Protein AF-0000000080785801 (afdb_homodimer)

Solvent-accessible surface area (backbone atoms only — not comparable to full-atom values): 39783 Å² total; per-residue (Å²): 54,56,63,54,49,49,50,51,46,39,50,49,48,51,47,41,42,63,73,67,39,71,43,70,67,44,97,76,38,41,27,33,28,32,40,43,83,45,82,58,40,53,54,57,46,48,54,34,32,38,59,30,33,55,36,36,62,32,31,28,12,15,83,47,41,68,58,13,42,52,49,17,63,74,74,57,31,75,35,58,23,51,28,58,64,60,49,54,67,37,85,73,45,44,30,35,39,40,57,55,58,33,50,45,33,46,61,52,51,46,53,33,43,74,60,68,22,28,40,43,30,38,66,47,61,33,39,28,30,70,53,34,50,52,47,50,53,49,27,60,73,66,71,42,52,67,34,56,49,63,29,32,70,50,27,27,40,47,40,45,51,47,49,58,64,66,61,54,82,37,48,59,68,48,31,37,44,19,33,24,46,24,37,64,37,67,59,83,88,40,61,54,70,30,54,87,35,29,28,16,13,61,42,75,34,36,56,17,56,50,54,48,35,56,68,57,59,42,61,63,45,58,78,39,76,79,33,33,34,43,15,49,30,92,86,42,68,73,18,31,31,19,35,41,35,33,34,32,32,62,32,73,87,41,78,95,36,66,26,46,32,40,34,38,20,26,36,59,35,71,49,42,80,90,61,69,46,75,62,75,90,51,49,34,28,39,37,38,34,31,51,39,27,44,36,35,37,43,24,52,68,49,47,62,80,51,53,38,34,37,40,32,33,48,56,75,69,48,71,46,79,43,78,46,56,43,16,52,84,60,35,39,87,35,81,47,100,65,34,66,15,42,48,56,78,47,43,28,33,34,38,34,49,54,31,49,52,31,42,72,71,72,40,83,46,84,61,79,68,48,64,57,41,56,28,21,52,28,42,35,51,38,51,44,29,50,64,40,73,32,72,50,37,83,54,83,65,78,78,123,53,54,62,55,49,50,49,52,45,38,48,49,47,49,47,41,42,63,71,68,39,72,44,70,67,45,96,75,38,41,27,33,29,33,41,45,83,46,81,59,41,52,54,56,46,49,54,36,34,39,59,30,34,55,38,38,61,32,31,28,12,16,83,46,42,67,57,13,42,52,48,16,64,74,73,60,31,76,34,56,22,53,28,60,64,60,49,54,67,36,85,72,46,44,30,37,38,41,57,53,57,33,50,47,33,46,61,52,50,46,52,32,42,74,61,68,23,28,37,43,31,38,65,48,61,32,37,29,30,70,52,33,49,50,48,50,52,48,28,60,75,67,71,42,52,66,36,56,51,63,30,31,69,49,26,27,40,46,41,46,52,46,50,57,63,67,62,53,82,37,48,57,69,48,32,37,45,18,31,24,46,25,37,63,37,66,61,85,88,42,62,54,71,30,57,88,35,30,30,15,15,62,43,74,35,37,56,16,56,49,54,48,38,55,70,57,59,41,64,63,46,57,76,40,76,78,32,35,33,44,15,48,30,92,87,43,69,74,20,33,32,20,33,41,37,33,34,31,33,62,35,73,87,41,79,95,36,67,25,45,32,38,33,35,20,25,37,59,34,72,47,41,82,89,61,69,44,76,61,75,89,50,48,35,29,37,39,37,34,31,52,39,27,43,37,35,35,42,24,52,67,50,46,62,80,50,53,41,35,37,41,31,34,48,57,75,70,48,72,47,80,44,79,47,55,41,16,52,85,61,35,39,86,36,78,47,100,64,35,65,15,42,48,57,78,47,44,28,33,34,39,33,48,55,30,50,52,30,43,71,71,71,42,83,45,82,62,80,68,48,64,58,41,56,28,22,52,29,42,34,51,41,51,44,29,50,64,40,73,33,71,50,37,83,55,83,65,77,80,121

Organism: Coccidioides immitis (strain RS) (NCBI:txid246410)

Structure (mmCIF, N/CA/C/O backbone):
data_AF-0000000080785801-model_v1
#
loop_
_entity.id
_entity.type
_entity.pdbx_description
1 polymer 'D-xylose 1-dehydrogenase (NADP(+), D-xylono-1,5-lactone-forming)'
#
loop_
_atom_site.group_PDB
_atom_site.id
_atom_site.type_symbol
_atom_site.label_atom_id
_atom_site.label_alt_id
_atom_site.label_comp_id
_atom_site.label_asym_id
_atom_site.label_entity_id
_atom_site.label_seq_id
_atom_site.pdbx_PDB_ins_code
_atom_site.Cartn_x
_atom_site.Cartn_y
_atom_site.Cartn_z
_atom_site.occupancy
_atom_site.B_iso_or_equiv
_atom_site.auth_seq_id
_atom_site.auth_comp_id
_atom_site.auth_asym_id
_atom_site.auth_atom_id
_atom_site.pdbx_PDB_model_num
ATOM 1 N N . MET A 1 1 ? -9.305 -10.125 -17.656 1 48.72 1 MET A N 1
ATOM 2 C CA . MET A 1 1 ? -7.934 -9.859 -18.094 1 48.72 1 MET A CA 1
ATOM 3 C C . MET A 1 1 ? -7.09 -11.125 -18.031 1 48.72 1 MET A C 1
ATOM 5 O O . MET A 1 1 ? -6.348 -11.43 -18.969 1 48.72 1 MET A O 1
ATOM 9 N N . ALA A 1 2 ? -7.309 -11.719 -16.953 1 49.22 2 ALA A N 1
ATOM 10 C CA . ALA A 1 2 ? -6.578 -12.977 -16.906 1 49.22 2 ALA A CA 1
ATOM 11 C C . ALA A 1 2 ? -6.953 -13.883 -18.078 1 49.22 2 ALA A C 1
ATOM 13 O O . ALA A 1 2 ? -6.086 -14.523 -18.688 1 49.22 2 ALA A O 1
ATOM 14 N N . LEU A 1 3 ? -8.164 -13.758 -18.438 1 49.41 3 LEU A N 1
ATOM 15 C CA . LEU A 1 3 ? -8.633 -14.57 -19.547 1 49.41 3 LEU A CA 1
ATOM 16 C C . LEU A 1 3 ? -8.062 -14.07 -20.875 1 49.41 3 LEU A C 1
ATOM 18 O O . LEU A 1 3 ? -7.707 -14.867 -21.734 1 49.41 3 LEU A O 1
ATOM 22 N N . ALA A 1 4 ? -8.023 -12.703 -20.906 1 54.69 4 ALA A N 1
ATOM 23 C CA . ALA A 1 4 ? -7.438 -12.117 -22.109 1 54.69 4 ALA A CA 1
ATOM 24 C C . ALA A 1 4 ? -5.957 -12.477 -22.234 1 54.69 4 ALA A C 1
ATOM 26 O O . ALA A 1 4 ? -5.477 -12.797 -23.312 1 54.69 4 ALA A O 1
ATOM 27 N N . LEU A 1 5 ? -5.316 -12.531 -21.156 1 53.94 5 LEU A N 1
ATOM 28 C CA . LEU A 1 5 ? -3.904 -12.891 -21.141 1 53.94 5 LEU A CA 1
ATOM 29 C C . LEU A 1 5 ? -3.711 -14.352 -21.547 1 53.94 5 LEU A C 1
ATOM 31 O O . LEU A 1 5 ? -2.771 -14.672 -22.281 1 53.94 5 LEU A O 1
ATOM 35 N N . GLN A 1 6 ? -4.586 -15.109 -21.094 1 54.66 6 GLN A N 1
ATOM 36 C CA . GLN A 1 6 ? -4.535 -16.516 -21.484 1 54.66 6 GLN A CA 1
ATOM 37 C C . GLN A 1 6 ? -4.719 -16.672 -23 1 54.66 6 GLN A C 1
ATOM 39 O O . GLN A 1 6 ? -4.008 -17.438 -23.641 1 54.66 6 GLN A O 1
ATOM 44 N N . GLY A 1 7 ? -5.676 -15.906 -23.5 1 56.72 7 GLY A N 1
ATOM 45 C CA . GLY A 1 7 ? -5.895 -15.93 -24.938 1 56.72 7 GLY A CA 1
ATOM 46 C C . GLY A 1 7 ? -4.684 -15.484 -25.734 1 56.72 7 GLY A C 1
ATOM 47 O O . GLY A 1 7 ? -4.316 -16.109 -26.719 1 56.72 7 GLY A O 1
ATOM 48 N N . LEU A 1 8 ? -4.082 -14.367 -25.234 1 61.91 8 LEU A N 1
ATOM 49 C CA . LEU A 1 8 ? -2.895 -13.852 -25.906 1 61.91 8 LEU A CA 1
ATOM 50 C C . LEU A 1 8 ? -1.738 -14.844 -25.812 1 61.91 8 LEU A C 1
ATOM 52 O O . LEU A 1 8 ? -0.963 -15 -26.75 1 61.91 8 LEU A O 1
ATOM 56 N N . THR A 1 9 ? -1.696 -15.531 -24.703 1 57.81 9 THR A N 1
ATOM 57 C CA . THR A 1 9 ? -0.681 -16.562 -24.531 1 57.81 9 THR A CA 1
ATOM 58 C C . THR A 1 9 ? -0.884 -17.688 -25.531 1 57.81 9 THR A C 1
ATOM 60 O O . THR A 1 9 ? 0.078 -18.172 -26.141 1 57.81 9 THR A O 1
ATOM 63 N N . PHE A 1 10 ? -2.158 -18.016 -25.688 1 59.03 10 PHE A N 1
ATOM 64 C CA . PHE A 1 10 ? -2.48 -19.047 -26.672 1 59.03 10 PHE A CA 1
ATOM 65 C C . PHE A 1 10 ? -2.02 -18.641 -28.062 1 59.03 10 PHE A C 1
ATOM 67 O O . PHE A 1 10 ? -1.414 -19.438 -28.781 1 59.03 10 PHE A O 1
ATOM 74 N N . LEU A 1 11 ? -2.273 -17.391 -28.328 1 57.44 11 LEU A N 1
ATOM 75 C CA . LEU A 1 11 ? -1.909 -16.891 -29.656 1 57.44 11 LEU A CA 1
ATOM 76 C C . LEU A 1 11 ? -0.394 -16.859 -29.828 1 57.44 11 LEU A C 1
ATOM 78 O O . LEU A 1 11 ? 0.127 -17.234 -30.875 1 57.44 11 LEU A O 1
ATOM 82 N N . GLN A 1 12 ? 0.269 -16.469 -28.859 1 58.09 12 GLN A N 1
ATOM 83 C CA . GLN A 1 12 ? 1.725 -16.391 -28.906 1 58.09 12 GLN A CA 1
ATOM 84 C C . GLN A 1 12 ? 2.346 -17.766 -29.062 1 58.09 12 GLN A C 1
ATOM 86 O O . GLN A 1 12 ? 3.256 -17.969 -29.875 1 58.09 12 GLN A O 1
ATOM 91 N N . GLN A 1 13 ? 1.792 -18.641 -28.281 1 60.19 13 GLN A N 1
ATOM 92 C CA . GLN A 1 13 ? 2.328 -19.984 -28.328 1 60.19 13 GLN A CA 1
ATOM 93 C C . GLN A 1 13 ? 2.035 -20.656 -29.672 1 60.19 13 GLN A C 1
ATOM 95 O O . GLN A 1 13 ? 2.881 -21.359 -30.219 1 60.19 13 GLN A O 1
ATOM 100 N N . TYR A 1 14 ? 0.802 -20.406 -30.078 1 52.56 14 TYR A N 1
ATOM 101 C CA . TYR A 1 14 ? 0.441 -20.906 -31.406 1 52.56 14 TYR A CA 1
ATOM 102 C C . TYR A 1 14 ? 1.366 -20.344 -32.469 1 52.56 14 TYR A C 1
ATOM 104 O O . TYR A 1 14 ? 1.889 -21.078 -33.312 1 52.56 14 TYR A O 1
ATOM 112 N N . ALA A 1 15 ? 1.56 -19.062 -32.281 1 59.97 15 ALA A N 1
ATOM 113 C CA . ALA A 1 15 ? 2.432 -18.391 -33.25 1 59.97 15 ALA A CA 1
ATOM 114 C C . ALA A 1 15 ? 3.861 -18.922 -33.156 1 59.97 15 ALA A C 1
ATOM 116 O O . ALA A 1 15 ? 4.516 -19.156 -34.188 1 59.97 15 ALA A O 1
ATOM 117 N N . ALA A 1 16 ? 4.27 -19.141 -32.062 1 58.84 16 ALA A N 1
ATOM 118 C CA . ALA A 1 16 ? 5.625 -19.641 -31.875 1 58.84 16 ALA A CA 1
ATOM 119 C C . ALA A 1 16 ? 5.766 -21.062 -32.406 1 58.84 16 ALA A C 1
ATOM 121 O O . ALA A 1 16 ? 6.762 -21.391 -33.062 1 58.84 16 ALA A O 1
ATOM 122 N N . SER A 1 17 ? 4.727 -21.844 -32.062 1 57.62 17 SER A N 1
ATOM 123 C CA . SER A 1 17 ? 4.754 -23.219 -32.562 1 57.62 17 SER A CA 1
ATOM 124 C C . SER A 1 17 ? 4.703 -23.25 -34.094 1 57.62 17 SER A C 1
ATOM 126 O O . SER A 1 17 ? 5.34 -24.109 -34.719 1 57.62 17 SER A O 1
ATOM 128 N N . TRP A 1 18 ? 3.936 -22.359 -34.531 1 52.47 18 TRP A N 1
ATOM 129 C CA . TRP A 1 18 ? 3.822 -22.266 -35.969 1 52.47 18 TRP A CA 1
ATOM 130 C C . TRP A 1 18 ? 5.121 -21.766 -36.594 1 52.47 18 TRP A C 1
ATOM 132 O O . TRP A 1 18 ? 5.59 -22.297 -37.594 1 52.47 18 TRP A O 1
ATOM 142 N N . MET A 1 19 ? 5.605 -20.766 -36 1 56 19 MET A N 1
ATOM 143 C CA . MET A 1 19 ? 6.785 -20.109 -36.562 1 56 19 MET A CA 1
ATOM 144 C C . MET A 1 19 ? 8.031 -20.953 -36.344 1 56 19 MET A C 1
ATOM 146 O O . MET A 1 19 ? 8.914 -21 -37.219 1 56 19 MET A O 1
ATOM 150 N N . HIS A 1 20 ? 8.055 -21.609 -35.25 1 62.47 20 HIS A N 1
ATOM 151 C CA . HIS A 1 20 ? 9.289 -22.328 -34.938 1 62.47 20 HIS A CA 1
ATOM 152 C C . HIS A 1 20 ? 9.125 -23.828 -35.156 1 62.47 20 HIS A C 1
ATOM 154 O O . HIS A 1 20 ? 10.102 -24.578 -35.125 1 62.47 20 HIS A O 1
ATOM 160 N N . GLY A 1 21 ? 7.973 -24.266 -35.625 1 58.38 21 GLY A N 1
ATOM 161 C CA . GLY A 1 21 ? 7.668 -25.609 -36.062 1 58.38 21 GLY A CA 1
ATOM 162 C C . GLY A 1 21 ? 7.664 -26.625 -34.938 1 58.38 21 GLY A C 1
ATOM 163 O O . GLY A 1 21 ? 8.219 -26.359 -33.875 1 58.38 21 GLY A O 1
ATOM 164 N N . LYS A 1 22 ? 6.883 -27.719 -35.094 1 71.12 22 LYS A N 1
ATOM 165 C CA . LYS A 1 22 ? 6.883 -28.891 -34.219 1 71.12 22 LYS A CA 1
ATOM 166 C C . LYS A 1 22 ? 8.234 -29.578 -34.25 1 71.12 22 LYS A C 1
ATOM 168 O O . LYS A 1 22 ? 8.844 -29.75 -35.281 1 71.12 22 LYS A O 1
ATOM 173 N N . THR A 1 23 ? 8.781 -29.766 -33.062 1 74.88 23 THR A N 1
ATOM 174 C CA . THR A 1 23 ? 10.07 -30.438 -32.938 1 74.88 23 THR A CA 1
ATOM 175 C C . THR A 1 23 ? 9.914 -31.938 -33.156 1 74.88 23 THR A C 1
ATOM 177 O O . THR A 1 23 ? 8.93 -32.531 -32.719 1 74.88 23 THR A O 1
ATOM 180 N N . LYS A 1 24 ? 10.789 -32.5 -33.906 1 74.5 24 LYS A N 1
ATOM 181 C CA . LYS A 1 24 ? 10.797 -33.938 -34.094 1 74.5 24 LYS A CA 1
ATOM 182 C C . LYS A 1 24 ? 11.062 -34.656 -32.75 1 74.5 24 LYS A C 1
ATOM 184 O O . LYS A 1 24 ? 11.93 -34.25 -31.984 1 74.5 24 LYS A O 1
ATOM 189 N N . SER A 1 25 ? 10.211 -35.594 -32.531 1 83.12 25 SER A N 1
ATOM 190 C CA . SER A 1 25 ? 10.328 -36.375 -31.297 1 83.12 25 SER A CA 1
ATOM 191 C C . SER A 1 25 ? 11.656 -37.125 -31.234 1 83.12 25 SER A C 1
ATOM 193 O O . SER A 1 25 ? 12.117 -37.656 -32.25 1 83.12 25 SER A O 1
ATOM 195 N N . SER A 1 26 ? 12.242 -37.094 -30.109 1 84.19 26 SER A N 1
ATOM 196 C CA . SER A 1 26 ? 13.461 -37.875 -29.875 1 84.19 26 SER A CA 1
ATOM 197 C C . SER A 1 26 ? 13.148 -39.344 -29.656 1 84.19 26 SER A C 1
ATOM 199 O O . SER A 1 26 ? 12 -39.719 -29.359 1 84.19 26 SER A O 1
ATOM 201 N N . SER A 1 27 ? 14.148 -40.188 -29.75 1 85.19 27 SER A N 1
ATOM 202 C CA . SER A 1 27 ? 13.977 -41.625 -29.547 1 85.19 27 SER A CA 1
ATOM 203 C C . SER A 1 27 ? 13.719 -41.938 -28.078 1 85.19 27 SER A C 1
ATOM 205 O O . SER A 1 27 ? 13.234 -43.031 -27.75 1 85.19 27 SER A O 1
ATOM 207 N N . ARG A 1 28 ? 13.953 -40.938 -27.25 1 88.75 28 ARG A N 1
ATOM 208 C CA . ARG A 1 28 ? 13.797 -41.188 -25.812 1 88.75 28 ARG A CA 1
ATOM 209 C C . ARG A 1 28 ? 12.562 -40.469 -25.281 1 88.75 28 ARG A C 1
ATOM 211 O O . ARG A 1 28 ? 12.398 -40.312 -24.062 1 88.75 28 ARG A O 1
ATOM 218 N N . ALA A 1 29 ? 11.773 -40.094 -26.141 1 93.44 29 ALA A N 1
ATOM 219 C CA . ALA A 1 29 ? 10.609 -39.312 -25.75 1 93.44 29 ALA A CA 1
ATOM 220 C C . ALA A 1 29 ? 9.68 -40.156 -24.859 1 93.44 29 ALA A C 1
ATOM 222 O O . ALA A 1 29 ? 9.531 -41.344 -25.047 1 93.44 29 ALA A O 1
ATOM 223 N N . LEU A 1 30 ? 9.141 -39.5 -23.891 1 97.31 30 LEU A N 1
ATOM 224 C CA . LEU A 1 30 ? 8.18 -40.125 -22.984 1 97.31 30 LEU A CA 1
ATOM 225 C C . LEU A 1 30 ? 6.75 -39.781 -23.391 1 97.31 30 LEU A C 1
ATOM 227 O O . LEU A 1 30 ? 6.504 -38.719 -23.984 1 97.31 30 LEU A O 1
ATOM 231 N N . ASN A 1 31 ? 5.879 -40.688 -23.094 1 98.31 31 ASN A N 1
ATOM 232 C CA . ASN A 1 31 ? 4.484 -40.562 -23.5 1 98.31 31 ASN A CA 1
ATOM 233 C C . ASN A 1 31 ? 3.67 -39.812 -22.453 1 98.31 31 ASN A C 1
ATOM 235 O O . ASN A 1 31 ? 3.588 -40.25 -21.297 1 98.31 31 ASN A O 1
ATOM 239 N N . LEU A 1 32 ? 3.043 -38.719 -22.938 1 98.56 32 LEU A N 1
ATOM 240 C CA . LEU A 1 32 ? 2.232 -37.875 -22.078 1 98.56 32 LEU A CA 1
ATOM 241 C C . LEU A 1 32 ? 0.749 -38.188 -22.25 1 98.56 32 LEU A C 1
ATOM 243 O O . LEU A 1 32 ? 0.252 -38.281 -23.375 1 98.56 32 LEU A O 1
ATOM 247 N N . GLY A 1 33 ? 0.109 -38.406 -21.141 1 98.75 33 GLY A N 1
ATOM 248 C CA . GLY A 1 33 ? -1.344 -38.438 -21.094 1 98.75 33 GLY A CA 1
ATOM 249 C C . GLY A 1 33 ? -1.928 -37.156 -20.484 1 98.75 33 GLY A C 1
ATOM 250 O O . GLY A 1 33 ? -1.376 -36.625 -19.516 1 98.75 33 GLY A O 1
ATOM 251 N N . VAL A 1 34 ? -3.066 -36.688 -21.031 1 98.62 34 VAL A N 1
ATOM 252 C CA . VAL A 1 34 ? -3.752 -35.531 -20.5 1 98.62 34 VAL A CA 1
ATOM 253 C C . VAL A 1 34 ? -5.137 -35.906 -20 1 98.62 34 VAL A C 1
ATOM 255 O O . VAL A 1 34 ? -5.906 -36.562 -20.703 1 98.62 34 VAL A O 1
ATOM 258 N N . LEU A 1 35 ? -5.324 -35.531 -18.719 1 97.56 35 LEU A N 1
ATOM 259 C CA . LEU A 1 35 ? -6.637 -35.781 -18.141 1 97.56 35 LEU A CA 1
ATOM 260 C C . LEU A 1 35 ? -7.543 -34.562 -18.281 1 97.56 35 LEU A C 1
ATOM 262 O O . LEU A 1 35 ? -7.387 -33.594 -17.547 1 97.56 35 LEU A O 1
ATOM 266 N N . SER A 1 36 ? -8.516 -34.625 -19.156 1 91.88 36 SER A N 1
ATOM 267 C CA . SER A 1 36 ? -9.586 -33.656 -19.422 1 91.88 36 SER A CA 1
ATOM 268 C C . SER A 1 36 ? -9.391 -32.969 -20.75 1 91.88 36 SER A C 1
ATOM 270 O O . SER A 1 36 ? -8.391 -33.188 -21.438 1 91.88 36 SER A O 1
ATOM 272 N N . THR A 1 37 ? -10.375 -32.281 -21.203 1 89.69 37 THR A N 1
ATOM 273 C CA . THR A 1 37 ? -10.359 -31.453 -22.391 1 89.69 37 THR A CA 1
ATOM 274 C C . THR A 1 37 ? -10.562 -29.984 -22.031 1 89.69 37 THR A C 1
ATOM 276 O O . THR A 1 37 ? -11.32 -29.281 -22.688 1 89.69 37 THR A O 1
ATOM 279 N N . ALA A 1 38 ? -9.914 -29.688 -20.922 1 88.06 38 ALA A N 1
ATOM 280 C CA . ALA A 1 38 ? -10.016 -28.312 -20.453 1 88.06 38 ALA A CA 1
ATOM 281 C C . ALA A 1 38 ? -9.375 -27.344 -21.438 1 88.06 38 ALA A C 1
ATOM 283 O O . ALA A 1 38 ? -8.406 -27.703 -22.109 1 88.06 38 ALA A O 1
ATOM 284 N N . SER A 1 39 ? -9.82 -26.125 -21.453 1 83.44 39 SER A N 1
ATOM 285 C CA . SER A 1 39 ? -9.352 -25.094 -22.375 1 83.44 39 SER A CA 1
ATOM 286 C C . SER A 1 39 ? -7.891 -24.734 -22.109 1 83.44 39 SER A C 1
ATOM 288 O O . SER A 1 39 ? -7.172 -24.328 -23.031 1 83.44 39 SER A O 1
ATOM 290 N N . ILE A 1 40 ? -7.426 -24.906 -20.938 1 88.69 40 ILE A N 1
ATOM 291 C CA . ILE A 1 40 ? -6.078 -24.516 -20.547 1 88.69 40 ILE A CA 1
ATOM 292 C C . ILE A 1 40 ? -5.059 -25.453 -21.172 1 88.69 40 ILE A C 1
ATOM 294 O O . ILE A 1 40 ? -3.867 -25.156 -21.234 1 88.69 40 ILE A O 1
ATOM 298 N N . ASN A 1 41 ? -5.477 -26.625 -21.656 1 93.06 41 ASN A N 1
ATOM 299 C CA . ASN A 1 41 ? -4.57 -27.688 -22.094 1 93.06 41 ASN A CA 1
ATOM 300 C C . ASN A 1 41 ? -3.703 -27.234 -23.266 1 93.06 41 ASN A C 1
ATOM 302 O O . ASN A 1 41 ? -2.518 -27.562 -23.328 1 93.06 41 ASN A O 1
ATOM 306 N N . ALA A 1 42 ? -4.359 -26.484 -24.156 1 90.44 42 ALA A N 1
ATOM 307 C CA . ALA A 1 42 ? -3.621 -26.047 -25.344 1 90.44 42 ALA A CA 1
ATOM 308 C C . ALA A 1 42 ? -2.383 -25.25 -24.938 1 90.44 42 ALA A C 1
ATOM 310 O O . ALA A 1 42 ? -1.271 -25.547 -25.375 1 90.44 42 ALA A O 1
ATOM 311 N N . ALA A 1 43 ? -2.557 -24.359 -24.047 1 88.88 43 ALA A N 1
ATOM 312 C CA . ALA A 1 43 ? -1.453 -23.516 -23.594 1 88.88 43 ALA A CA 1
ATOM 313 C C . ALA A 1 43 ? -0.619 -24.203 -22.531 1 88.88 43 ALA A C 1
ATOM 315 O O . ALA A 1 43 ? 0.605 -24.062 -22.5 1 88.88 43 ALA A O 1
ATOM 316 N N . GLY A 1 44 ? -1.227 -24.953 -21.734 1 94.12 44 GLY A N 1
ATOM 317 C CA . GLY A 1 44 ? -0.608 -25.484 -20.531 1 94.12 44 GLY A CA 1
ATOM 318 C C . GLY A 1 44 ? 0.323 -26.641 -20.781 1 94.12 44 GLY A C 1
ATOM 319 O O . GLY A 1 44 ? 1.319 -26.828 -20.078 1 94.12 44 GLY A O 1
ATOM 320 N N . ILE A 1 45 ? 0.003 -27.422 -21.891 1 96.5 45 ILE A N 1
ATOM 321 C CA . ILE A 1 45 ? 0.817 -28.625 -21.984 1 96.5 45 ILE A CA 1
ATOM 322 C C . ILE A 1 45 ? 0.919 -29.062 -23.453 1 96.5 45 ILE A C 1
ATOM 324 O O . ILE A 1 45 ? 1.945 -29.594 -23.875 1 96.5 45 ILE A O 1
ATOM 328 N N . ILE A 1 46 ? -0.101 -28.812 -24.297 1 95 46 ILE A N 1
ATOM 329 C CA . ILE A 1 46 ? -0.13 -29.344 -25.656 1 95 46 ILE A CA 1
ATOM 330 C C . ILE A 1 46 ? 0.897 -28.625 -26.516 1 95 46 ILE A C 1
ATOM 332 O O . ILE A 1 46 ? 1.837 -29.234 -27.016 1 95 46 ILE A O 1
ATOM 336 N N . HIS A 1 47 ? 0.783 -27.328 -26.578 1 91.5 47 HIS A N 1
ATOM 337 C CA . HIS A 1 47 ? 1.708 -26.578 -27.422 1 91.5 47 HIS A CA 1
ATOM 338 C C . HIS A 1 47 ? 3.131 -26.656 -26.875 1 91.5 47 HIS A C 1
ATOM 340 O O . HIS A 1 47 ? 4.086 -26.797 -27.641 1 91.5 47 HIS A O 1
ATOM 346 N N . PRO A 1 48 ? 3.297 -26.594 -25.594 1 94.69 48 PRO A N 1
ATOM 347 C CA . PRO A 1 48 ? 4.641 -26.812 -25.047 1 94.69 48 PRO A CA 1
ATOM 348 C C . PRO A 1 48 ? 5.234 -28.156 -25.438 1 94.69 48 PRO A C 1
ATOM 350 O O . PRO A 1 48 ? 6.418 -28.25 -25.766 1 94.69 48 PRO A O 1
ATOM 353 N N . SER A 1 49 ? 4.469 -29.172 -25.438 1 95.31 49 SER A N 1
ATOM 354 C CA . SER A 1 49 ? 4.922 -30.516 -25.781 1 95.31 49 SER A CA 1
ATOM 355 C C . SER A 1 49 ? 5.312 -30.609 -27.25 1 95.31 49 SER A C 1
ATOM 357 O O . SER A 1 49 ? 6.254 -31.328 -27.609 1 95.31 49 SER A O 1
ATOM 359 N N . GLU A 1 50 ? 4.598 -29.844 -28.047 1 92.31 50 GLU A N 1
ATOM 360 C CA . GLU A 1 50 ? 4.867 -29.844 -29.484 1 92.31 50 GLU A CA 1
ATOM 361 C C . GLU A 1 50 ? 6.266 -29.328 -29.781 1 92.31 50 GLU A C 1
ATOM 363 O O . GLU A 1 50 ? 6.855 -29.672 -30.812 1 92.31 50 GLU A O 1
ATOM 368 N N . THR A 1 51 ? 6.777 -28.562 -28.859 1 90.94 51 THR A N 1
ATOM 369 C CA . THR A 1 51 ? 8.086 -27.953 -29.094 1 90.94 51 THR A CA 1
ATOM 370 C C . THR A 1 51 ? 9.141 -28.578 -28.188 1 90.94 51 THR A C 1
ATOM 372 O O . THR A 1 51 ? 10.242 -28.047 -28.047 1 90.94 51 THR A O 1
ATOM 375 N N . HIS A 1 52 ? 8.836 -29.625 -27.562 1 94.62 52 HIS A N 1
ATOM 376 C CA . HIS A 1 52 ? 9.766 -30.375 -26.719 1 94.62 52 HIS A CA 1
ATOM 377 C C . HIS A 1 52 ? 10.07 -31.75 -27.312 1 94.62 52 HIS A C 1
ATOM 379 O O . HIS A 1 52 ? 9.188 -32.594 -27.375 1 94.62 52 HIS A O 1
ATOM 385 N N . PRO A 1 53 ? 11.25 -32.031 -27.625 1 94.12 53 PRO A N 1
ATOM 386 C CA . PRO A 1 53 ? 11.555 -33.25 -28.359 1 94.12 53 PRO A CA 1
ATOM 387 C C . PRO A 1 53 ? 11.383 -34.5 -27.5 1 94.12 53 PRO A C 1
ATOM 389 O O . PRO A 1 53 ? 11.25 -35.625 -28.031 1 94.12 53 PRO A O 1
ATOM 392 N N . ASP A 1 54 ? 11.305 -34.281 -26.203 1 95 54 ASP A N 1
ATOM 393 C CA . ASP A 1 54 ? 11.305 -35.438 -25.328 1 95 54 ASP A CA 1
ATOM 394 C C . ASP A 1 54 ? 9.891 -35.781 -24.844 1 95 54 ASP A C 1
ATOM 396 O O . ASP A 1 54 ? 9.719 -36.531 -23.891 1 95 54 ASP A O 1
ATOM 400 N N . VAL A 1 55 ? 8.914 -35.219 -25.438 1 97.25 55 VAL A N 1
ATOM 401 C CA . VAL A 1 55 ? 7.543 -35.469 -25.016 1 97.25 55 VAL A CA 1
ATOM 402 C C . VAL A 1 55 ? 6.68 -35.844 -26.219 1 97.25 55 VAL A C 1
ATOM 404 O O . VAL A 1 55 ? 6.621 -35.094 -27.203 1 97.25 55 VAL A O 1
ATOM 407 N N . ASN A 1 56 ? 6.016 -36.938 -26.141 1 96.69 56 ASN A N 1
ATOM 408 C CA . ASN A 1 56 ? 5.035 -37.344 -27.125 1 96.69 56 ASN A CA 1
ATOM 409 C C . ASN A 1 56 ? 3.607 -37.156 -26.625 1 96.69 56 ASN A C 1
ATOM 411 O O . ASN A 1 56 ? 3.242 -37.625 -25.562 1 96.69 56 ASN A O 1
ATOM 415 N N . LEU A 1 57 ? 2.865 -36.406 -27.406 1 96.94 57 LEU A N 1
ATOM 416 C CA . LEU A 1 57 ? 1.434 -36.344 -27.141 1 96.94 57 LEU A CA 1
ATOM 417 C C . LEU A 1 57 ? 0.793 -37.719 -27.406 1 96.94 57 LEU A C 1
ATOM 419 O O . LEU A 1 57 ? 0.444 -38 -28.562 1 96.94 57 LEU A O 1
ATOM 423 N N . TYR A 1 58 ? 0.582 -38.406 -26.359 1 97.94 58 TYR A N 1
ATOM 424 C CA . TYR A 1 58 ? 0.231 -39.812 -26.547 1 97.94 58 TYR A CA 1
ATOM 425 C C . TYR A 1 58 ? -1.273 -40.031 -26.406 1 97.94 58 TYR A C 1
ATOM 427 O O . TYR A 1 58 ? -1.904 -40.625 -27.297 1 97.94 58 TYR A O 1
ATOM 435 N N . GLY A 1 59 ? -1.798 -39.562 -25.297 1 98.19 59 GLY A N 1
ATOM 436 C CA . GLY A 1 59 ? -3.213 -39.812 -25.094 1 98.19 59 GLY A CA 1
ATOM 437 C C . GLY A 1 59 ? -3.93 -38.688 -24.391 1 98.19 59 GLY A C 1
ATOM 438 O O . GLY A 1 59 ? -3.322 -37.938 -23.594 1 98.19 59 GLY A O 1
ATOM 439 N N . ILE A 1 60 ? -5.25 -38.594 -24.609 1 98.5 60 ILE A N 1
ATOM 440 C CA . ILE A 1 60 ? -6.113 -37.625 -23.938 1 98.5 60 ILE A CA 1
ATOM 441 C C . ILE A 1 60 ? -7.418 -38.312 -23.531 1 98.5 60 ILE A C 1
ATOM 443 O O . ILE A 1 60 ? -7.957 -39.125 -24.266 1 98.5 60 ILE A O 1
ATOM 447 N N . ALA A 1 61 ? -7.84 -38 -22.312 1 98.38 61 ALA A N 1
ATOM 448 C CA . ALA A 1 61 ? -9.047 -38.625 -21.781 1 98.38 61 ALA A CA 1
ATOM 449 C C . ALA A 1 61 ? -10.109 -37.594 -21.453 1 98.38 61 ALA A C 1
ATOM 451 O O . ALA A 1 61 ? -9.789 -36.469 -21.047 1 98.38 61 ALA A O 1
ATOM 452 N N . SER A 1 62 ? -11.344 -38 -21.625 1 96.75 62 SER A N 1
ATOM 453 C CA . SER A 1 62 ? -12.523 -37.25 -21.203 1 96.75 62 SER A CA 1
ATOM 454 C C . SER A 1 62 ? -13.648 -38.188 -20.766 1 96.75 62 SER A C 1
ATOM 456 O O . SER A 1 62 ? -13.695 -39.344 -21.188 1 96.75 62 SER A O 1
ATOM 458 N N . ARG A 1 63 ? -14.445 -37.625 -19.891 1 92.81 63 ARG A N 1
ATOM 459 C CA . ARG A 1 63 ? -15.633 -38.406 -19.547 1 92.81 63 ARG A CA 1
ATOM 460 C C . ARG A 1 63 ? -16.531 -38.562 -20.766 1 92.81 63 ARG A C 1
ATOM 462 O O . ARG A 1 63 ? -17.312 -39.531 -20.828 1 92.81 63 ARG A O 1
ATOM 469 N N . ASP A 1 64 ? -16.422 -37.625 -21.672 1 94.19 64 ASP A N 1
ATOM 470 C CA . ASP A 1 64 ? -17.094 -37.688 -22.969 1 94.19 64 ASP A CA 1
ATOM 471 C C . ASP A 1 64 ? -16.156 -38.188 -24.062 1 94.19 64 ASP A C 1
ATOM 473 O O . ASP A 1 64 ? -15.328 -37.438 -24.578 1 94.19 64 ASP A O 1
ATOM 477 N N . ALA A 1 65 ? -16.406 -39.375 -24.516 1 95.5 65 ALA A N 1
ATOM 478 C CA . ALA A 1 65 ? -15.5 -40.031 -25.469 1 95.5 65 ALA A CA 1
ATOM 479 C C . ALA A 1 65 ? -15.406 -39.219 -26.766 1 95.5 65 ALA A C 1
ATOM 481 O O . ALA A 1 65 ? -14.344 -39.156 -27.391 1 95.5 65 ALA A O 1
ATOM 482 N N . SER A 1 66 ? -16.531 -38.719 -27.125 1 96.69 66 SER A N 1
ATOM 483 C CA . SER A 1 66 ? -16.547 -37.969 -28.375 1 96.69 66 SER A CA 1
ATOM 484 C C . SER A 1 66 ? -15.68 -36.719 -28.281 1 96.69 66 SER A C 1
ATOM 486 O O . SER A 1 66 ? -15.016 -36.344 -29.234 1 96.69 66 SER A O 1
ATOM 488 N N . LYS A 1 67 ? -15.695 -36.125 -27.141 1 95.62 67 LYS A N 1
ATOM 489 C CA . LYS A 1 67 ? -14.867 -34.938 -26.922 1 95.62 67 LYS A CA 1
ATOM 490 C C . LYS A 1 67 ? -13.383 -35.312 -26.938 1 95.62 67 LYS A C 1
ATOM 492 O O . LYS A 1 67 ? -12.562 -34.594 -27.5 1 95.62 67 LYS A O 1
ATOM 497 N N . ALA A 1 68 ? -13.07 -36.406 -26.281 1 96.81 68 ALA A N 1
ATOM 498 C CA . ALA A 1 68 ? -11.688 -36.875 -26.281 1 96.81 68 ALA A CA 1
ATOM 499 C C . ALA A 1 68 ? -11.188 -37.125 -27.688 1 96.81 68 ALA A C 1
ATOM 501 O O . ALA A 1 68 ? -10.062 -36.781 -28.047 1 96.81 68 ALA A O 1
ATOM 502 N N . GLU A 1 69 ? -12.023 -37.75 -28.469 1 97.12 69 GLU A N 1
ATOM 503 C CA . GLU A 1 69 ? -11.656 -38.062 -29.844 1 97.12 69 GLU A CA 1
ATOM 504 C C . GLU A 1 69 ? -11.445 -36.812 -30.672 1 97.12 69 GLU A C 1
ATOM 506 O O . GLU A 1 69 ? -10.5 -36.719 -31.453 1 97.12 69 GLU A O 1
ATOM 511 N N . ALA A 1 70 ? -12.344 -35.969 -30.531 1 96.75 70 ALA A N 1
ATOM 512 C CA . ALA A 1 70 ? -12.242 -34.719 -31.266 1 96.75 70 ALA A CA 1
ATOM 513 C C . ALA A 1 70 ? -10.961 -33.969 -30.922 1 96.75 70 ALA A C 1
ATOM 515 O O . ALA A 1 70 ? -10.289 -33.438 -31.797 1 96.75 70 ALA A O 1
ATOM 516 N N . TYR A 1 71 ? -10.656 -33.938 -29.625 1 95.81 71 TYR A N 1
ATOM 517 C CA . TYR A 1 71 ? -9.445 -33.25 -29.172 1 95.81 71 TYR A CA 1
ATOM 518 C C . TYR A 1 71 ? -8.195 -33.969 -29.641 1 95.81 71 TYR A C 1
ATOM 520 O O . TYR A 1 71 ? -7.195 -33.375 -30 1 95.81 71 TYR A O 1
ATOM 528 N N . ALA A 1 72 ? -8.234 -35.25 -29.594 1 96.81 72 ALA A N 1
ATOM 529 C CA . ALA A 1 72 ? -7.105 -36.031 -30.062 1 96.81 72 ALA A CA 1
ATOM 530 C C . ALA A 1 72 ? -6.801 -35.75 -31.531 1 96.81 72 ALA A C 1
ATOM 532 O O . ALA A 1 72 ? -5.637 -35.594 -31.906 1 96.81 72 ALA A O 1
ATOM 533 N N . LYS A 1 73 ? -7.855 -35.688 -32.281 1 96.56 73 LYS A N 1
ATOM 534 C CA . LYS A 1 73 ? -7.688 -35.375 -33.719 1 96.56 73 LYS A CA 1
ATOM 535 C C . LYS A 1 73 ? -7.168 -33.969 -33.906 1 96.56 73 LYS A C 1
ATOM 537 O O . LYS A 1 73 ? -6.25 -33.719 -34.719 1 96.56 73 LYS A O 1
ATOM 542 N N . LYS A 1 74 ? -7.719 -33.094 -33.219 1 95.06 74 LYS A N 1
ATOM 543 C CA . LYS A 1 74 ? -7.387 -31.688 -33.344 1 95.06 74 LYS A CA 1
ATOM 544 C C . LYS A 1 74 ? -5.926 -31.422 -33 1 95.06 74 LYS A C 1
ATOM 546 O O . LYS A 1 74 ? -5.258 -30.641 -33.688 1 95.06 74 LYS A O 1
ATOM 551 N N . TYR A 1 75 ? -5.418 -32.094 -31.938 1 94.69 75 TYR A N 1
ATOM 552 C CA . TYR A 1 75 ? -4.113 -31.719 -31.406 1 94.69 75 TYR A CA 1
ATOM 553 C C . TYR A 1 75 ? -3.07 -32.781 -31.719 1 94.69 75 TYR A C 1
ATOM 555 O O . TYR A 1 75 ? -1.894 -32.625 -31.391 1 94.69 75 TYR A O 1
ATOM 563 N N . GLY A 1 76 ? -3.492 -33.875 -32.312 1 94.44 76 GLY A N 1
ATOM 564 C CA . GLY A 1 76 ? -2.557 -34.875 -32.812 1 94.44 76 GLY A CA 1
ATOM 565 C C . GLY A 1 76 ? -2.121 -35.875 -31.734 1 94.44 76 GLY A C 1
ATOM 566 O O . GLY A 1 76 ? -0.956 -36.25 -31.688 1 94.44 76 GLY A O 1
ATOM 567 N N . PHE A 1 77 ? -3.008 -36.188 -30.797 1 97.12 77 PHE A N 1
ATOM 568 C CA . PHE A 1 77 ? -2.732 -37.25 -29.844 1 97.12 77 PHE A CA 1
ATOM 569 C C . PHE A 1 77 ? -2.797 -38.594 -30.531 1 97.12 77 PHE A C 1
ATOM 571 O O . PHE A 1 77 ? -3.602 -38.812 -31.438 1 97.12 77 PHE A O 1
ATOM 578 N N . LYS A 1 78 ? -2.029 -39.531 -30.094 1 97.25 78 LYS A N 1
ATOM 579 C CA . LYS A 1 78 ? -2.01 -40.875 -30.656 1 97.25 78 LYS A CA 1
ATOM 580 C C . LYS A 1 78 ? -3.275 -41.656 -30.297 1 97.25 78 LYS A C 1
ATOM 582 O O . LYS A 1 78 ? -3.775 -42.469 -31.094 1 97.25 78 LYS A O 1
ATOM 587 N N . LYS A 1 79 ? -3.732 -41.406 -29.031 1 98.12 79 LYS A N 1
ATOM 588 C CA . LYS A 1 79 ? -4.887 -42.156 -28.531 1 98.12 79 LYS A CA 1
ATOM 589 C C . LYS A 1 79 ? -5.867 -41.219 -27.812 1 98.12 79 LYS A C 1
ATOM 591 O O . LYS A 1 79 ? -5.488 -40.156 -27.344 1 98.12 79 LYS A O 1
ATOM 596 N N . SER A 1 80 ? -7.16 -41.625 -27.844 1 98.25 80 SER A N 1
ATOM 597 C CA . SER A 1 80 ? -8.195 -41 -27.031 1 98.25 80 SER A CA 1
ATOM 598 C C . SER A 1 80 ? -8.891 -42.031 -26.141 1 98.25 80 SER A C 1
ATOM 600 O O . SER A 1 80 ? -9.039 -43.188 -26.516 1 98.25 80 SER A O 1
ATOM 602 N N . TYR A 1 81 ? -9.242 -41.562 -24.969 1 98.25 81 TYR A N 1
ATOM 603 C CA . TYR A 1 81 ? -9.859 -42.438 -23.984 1 98.25 81 TYR A CA 1
ATOM 604 C C . TYR A 1 81 ? -11.195 -41.875 -23.5 1 98.25 81 TYR A C 1
ATOM 606 O O . TYR A 1 81 ? -11.32 -40.688 -23.281 1 98.25 81 TYR A O 1
ATOM 614 N N . GLY A 1 82 ? -12.133 -42.75 -23.266 1 96.75 82 GLY A N 1
ATOM 615 C CA . GLY A 1 82 ? -13.445 -42.344 -22.812 1 96.75 82 GLY A CA 1
ATOM 616 C C . GLY A 1 82 ? -13.555 -42.281 -21.297 1 96.75 82 GLY A C 1
ATOM 617 O O . GLY A 1 82 ? -14.641 -42.031 -20.766 1 96.75 82 GLY A O 1
ATOM 618 N N . SER A 1 83 ? -12.469 -42.562 -20.656 1 97.12 83 SER A N 1
ATOM 619 C CA . SER A 1 83 ? -12.406 -42.406 -19.203 1 97.12 83 SER A CA 1
ATOM 620 C C . SER A 1 83 ? -10.984 -42.094 -18.75 1 97.12 83 SER A C 1
ATOM 622 O O . SER A 1 83 ? -10.016 -42.469 -19.391 1 97.12 83 SER A O 1
ATOM 624 N N . TYR A 1 84 ? -10.906 -41.438 -17.609 1 98.19 84 TYR A N 1
ATOM 625 C CA . TYR A 1 84 ? -9.609 -41.094 -17.031 1 98.19 84 TYR A CA 1
ATOM 626 C C . TYR A 1 84 ? -8.859 -42.375 -16.609 1 98.19 84 TYR A C 1
ATOM 628 O O . TYR A 1 84 ? -7.656 -42.5 -16.844 1 98.19 84 TYR A O 1
ATOM 636 N N . GLN A 1 85 ? -9.633 -43.312 -16.078 1 98.25 85 GLN A N 1
ATOM 637 C CA . GLN A 1 85 ? -9.023 -44.531 -15.602 1 98.25 85 GLN A CA 1
ATOM 638 C C . GLN A 1 85 ? -8.414 -45.344 -16.75 1 98.25 85 GLN A C 1
ATOM 640 O O . GLN A 1 85 ? -7.348 -45.938 -16.609 1 98.25 85 GLN A O 1
ATOM 645 N N . ALA A 1 86 ? -9.125 -45.344 -17.859 1 98.31 86 ALA A N 1
ATOM 646 C CA . ALA A 1 86 ? -8.617 -46.062 -19.031 1 98.31 86 ALA A CA 1
ATOM 647 C C . ALA A 1 86 ? -7.25 -45.531 -19.453 1 98.31 86 ALA A C 1
ATOM 649 O O . ALA A 1 86 ? -6.375 -46.312 -19.844 1 98.31 86 ALA A O 1
ATOM 650 N N . LEU A 1 87 ? -7.074 -44.25 -19.422 1 98.56 87 LEU A N 1
ATOM 651 C CA . LEU A 1 87 ? -5.785 -43.656 -19.75 1 98.56 87 LEU A CA 1
ATOM 652 C C . LEU A 1 87 ? -4.719 -44.062 -18.75 1 98.56 87 LEU A C 1
ATOM 654 O O . LEU A 1 87 ? -3.605 -44.438 -19.125 1 98.56 87 LEU A O 1
ATOM 658 N N . LEU A 1 88 ? -5.043 -44.094 -17.453 1 98.62 88 LEU A N 1
ATOM 659 C CA . LEU A 1 88 ? -4.086 -44.438 -16.406 1 98.62 88 LEU A CA 1
ATOM 660 C C . LEU A 1 88 ? -3.693 -45.906 -16.484 1 98.62 88 LEU A C 1
ATOM 662 O O . LEU A 1 88 ? -2.588 -46.281 -16.078 1 98.62 88 LEU A O 1
ATOM 666 N N . ASP A 1 89 ? -4.59 -46.75 -17.047 1 98.38 89 ASP A N 1
ATOM 667 C CA . ASP A 1 89 ? -4.352 -48.188 -17.141 1 98.38 89 ASP A CA 1
ATOM 668 C C . ASP A 1 89 ? -3.424 -48.5 -18.312 1 98.38 89 ASP A C 1
ATOM 670 O O . ASP A 1 89 ? -2.912 -49.625 -18.406 1 98.38 89 ASP A O 1
ATOM 674 N N . ASP A 1 90 ? -3.266 -47.594 -19.203 1 98.38 90 ASP A N 1
ATOM 675 C CA . ASP A 1 90 ? -2.385 -47.812 -20.344 1 98.38 90 ASP A CA 1
ATOM 676 C C . ASP A 1 90 ? -0.919 -47.812 -19.922 1 98.38 90 ASP A C 1
ATOM 678 O O . ASP A 1 90 ? -0.39 -46.812 -19.484 1 98.38 90 ASP A O 1
ATOM 682 N N . PRO A 1 91 ? -0.235 -48.906 -20.094 1 97.88 91 PRO A N 1
ATOM 683 C CA . PRO A 1 91 ? 1.15 -49.031 -19.625 1 97.88 91 PRO A CA 1
ATOM 684 C C . PRO A 1 91 ? 2.111 -48.156 -20.438 1 97.88 91 PRO A C 1
ATOM 686 O O . PRO A 1 91 ? 3.244 -47.906 -20.016 1 97.88 91 PRO A O 1
ATOM 689 N N . ASP A 1 92 ? 1.639 -47.656 -21.562 1 97.88 92 ASP A N 1
ATOM 690 C CA . ASP A 1 92 ? 2.518 -46.875 -22.422 1 97.88 92 ASP A CA 1
ATOM 691 C C . ASP A 1 92 ? 2.555 -45.438 -21.969 1 97.88 92 ASP A C 1
ATOM 693 O O . ASP A 1 92 ? 3.426 -44.656 -22.406 1 97.88 92 ASP A O 1
ATOM 697 N N . VAL A 1 93 ? 1.653 -45.031 -21.109 1 98.56 93 VAL A N 1
ATOM 698 C CA . VAL A 1 93 ? 1.647 -43.688 -20.594 1 98.56 93 VAL A CA 1
ATOM 699 C C . VAL A 1 93 ? 2.668 -43.531 -19.469 1 98.56 93 VAL A C 1
ATOM 701 O O . VAL A 1 93 ? 2.625 -44.312 -18.484 1 98.56 93 VAL A O 1
ATOM 704 N N . ASN A 1 94 ? 3.596 -42.562 -19.547 1 98.31 94 ASN A N 1
ATOM 705 C CA . ASN A 1 94 ? 4.652 -42.375 -18.547 1 98.31 94 ASN A CA 1
ATOM 706 C C . ASN A 1 94 ? 4.309 -41.281 -17.562 1 98.31 94 ASN A C 1
ATOM 708 O O . ASN A 1 94 ? 4.727 -41.344 -16.406 1 98.31 94 ASN A O 1
ATOM 712 N N . MET A 1 95 ? 3.711 -40.25 -18.031 1 98.5 95 MET A N 1
ATOM 713 C CA . MET A 1 95 ? 3.395 -39.062 -17.234 1 98.5 95 MET A CA 1
ATOM 714 C C . MET A 1 95 ? 2.021 -38.531 -17.594 1 98.5 95 MET A C 1
ATOM 716 O O . MET A 1 95 ? 1.521 -38.781 -18.703 1 98.5 95 MET A O 1
ATOM 720 N N . VAL A 1 96 ? 1.439 -37.844 -16.688 1 98.81 96 VAL A N 1
ATOM 721 C CA . VAL A 1 96 ? 0.109 -37.281 -16.953 1 98.81 96 VAL A CA 1
ATOM 722 C C . VAL A 1 96 ? 0.058 -35.812 -16.547 1 98.81 96 VAL A C 1
ATOM 724 O O . VAL A 1 96 ? 0.73 -35.406 -15.602 1 98.81 96 VAL A O 1
ATOM 727 N N . TYR A 1 97 ? -0.633 -35.031 -17.297 1 98.75 97 TYR A N 1
ATOM 728 C CA . TYR A 1 97 ? -1.041 -33.656 -16.984 1 98.75 97 TYR A CA 1
ATOM 729 C C . TYR A 1 97 ? -2.49 -33.625 -16.516 1 98.75 97 TYR A C 1
ATOM 731 O O . TYR A 1 97 ? -3.381 -34.156 -17.188 1 98.75 97 TYR A O 1
ATOM 739 N N . ILE A 1 98 ? -2.693 -33.062 -15.367 1 98.62 98 ILE A N 1
ATOM 740 C CA . ILE A 1 98 ? -4.027 -33.031 -14.773 1 98.62 98 ILE A CA 1
ATOM 741 C C . ILE A 1 98 ? -4.559 -31.609 -14.734 1 98.62 98 ILE A C 1
ATOM 743 O O . ILE A 1 98 ? -4.035 -30.766 -14 1 98.62 98 ILE A O 1
ATOM 747 N N . SER A 1 99 ? -5.609 -31.312 -15.484 1 97.56 99 SER A N 1
ATOM 748 C CA . SER A 1 99 ? -6.273 -30.016 -15.547 1 97.56 99 SER A CA 1
ATOM 749 C C . SER A 1 99 ? -7.766 -30.141 -15.258 1 97.56 99 SER A C 1
ATOM 751 O O . SER A 1 99 ? -8.586 -29.5 -15.922 1 97.56 99 SER A O 1
ATOM 753 N N . LEU A 1 100 ? -8.102 -31.031 -14.359 1 97.19 100 LEU A N 1
ATOM 754 C CA . LEU A 1 100 ? -9.469 -31.266 -13.914 1 97.19 100 LEU A CA 1
ATOM 755 C C . LEU A 1 100 ? -9.914 -30.172 -12.938 1 97.19 100 LEU A C 1
ATOM 757 O O . LEU A 1 100 ? -9.117 -29.328 -12.531 1 97.19 100 LEU A O 1
ATOM 761 N N . PRO A 1 101 ? -11.227 -30.156 -12.633 1 96.44 101 PRO A N 1
ATOM 762 C CA . PRO A 1 101 ? -11.625 -29.266 -11.547 1 96.44 101 PRO A CA 1
ATOM 763 C C . PRO A 1 101 ? -10.828 -29.5 -10.266 1 96.44 101 PRO A C 1
ATOM 765 O O . PRO A 1 101 ? -10.422 -30.625 -9.984 1 96.44 101 PRO A O 1
ATOM 768 N N . ASN A 1 102 ? -10.688 -28.5 -9.484 1 97.88 102 ASN A N 1
ATOM 769 C CA . ASN A 1 102 ? -9.789 -28.516 -8.328 1 97.88 102 ASN A CA 1
ATOM 770 C C . ASN A 1 102 ? -10.078 -29.703 -7.41 1 97.88 102 ASN A C 1
ATOM 772 O O . ASN A 1 102 ? -9.156 -30.344 -6.918 1 97.88 102 ASN A O 1
ATOM 776 N N . SER A 1 103 ? -11.32 -30.016 -7.262 1 98 103 SER A N 1
ATOM 777 C CA . SER A 1 103 ? -11.719 -31.047 -6.301 1 98 103 SER A CA 1
ATOM 778 C C . SER A 1 103 ? -11.289 -32.438 -6.766 1 98 103 SER A C 1
ATOM 780 O O . SER A 1 103 ? -11.297 -33.375 -5.98 1 98 103 SER A O 1
ATOM 782 N N . LEU A 1 104 ? -10.898 -32.5 -7.973 1 98 104 LEU A N 1
ATOM 783 C CA . LEU A 1 104 ? -10.578 -33.812 -8.547 1 98 104 LEU A CA 1
ATOM 784 C C . LEU A 1 104 ? -9.062 -34 -8.641 1 98 104 LEU A C 1
ATOM 786 O O . LEU A 1 104 ? -8.594 -35.094 -8.969 1 98 104 LEU A O 1
ATOM 790 N N . HIS A 1 105 ? -8.336 -33 -8.344 1 98.69 105 HIS A N 1
ATOM 791 C CA . HIS A 1 105 ? -6.883 -33.094 -8.461 1 98.69 105 HIS A CA 1
ATOM 792 C C . HIS A 1 105 ? -6.32 -34.188 -7.574 1 98.69 105 HIS A C 1
ATOM 794 O O . HIS A 1 105 ? -5.547 -35.031 -8.039 1 98.69 105 HIS A O 1
ATOM 800 N N . PHE A 1 106 ? -6.742 -34.188 -6.348 1 98.62 106 PHE A N 1
ATOM 801 C CA . PHE A 1 106 ? -6.199 -35.156 -5.398 1 98.62 106 PHE A CA 1
ATOM 802 C C . PHE A 1 106 ? -6.469 -36.562 -5.859 1 98.62 106 PHE A C 1
ATOM 804 O O . PHE A 1 106 ? -5.547 -37.375 -5.969 1 98.62 106 PHE A O 1
ATOM 811 N N . GLU A 1 107 ? -7.68 -36.875 -6.125 1 98.5 107 GLU A N 1
ATOM 812 C CA . GLU A 1 107 ? -8.094 -38.219 -6.492 1 98.5 107 GLU A CA 1
ATOM 813 C C . GLU A 1 107 ? -7.316 -38.719 -7.703 1 98.5 107 GLU A C 1
ATOM 815 O O . GLU A 1 107 ? -6.738 -39.812 -7.668 1 98.5 107 GLU A O 1
ATOM 820 N N . TRP A 1 108 ? -7.242 -37.938 -8.703 1 98.75 108 TRP A N 1
ATOM 821 C CA . TRP A 1 108 ? -6.703 -38.438 -9.961 1 98.75 108 TRP A CA 1
ATOM 822 C C . TRP A 1 108 ? -5.18 -38.375 -9.961 1 98.75 108 TRP A C 1
ATOM 824 O O . TRP A 1 108 ? -4.516 -39.188 -10.617 1 98.75 108 TRP A O 1
ATOM 834 N N . ALA A 1 109 ? -4.629 -37.406 -9.25 1 98.88 109 ALA A N 1
ATOM 835 C CA . ALA A 1 109 ? -3.182 -37.469 -9.055 1 98.88 109 ALA A CA 1
ATOM 836 C C . ALA A 1 109 ? -2.771 -38.688 -8.266 1 98.88 109 ALA A C 1
ATOM 838 O O . ALA A 1 109 ? -1.779 -39.344 -8.594 1 98.88 109 ALA A O 1
ATOM 839 N N . LYS A 1 110 ? -3.543 -38.969 -7.246 1 98.88 110 LYS A N 1
ATOM 840 C CA . LYS A 1 110 ? -3.271 -40.156 -6.445 1 98.88 110 LYS A CA 1
ATOM 841 C C . LYS A 1 110 ? -3.34 -41.406 -7.301 1 98.88 110 LYS A C 1
ATOM 843 O O . LYS A 1 110 ? -2.432 -42.25 -7.266 1 98.88 110 LYS A O 1
ATOM 848 N N . LYS A 1 111 ? -4.352 -41.562 -8.039 1 98.88 111 LYS A N 1
ATOM 849 C CA . LYS A 1 111 ? -4.523 -42.719 -8.914 1 98.88 111 LYS A CA 1
ATOM 850 C C . LYS A 1 111 ? -3.389 -42.812 -9.93 1 98.88 111 LYS A C 1
ATOM 852 O O . LYS A 1 111 ? -2.916 -43.906 -10.234 1 98.88 111 LYS A O 1
ATOM 857 N N . ALA A 1 112 ? -3.018 -41.688 -10.461 1 98.88 112 ALA A N 1
ATOM 858 C CA . ALA A 1 112 ? -1.918 -41.656 -11.43 1 98.88 112 ALA A CA 1
ATOM 859 C C . ALA A 1 112 ? -0.62 -42.156 -10.781 1 98.88 112 ALA A C 1
ATOM 861 O O . ALA A 1 112 ? 0.106 -42.938 -11.367 1 98.88 112 ALA A O 1
ATOM 862 N N . LEU A 1 113 ? -0.33 -41.656 -9.602 1 98.81 113 LEU A N 1
ATOM 863 C CA . LEU A 1 113 ? 0.869 -42.094 -8.875 1 98.81 113 LEU A CA 1
ATOM 864 C C . LEU A 1 113 ? 0.835 -43.562 -8.57 1 98.81 113 LEU A C 1
ATOM 866 O O . LEU A 1 113 ? 1.842 -44.281 -8.734 1 98.81 113 LEU A O 1
ATOM 870 N N . LEU A 1 114 ? -0.303 -44.031 -8.156 1 98.75 114 LEU A N 1
ATOM 871 C CA . LEU A 1 114 ? -0.453 -45.438 -7.852 1 98.75 114 LEU A CA 1
ATOM 872 C C . LEU A 1 114 ? -0.243 -46.281 -9.102 1 98.75 114 LEU A C 1
ATOM 874 O O . LEU A 1 114 ? 0.223 -47.438 -9.016 1 98.75 114 LEU A O 1
ATOM 878 N N . ALA A 1 115 ? -0.543 -45.75 -10.258 1 98.69 115 ALA A N 1
ATOM 879 C CA . ALA A 1 115 ? -0.369 -46.438 -11.539 1 98.69 115 ALA A CA 1
ATOM 880 C C . ALA A 1 115 ? 1.065 -46.281 -12.039 1 98.69 115 ALA A C 1
ATOM 882 O O . ALA A 1 115 ? 1.394 -46.781 -13.133 1 98.69 115 ALA A O 1
ATOM 883 N N . GLY A 1 116 ? 1.895 -45.594 -11.297 1 98.56 116 GLY A N 1
ATOM 884 C CA . GLY A 1 116 ? 3.309 -45.5 -11.617 1 98.56 116 GLY A CA 1
ATOM 885 C C . GLY A 1 116 ? 3.623 -44.375 -12.586 1 98.56 116 GLY A C 1
ATOM 886 O O . GLY A 1 116 ? 4.625 -44.406 -13.297 1 98.56 116 GLY A O 1
ATOM 887 N N . LYS A 1 117 ? 2.779 -43.406 -12.648 1 98.75 117 LYS A N 1
ATOM 888 C CA . LYS A 1 117 ? 2.953 -42.312 -13.602 1 98.75 117 LYS A CA 1
ATOM 889 C C . LYS A 1 117 ? 3.443 -41.062 -12.914 1 98.75 117 LYS A C 1
ATOM 891 O O . LYS A 1 117 ? 3.006 -40.75 -11.805 1 98.75 117 LYS A O 1
ATOM 896 N N . HIS A 1 118 ? 4.41 -40.312 -13.523 1 98.81 118 HIS A N 1
ATOM 897 C CA . HIS A 1 118 ? 4.742 -38.969 -13.07 1 98.81 118 HIS A CA 1
ATOM 898 C C . HIS A 1 118 ? 3.574 -38 -13.281 1 98.81 118 HIS A C 1
ATOM 900 O O . HIS A 1 118 ? 2.762 -38.219 -14.188 1 98.81 118 HIS A O 1
ATOM 906 N N . VAL A 1 119 ? 3.5 -36.938 -12.422 1 98.88 119 VAL A N 1
ATOM 907 C CA . VAL A 1 119 ? 2.303 -36.125 -12.469 1 98.88 119 VAL A CA 1
ATOM 908 C C . VAL A 1 119 ? 2.699 -34.625 -12.523 1 98.88 119 VAL A C 1
ATOM 910 O O . VAL A 1 119 ? 3.48 -34.156 -11.695 1 98.88 119 VAL A O 1
ATOM 913 N N . LEU A 1 120 ? 2.254 -33.906 -13.484 1 98.81 120 LEU A N 1
ATOM 914 C CA . LEU A 1 120 ? 2.164 -32.469 -13.523 1 98.81 120 LEU A CA 1
ATOM 915 C C . LEU A 1 120 ? 0.727 -31.984 -13.312 1 98.81 120 LEU A C 1
ATOM 917 O O . LEU A 1 120 ? -0.114 -32.125 -14.203 1 98.81 120 LEU A O 1
ATOM 921 N N . CYS A 1 121 ? 0.452 -31.438 -12.148 1 98.62 121 CYS A N 1
ATOM 922 C CA . CYS A 1 121 ? -0.908 -31.094 -11.734 1 98.62 121 CYS A CA 1
ATOM 923 C C . CYS A 1 121 ? -1.131 -29.594 -11.75 1 98.62 121 CYS A C 1
ATOM 925 O O . CYS A 1 121 ? -0.338 -28.844 -11.188 1 98.62 121 CYS A O 1
ATOM 927 N N . GLU A 1 122 ? -2.156 -29.141 -12.336 1 98 122 GLU A N 1
ATOM 928 C CA . GLU A 1 122 ? -2.508 -27.734 -12.375 1 98 122 GLU A CA 1
ATOM 929 C C . GLU A 1 122 ? -2.686 -27.172 -10.969 1 98 122 GLU A C 1
ATOM 931 O O . GLU A 1 122 ? -2.955 -27.906 -10.023 1 98 122 GLU A O 1
ATOM 936 N N . LYS A 1 123 ? -2.482 -25.906 -10.867 1 97.88 123 LYS A N 1
ATOM 937 C CA . LYS A 1 123 ? -2.779 -25.188 -9.633 1 97.88 123 LYS A CA 1
ATOM 938 C C . LYS A 1 123 ? -4.258 -24.828 -9.547 1 97.88 123 LYS A C 1
ATOM 940 O O . LYS A 1 123 ? -4.926 -24.688 -10.57 1 97.88 123 LYS A O 1
ATOM 945 N N . PRO A 1 124 ? -4.793 -24.672 -8.438 1 98 124 PRO A N 1
ATOM 946 C CA . PRO A 1 124 ? -4.172 -25.031 -7.16 1 98 124 PRO A CA 1
ATOM 947 C C . PRO A 1 124 ? -3.943 -26.547 -7.02 1 98 124 PRO A C 1
ATOM 949 O O . PRO A 1 124 ? -4.641 -27.328 -7.656 1 98 124 PRO A O 1
ATOM 952 N N . PHE A 1 125 ? -3.104 -26.859 -6.164 1 98.12 125 PHE A N 1
ATOM 953 C CA . PHE A 1 125 ? -2.576 -28.219 -6.094 1 98.12 125 PHE A CA 1
ATOM 954 C C . PHE A 1 125 ? -3.684 -29.219 -5.762 1 98.12 125 PHE A C 1
ATOM 956 O O . PHE A 1 125 ? -3.867 -30.203 -6.469 1 98.12 125 PHE A O 1
ATOM 963 N N . THR A 1 126 ? -4.371 -28.969 -4.68 1 98.56 126 THR A N 1
ATOM 964 C CA . THR A 1 126 ? -5.473 -29.766 -4.156 1 98.56 126 THR A CA 1
ATOM 965 C C . THR A 1 126 ? -6.543 -28.875 -3.539 1 98.56 126 THR A C 1
ATOM 967 O O . THR A 1 126 ? -6.445 -27.641 -3.598 1 98.56 126 THR A O 1
ATOM 970 N N . SER A 1 127 ? -7.566 -29.531 -3.035 1 98.56 127 SER A N 1
ATOM 971 C CA . SER A 1 127 ? -8.633 -28.766 -2.404 1 98.56 127 SER A CA 1
ATOM 972 C C . SER A 1 127 ? -8.172 -28.172 -1.075 1 98.56 127 SER A C 1
ATOM 974 O O . SER A 1 127 ? -8.688 -27.141 -0.634 1 98.56 127 SER A O 1
ATOM 976 N N . ASN A 1 128 ? -7.262 -28.844 -0.418 1 98.5 128 ASN A N 1
ATOM 977 C CA . ASN A 1 128 ? -6.793 -28.406 0.895 1 98.5 128 ASN A CA 1
ATOM 978 C C . ASN A 1 128 ? -5.41 -28.969 1.207 1 98.5 128 ASN A C 1
ATOM 980 O O . ASN A 1 128 ? -4.871 -29.766 0.434 1 98.5 128 ASN A O 1
ATOM 984 N N . ALA A 1 129 ? -4.875 -28.562 2.332 1 98.62 129 ALA A N 1
ATOM 985 C CA . ALA A 1 129 ? -3.504 -28.891 2.707 1 98.62 129 ALA A CA 1
ATOM 986 C C . ALA A 1 129 ? -3.387 -30.375 3.074 1 98.62 129 ALA A C 1
ATOM 988 O O . ALA A 1 129 ? -2.359 -31 2.816 1 98.62 129 ALA A O 1
ATOM 989 N N . LYS A 1 130 ? -4.391 -30.891 3.672 1 98.5 130 LYS A N 1
ATOM 990 C CA . LYS A 1 130 ? -4.363 -32.312 4.047 1 98.5 130 LYS A CA 1
ATOM 991 C C . LYS A 1 130 ? -4.18 -33.188 2.82 1 98.5 130 LYS A C 1
ATOM 993 O O . LYS A 1 130 ? -3.35 -34.094 2.828 1 98.5 130 LYS A O 1
ATOM 998 N N . GLU A 1 131 ? -4.918 -32.906 1.794 1 98.69 131 GLU A N 1
ATOM 999 C CA . GLU A 1 131 ? -4.789 -33.625 0.537 1 98.69 131 GLU A CA 1
ATOM 1000 C C . GLU A 1 131 ? -3.396 -33.469 -0.061 1 98.69 131 GLU A C 1
ATOM 1002 O O . GLU A 1 131 ? -2.801 -34.406 -0.546 1 98.69 131 GLU A O 1
ATOM 1007 N N . ALA A 1 132 ? -2.932 -32.25 -0.018 1 98.75 132 ALA A N 1
ATOM 1008 C CA . ALA A 1 132 ? -1.608 -31.969 -0.565 1 98.75 132 ALA A CA 1
ATOM 1009 C C . ALA A 1 132 ? -0.536 -32.812 0.122 1 98.75 132 ALA A C 1
ATOM 1011 O O . ALA A 1 132 ? 0.305 -33.438 -0.543 1 98.75 132 ALA A O 1
ATOM 1012 N N . LYS A 1 133 ? -0.58 -32.844 1.434 1 98.69 133 LYS A N 1
ATOM 1013 C CA . LYS A 1 133 ? 0.397 -33.594 2.221 1 98.69 133 LYS A CA 1
ATOM 1014 C C . LYS A 1 133 ? 0.357 -35.062 1.877 1 98.69 133 LYS A C 1
ATOM 1016 O O . LYS A 1 133 ? 1.401 -35.719 1.748 1 98.69 133 LYS A O 1
ATOM 1021 N N . GLN A 1 134 ? -0.817 -35.562 1.705 1 98.62 134 GLN A N 1
ATOM 1022 C CA . GLN A 1 134 ? -0.978 -36.969 1.37 1 98.62 134 GLN A CA 1
ATOM 1023 C C . GLN A 1 134 ? -0.39 -37.281 -0.003 1 98.62 134 GLN A C 1
ATOM 1025 O O . GLN A 1 134 ? 0.285 -38.312 -0.181 1 98.62 134 GLN A O 1
ATOM 1030 N N . LEU A 1 135 ? -0.68 -36.438 -0.909 1 98.69 135 LEU A N 1
ATOM 1031 C CA . LEU A 1 135 ? -0.191 -36.656 -2.268 1 98.69 135 LEU A CA 1
ATOM 1032 C C . LEU A 1 135 ? 1.333 -36.594 -2.309 1 98.69 135 LEU A C 1
ATOM 1034 O O . LEU A 1 135 ? 1.964 -37.406 -2.982 1 98.69 135 LEU A O 1
ATOM 1038 N N . VAL A 1 136 ? 1.896 -35.625 -1.645 1 98.69 136 VAL A N 1
ATOM 1039 C CA . VAL A 1 136 ? 3.344 -35.469 -1.609 1 98.69 136 VAL A CA 1
ATOM 1040 C C . VAL A 1 136 ? 3.992 -36.688 -0.978 1 98.69 136 VAL A C 1
ATOM 1042 O O . VAL A 1 136 ? 5 -37.188 -1.478 1 98.69 136 VAL A O 1
ATOM 1045 N N . LYS A 1 137 ? 3.436 -37.156 0.108 1 98.69 137 LYS A N 1
ATOM 1046 C CA . LYS A 1 137 ? 3.941 -38.344 0.772 1 98.69 137 LYS A CA 1
ATOM 1047 C C . LYS A 1 137 ? 3.926 -39.562 -0.17 1 98.69 137 LYS A C 1
ATOM 1049 O O . LYS A 1 137 ? 4.906 -40.312 -0.253 1 98.69 137 LYS A O 1
ATOM 1054 N N . LEU A 1 138 ? 2.844 -39.688 -0.878 1 98.75 138 LEU A N 1
ATOM 1055 C CA . LEU A 1 138 ? 2.699 -40.812 -1.795 1 98.75 138 LEU A CA 1
ATOM 1056 C C . LEU A 1 138 ? 3.727 -40.75 -2.918 1 98.75 138 LEU A C 1
ATOM 1058 O O . LEU A 1 138 ? 4.324 -41.75 -3.291 1 98.75 138 LEU A O 1
ATOM 1062 N N . ALA A 1 139 ? 3.887 -39.625 -3.486 1 98.75 139 ALA A N 1
ATOM 1063 C CA . ALA A 1 139 ? 4.852 -39.438 -4.57 1 98.75 139 ALA A CA 1
ATOM 1064 C C . ALA A 1 139 ? 6.258 -39.812 -4.117 1 98.75 139 ALA A C 1
ATOM 1066 O O . ALA A 1 139 ? 7.008 -40.469 -4.863 1 98.75 139 ALA A O 1
ATOM 1067 N N . LYS A 1 140 ? 6.594 -39.406 -2.912 1 98.12 140 LYS A N 1
ATOM 1068 C CA . LYS A 1 140 ? 7.895 -39.75 -2.348 1 98.12 140 LYS A CA 1
ATOM 1069 C C . LYS A 1 140 ? 8.039 -41.25 -2.18 1 98.12 140 LYS A C 1
ATOM 1071 O O . LYS A 1 140 ? 9.078 -41.844 -2.525 1 98.12 140 LYS A O 1
ATOM 1076 N N . GLU A 1 141 ? 7.043 -41.875 -1.703 1 98.31 141 GLU A N 1
ATOM 1077 C CA . GLU A 1 141 ? 7.047 -43.312 -1.492 1 98.31 141 GLU A CA 1
ATOM 1078 C C . GLU A 1 141 ? 7.211 -44.062 -2.811 1 98.31 141 GLU A C 1
ATOM 1080 O O . GLU A 1 141 ? 7.906 -45.094 -2.873 1 98.31 141 GLU A O 1
ATOM 1085 N N . LYS A 1 142 ? 6.605 -43.562 -3.836 1 98.38 142 LYS A N 1
ATOM 1086 C CA . LYS A 1 142 ? 6.609 -44.219 -5.141 1 98.38 142 LYS A CA 1
ATOM 1087 C C . LYS A 1 142 ? 7.828 -43.812 -5.961 1 98.38 142 LYS A C 1
ATOM 1089 O O . LYS A 1 142 ? 8.094 -44.375 -7.02 1 98.38 142 LYS A O 1
ATOM 1094 N N . LYS A 1 143 ? 8.562 -42.812 -5.406 1 98 143 LYS A N 1
ATOM 1095 C CA . LYS A 1 143 ? 9.719 -42.25 -6.098 1 98 143 LYS A CA 1
ATOM 1096 C C . LYS A 1 143 ? 9.336 -41.75 -7.48 1 98 143 LYS A C 1
ATOM 1098 O O . LYS A 1 143 ? 10.008 -42.031 -8.469 1 98 143 LYS A O 1
ATOM 1103 N N . LEU A 1 144 ? 8.227 -41.062 -7.578 1 98.62 144 LEU A N 1
ATOM 1104 C CA . LEU A 1 144 ? 7.727 -40.469 -8.805 1 98.62 144 LEU A CA 1
ATOM 1105 C C . LEU A 1 144 ? 7.738 -38.938 -8.695 1 98.62 144 LEU A C 1
ATOM 1107 O O . LEU A 1 144 ? 7.703 -38.375 -7.598 1 98.62 144 LEU A O 1
ATOM 1111 N N . VAL A 1 145 ? 7.844 -38.281 -9.828 1 98.62 145 VAL A N 1
ATOM 1112 C CA . VAL A 1 145 ? 7.828 -36.844 -9.891 1 98.62 145 VAL A CA 1
ATOM 1113 C C . VAL A 1 145 ? 6.391 -36.344 -9.789 1 98.62 145 VAL A C 1
ATOM 1115 O O . VAL A 1 145 ? 5.5 -36.844 -10.477 1 98.62 145 VAL A O 1
ATOM 1118 N N . LEU A 1 146 ? 6.141 -35.438 -8.859 1 98.69 146 LEU A N 1
ATOM 1119 C CA . LEU A 1 146 ? 4.891 -34.719 -8.664 1 98.69 146 LEU A CA 1
ATOM 1120 C C . LEU A 1 146 ? 5.145 -33.219 -8.602 1 98.69 146 LEU A C 1
ATOM 1122 O O . LEU A 1 146 ? 5.895 -32.75 -7.746 1 98.69 146 LEU A O 1
ATOM 1126 N N . GLU A 1 147 ? 4.559 -32.5 -9.523 1 98.19 147 GLU A N 1
ATOM 1127 C CA . GLU A 1 147 ? 4.785 -31.078 -9.578 1 98.19 147 GLU A CA 1
ATOM 1128 C C . GLU A 1 147 ? 3.465 -30.312 -9.672 1 98.19 147 GLU A C 1
ATOM 1130 O O . GLU A 1 147 ? 2.584 -30.688 -10.453 1 98.19 147 GLU A O 1
ATOM 1135 N N . GLU A 1 148 ? 3.285 -29.328 -8.758 1 98.5 148 GLU A N 1
ATOM 1136 C CA . GLU A 1 148 ? 2.227 -28.344 -8.953 1 98.5 148 GLU A CA 1
ATOM 1137 C C . GLU A 1 148 ? 2.6 -27.344 -10.047 1 98.5 148 GLU A C 1
ATOM 1139 O O . GLU A 1 148 ? 3.705 -26.797 -10.039 1 98.5 148 GLU A O 1
ATOM 1144 N N . ALA A 1 149 ? 1.699 -27.016 -10.891 1 98 149 ALA A N 1
ATOM 1145 C CA . ALA A 1 149 ? 2.002 -26.266 -12.102 1 98 149 ALA A CA 1
ATOM 1146 C C . ALA A 1 149 ? 1.911 -24.766 -11.859 1 98 149 ALA A C 1
ATOM 1148 O O . ALA A 1 149 ? 1.105 -24.062 -12.484 1 98 149 ALA A O 1
ATOM 1149 N N . PHE A 1 150 ? 2.771 -24.203 -11.086 1 98 150 PHE A N 1
ATOM 1150 C CA . PHE A 1 150 ? 2.99 -22.75 -11.039 1 98 150 PHE A CA 1
ATOM 1151 C C . PHE A 1 150 ? 3.965 -22.328 -12.133 1 98 150 PHE A C 1
ATOM 1153 O O . PHE A 1 150 ? 5.074 -21.875 -11.836 1 98 150 PHE A O 1
ATOM 1160 N N . HIS A 1 151 ? 3.523 -22.266 -13.297 1 97.94 151 HIS A N 1
ATOM 1161 C CA . HIS A 1 151 ? 4.316 -22.156 -14.516 1 97.94 151 HIS A CA 1
ATOM 1162 C C . HIS A 1 151 ? 5.113 -20.859 -14.539 1 97.94 151 HIS A C 1
ATOM 1164 O O . HIS A 1 151 ? 6.238 -20.828 -15.039 1 97.94 151 HIS A O 1
ATOM 1170 N N . TRP A 1 152 ? 4.668 -19.797 -13.875 1 97.69 152 TRP A N 1
ATOM 1171 C CA . TRP A 1 152 ? 5.297 -18.484 -13.938 1 97.69 152 TRP A CA 1
ATOM 1172 C C . TRP A 1 152 ? 6.66 -18.5 -13.258 1 97.69 152 TRP A C 1
ATOM 1174 O O . TRP A 1 152 ? 7.559 -17.734 -13.633 1 97.69 152 TRP A O 1
ATOM 1184 N N . GLN A 1 153 ? 6.855 -19.391 -12.336 1 98.44 153 GLN A N 1
ATOM 1185 C CA . GLN A 1 153 ? 8.078 -19.406 -11.539 1 98.44 153 GLN A CA 1
ATOM 1186 C C . GLN A 1 153 ? 9.258 -19.938 -12.359 1 98.44 153 GLN A C 1
ATOM 1188 O O . GLN A 1 153 ? 10.414 -19.812 -11.945 1 98.44 153 GLN A O 1
ATOM 1193 N N . PHE A 1 154 ? 8.977 -20.469 -13.5 1 98.44 154 PHE A N 1
ATOM 1194 C CA . PHE A 1 154 ? 10.023 -21.078 -14.305 1 98.44 154 PHE A CA 1
ATOM 1195 C C . PHE A 1 154 ? 10.539 -20.094 -15.352 1 98.44 154 PHE A C 1
ATOM 1197 O O . PHE A 1 154 ? 11.578 -20.328 -15.969 1 98.44 154 PHE A O 1
ATOM 1204 N N . HIS A 1 155 ? 9.805 -19.062 -15.578 1 98.19 155 HIS A N 1
ATOM 1205 C CA . HIS A 1 155 ? 10.211 -18.062 -16.578 1 98.19 155 HIS A CA 1
ATOM 1206 C C . HIS A 1 155 ? 11.391 -17.234 -16.094 1 98.19 155 HIS A C 1
ATOM 1208 O O . HIS A 1 155 ? 11.453 -16.859 -14.914 1 98.19 155 HIS A O 1
ATOM 1214 N N . PRO A 1 156 ? 12.336 -16.859 -16.969 1 98.44 156 PRO A N 1
ATOM 1215 C CA . PRO A 1 156 ? 13.531 -16.109 -16.594 1 98.44 156 PRO A CA 1
ATOM 1216 C C . PRO A 1 156 ? 13.203 -14.805 -15.883 1 98.44 156 PRO A C 1
ATOM 1218 O O . PRO A 1 156 ? 13.961 -14.352 -15.023 1 98.44 156 PRO A O 1
ATOM 1221 N N . ALA A 1 157 ? 12.102 -14.18 -16.156 1 98.25 157 ALA A N 1
ATOM 1222 C CA . ALA A 1 157 ? 11.719 -12.922 -15.523 1 98.25 157 ALA A CA 1
ATOM 1223 C C . ALA A 1 157 ? 11.508 -13.109 -14.023 1 98.25 157 ALA A C 1
ATOM 1225 O O . ALA A 1 157 ? 11.859 -12.242 -13.227 1 98.25 157 ALA A O 1
ATOM 1226 N N . ALA A 1 158 ? 10.875 -14.195 -13.648 1 98.69 158 ALA A N 1
ATOM 1227 C CA . ALA A 1 158 ? 10.688 -14.5 -12.234 1 98.69 158 ALA A CA 1
ATOM 1228 C C . ALA A 1 158 ? 12.031 -14.641 -11.523 1 98.69 158 ALA A C 1
ATOM 1230 O O . ALA A 1 158 ? 12.188 -14.195 -10.383 1 98.69 158 ALA A O 1
ATOM 1231 N N . HIS A 1 159 ? 12.969 -15.242 -12.219 1 98.56 159 HIS A N 1
ATOM 1232 C CA . HIS A 1 159 ? 14.281 -15.469 -11.633 1 98.56 159 HIS A CA 1
ATOM 1233 C C . HIS A 1 159 ? 15.055 -14.156 -11.492 1 98.56 159 HIS A C 1
ATOM 1235 O O . HIS A 1 159 ? 15.773 -13.961 -10.508 1 98.56 159 HIS A O 1
ATOM 1241 N N . LEU A 1 160 ? 14.898 -13.328 -12.5 1 98.44 160 LEU A N 1
ATOM 1242 C CA . LEU A 1 160 ? 15.5 -12.008 -12.375 1 98.44 160 LEU A CA 1
ATOM 1243 C C . LEU A 1 160 ? 14.914 -11.25 -11.188 1 98.44 160 LEU A C 1
ATOM 1245 O O . LEU A 1 160 ? 15.656 -10.656 -10.406 1 98.44 160 LEU A O 1
ATOM 1249 N N . PHE A 1 161 ? 13.625 -11.281 -11.102 1 98.56 161 PHE A N 1
ATOM 1250 C CA . PHE A 1 161 ? 12.914 -10.648 -9.992 1 98.56 161 PHE A CA 1
ATOM 1251 C C . PHE A 1 161 ? 13.461 -11.125 -8.656 1 98.56 161 PHE A C 1
ATOM 1253 O O . PHE A 1 161 ? 13.82 -10.32 -7.797 1 98.56 161 PHE A O 1
ATOM 1260 N N . ARG A 1 162 ? 13.531 -12.43 -8.484 1 96.62 162 ARG A N 1
ATOM 1261 C CA . ARG A 1 162 ? 14.07 -13.016 -7.266 1 96.62 162 ARG A CA 1
ATOM 1262 C C . ARG A 1 162 ? 15.516 -12.578 -7.035 1 96.62 162 ARG A C 1
ATOM 1264 O O . ARG A 1 162 ? 15.898 -12.258 -5.91 1 96.62 162 ARG A O 1
ATOM 1271 N N . SER A 1 163 ? 16.312 -12.617 -8.055 1 97.31 163 SER A N 1
ATOM 1272 C CA . SER A 1 163 ? 17.719 -12.242 -7.938 1 97.31 163 SER A CA 1
ATOM 1273 C C . SER A 1 163 ? 17.875 -10.797 -7.457 1 97.31 163 SER A C 1
ATOM 1275 O O . SER A 1 163 ? 18.781 -10.484 -6.688 1 97.31 163 SER A O 1
ATOM 1277 N N . ILE A 1 164 ? 17.016 -9.938 -7.91 1 97.75 164 ILE A N 1
ATOM 1278 C CA . ILE A 1 164 ? 17.031 -8.547 -7.484 1 97.75 164 ILE A CA 1
ATOM 1279 C C . ILE A 1 164 ? 16.703 -8.461 -5.996 1 97.75 164 ILE A C 1
ATOM 1281 O O . ILE A 1 164 ? 17.422 -7.793 -5.238 1 97.75 164 ILE A O 1
ATOM 1285 N N . LEU A 1 165 ? 15.711 -9.148 -5.543 1 96.19 165 LEU A N 1
ATOM 1286 C CA . LEU A 1 165 ? 15.266 -9.109 -4.156 1 96.19 165 LEU A CA 1
ATOM 1287 C C . LEU A 1 165 ? 16.328 -9.703 -3.23 1 96.19 165 LEU A C 1
ATOM 1289 O O . LEU A 1 165 ? 16.484 -9.258 -2.092 1 96.19 165 LEU A O 1
ATOM 1293 N N . GLU A 1 166 ? 17.094 -10.648 -3.73 1 93.88 166 GLU A N 1
ATOM 1294 C CA . GLU A 1 166 ? 18.047 -11.375 -2.893 1 93.88 166 GLU A CA 1
ATOM 1295 C C . GLU A 1 166 ? 19.438 -10.773 -3 1 93.88 166 GLU A C 1
ATOM 1297 O O . GLU A 1 166 ? 20.359 -11.219 -2.32 1 93.88 166 GLU A O 1
ATOM 1302 N N . SER A 1 167 ? 19.625 -9.836 -3.811 1 94.38 167 SER A N 1
ATOM 1303 C CA . SER A 1 167 ? 20.938 -9.273 -4.066 1 94.38 167 SER A CA 1
ATOM 1304 C C . SER A 1 167 ? 21.5 -8.578 -2.826 1 94.38 167 SER A C 1
ATOM 1306 O O . SER A 1 167 ? 22.703 -8.336 -2.73 1 94.38 167 SER A O 1
ATOM 1308 N N . GLY A 1 168 ? 20.562 -8.164 -1.904 1 91.19 168 GLY A N 1
ATOM 1309 C CA . GLY A 1 168 ? 20.984 -7.387 -0.748 1 91.19 168 GLY A CA 1
ATOM 1310 C C . GLY A 1 168 ? 21.141 -5.91 -1.05 1 91.19 168 GLY A C 1
ATOM 1311 O O . GLY A 1 168 ? 21.25 -5.09 -0.134 1 91.19 168 GLY A O 1
ATOM 1312 N N . LYS A 1 169 ? 21.109 -5.59 -2.287 1 94.44 169 LYS A N 1
ATOM 1313 C CA . LYS A 1 169 ? 21.375 -4.227 -2.734 1 94.44 169 LYS A CA 1
ATOM 1314 C C . LYS A 1 169 ? 20.359 -3.25 -2.156 1 94.44 169 LYS A C 1
ATOM 1316 O O . LYS A 1 169 ? 20.672 -2.088 -1.902 1 94.44 169 LYS A O 1
ATOM 1321 N N . TYR A 1 170 ? 19.188 -3.701 -1.862 1 95.44 170 TYR A N 1
ATOM 1322 C CA . TYR A 1 170 ? 18.109 -2.77 -1.551 1 95.44 170 TYR A CA 1
ATOM 1323 C C . TYR A 1 170 ? 17.594 -2.984 -0.133 1 95.44 170 TYR A C 1
ATOM 1325 O O . TYR A 1 170 ? 16.578 -2.412 0.258 1 95.44 170 TYR A O 1
ATOM 1333 N N . GLY A 1 171 ? 18.281 -3.777 0.632 1 93 171 GLY A N 1
ATOM 1334 C CA . GLY A 1 171 ? 17.891 -4.016 2.014 1 93 171 GLY A CA 1
ATOM 1335 C C . GLY A 1 171 ? 16.797 -5.059 2.156 1 93 171 GLY A C 1
ATOM 1336 O O . GLY A 1 171 ? 16.5 -5.789 1.211 1 93 171 GLY A O 1
ATOM 1337 N N . LYS A 1 172 ? 16.25 -5.168 3.301 1 93.12 172 LYS A N 1
ATOM 1338 C CA . LYS A 1 172 ? 15.273 -6.207 3.619 1 93.12 172 LYS A CA 1
ATOM 1339 C C . LYS A 1 172 ? 13.898 -5.867 3.051 1 93.12 172 LYS A C 1
ATOM 1341 O O . LYS A 1 172 ? 13.586 -4.695 2.842 1 93.12 172 LYS A O 1
ATOM 1346 N N . ILE A 1 173 ? 13.07 -6.891 2.795 1 95.44 173 ILE A N 1
ATOM 1347 C CA . ILE A 1 173 ? 11.695 -6.715 2.355 1 95.44 173 ILE A CA 1
ATOM 1348 C C . ILE A 1 173 ? 10.836 -6.258 3.533 1 95.44 173 ILE A C 1
ATOM 1350 O O . ILE A 1 173 ? 10.82 -6.898 4.586 1 95.44 173 ILE A O 1
ATOM 1354 N N . ILE A 1 174 ? 10.109 -5.18 3.352 1 94.75 174 ILE A N 1
ATOM 1355 C CA . ILE A 1 174 ? 9.258 -4.629 4.398 1 94.75 174 ILE A CA 1
ATOM 1356 C C . ILE A 1 174 ? 7.812 -5.059 4.164 1 94.75 174 ILE A C 1
ATOM 1358 O O . ILE A 1 174 ? 7.113 -5.453 5.098 1 94.75 174 ILE A O 1
ATOM 1362 N N . SER A 1 175 ? 7.41 -5.008 2.941 1 96.25 175 SER A N 1
ATOM 1363 C CA . SER A 1 175 ? 6.023 -5.344 2.629 1 96.25 175 SER A CA 1
ATOM 1364 C C . SER A 1 175 ? 5.879 -5.809 1.185 1 96.25 175 SER A C 1
ATOM 1366 O O . SER A 1 175 ? 6.754 -5.555 0.354 1 96.25 175 SER A O 1
ATOM 1368 N N . THR A 1 176 ? 4.844 -6.566 0.944 1 97.62 176 THR A N 1
ATOM 1369 C CA . THR A 1 176 ? 4.453 -6.969 -0.404 1 97.62 176 THR A CA 1
ATOM 1370 C C . THR A 1 176 ? 2.977 -6.676 -0.651 1 97.62 176 THR A C 1
ATOM 1372 O O . THR A 1 176 ? 2.176 -6.668 0.285 1 97.62 176 THR A O 1
ATOM 1375 N N . ASP A 1 177 ? 2.611 -6.348 -1.84 1 97.75 177 ASP A N 1
ATOM 1376 C CA . ASP A 1 177 ? 1.243 -6.156 -2.314 1 97.75 177 ASP A CA 1
ATOM 1377 C C . ASP A 1 177 ? 1.022 -6.863 -3.65 1 97.75 177 ASP A C 1
ATOM 1379 O O . ASP A 1 177 ? 1.568 -6.449 -4.676 1 97.75 177 ASP A O 1
ATOM 1383 N N . ALA A 1 178 ? 0.286 -7.922 -3.611 1 98.25 178 ALA A N 1
ATOM 1384 C CA . ALA A 1 178 ? 0.067 -8.727 -4.809 1 98.25 178 ALA A CA 1
ATOM 1385 C C . ALA A 1 178 ? -1.422 -8.883 -5.102 1 98.25 178 ALA A C 1
ATOM 1387 O O . ALA A 1 178 ? -2.238 -8.945 -4.18 1 98.25 178 ALA A O 1
ATOM 1388 N N . TRP A 1 179 ? -1.753 -8.93 -6.434 1 96.19 179 TRP A N 1
ATOM 1389 C CA . TRP A 1 179 ? -3.162 -9.055 -6.789 1 96.19 179 TRP A CA 1
ATOM 1390 C C . TRP A 1 179 ? -3.328 -9.828 -8.094 1 96.19 179 TRP A C 1
ATOM 1392 O O . TRP A 1 179 ? -2.404 -9.891 -8.906 1 96.19 179 TRP A O 1
ATOM 1402 N N . MET A 1 180 ? -4.387 -10.43 -8.188 1 94.31 180 MET A N 1
ATOM 1403 C CA . MET A 1 180 ? -4.91 -11.008 -9.422 1 94.31 180 MET A CA 1
ATOM 1404 C C . MET A 1 180 ? -6.43 -10.875 -9.484 1 94.31 180 MET A C 1
ATOM 1406 O O . MET A 1 180 ? -7.133 -11.359 -8.602 1 94.31 180 MET A O 1
ATOM 1410 N N . THR A 1 181 ? -6.883 -10.188 -10.477 1 90.62 181 THR A N 1
ATOM 1411 C CA . THR A 1 181 ? -8.312 -9.977 -10.68 1 90.62 181 THR A CA 1
ATOM 1412 C C . THR A 1 181 ? -8.719 -10.344 -12.109 1 90.62 181 THR A C 1
ATOM 1414 O O . THR A 1 181 ? -7.871 -10.383 -13 1 90.62 181 THR A O 1
ATOM 1417 N N . VAL A 1 182 ? -9.914 -10.719 -12.234 1 84.06 182 VAL A N 1
ATOM 1418 C CA . VAL A 1 182 ? -10.422 -11.086 -13.547 1 84.06 182 VAL A CA 1
ATOM 1419 C C . VAL A 1 182 ? -11.484 -10.078 -13.992 1 84.06 182 VAL A C 1
ATOM 1421 O O . VAL A 1 182 ? -12.445 -9.812 -13.258 1 84.06 182 VAL A O 1
ATOM 1424 N N . SER A 1 183 ? -11.227 -9.43 -15.141 1 77.56 183 SER A N 1
ATOM 1425 C CA . SER A 1 183 ? -12.18 -8.516 -15.766 1 77.56 183 SER A CA 1
ATOM 1426 C C . SER A 1 183 ? -12.289 -8.766 -17.266 1 77.56 183 SER A C 1
ATOM 1428 O O . SER A 1 183 ? -11.273 -8.781 -17.969 1 77.56 183 SER A O 1
ATOM 1430 N N . PRO A 1 184 ? -13.516 -9.055 -17.828 1 78 184 PRO A N 1
ATOM 1431 C CA . PRO A 1 184 ? -14.812 -9.195 -17.141 1 78 184 PRO A CA 1
ATOM 1432 C C . PRO A 1 184 ? -14.867 -10.406 -16.219 1 78 184 PRO A C 1
ATOM 1434 O O . PRO A 1 184 ? -14.047 -11.32 -16.344 1 78 184 PRO A O 1
ATOM 1437 N N . GLY A 1 185 ? -15.797 -10.391 -15.406 1 81.25 185 GLY A N 1
ATOM 1438 C CA . GLY A 1 185 ? -15.938 -11.438 -14.414 1 81.25 185 GLY A CA 1
ATOM 1439 C C . GLY A 1 185 ? -16.172 -12.805 -15.016 1 81.25 185 GLY A C 1
ATOM 1440 O O . GLY A 1 185 ? -16.641 -12.922 -16.141 1 81.25 185 GLY A O 1
ATOM 1441 N N . ILE A 1 186 ? -15.844 -13.828 -14.227 1 88.06 186 ILE A N 1
ATOM 1442 C CA . ILE A 1 186 ? -16.062 -15.219 -14.617 1 88.06 186 ILE A CA 1
ATOM 1443 C C . ILE A 1 186 ? -17.562 -15.461 -14.828 1 88.06 186 ILE A C 1
ATOM 1445 O O . ILE A 1 186 ? -18.391 -15.07 -13.992 1 88.06 186 ILE A O 1
ATOM 1449 N N . PRO A 1 187 ? -17.875 -16.016 -15.953 1 88.12 187 PRO A N 1
ATOM 1450 C CA . PRO A 1 187 ? -19.297 -16.234 -16.234 1 88.12 187 PRO A CA 1
ATOM 1451 C C . PRO A 1 187 ? -19.969 -17.141 -15.188 1 88.12 187 PRO A C 1
ATOM 1453 O O . PRO A 1 187 ? -19.312 -18.016 -14.609 1 88.12 187 PRO A O 1
ATOM 1456 N N . GLU A 1 188 ? -21.203 -16.953 -15.25 1 86.5 188 GLU A N 1
ATOM 1457 C CA . GLU A 1 188 ? -22 -17.781 -14.344 1 86.5 188 GLU A CA 1
ATOM 1458 C C . GLU A 1 188 ? -21.953 -19.25 -14.75 1 86.5 188 GLU A C 1
ATOM 1460 O O . GLU A 1 188 ? -21.75 -19.562 -15.922 1 86.5 188 GLU A O 1
ATOM 1465 N N . GLY A 1 189 ? -22.016 -20.156 -13.93 1 90.19 189 GLY A N 1
ATOM 1466 C CA . GLY A 1 189 ? -22.031 -21.578 -14.219 1 90.19 189 GLY A CA 1
ATOM 1467 C C . GLY A 1 189 ? -20.641 -22.188 -14.258 1 90.19 189 GLY A C 1
ATOM 1468 O O . GLY A 1 189 ? -20.5 -23.422 -14.227 1 90.19 189 GLY A O 1
ATOM 1469 N N . ASP A 1 190 ? -19.703 -21.266 -14.375 1 93.5 190 ASP A N 1
ATOM 1470 C CA . ASP A 1 190 ? -18.328 -21.734 -14.398 1 93.5 190 ASP A CA 1
ATOM 1471 C C . ASP A 1 190 ? -18 -22.531 -13.133 1 93.5 190 ASP A C 1
ATOM 1473 O O . ASP A 1 190 ? -18.531 -22.234 -12.062 1 93.5 190 ASP A O 1
ATOM 1477 N N . ILE A 1 191 ? -17.109 -23.5 -13.258 1 93.5 191 ILE A N 1
ATOM 1478 C CA . ILE A 1 191 ? -16.734 -24.406 -12.164 1 93.5 191 ILE A CA 1
ATOM 1479 C C . ILE A 1 191 ? -16.109 -23.594 -11.031 1 93.5 191 ILE A C 1
ATOM 1481 O O . ILE A 1 191 ? -16.078 -24.062 -9.883 1 93.5 191 ILE A O 1
ATOM 1485 N N . ARG A 1 192 ? -15.648 -22.547 -11.266 1 94.88 192 ARG A N 1
ATOM 1486 C CA . ARG A 1 192 ? -14.984 -21.703 -10.273 1 94.88 192 ARG A CA 1
ATOM 1487 C C . ARG A 1 192 ? -15.984 -21.141 -9.266 1 94.88 192 ARG A C 1
ATOM 1489 O O . ARG A 1 192 ? -15.602 -20.672 -8.195 1 94.88 192 ARG A O 1
ATOM 1496 N N . TRP A 1 193 ? -17.219 -21.219 -9.625 1 96.75 193 TRP A N 1
ATOM 1497 C CA . TRP A 1 193 ? -18.266 -20.75 -8.734 1 96.75 193 TRP A CA 1
ATOM 1498 C C . TRP A 1 193 ? -18.875 -21.906 -7.953 1 96.75 193 TRP A C 1
ATOM 1500 O O . TRP A 1 193 ? -19.875 -21.734 -7.246 1 96.75 193 TRP A O 1
ATOM 1510 N N . LYS A 1 194 ? 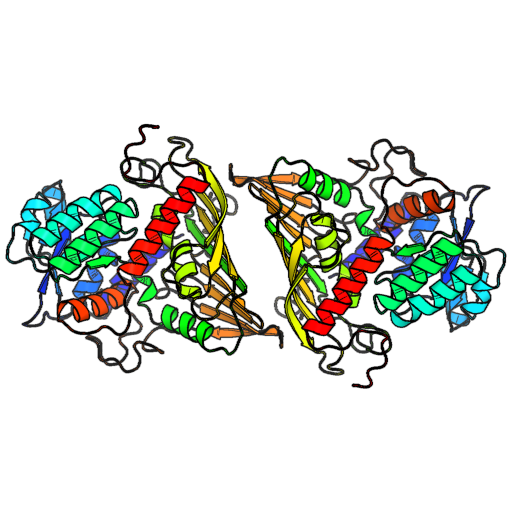-18.344 -23.062 -8.039 1 96.94 194 LYS A N 1
ATOM 1511 C CA . LYS A 1 194 ? -18.922 -24.25 -7.422 1 96.94 194 LYS A CA 1
ATOM 1512 C C . LYS A 1 194 ? -18.094 -24.719 -6.227 1 96.94 194 LYS A C 1
ATOM 1514 O O . LYS A 1 194 ? -16.953 -25.141 -6.387 1 96.94 194 LYS A O 1
ATOM 1519 N N . PHE A 1 195 ? -18.719 -24.688 -5.109 1 97.25 195 PHE A N 1
ATOM 1520 C CA . PHE A 1 195 ? -18.031 -25.047 -3.867 1 97.25 195 PHE A CA 1
ATOM 1521 C C . PHE A 1 195 ? -17.578 -26.5 -3.895 1 97.25 195 PHE A C 1
ATOM 1523 O O . PHE A 1 195 ? -16.469 -26.812 -3.492 1 97.25 195 PHE A O 1
ATOM 1530 N N . ASP A 1 196 ? -18.391 -27.391 -4.383 1 96.38 196 ASP A N 1
ATOM 1531 C CA . ASP A 1 196 ? -18.125 -28.828 -4.387 1 96.38 196 ASP A CA 1
ATOM 1532 C C . ASP A 1 196 ? -16.969 -29.156 -5.32 1 96.38 196 ASP A C 1
ATOM 1534 O O . ASP A 1 196 ? -16.375 -30.234 -5.238 1 96.38 196 ASP A O 1
ATOM 1538 N N . LEU A 1 197 ? -16.688 -28.25 -6.176 1 97.56 197 LEU A N 1
ATOM 1539 C CA . LEU A 1 197 ? -15.547 -28.438 -7.074 1 97.56 197 LEU A CA 1
ATOM 1540 C C . LEU A 1 197 ? -14.352 -27.625 -6.609 1 97.56 197 LEU A C 1
ATOM 1542 O O . LEU A 1 197 ? -13.414 -27.391 -7.383 1 97.56 197 LEU A O 1
ATOM 1546 N N . SER A 1 198 ? -14.445 -27.156 -5.371 1 98.31 198 SER A N 1
ATOM 1547 C CA . SER A 1 198 ? -13.375 -26.406 -4.711 1 98.31 198 SER A CA 1
ATOM 1548 C C . SER A 1 198 ? -13.078 -25.094 -5.449 1 98.31 198 SER A C 1
ATOM 1550 O O . SER A 1 198 ? -11.922 -24.766 -5.676 1 98.31 198 SER A O 1
ATOM 1552 N N . GLY A 1 199 ? -14.188 -24.438 -5.828 1 97.5 199 GLY A N 1
ATOM 1553 C CA . GLY A 1 199 ? -14.07 -23.141 -6.488 1 97.5 199 GLY A CA 1
ATOM 1554 C C . GLY A 1 199 ? -13.812 -22 -5.523 1 97.5 199 GLY A C 1
ATOM 1555 O O . GLY A 1 199 ? -13.734 -22.219 -4.312 1 97.5 199 GLY A O 1
ATOM 1556 N N . GLY A 1 200 ? -13.602 -20.75 -6.133 1 97.88 200 GLY A N 1
ATOM 1557 C CA . GLY A 1 200 ? -13.328 -19.531 -5.383 1 97.88 200 GLY A CA 1
ATOM 1558 C C . GLY A 1 200 ? -12.18 -18.719 -5.953 1 97.88 200 GLY A C 1
ATOM 1559 O O . GLY A 1 200 ? -11.266 -19.281 -6.562 1 97.88 200 GLY A O 1
ATOM 1560 N N . SER A 1 201 ? -12.242 -17.438 -5.691 1 97.62 201 SER A N 1
ATOM 1561 C CA . SER A 1 201 ? -11.211 -16.547 -6.219 1 97.62 201 SER A CA 1
ATOM 1562 C C . SER A 1 201 ? -9.844 -16.891 -5.633 1 97.62 201 SER A C 1
ATOM 1564 O O . SER A 1 201 ? -8.836 -16.891 -6.352 1 97.62 201 SER A O 1
ATOM 1566 N N . LEU A 1 202 ? -9.766 -17.156 -4.305 1 98.5 202 LEU A N 1
ATOM 1567 C CA . LEU A 1 202 ? -8.492 -17.453 -3.654 1 98.5 202 LEU A CA 1
ATOM 1568 C C . LEU A 1 202 ? -7.898 -18.75 -4.191 1 98.5 202 LEU A C 1
ATOM 1570 O O . LEU A 1 202 ? -6.676 -18.906 -4.23 1 98.5 202 LEU A O 1
ATOM 1574 N N . MET A 1 203 ? -8.758 -19.672 -4.605 1 98.38 203 MET A N 1
ATOM 1575 C CA . MET A 1 203 ? -8.312 -20.922 -5.215 1 98.38 203 MET A CA 1
ATOM 1576 C C . MET A 1 203 ? -7.82 -20.688 -6.641 1 98.38 203 MET A C 1
ATOM 1578 O O . MET A 1 203 ? -6.66 -20.969 -6.953 1 98.38 203 MET A O 1
ATOM 1582 N N . ASP A 1 204 ? -8.625 -20.078 -7.438 1 96.25 204 ASP A N 1
ATOM 1583 C CA . ASP A 1 204 ? -8.305 -19.906 -8.852 1 96.25 204 ASP A CA 1
ATOM 1584 C C . ASP A 1 204 ? -7.176 -18.891 -9.031 1 96.25 204 ASP A C 1
ATOM 1586 O O . ASP A 1 204 ? -6.312 -19.062 -9.891 1 96.25 204 ASP A O 1
ATOM 1590 N N . GLN A 1 205 ? -7.266 -17.781 -8.32 1 96.38 205 GLN A N 1
ATOM 1591 C CA . GLN A 1 205 ? -6.289 -16.703 -8.438 1 96.38 205 GLN A CA 1
ATOM 1592 C C . GLN A 1 205 ? -5.227 -16.797 -7.344 1 96.38 205 GLN A C 1
ATOM 1594 O O . GLN A 1 205 ? -4.715 -15.781 -6.875 1 96.38 205 GLN A O 1
ATOM 1599 N N . THR A 1 206 ? -4.902 -18.016 -6.957 1 97.56 206 THR A N 1
ATOM 1600 C CA . THR A 1 206 ? -3.943 -18.281 -5.887 1 97.56 206 THR A CA 1
ATOM 1601 C C . THR A 1 206 ? -2.572 -17.703 -6.242 1 97.56 206 THR A C 1
ATOM 1603 O O . THR A 1 206 ? -1.685 -17.641 -5.391 1 97.56 206 THR A O 1
ATOM 1606 N N . TYR A 1 207 ? -2.391 -17.188 -7.457 1 97.75 207 TYR A N 1
ATOM 1607 C CA . TYR A 1 207 ? -1.135 -16.594 -7.91 1 97.75 207 TYR A CA 1
ATOM 1608 C C . TYR A 1 207 ? -0.727 -15.422 -7.031 1 97.75 207 TYR A C 1
ATOM 1610 O O . TYR A 1 207 ? 0.463 -15.203 -6.793 1 97.75 207 TYR A O 1
ATOM 1618 N N . ALA A 1 208 ? -1.688 -14.688 -6.562 1 98 208 ALA A N 1
ATOM 1619 C CA . ALA A 1 208 ? -1.357 -13.555 -5.699 1 98 208 ALA A CA 1
ATOM 1620 C C . ALA A 1 208 ? -0.562 -14.016 -4.48 1 98 208 ALA A C 1
ATOM 1622 O O . ALA A 1 208 ? 0.43 -13.383 -4.105 1 98 208 ALA A O 1
ATOM 1623 N N . LEU A 1 209 ? -1.011 -15.094 -3.902 1 98.56 209 LEU A N 1
ATOM 1624 C CA . LEU A 1 209 ? -0.305 -15.68 -2.768 1 98.56 209 LEU A CA 1
ATOM 1625 C C . LEU A 1 209 ? 1.032 -16.266 -3.205 1 98.56 209 LEU A C 1
ATOM 1627 O O . LEU A 1 209 ? 2.035 -16.125 -2.502 1 98.56 209 LEU A O 1
ATOM 1631 N N . SER A 1 210 ? 1 -16.875 -4.332 1 98.31 210 SER A N 1
ATOM 1632 C CA . SER A 1 210 ? 2.221 -17.469 -4.863 1 98.31 210 SER A CA 1
ATOM 1633 C C . SER A 1 210 ? 3.285 -16.406 -5.121 1 98.31 210 SER A C 1
ATOM 1635 O O . SER A 1 210 ? 4.453 -16.594 -4.77 1 98.31 210 SER A O 1
ATOM 1637 N N . PHE A 1 211 ? 2.91 -15.242 -5.746 1 98.38 211 PHE A N 1
ATOM 1638 C CA . PHE A 1 211 ? 3.826 -14.125 -5.945 1 98.38 211 PHE A CA 1
ATOM 1639 C C . PHE A 1 211 ? 4.449 -13.695 -4.625 1 98.38 211 PHE A C 1
ATOM 1641 O O . PHE A 1 211 ? 5.66 -13.477 -4.543 1 98.38 211 PHE A O 1
ATOM 1648 N N . THR A 1 212 ? 3.635 -13.625 -3.637 1 98.12 212 THR A N 1
ATOM 1649 C CA . THR A 1 212 ? 4.027 -13.141 -2.316 1 98.12 212 THR A CA 1
ATOM 1650 C C . THR A 1 212 ? 5.035 -14.086 -1.672 1 98.12 212 THR A C 1
ATOM 1652 O O . THR A 1 212 ? 6.117 -13.664 -1.261 1 98.12 212 THR A O 1
ATOM 1655 N N . ARG A 1 213 ? 4.723 -15.336 -1.646 1 97.19 213 ARG A N 1
ATOM 1656 C CA . ARG A 1 213 ? 5.598 -16.312 -1.015 1 97.19 213 ARG A CA 1
ATOM 1657 C C . ARG A 1 213 ? 6.902 -16.469 -1.789 1 97.19 213 ARG A C 1
ATOM 1659 O O . ARG A 1 213 ? 7.965 -16.672 -1.194 1 97.19 213 ARG A O 1
ATOM 1666 N N . TYR A 1 214 ? 6.797 -16.359 -3.094 1 96.75 214 TYR A N 1
ATOM 1667 C CA . TYR A 1 214 ? 7.988 -16.406 -3.936 1 96.75 214 TYR A CA 1
ATOM 1668 C C . TYR A 1 214 ? 8.906 -15.227 -3.646 1 96.75 214 TYR A C 1
ATOM 1670 O O . TYR A 1 214 ? 10.125 -15.398 -3.51 1 96.75 214 TYR A O 1
ATOM 1678 N N . ALA A 1 215 ? 8.336 -14.055 -3.523 1 96.56 215 ALA A N 1
ATOM 1679 C CA . ALA A 1 215 ? 9.109 -12.852 -3.264 1 96.56 215 ALA A CA 1
ATOM 1680 C C . ALA A 1 215 ? 9.828 -12.938 -1.921 1 96.56 215 ALA A C 1
ATOM 1682 O O . ALA A 1 215 ? 11 -12.57 -1.812 1 96.56 215 ALA A O 1
ATOM 1683 N N . ILE A 1 216 ? 9.148 -13.43 -0.941 1 94.56 216 ILE A N 1
ATOM 1684 C CA . ILE A 1 216 ? 9.688 -13.516 0.412 1 94.56 216 ILE A CA 1
ATOM 1685 C C . ILE A 1 216 ? 10.633 -14.711 0.516 1 94.56 216 ILE A C 1
ATOM 1687 O O . ILE A 1 216 ? 11.445 -14.789 1.443 1 94.56 216 ILE A O 1
ATOM 1691 N N . HIS A 1 217 ? 10.539 -15.641 -0.459 1 91.94 217 HIS A N 1
ATOM 1692 C CA . HIS A 1 217 ? 11.305 -16.875 -0.492 1 91.94 217 HIS A CA 1
ATOM 1693 C C . HIS A 1 217 ? 11.055 -17.719 0.759 1 91.94 217 HIS A C 1
ATOM 1695 O O . HIS A 1 217 ? 12 -18.156 1.423 1 91.94 217 HIS A O 1
ATOM 1701 N N . THR A 1 218 ? 9.789 -17.828 1.065 1 90.81 218 THR A N 1
ATOM 1702 C CA . THR A 1 218 ? 9.422 -18.609 2.242 1 90.81 218 THR A CA 1
ATOM 1703 C C . THR A 1 218 ? 8.805 -19.953 1.833 1 90.81 218 THR A C 1
ATOM 1705 O O . THR A 1 218 ? 8.18 -20.047 0.776 1 90.81 218 THR A O 1
ATOM 1708 N N . THR A 1 219 ? 9 -20.938 2.629 1 87.69 219 THR A N 1
ATOM 1709 C CA . THR A 1 219 ? 8.359 -22.234 2.424 1 87.69 219 THR A CA 1
ATOM 1710 C C . THR A 1 219 ? 7.359 -22.516 3.537 1 87.69 219 THR A C 1
ATOM 1712 O O . THR A 1 219 ? 6.926 -23.656 3.707 1 87.69 219 THR A O 1
ATOM 1715 N N . SER A 1 220 ? 7.055 -21.453 4.324 1 92.19 220 SER A N 1
ATOM 1716 C CA . SER A 1 220 ? 6.117 -21.578 5.438 1 92.19 220 SER A CA 1
ATOM 1717 C C . SER A 1 220 ? 4.863 -20.75 5.211 1 92.19 220 SER A C 1
ATOM 1719 O O . SER A 1 220 ? 4.895 -19.75 4.477 1 92.19 220 SER A O 1
ATOM 1721 N N . PRO A 1 221 ? 3.779 -21.234 5.777 1 95.44 221 PRO A N 1
ATOM 1722 C CA . PRO A 1 221 ? 2.596 -20.375 5.77 1 95.44 221 PRO A CA 1
ATOM 1723 C C . PRO A 1 221 ? 2.795 -19.094 6.574 1 95.44 221 PRO A C 1
ATOM 1725 O O . PRO A 1 221 ? 3.801 -18.953 7.273 1 95.44 221 PRO A O 1
ATOM 1728 N N . PRO A 1 222 ? 1.896 -18.188 6.426 1 96.25 222 PRO A N 1
ATOM 1729 C CA . PRO A 1 222 ? 2.039 -16.969 7.23 1 96.25 222 PRO A CA 1
ATOM 1730 C C . PRO A 1 222 ? 2.002 -17.234 8.734 1 96.25 222 PRO A C 1
ATOM 1732 O O . PRO A 1 222 ? 1.258 -18.109 9.188 1 96.25 222 PRO A O 1
ATOM 1735 N N . GLN A 1 223 ? 2.797 -16.484 9.438 1 93.94 223 GLN A N 1
ATOM 1736 C CA . GLN A 1 223 ? 2.803 -16.594 10.891 1 93.94 223 GLN A CA 1
ATOM 1737 C C . GLN A 1 223 ? 1.483 -16.109 11.484 1 93.94 223 GLN A C 1
ATOM 1739 O O . GLN A 1 223 ? 0.981 -16.688 12.445 1 93.94 223 GLN A O 1
ATOM 1744 N N . THR A 1 224 ? 1.011 -15.047 10.93 1 94.19 224 THR A N 1
ATOM 1745 C CA . THR A 1 224 ? -0.223 -14.445 11.414 1 94.19 224 THR A CA 1
ATOM 1746 C C . THR A 1 224 ? -1.085 -13.961 10.25 1 94.19 224 THR A C 1
ATOM 1748 O O . THR A 1 224 ? -0.57 -13.406 9.281 1 94.19 224 THR A O 1
ATOM 1751 N N . ILE A 1 225 ? -2.354 -14.258 10.359 1 96.88 225 ILE A N 1
ATOM 1752 C CA . ILE A 1 225 ? -3.338 -13.633 9.484 1 96.88 225 ILE A CA 1
ATOM 1753 C C . ILE A 1 225 ? -3.963 -12.43 10.188 1 96.88 225 ILE A C 1
ATOM 1755 O O . ILE A 1 225 ? -4.77 -12.586 11.109 1 96.88 225 ILE A O 1
ATOM 1759 N N . LEU A 1 226 ? -3.625 -11.242 9.719 1 94.44 226 LEU A N 1
ATOM 1760 C CA . LEU A 1 226 ? -4.113 -10.016 10.352 1 94.44 226 LEU A CA 1
ATOM 1761 C C . LEU A 1 226 ? -5.578 -9.773 10.008 1 94.44 226 LEU A C 1
ATOM 1763 O O . LEU A 1 226 ? -6.34 -9.266 10.828 1 94.44 226 LEU A O 1
ATOM 1767 N N . SER A 1 227 ? -5.887 -10.086 8.805 1 96.25 227 SER A N 1
ATOM 1768 C CA . SER A 1 227 ? -7.254 -9.914 8.328 1 96.25 227 SER A CA 1
ATOM 1769 C C . SER A 1 227 ? -7.512 -10.75 7.078 1 96.25 227 SER A C 1
ATOM 1771 O O . SER A 1 227 ? -6.609 -10.945 6.262 1 96.25 227 SER A O 1
ATOM 1773 N N . ALA A 1 228 ? -8.672 -11.281 6.977 1 98.12 228 ALA A N 1
ATOM 1774 C CA . ALA A 1 228 ? -9.195 -11.961 5.789 1 98.12 228 ALA A CA 1
ATOM 1775 C C . ALA A 1 228 ? -10.68 -11.672 5.605 1 98.12 228 ALA A C 1
ATOM 1777 O O . ALA A 1 228 ? -11.5 -12.016 6.465 1 98.12 228 ALA A O 1
ATOM 1778 N N . VAL A 1 229 ? -11 -11.055 4.48 1 97.94 229 VAL A N 1
ATOM 1779 C CA . VAL A 1 229 ? -12.383 -10.656 4.238 1 97.94 229 VAL A CA 1
ATOM 1780 C C . VAL A 1 229 ? -12.812 -11.117 2.846 1 97.94 229 VAL A C 1
ATOM 1782 O O . VAL A 1 229 ? -12.156 -10.805 1.851 1 97.94 229 VAL A O 1
ATOM 1785 N N . CYS A 1 230 ? -13.867 -11.773 2.828 1 96.56 230 CYS A N 1
ATOM 1786 C CA . CYS A 1 230 ? -14.43 -12.328 1.6 1 96.56 230 CYS A CA 1
ATOM 1787 C C . CYS A 1 230 ? -15.602 -11.484 1.109 1 96.56 230 CYS A C 1
ATOM 1789 O O . CYS A 1 230 ? -16.422 -11.031 1.908 1 96.56 230 CYS A O 1
ATOM 1791 N N . ARG A 1 231 ? -15.602 -11.18 -0.181 1 97.06 231 ARG A N 1
ATOM 1792 C CA . ARG A 1 231 ? -16.875 -10.883 -0.819 1 97.06 231 ARG A CA 1
ATOM 1793 C C . ARG A 1 231 ? -17.531 -12.148 -1.342 1 97.06 231 ARG A C 1
ATOM 1795 O O . ARG A 1 231 ? -17.078 -12.742 -2.32 1 97.06 231 ARG A O 1
ATOM 1802 N N . PRO A 1 232 ? -18.578 -12.57 -0.677 1 96.56 232 PRO A N 1
ATOM 1803 C CA . PRO A 1 232 ? -19.203 -13.844 -1.065 1 96.56 232 PRO A CA 1
ATOM 1804 C C . PRO A 1 232 ? -19.938 -13.758 -2.398 1 96.56 232 PRO A C 1
ATOM 1806 O O . PRO A 1 232 ? -20.453 -12.695 -2.762 1 96.56 232 PRO A O 1
ATOM 1809 N N . SER A 1 233 ? -19.938 -14.906 -3.057 1 95 233 SER A N 1
ATOM 1810 C CA . SER A 1 233 ? -20.797 -15.031 -4.234 1 95 233 SER A CA 1
ATOM 1811 C C . SER A 1 233 ? -22.266 -14.875 -3.863 1 95 233 SER A C 1
ATOM 1813 O O . SER A 1 233 ? -22.688 -15.312 -2.795 1 95 233 SER A O 1
ATOM 1815 N N . THR A 1 234 ? -22.969 -14.305 -4.805 1 90.81 234 THR A N 1
ATOM 1816 C CA . THR A 1 234 ? -24.391 -14.094 -4.547 1 90.81 234 THR A CA 1
ATOM 1817 C C . THR A 1 234 ? -25.156 -15.414 -4.594 1 90.81 234 THR A C 1
ATOM 1819 O O . THR A 1 234 ? -26.172 -15.578 -3.92 1 90.81 234 THR A O 1
ATOM 1822 N N . ARG A 1 235 ? -24.703 -16.375 -5.273 1 93 235 ARG A N 1
ATOM 1823 C CA . ARG A 1 235 ? -25.406 -17.625 -5.48 1 93 235 ARG A CA 1
ATOM 1824 C C . ARG A 1 235 ? -25.031 -18.641 -4.406 1 93 235 ARG A C 1
ATOM 1826 O O . ARG A 1 235 ? -25.875 -19.438 -3.973 1 93 235 ARG A O 1
ATOM 1833 N N . ASP A 1 236 ? -23.844 -18.719 -3.967 1 95.75 236 ASP A N 1
ATOM 1834 C CA . ASP A 1 236 ? -23.328 -19.594 -2.924 1 95.75 236 ASP A CA 1
ATOM 1835 C C . ASP A 1 236 ? -22.359 -18.859 -1.998 1 95.75 236 ASP A C 1
ATOM 1837 O O . ASP A 1 236 ? -21.203 -18.656 -2.35 1 95.75 236 ASP A O 1
ATOM 1841 N N . PRO A 1 237 ? -22.812 -18.469 -0.87 1 95.44 237 PRO A N 1
ATOM 1842 C CA . PRO A 1 237 ? -21.984 -17.656 0.027 1 95.44 237 PRO A CA 1
ATOM 1843 C C . PRO A 1 237 ? -20.75 -18.391 0.521 1 95.44 237 PRO A C 1
ATOM 1845 O O . PRO A 1 237 ? -19.844 -17.781 1.107 1 95.44 237 PRO A O 1
ATOM 1848 N N . ARG A 1 238 ? -20.703 -19.703 0.267 1 96.44 238 ARG A N 1
ATOM 1849 C CA . ARG A 1 238 ? -19.5 -20.453 0.631 1 96.44 238 ARG A CA 1
ATOM 1850 C C . ARG A 1 238 ? -18.359 -20.156 -0.337 1 96.44 238 ARG A C 1
ATOM 1852 O O . ARG A 1 238 ? -17.203 -20.469 -0.052 1 96.44 238 ARG A O 1
ATOM 1859 N N . ILE A 1 239 ? -18.672 -19.516 -1.507 1 97.69 239 ILE A N 1
ATOM 1860 C CA . ILE A 1 239 ? -17.688 -19.203 -2.547 1 97.69 239 ILE A CA 1
ATOM 1861 C C . ILE A 1 239 ? -17.25 -17.734 -2.41 1 97.69 239 ILE A C 1
ATOM 1863 O O . ILE A 1 239 ? -18.078 -16.828 -2.365 1 97.69 239 ILE A O 1
ATOM 1867 N N . ASP A 1 240 ? -15.977 -17.562 -2.328 1 98.12 240 ASP A N 1
ATOM 1868 C CA . ASP A 1 240 ? -15.453 -16.203 -2.342 1 98.12 240 ASP A CA 1
ATOM 1869 C C . ASP A 1 240 ? -15.398 -15.648 -3.766 1 98.12 240 ASP A C 1
ATOM 1871 O O . ASP A 1 240 ? -14.602 -16.109 -4.586 1 98.12 240 ASP A O 1
ATOM 1875 N N . ALA A 1 241 ? -16.203 -14.617 -4.016 1 97.44 241 ALA A N 1
ATOM 1876 C CA . ALA A 1 241 ? -16.078 -13.883 -5.273 1 97.44 241 ALA A CA 1
ATOM 1877 C C . ALA A 1 241 ? -14.812 -13.047 -5.293 1 97.44 241 ALA A C 1
ATOM 1879 O O . ALA A 1 241 ? -14.211 -12.844 -6.352 1 97.44 241 ALA A O 1
ATOM 1880 N N . ALA A 1 242 ? -14.461 -12.594 -4.156 1 97.44 242 ALA A N 1
ATOM 1881 C CA . ALA A 1 242 ? -13.219 -11.875 -3.928 1 97.44 242 ALA A CA 1
ATOM 1882 C C . ALA A 1 242 ? -12.672 -12.148 -2.529 1 97.44 242 ALA A C 1
ATOM 1884 O O . ALA A 1 242 ? -13.414 -12.539 -1.63 1 97.44 242 ALA A O 1
ATOM 1885 N N . MET A 1 243 ? -11.375 -11.984 -2.344 1 98.31 243 MET A N 1
ATOM 1886 C CA . MET A 1 243 ? -10.703 -12.18 -1.062 1 98.31 243 MET A CA 1
ATOM 1887 C C . MET A 1 243 ? -9.656 -11.102 -0.83 1 98.31 243 MET A C 1
ATOM 1889 O O . MET A 1 243 ? -8.836 -10.828 -1.708 1 98.31 243 MET A O 1
ATOM 1893 N N . HIS A 1 244 ? -9.789 -10.406 0.248 1 97.94 244 HIS A N 1
ATOM 1894 C CA . HIS A 1 244 ? -8.758 -9.508 0.772 1 97.94 244 HIS A CA 1
ATOM 1895 C C . HIS A 1 244 ? -8.07 -10.117 1.989 1 97.94 244 HIS A C 1
ATOM 1897 O O . HIS A 1 244 ? -8.727 -10.477 2.967 1 97.94 244 HIS A O 1
ATOM 1903 N N . ALA A 1 245 ? -6.75 -10.219 1.973 1 98.44 245 ALA A N 1
ATOM 1904 C CA . ALA A 1 245 ? -6.059 -10.766 3.137 1 98.44 245 ALA A CA 1
ATOM 1905 C C . ALA A 1 245 ? -4.789 -9.977 3.443 1 98.44 245 ALA A C 1
ATOM 1907 O O . ALA A 1 245 ? -4.078 -9.555 2.527 1 98.44 245 ALA A O 1
ATOM 1908 N N . HIS A 1 246 ? -4.555 -9.727 4.672 1 97.38 246 HIS A N 1
ATOM 1909 C CA . HIS A 1 246 ? -3.322 -9.172 5.219 1 97.38 246 HIS A CA 1
ATOM 1910 C C . HIS A 1 246 ? -2.588 -10.203 6.074 1 97.38 246 HIS A C 1
ATOM 1912 O O . HIS A 1 246 ? -3.133 -10.688 7.066 1 97.38 246 HIS A O 1
ATOM 1918 N N . LEU A 1 247 ? -1.4 -10.445 5.664 1 97.69 247 LEU A N 1
ATOM 1919 C CA . LEU A 1 247 ? -0.653 -11.562 6.223 1 97.69 247 LEU A CA 1
ATOM 1920 C C . LEU A 1 247 ? 0.704 -11.102 6.746 1 97.69 247 LEU A C 1
ATOM 1922 O O . LEU A 1 247 ? 1.336 -10.227 6.156 1 97.69 247 LEU A O 1
ATOM 1926 N N . LEU A 1 248 ? 1.169 -11.727 7.852 1 95.5 248 LEU A N 1
ATOM 1927 C CA . LEU A 1 248 ? 2.531 -11.555 8.344 1 95.5 248 LEU A CA 1
ATOM 1928 C C . LEU A 1 248 ? 3.367 -12.805 8.078 1 95.5 248 LEU A C 1
ATOM 1930 O O . LEU A 1 248 ? 2.998 -13.898 8.5 1 95.5 248 LEU A O 1
ATOM 1934 N N . PHE A 1 249 ? 4.41 -12.562 7.293 1 95.5 249 PHE A N 1
ATOM 1935 C CA . PHE A 1 249 ? 5.355 -13.641 7.039 1 95.5 249 PHE A CA 1
ATOM 1936 C C . PHE A 1 249 ? 6.676 -13.391 7.758 1 95.5 249 PHE A C 1
ATOM 1938 O O . PHE A 1 249 ? 7.008 -12.242 8.07 1 95.5 249 PHE A O 1
ATOM 1945 N N . THR A 1 250 ? 7.352 -14.398 8.078 1 87.56 250 THR A N 1
ATOM 1946 C CA . THR A 1 250 ? 8.742 -14.305 8.523 1 87.56 250 THR A CA 1
ATOM 1947 C C . THR A 1 250 ? 9.695 -14.695 7.398 1 87.56 250 THR A C 1
ATOM 1949 O O . THR A 1 250 ? 9.398 -15.602 6.613 1 87.56 250 THR A O 1
ATOM 1952 N N . SER A 1 251 ? 10.711 -13.859 7.328 1 74.19 251 SER A N 1
ATOM 1953 C CA . SER A 1 251 ? 11.711 -14.164 6.312 1 74.19 251 SER A CA 1
ATOM 1954 C C . SER A 1 251 ? 12.672 -15.25 6.793 1 74.19 251 SER A C 1
ATOM 1956 O O . SER A 1 251 ? 13.125 -15.227 7.941 1 74.19 251 SER A O 1
ATOM 1958 N N . PRO A 1 252 ? 12.867 -16.172 5.887 1 70.81 252 PRO A N 1
ATOM 1959 C CA . PRO A 1 252 ? 13.836 -17.188 6.305 1 70.81 252 PRO A CA 1
ATOM 1960 C C . PRO A 1 252 ? 15.258 -16.625 6.418 1 70.81 252 PRO A C 1
ATOM 1962 O O . PRO A 1 252 ? 16.078 -17.172 7.156 1 70.81 252 PRO A O 1
ATOM 1965 N N . THR A 1 253 ? 15.516 -15.609 5.641 1 68.81 253 THR A N 1
ATOM 1966 C CA . THR A 1 253 ? 16.891 -15.109 5.559 1 68.81 253 THR A CA 1
ATOM 1967 C C . THR A 1 253 ? 17.141 -14.047 6.621 1 68.81 253 THR A C 1
ATOM 1969 O O . THR A 1 253 ? 18.297 -13.727 6.926 1 68.81 253 THR A O 1
ATOM 1972 N N . THR A 1 254 ? 16.172 -13.461 7.082 1 69.75 254 THR A N 1
ATOM 1973 C CA . THR A 1 254 ? 16.328 -12.445 8.117 1 69.75 254 THR A CA 1
ATOM 1974 C C . THR A 1 254 ? 15.531 -12.812 9.359 1 69.75 254 THR A C 1
ATOM 1976 O O . THR A 1 254 ? 14.375 -12.414 9.5 1 69.75 254 THR A O 1
ATOM 1979 N N . PRO A 1 255 ? 16.203 -13.539 10.195 1 66.06 255 PRO A N 1
ATOM 1980 C CA . PRO A 1 255 ? 15.484 -13.953 11.406 1 66.06 255 PRO A CA 1
ATOM 1981 C C . PRO A 1 255 ? 14.836 -12.781 12.133 1 66.06 255 PRO A C 1
ATOM 1983 O O . PRO A 1 255 ? 15.398 -11.688 12.172 1 66.06 255 PRO A O 1
ATOM 1986 N N . ASN A 1 256 ? 13.625 -12.922 12.562 1 73.25 256 ASN A N 1
ATOM 1987 C CA . ASN A 1 256 ? 12.891 -11.984 13.406 1 73.25 256 ASN A CA 1
ATOM 1988 C C . ASN A 1 256 ? 12.375 -10.797 12.602 1 73.25 256 ASN A C 1
ATOM 1990 O O . ASN A 1 256 ? 12.008 -9.766 13.172 1 73.25 256 ASN A O 1
ATOM 1994 N N . HIS A 1 257 ? 12.594 -11.031 11.281 1 85.75 257 HIS A N 1
ATOM 1995 C CA . HIS A 1 257 ? 12.031 -9.969 10.445 1 85.75 257 HIS A CA 1
ATOM 1996 C C . HIS A 1 257 ? 10.648 -10.344 9.93 1 85.75 257 HIS A C 1
ATOM 1998 O O . HIS A 1 257 ? 10.461 -11.422 9.359 1 85.75 257 HIS A O 1
ATOM 2004 N N . THR A 1 258 ? 9.742 -9.5 10.242 1 89.56 258 THR A N 1
ATOM 2005 C CA . THR A 1 258 ? 8.367 -9.734 9.82 1 89.56 258 THR A CA 1
ATOM 2006 C C . THR A 1 258 ? 8.031 -8.898 8.586 1 89.56 258 THR A C 1
ATOM 2008 O O . THR A 1 258 ? 8.352 -7.707 8.531 1 89.56 258 THR A O 1
ATOM 2011 N N . THR A 1 259 ? 7.492 -9.57 7.598 1 94.38 259 THR A N 1
ATOM 2012 C CA . THR A 1 259 ? 7.062 -8.906 6.371 1 94.38 259 THR A CA 1
ATOM 2013 C C . THR A 1 259 ? 5.543 -8.773 6.332 1 94.38 259 THR A C 1
ATOM 2015 O O . THR A 1 259 ? 4.824 -9.75 6.559 1 94.38 259 THR A O 1
ATOM 2018 N N . TYR A 1 260 ? 5.047 -7.566 6.086 1 94.56 260 TYR A N 1
ATOM 2019 C CA . TYR A 1 260 ? 3.619 -7.312 5.934 1 94.56 260 TYR A CA 1
ATOM 2020 C C . TYR A 1 260 ? 3.176 -7.527 4.492 1 94.56 260 TYR A C 1
ATOM 2022 O O . TYR A 1 260 ? 3.674 -6.867 3.578 1 94.56 260 TYR A O 1
ATOM 2030 N N . SER A 1 261 ? 2.182 -8.43 4.309 1 97.56 261 SER A N 1
ATOM 2031 C CA . SER A 1 261 ? 1.811 -8.766 2.936 1 97.56 261 SER A CA 1
ATOM 2032 C C . SER A 1 261 ? 0.311 -8.594 2.713 1 97.56 261 SER A C 1
ATOM 2034 O O . SER A 1 261 ? -0.498 -9.062 3.518 1 97.56 261 SER A O 1
ATOM 2036 N N . ARG A 1 262 ? -0.015 -7.891 1.678 1 97.62 262 ARG A N 1
ATOM 2037 C CA . ARG A 1 262 ? -1.396 -7.766 1.221 1 97.62 262 ARG A CA 1
ATOM 2038 C C . ARG A 1 262 ? -1.635 -8.594 -0.036 1 97.62 262 ARG A C 1
ATOM 2040 O O . ARG A 1 262 ? -0.836 -8.555 -0.975 1 97.62 262 ARG A O 1
ATOM 2047 N N . ILE A 1 263 ? -2.678 -9.352 -0.043 1 98.06 263 ILE A N 1
ATOM 2048 C CA . ILE A 1 263 ? -3.086 -10.062 -1.251 1 98.06 263 ILE A CA 1
ATOM 2049 C C . ILE A 1 263 ? -4.547 -9.75 -1.566 1 98.06 263 ILE A C 1
ATOM 2051 O O . ILE A 1 263 ? -5.367 -9.602 -0.658 1 98.06 263 ILE A O 1
ATOM 2055 N N . TYR A 1 264 ? -4.887 -9.672 -2.861 1 97.31 264 TYR A N 1
ATOM 2056 C CA . TYR A 1 264 ? -6.242 -9.391 -3.326 1 97.31 264 TYR A CA 1
ATOM 2057 C C . TYR A 1 264 ? -6.586 -10.227 -4.551 1 97.31 264 TYR A C 1
ATOM 2059 O O . TYR A 1 264 ? -5.844 -10.234 -5.535 1 97.31 264 TYR A O 1
ATOM 2067 N N . THR A 1 265 ? -7.629 -10.977 -4.449 1 97.38 265 THR A N 1
ATOM 2068 C CA . THR A 1 265 ? -8.156 -11.742 -5.574 1 97.38 265 THR A CA 1
ATOM 2069 C C . THR A 1 265 ? -9.617 -11.383 -5.832 1 97.38 265 THR A C 1
ATOM 2071 O O . THR A 1 265 ? -10.359 -11.078 -4.898 1 97.38 265 THR A O 1
ATOM 2074 N N . ASP A 1 266 ? -10 -11.375 -7.129 1 95.38 266 ASP A N 1
ATOM 2075 C CA . ASP A 1 266 ? -11.367 -11.031 -7.488 1 95.38 266 ASP A CA 1
ATOM 2076 C C . ASP A 1 266 ? -11.773 -11.68 -8.812 1 95.38 266 ASP A C 1
ATOM 2078 O O . ASP A 1 266 ? -11.211 -11.359 -9.859 1 95.38 266 ASP A O 1
ATOM 2082 N N . GLN A 1 267 ? -12.75 -12.539 -8.75 1 93.31 267 GLN A N 1
ATOM 2083 C CA . GLN A 1 267 ? -13.141 -13.211 -9.984 1 93.31 267 GLN A CA 1
ATOM 2084 C C . GLN A 1 267 ? -14.406 -12.602 -10.57 1 93.31 267 GLN A C 1
ATOM 2086 O O . GLN A 1 267 ? -14.969 -13.125 -11.531 1 93.31 267 GLN A O 1
ATOM 2091 N N . SER A 1 268 ? -14.93 -11.492 -10.031 1 87.81 268 SER A N 1
ATOM 2092 C CA . SER A 1 268 ? -16.156 -10.875 -10.523 1 87.81 268 SER A CA 1
ATOM 2093 C C . SER A 1 268 ? -16 -9.367 -10.664 1 87.81 268 SER A C 1
ATOM 2095 O O . SER A 1 268 ? -16.953 -8.617 -10.414 1 87.81 268 SER A O 1
ATOM 2097 N N . ARG A 1 269 ? -14.938 -8.977 -11.023 1 74.44 269 ARG A N 1
ATOM 2098 C CA . ARG A 1 269 ? -14.75 -7.531 -11.133 1 74.44 269 ARG A CA 1
ATOM 2099 C C . ARG A 1 269 ? -15.469 -6.98 -12.359 1 74.44 269 ARG A C 1
ATOM 2101 O O . ARG A 1 269 ? -15.453 -7.602 -13.422 1 74.44 269 ARG A O 1
ATOM 2108 N N . SER A 1 270 ? -16.25 -5.977 -12.094 1 63.44 270 SER A N 1
ATOM 2109 C CA . SER A 1 270 ? -16.969 -5.336 -13.188 1 63.44 270 SER A CA 1
ATOM 2110 C C . SER A 1 270 ? -15.992 -4.629 -14.133 1 63.44 270 SER A C 1
ATOM 2112 O O . SER A 1 270 ? -14.859 -4.328 -13.758 1 63.44 270 SER A O 1
ATOM 2114 N N . ARG A 1 271 ? -16.391 -4.48 -15.359 1 52.16 271 ARG A N 1
ATOM 2115 C CA . ARG A 1 271 ? -15.602 -3.781 -16.375 1 52.16 271 ARG A CA 1
ATOM 2116 C C . ARG A 1 271 ? -15.383 -2.324 -15.977 1 52.16 271 ARG A C 1
ATOM 2118 O O . ARG A 1 271 ? -16.188 -1.739 -15.266 1 52.16 271 ARG A O 1
ATOM 2125 N N . ALA A 1 272 ? -14.133 -1.888 -16.156 1 52.91 272 ALA A N 1
ATOM 2126 C CA . ALA A 1 272 ? -13.914 -0.458 -15.945 1 52.91 272 ALA A CA 1
ATOM 2127 C C . ALA A 1 272 ? -14.664 0.366 -16.984 1 52.91 272 ALA A C 1
ATOM 2129 O O . ALA A 1 272 ? -14.938 -0.118 -18.094 1 52.91 272 ALA A O 1
ATOM 2130 N N . PHE A 1 273 ? -14.781 1.79 -16.766 1 46.62 273 PHE A N 1
ATOM 2131 C CA . PHE A 1 273 ? -15.328 2.832 -17.625 1 46.62 273 PHE A CA 1
ATOM 2132 C C . PHE A 1 273 ? -16.484 2.291 -18.469 1 46.62 273 PHE A C 1
ATOM 2134 O O . PHE A 1 273 ? -16.328 2.082 -19.688 1 46.62 273 PHE A O 1
ATOM 2141 N N . PHE A 1 274 ? -17.547 2.148 -18 1 43.69 274 PHE A N 1
ATOM 2142 C CA . PHE A 1 274 ? -18.812 1.783 -18.625 1 43.69 274 PHE A CA 1
ATOM 2143 C C . PHE A 1 274 ? -18.703 0.449 -19.359 1 43.69 274 PHE A C 1
ATOM 2145 O O . PHE A 1 274 ? -19.25 0.279 -20.438 1 43.69 274 PHE A O 1
ATOM 2152 N N . GLY A 1 275 ? -17.891 -0.442 -18.906 1 45.16 275 GLY A N 1
ATOM 2153 C CA . GLY A 1 275 ? -17.875 -1.795 -19.438 1 45.16 275 GLY A CA 1
ATOM 2154 C C . GLY A 1 275 ? -16.984 -1.953 -20.656 1 45.16 275 GLY A C 1
ATOM 2155 O O . GLY A 1 275 ? -16.953 -3.018 -21.281 1 45.16 275 GLY A O 1
ATOM 2156 N N . LEU A 1 276 ? -16.266 -0.821 -21.062 1 44.41 276 LEU A N 1
ATOM 2157 C CA . LEU A 1 276 ? -15.75 -0.898 -22.422 1 44.41 276 LEU A CA 1
ATOM 2158 C C . LEU A 1 276 ? -14.258 -1.22 -22.422 1 44.41 276 LEU A C 1
ATOM 2160 O O . LEU A 1 276 ? -13.727 -1.728 -23.406 1 44.41 276 LEU A O 1
ATOM 2164 N N . LEU A 1 277 ? -13.484 -0.739 -21.344 1 47.28 277 LEU A N 1
ATOM 2165 C CA . LEU A 1 277 ? -12.055 -0.898 -21.578 1 47.28 277 LEU A CA 1
ATOM 2166 C C . LEU A 1 277 ? -11.453 -1.895 -20.578 1 47.28 277 LEU A C 1
ATOM 2168 O O . LEU A 1 277 ? -11.75 -1.847 -19.391 1 47.28 277 LEU A O 1
ATOM 2172 N N . PRO A 1 278 ? -10.875 -2.963 -21.203 1 49.38 278 PRO A N 1
ATOM 2173 C CA . PRO A 1 278 ? -10.125 -3.871 -20.328 1 49.38 278 PRO A CA 1
ATOM 2174 C C . PRO A 1 278 ? -9.109 -3.143 -19.453 1 49.38 278 PRO A C 1
ATOM 2176 O O . PRO A 1 278 ? -8.547 -2.127 -19.875 1 49.38 278 PRO A O 1
ATOM 2179 N N . ARG A 1 279 ? -9.086 -3.412 -18.219 1 58.59 279 ARG A N 1
ATOM 2180 C CA . ARG A 1 279 ? -8.156 -2.793 -17.281 1 58.59 279 ARG A CA 1
ATOM 2181 C C . ARG A 1 279 ? -6.754 -3.375 -17.438 1 58.59 279 ARG A C 1
ATOM 2183 O O . ARG A 1 279 ? -6.258 -4.059 -16.531 1 58.59 279 ARG A O 1
ATOM 2190 N N . ILE A 1 280 ? -6.129 -3.201 -18.516 1 53.53 280 ILE A N 1
ATOM 2191 C CA . ILE A 1 280 ? -4.84 -3.789 -18.859 1 53.53 280 ILE A CA 1
ATOM 2192 C C . ILE A 1 280 ? -3.807 -3.43 -17.797 1 53.53 280 ILE A C 1
ATOM 2194 O O . ILE A 1 280 ? -2.822 -4.148 -17.609 1 53.53 280 ILE A O 1
ATOM 2198 N N . TRP A 1 281 ? -4.086 -2.375 -17.031 1 51.88 281 TRP A N 1
ATOM 2199 C CA . TRP A 1 281 ? -3.162 -1.921 -16 1 51.88 281 TRP A CA 1
ATOM 2200 C C . TRP A 1 281 ? -3.309 -2.756 -14.734 1 51.88 281 TRP A C 1
ATOM 2202 O O . TRP A 1 281 ? -2.533 -2.602 -13.789 1 51.88 281 TRP A O 1
ATOM 2212 N N . GLU A 1 282 ? -4.211 -3.715 -14.898 1 66.06 282 GLU A N 1
ATOM 2213 C CA . GLU A 1 282 ? -4.445 -4.5 -13.688 1 66.06 282 GLU A CA 1
ATOM 2214 C C . GLU A 1 282 ? -4.062 -5.961 -13.898 1 66.06 282 GLU A C 1
ATOM 2216 O O . GLU A 1 282 ? -4.668 -6.859 -13.312 1 66.06 282 GLU A O 1
ATOM 2221 N N . LEU A 1 283 ? -3.086 -6.184 -14.703 1 84.25 283 LEU A N 1
ATOM 2222 C CA . LEU A 1 283 ? -2.621 -7.562 -14.836 1 84.25 283 LEU A CA 1
ATOM 2223 C C . LEU A 1 283 ? -2 -8.055 -13.539 1 84.25 283 LEU A C 1
ATOM 2225 O O . LEU A 1 283 ? -1.531 -7.258 -12.727 1 84.25 283 LEU A O 1
ATOM 2229 N N . PRO A 1 284 ? -2.086 -9.398 -13.312 1 92.5 284 PRO A N 1
ATOM 2230 C CA . PRO A 1 284 ? -1.569 -9.922 -12.047 1 92.5 284 PRO A CA 1
ATOM 2231 C C . PRO A 1 284 ? -0.129 -9.5 -11.773 1 92.5 284 PRO A C 1
ATOM 2233 O O . PRO A 1 284 ? 0.749 -9.703 -12.617 1 92.5 284 PRO A O 1
ATOM 2236 N N . SER A 1 285 ? 0.104 -8.867 -10.719 1 96.06 285 SER A N 1
ATOM 2237 C CA . SER A 1 285 ? 1.385 -8.234 -10.43 1 96.06 285 SER A CA 1
ATOM 2238 C C . SER A 1 285 ? 1.675 -8.234 -8.93 1 96.06 285 SER A C 1
ATOM 2240 O O . SER A 1 285 ? 0.819 -8.617 -8.125 1 96.06 285 SER A O 1
ATOM 2242 N N . ILE A 1 286 ? 2.885 -7.867 -8.594 1 98.31 286 ILE A N 1
ATOM 2243 C CA . ILE A 1 286 ? 3.307 -7.746 -7.199 1 98.31 286 ILE A CA 1
ATOM 2244 C C . ILE A 1 286 ? 4.242 -6.551 -7.047 1 98.31 286 ILE A C 1
ATOM 2246 O O . ILE A 1 286 ? 5.09 -6.301 -7.906 1 98.31 286 ILE A O 1
ATOM 2250 N N . GLU A 1 287 ? 4.031 -5.785 -6.039 1 98.12 287 GLU A N 1
ATOM 2251 C CA . GLU A 1 287 ? 4.938 -4.734 -5.582 1 98.12 287 GLU A CA 1
ATOM 2252 C C . GLU A 1 287 ? 5.617 -5.125 -4.273 1 98.12 287 GLU A C 1
ATOM 2254 O O . GLU A 1 287 ? 4.965 -5.602 -3.344 1 98.12 287 GLU A O 1
ATOM 2259 N N . VAL A 1 288 ? 6.914 -4.973 -4.25 1 98.19 288 VAL A N 1
ATOM 2260 C CA . VAL A 1 288 ? 7.699 -5.281 -3.059 1 98.19 288 VAL A CA 1
ATOM 2261 C C . VAL A 1 288 ? 8.414 -4.023 -2.566 1 98.19 288 VAL A C 1
ATOM 2263 O O . VAL A 1 288 ? 9.148 -3.383 -3.322 1 98.19 288 VAL A O 1
ATOM 2266 N N . GLU A 1 289 ? 8.141 -3.697 -1.361 1 97.12 289 GLU A N 1
ATOM 2267 C CA . GLU A 1 289 ? 8.836 -2.586 -0.713 1 97.12 289 GLU A CA 1
ATOM 2268 C C . GLU A 1 289 ? 10.008 -3.08 0.13 1 97.12 289 GLU A C 1
ATOM 2270 O O . GLU A 1 289 ? 9.836 -3.936 1 1 97.12 289 GLU A O 1
ATOM 2275 N N . THR A 1 290 ? 11.156 -2.561 -0.166 1 96.38 290 THR A N 1
ATOM 2276 C CA . THR A 1 290 ? 12.344 -2.834 0.635 1 96.38 290 THR A CA 1
ATOM 2277 C C . THR A 1 290 ? 12.797 -1.578 1.37 1 96.38 290 THR A C 1
ATOM 2279 O O . THR A 1 290 ? 12.164 -0.528 1.274 1 96.38 290 THR A O 1
ATOM 2282 N N . ASP A 1 291 ? 13.875 -1.705 2.1 1 94.19 291 ASP A N 1
ATOM 2283 C CA . ASP A 1 291 ? 14.406 -0.557 2.826 1 94.19 291 ASP A CA 1
ATOM 2284 C C . ASP A 1 291 ? 14.672 0.615 1.884 1 94.19 291 ASP A C 1
ATOM 2286 O O . ASP A 1 291 ? 14.258 1.742 2.154 1 94.19 291 ASP A O 1
ATOM 2290 N N . THR A 1 292 ? 15.281 0.288 0.723 1 96.88 292 THR A N 1
ATOM 2291 C CA . THR A 1 292 ? 15.797 1.416 -0.046 1 96.88 292 THR A CA 1
ATOM 2292 C C . THR A 1 292 ? 15.195 1.431 -1.45 1 96.88 292 THR A C 1
ATOM 2294 O O . THR A 1 292 ? 15.57 2.262 -2.281 1 96.88 292 THR A O 1
ATOM 2297 N N . ALA A 1 293 ? 14.164 0.478 -1.748 1 97.94 293 ALA A N 1
ATOM 2298 C CA . ALA A 1 293 ? 13.609 0.482 -3.098 1 97.94 293 ALA A CA 1
ATOM 2299 C C . ALA A 1 293 ? 12.172 -0.032 -3.098 1 97.94 293 ALA A C 1
ATOM 2301 O O . ALA A 1 293 ? 11.742 -0.703 -2.154 1 97.94 293 ALA A O 1
ATOM 2302 N N . THR A 1 294 ? 11.438 0.412 -4.07 1 97.75 294 THR A N 1
ATOM 2303 C CA . THR A 1 294 ? 10.195 -0.229 -4.477 1 97.75 294 THR A CA 1
ATOM 2304 C C . THR A 1 294 ? 10.391 -1.016 -5.77 1 97.75 294 THR A C 1
ATOM 2306 O O . THR A 1 294 ? 10.828 -0.462 -6.781 1 97.75 294 THR A O 1
ATOM 2309 N N . ILE A 1 295 ? 10.094 -2.287 -5.699 1 98.56 295 ILE A N 1
ATOM 2310 C CA . ILE A 1 295 ? 10.281 -3.182 -6.836 1 98.56 295 ILE A CA 1
ATOM 2311 C C . ILE A 1 295 ? 8.922 -3.713 -7.297 1 98.56 295 ILE A C 1
ATOM 2313 O O . ILE A 1 295 ? 8.148 -4.246 -6.496 1 98.56 295 ILE A O 1
ATOM 2317 N N . PHE A 1 296 ? 8.633 -3.541 -8.594 1 98 296 PHE A N 1
ATOM 2318 C CA . PHE A 1 296 ? 7.336 -3.9 -9.156 1 98 296 PHE A CA 1
ATOM 2319 C C . PHE A 1 296 ? 7.5 -4.879 -10.312 1 98 296 PHE A C 1
ATOM 2321 O O . PHE A 1 296 ? 8.258 -4.617 -11.25 1 98 296 PHE A O 1
ATOM 2328 N N . PHE A 1 297 ? 6.859 -6.043 -10.195 1 98.25 297 PHE A N 1
ATOM 2329 C CA . PHE A 1 297 ? 6.836 -7.027 -11.273 1 98.25 297 PHE A CA 1
ATOM 2330 C C . PHE A 1 297 ? 5.473 -7.047 -11.953 1 98.25 297 PHE A C 1
ATOM 2332 O O . PHE A 1 297 ? 4.539 -7.691 -11.469 1 98.25 297 PHE A O 1
ATOM 2339 N N . TYR A 1 298 ? 5.434 -6.438 -13.133 1 94.75 298 TYR A N 1
ATOM 2340 C CA . TYR A 1 298 ? 4.195 -6.301 -13.891 1 94.75 298 TYR A CA 1
ATOM 2341 C C . TYR A 1 298 ? 3.947 -7.527 -14.758 1 94.75 298 TYR A C 1
ATOM 2343 O O . TYR A 1 298 ? 4.832 -7.961 -15.5 1 94.75 298 TYR A O 1
ATOM 2351 N N . ASN A 1 299 ? 2.713 -8.07 -14.625 1 93.38 299 ASN A N 1
ATOM 2352 C CA . ASN A 1 299 ? 2.283 -9.242 -15.383 1 93.38 299 ASN A CA 1
ATOM 2353 C C . ASN A 1 299 ? 3.154 -10.453 -15.078 1 93.38 299 ASN A C 1
ATOM 2355 O O . ASN A 1 299 ? 3.719 -11.062 -15.992 1 93.38 299 ASN A O 1
ATOM 2359 N N . ALA A 1 300 ? 3.207 -10.797 -13.828 1 95.56 300 ALA A N 1
ATOM 2360 C CA . ALA A 1 300 ? 4.098 -11.844 -13.336 1 95.56 300 ALA A CA 1
ATOM 2361 C C . ALA A 1 300 ? 3.631 -13.219 -13.797 1 95.56 300 ALA A C 1
ATOM 2363 O O . ALA A 1 300 ? 4.43 -14.156 -13.898 1 95.56 300 ALA A O 1
ATOM 2364 N N . ILE A 1 301 ? 2.389 -13.344 -14.141 1 93.94 301 ILE A N 1
ATOM 2365 C CA . ILE A 1 301 ? 1.825 -14.648 -14.461 1 93.94 301 ILE A CA 1
ATOM 2366 C C . ILE A 1 301 ? 2.203 -15.031 -15.891 1 93.94 301 ILE A C 1
ATOM 2368 O O . ILE A 1 301 ? 2.389 -16.219 -16.188 1 93.94 301 ILE A O 1
ATOM 2372 N N . MET A 1 302 ? 2.246 -13.984 -16.781 1 92.19 302 MET A N 1
ATOM 2373 C CA . MET A 1 302 ? 2.523 -14.258 -18.188 1 92.19 302 MET A CA 1
ATOM 2374 C C . MET A 1 302 ? 3.59 -13.312 -18.734 1 92.19 302 MET A C 1
ATOM 2376 O O . MET A 1 302 ? 3.361 -12.609 -19.719 1 92.19 302 MET A O 1
ATOM 2380 N N . PRO A 1 303 ? 4.707 -13.461 -18.188 1 93.56 303 PRO A N 1
ATOM 2381 C CA . PRO A 1 303 ? 5.766 -12.539 -18.594 1 93.56 303 PRO A CA 1
ATOM 2382 C C . PRO A 1 303 ? 6.227 -12.766 -20.031 1 93.56 303 PRO A C 1
ATOM 2384 O O . PRO A 1 303 ? 6.855 -11.891 -20.625 1 93.56 303 PRO A O 1
ATOM 2387 N N . HIS A 1 304 ? 5.922 -13.891 -20.562 1 90.75 304 HIS A N 1
ATOM 2388 C CA . HIS A 1 304 ? 6.336 -14.172 -21.938 1 90.75 304 HIS A CA 1
ATOM 2389 C C . HIS A 1 304 ? 5.59 -13.289 -22.938 1 90.75 304 HIS A C 1
ATOM 2391 O O . HIS A 1 304 ? 6.035 -13.117 -24.062 1 90.75 304 HIS A O 1
ATOM 2397 N N . LEU A 1 305 ? 4.449 -12.781 -22.594 1 86.31 305 LEU A N 1
ATOM 2398 C CA . LEU A 1 305 ? 3.705 -11.883 -23.453 1 86.31 305 LEU A CA 1
ATOM 2399 C C . LEU A 1 305 ? 4.234 -10.453 -23.344 1 86.31 305 LEU A C 1
ATOM 2401 O O . LEU A 1 305 ? 4.508 -9.805 -24.344 1 86.31 305 LEU A O 1
ATOM 2405 N N . TYR A 1 306 ? 4.289 -9.977 -22.156 1 86.88 306 TYR A N 1
ATOM 2406 C CA . TYR A 1 306 ? 4.812 -8.664 -21.812 1 86.88 306 TYR A CA 1
ATOM 2407 C C . TYR A 1 306 ? 5.051 -8.547 -20.312 1 86.88 306 TYR A C 1
ATOM 2409 O O . TYR A 1 306 ? 4.25 -9.031 -19.516 1 86.88 306 TYR A O 1
ATOM 2417 N N . HIS A 1 307 ? 6.156 -7.988 -20.047 1 92.12 307 HIS A N 1
ATOM 2418 C CA . HIS A 1 307 ? 6.422 -7.758 -18.625 1 92.12 307 HIS A CA 1
ATOM 2419 C C . HIS A 1 307 ? 7.465 -6.66 -18.438 1 92.12 307 HIS A C 1
ATOM 2421 O O . HIS A 1 307 ? 8.156 -6.277 -19.391 1 92.12 307 HIS A O 1
ATOM 2427 N N . TYR A 1 308 ? 7.477 -6.148 -17.312 1 94.31 308 TYR A N 1
ATOM 2428 C CA . TYR A 1 308 ? 8.656 -5.426 -16.844 1 94.31 308 TYR A CA 1
ATOM 2429 C C . TYR A 1 308 ? 8.805 -5.539 -15.328 1 94.31 308 TYR A C 1
ATOM 2431 O O . TYR A 1 308 ? 7.84 -5.852 -14.625 1 94.31 308 TYR A O 1
ATOM 2439 N N . ILE A 1 309 ? 10.023 -5.387 -14.891 1 97.31 309 ILE A N 1
ATOM 2440 C CA . ILE A 1 309 ? 10.367 -5.191 -13.484 1 97.31 309 ILE A CA 1
ATOM 2441 C C . ILE A 1 309 ? 10.914 -3.781 -13.281 1 97.31 309 ILE A C 1
ATOM 2443 O O . ILE A 1 309 ? 11.914 -3.398 -13.891 1 97.31 309 ILE A O 1
ATOM 2447 N N . SER A 1 310 ? 10.211 -3.02 -12.539 1 97.62 310 SER A N 1
ATOM 2448 C CA . SER A 1 310 ? 10.703 -1.681 -12.242 1 97.62 310 SER A CA 1
ATOM 2449 C C . SER A 1 310 ? 11.312 -1.614 -10.844 1 97.62 310 SER A C 1
ATOM 2451 O O . SER A 1 310 ? 10.789 -2.229 -9.906 1 97.62 310 SER A O 1
ATOM 2453 N N . VAL A 1 311 ? 12.438 -0.975 -10.742 1 98.06 311 VAL A N 1
ATOM 2454 C CA . VAL A 1 311 ? 13.117 -0.729 -9.469 1 98.06 311 VAL A CA 1
ATOM 2455 C C . VAL A 1 311 ? 13.258 0.774 -9.242 1 98.06 311 VAL A C 1
ATOM 2457 O O . VAL A 1 311 ? 14.016 1.445 -9.945 1 98.06 311 VAL A O 1
ATOM 2460 N N . THR A 1 312 ? 12.516 1.292 -8.305 1 97.12 312 THR A N 1
ATOM 2461 C CA . THR A 1 312 ? 12.656 2.689 -7.906 1 97.12 312 THR A CA 1
ATOM 2462 C C . THR A 1 312 ? 13.523 2.814 -6.66 1 97.12 312 THR A C 1
ATOM 2464 O O . THR A 1 312 ? 13.125 2.377 -5.574 1 97.12 312 THR A O 1
ATOM 2467 N N . ASP A 1 313 ? 14.695 3.422 -6.82 1 96.88 313 ASP A N 1
ATOM 2468 C CA . ASP A 1 313 ? 15.617 3.639 -5.711 1 96.88 313 ASP A CA 1
ATOM 2469 C C . ASP A 1 313 ? 15.219 4.867 -4.898 1 96.88 313 ASP A C 1
ATOM 2471 O O . ASP A 1 313 ? 15.242 5.988 -5.402 1 96.88 313 ASP A O 1
ATOM 2475 N N . LYS A 1 314 ? 14.852 4.676 -3.666 1 96 314 LYS A N 1
ATOM 2476 C CA . LYS A 1 314 ? 14.352 5.727 -2.787 1 96 314 LYS A CA 1
ATOM 2477 C C . LYS A 1 314 ? 15.422 6.785 -2.529 1 96 314 LYS A C 1
ATOM 2479 O O . LYS A 1 314 ? 15.102 7.934 -2.221 1 96 314 LYS A O 1
ATOM 2484 N N . ARG A 1 315 ? 16.719 6.48 -2.602 1 95.19 315 ARG A N 1
ATOM 2485 C CA . ARG A 1 315 ? 17.828 7.363 -2.273 1 95.19 315 ARG A CA 1
ATOM 2486 C C . ARG A 1 315 ? 18.078 8.367 -3.391 1 95.19 315 ARG A C 1
ATOM 2488 O O . ARG A 1 315 ? 18.672 9.422 -3.16 1 95.19 315 ARG A O 1
ATOM 2495 N N . THR A 1 316 ? 17.578 7.953 -4.602 1 94.19 316 THR A N 1
ATOM 2496 C CA . THR A 1 316 ? 17.875 8.812 -5.746 1 94.19 316 THR A CA 1
ATOM 2497 C C . THR A 1 316 ? 16.578 9.273 -6.418 1 94.19 316 THR A C 1
ATOM 2499 O O . THR A 1 316 ? 16.578 10.25 -7.168 1 94.19 316 THR A O 1
ATOM 2502 N N . GLY A 1 317 ? 15.531 8.484 -6.234 1 90.56 317 GLY A N 1
ATOM 2503 C CA . GLY A 1 317 ? 14.273 8.758 -6.918 1 90.56 317 GLY A CA 1
ATOM 2504 C C . GLY A 1 317 ? 14.242 8.234 -8.344 1 90.56 317 GLY A C 1
ATOM 2505 O O . GLY A 1 317 ? 13.242 8.391 -9.047 1 90.56 317 GLY A O 1
ATOM 2506 N N . LYS A 1 318 ? 15.258 7.555 -8.742 1 93.44 318 LYS A N 1
ATOM 2507 C CA . LYS A 1 318 ? 15.352 7.051 -10.109 1 93.44 318 LYS A CA 1
ATOM 2508 C C . LYS A 1 318 ? 14.711 5.672 -10.227 1 93.44 318 LYS A C 1
ATOM 2510 O O . LYS A 1 318 ? 14.82 4.848 -9.32 1 93.44 318 LYS A O 1
ATOM 2515 N N . THR A 1 319 ? 14.055 5.453 -11.375 1 94.56 319 THR A N 1
ATOM 2516 C CA . THR A 1 319 ? 13.445 4.164 -11.672 1 94.56 319 THR A CA 1
ATOM 2517 C C . THR A 1 319 ? 14.148 3.494 -12.852 1 94.56 319 THR A C 1
ATOM 2519 O O . THR A 1 319 ? 14.375 4.129 -13.883 1 94.56 319 THR A O 1
ATOM 2522 N N . GLU A 1 320 ? 14.523 2.256 -12.648 1 96.44 320 GLU A N 1
ATOM 2523 C CA . GLU A 1 320 ? 15.047 1.417 -13.719 1 96.44 320 GLU A CA 1
ATOM 2524 C C . GLU A 1 320 ? 14.039 0.357 -14.141 1 96.44 320 GLU A C 1
ATOM 2526 O O . GLU A 1 320 ? 13.312 -0.181 -13.305 1 96.44 320 GLU A O 1
ATOM 2531 N N . TYR A 1 321 ? 13.938 0.122 -15.406 1 95.94 321 TYR A N 1
ATOM 2532 C CA . TYR A 1 321 ? 13.07 -0.919 -15.945 1 95.94 321 TYR A CA 1
ATOM 2533 C C . TYR A 1 321 ? 13.891 -2.062 -16.531 1 95.94 321 TYR A C 1
ATOM 2535 O O . TYR A 1 321 ? 14.789 -1.837 -17.344 1 95.94 321 TYR A O 1
ATOM 2543 N N . LEU A 1 322 ? 13.555 -3.262 -16.078 1 96.62 322 LEU A N 1
ATOM 2544 C CA . LEU A 1 322 ? 14.281 -4.453 -16.5 1 96.62 322 LEU A CA 1
ATOM 2545 C C . LEU A 1 322 ? 13.336 -5.496 -17.078 1 96.62 322 LEU A C 1
ATOM 2547 O O . LEU A 1 322 ? 12.141 -5.504 -16.766 1 96.62 322 LEU A O 1
ATOM 2551 N N . THR A 1 323 ? 13.836 -6.316 -17.969 1 95.56 323 THR A N 1
ATOM 2552 C CA . THR A 1 323 ? 13.133 -7.461 -18.531 1 95.56 323 THR A CA 1
ATOM 2553 C C . THR A 1 323 ? 14.078 -8.648 -18.688 1 95.56 323 THR A C 1
ATOM 2555 O O . THR A 1 323 ? 15.297 -8.492 -18.625 1 95.56 323 THR A O 1
ATOM 2558 N N . GLN A 1 324 ? 13.547 -9.82 -18.703 1 95.69 324 GLN A N 1
ATOM 2559 C CA . GLN A 1 324 ? 14.289 -11.055 -18.969 1 95.69 324 GLN A CA 1
ATOM 2560 C C . GLN A 1 324 ? 13.43 -12.062 -19.734 1 95.69 324 GLN A C 1
ATOM 2562 O O . GLN A 1 324 ? 12.406 -12.523 -19.219 1 95.69 324 GLN A O 1
ATOM 2567 N N . GLN A 1 325 ? 13.875 -12.461 -20.906 1 92.81 325 GLN A N 1
ATOM 2568 C CA . GLN A 1 325 ? 13.055 -13.336 -21.734 1 92.81 325 GLN A CA 1
ATOM 2569 C C . GLN A 1 325 ? 13.68 -14.719 -21.844 1 92.81 325 GLN A C 1
ATOM 2571 O O . GLN A 1 325 ? 12.984 -15.695 -22.172 1 92.81 325 GLN A O 1
ATOM 2576 N N . SER A 1 326 ? 15.016 -14.828 -21.75 1 94.06 326 SER A N 1
ATOM 2577 C CA . SER A 1 326 ? 15.742 -16.094 -21.781 1 94.06 326 SER A CA 1
ATOM 2578 C C . SER A 1 326 ? 17 -16.031 -20.922 1 94.06 326 SER A C 1
ATOM 2580 O O . SER A 1 326 ? 17.406 -14.945 -20.484 1 94.06 326 SER A O 1
ATOM 2582 N N . GLY A 1 327 ? 17.531 -17.219 -20.547 1 96.19 327 GLY A N 1
ATOM 2583 C CA . GLY A 1 327 ? 18.734 -17.266 -19.719 1 96.19 327 GLY A CA 1
ATOM 2584 C C . GLY A 1 327 ? 18.531 -16.688 -18.328 1 96.19 327 GLY A C 1
ATOM 2585 O O . GLY A 1 327 ? 17.625 -17.125 -17.609 1 96.19 327 GLY A O 1
ATOM 2586 N N . GLY A 1 328 ? 19.3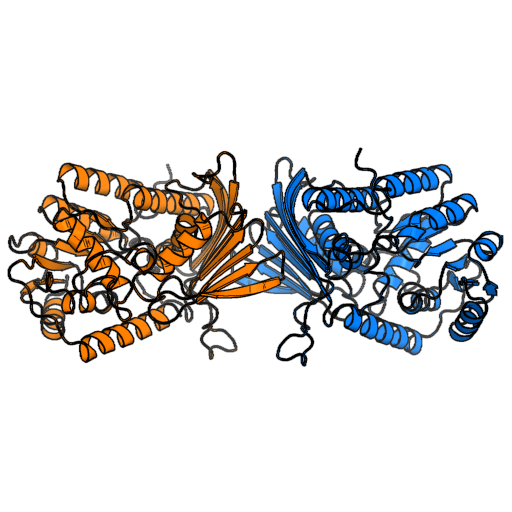59 -15.633 -18.109 1 95.62 328 GLY A N 1
ATOM 2587 C CA . GLY A 1 328 ? 19.25 -15.008 -16.797 1 95.62 328 GLY A CA 1
ATOM 2588 C C . GLY A 1 328 ? 20 -15.766 -15.711 1 95.62 328 GLY A C 1
ATOM 2589 O O . GLY A 1 328 ? 20.859 -16.594 -16.016 1 95.62 328 GLY A O 1
ATOM 2590 N N . PRO A 1 329 ? 19.641 -15.461 -14.523 1 96.81 329 PRO A N 1
ATOM 2591 C CA . PRO A 1 329 ? 20.453 -15.93 -13.398 1 96.81 329 PRO A CA 1
ATOM 2592 C C . PRO A 1 329 ? 20.344 -17.438 -13.172 1 96.81 329 PRO A C 1
ATOM 2594 O O . PRO A 1 329 ? 21.219 -18.047 -12.562 1 96.81 329 PRO A O 1
ATOM 2597 N N . VAL A 1 330 ? 19.234 -18 -13.656 1 97.38 330 VAL A N 1
ATOM 2598 C CA . VAL A 1 330 ? 19.016 -19.406 -13.32 1 97.38 330 VAL A CA 1
ATOM 2599 C C . VAL A 1 330 ? 19.25 -20.281 -14.547 1 97.38 330 VAL A C 1
ATOM 2601 O O . VAL A 1 330 ? 20.016 -21.234 -14.492 1 97.38 330 VAL A O 1
ATOM 2604 N N . TRP A 1 331 ? 18.75 -19.859 -15.742 1 97.31 331 TRP A N 1
ATOM 2605 C CA . TRP A 1 331 ? 18.797 -20.688 -16.953 1 97.31 331 TRP A CA 1
ATOM 2606 C C . TRP A 1 331 ? 20.047 -20.375 -17.766 1 97.31 331 TRP A C 1
ATOM 2608 O O . TRP A 1 331 ? 20.406 -21.125 -18.672 1 97.31 331 TRP A O 1
ATOM 2618 N N . GLY A 1 332 ? 20.797 -19.297 -17.422 1 94.56 332 GLY A N 1
ATOM 2619 C CA . GLY A 1 332 ? 21.797 -18.719 -18.312 1 94.56 332 GLY A CA 1
ATOM 2620 C C . GLY A 1 332 ? 22.828 -19.734 -18.781 1 94.56 332 GLY A C 1
ATOM 2621 O O . GLY A 1 332 ? 23.172 -19.781 -19.953 1 94.56 332 GLY A O 1
ATOM 2622 N N . ASP A 1 333 ? 23.344 -20.547 -17.891 1 93.25 333 ASP A N 1
ATOM 2623 C CA . ASP A 1 333 ? 24.406 -21.484 -18.25 1 93.25 333 ASP A CA 1
ATOM 2624 C C . ASP A 1 333 ? 23.859 -22.906 -18.375 1 93.25 333 ASP A C 1
ATOM 2626 O O . ASP A 1 333 ? 24.625 -23.859 -18.578 1 93.25 333 ASP A O 1
ATOM 2630 N N . ARG A 1 334 ? 22.594 -23 -18.391 1 95.56 334 ARG A N 1
ATOM 2631 C CA . ARG A 1 334 ? 21.984 -24.328 -18.438 1 95.56 334 ARG A CA 1
ATOM 2632 C C . ARG A 1 334 ? 21.688 -24.766 -19.859 1 95.56 334 ARG A C 1
ATOM 2634 O O . ARG A 1 334 ? 21.172 -23.969 -20.656 1 95.56 334 ARG A O 1
ATOM 2641 N N . TRP A 1 335 ? 22.078 -25.969 -20.188 1 95.31 335 TRP A N 1
ATOM 2642 C CA . TRP A 1 335 ? 21.688 -26.547 -21.469 1 95.31 335 TRP A CA 1
ATOM 2643 C C . TRP A 1 335 ? 20.234 -27.047 -21.422 1 95.31 335 TRP A C 1
ATOM 2645 O O . TRP A 1 335 ? 19.859 -27.766 -20.5 1 95.31 335 TRP A O 1
ATOM 2655 N N . THR A 1 336 ? 19.453 -26.609 -22.391 1 95.12 336 THR A N 1
ATOM 2656 C CA . THR A 1 336 ? 18.078 -27.031 -22.547 1 95.12 336 THR A CA 1
ATOM 2657 C C . THR A 1 336 ? 17.844 -27.656 -23.922 1 95.12 336 THR A C 1
ATOM 2659 O O . THR A 1 336 ? 18.766 -27.719 -24.734 1 95.12 336 THR A O 1
ATOM 2662 N N . THR A 1 337 ? 16.625 -28.078 -24.172 1 94.06 337 THR A N 1
ATOM 2663 C CA . THR A 1 337 ? 16.297 -28.641 -25.469 1 94.06 337 THR A CA 1
ATOM 2664 C C . THR A 1 337 ? 16.281 -27.547 -26.531 1 94.06 337 THR A C 1
ATOM 2666 O O . THR A 1 337 ? 16.25 -27.844 -27.734 1 94.06 337 THR A O 1
ATOM 2669 N N . GLY A 1 338 ? 16.281 -26.281 -26.125 1 92.06 338 GLY A N 1
ATOM 2670 C CA . GLY A 1 338 ? 16.359 -25.156 -27.047 1 92.06 338 GLY A CA 1
ATOM 2671 C C . GLY A 1 338 ? 17.734 -24.531 -27.109 1 92.06 338 GLY A C 1
ATOM 2672 O O . GLY A 1 338 ? 17.891 -23.406 -27.625 1 92.06 338 GLY A O 1
ATOM 2673 N N . GLY A 1 339 ? 18.688 -25.203 -26.516 1 94.25 339 GLY A N 1
ATOM 2674 C CA . GLY A 1 339 ? 20.031 -24.641 -26.438 1 94.25 339 GLY A CA 1
ATOM 2675 C C . GLY A 1 339 ? 20.344 -24.031 -25.078 1 94.25 339 GLY A C 1
ATOM 2676 O O . GLY A 1 339 ? 19.547 -24.141 -24.141 1 94.25 339 GLY A O 1
ATOM 2677 N N . LYS A 1 340 ? 21.5 -23.516 -25.047 1 95.88 340 LYS A N 1
ATOM 2678 C CA . LYS A 1 340 ? 21.938 -22.891 -23.797 1 95.88 340 LYS A CA 1
ATOM 2679 C C . LYS A 1 340 ? 21.078 -21.672 -23.469 1 95.88 340 LYS A C 1
ATOM 2681 O O . LYS A 1 340 ? 20.906 -20.797 -24.312 1 95.88 340 LYS A O 1
ATOM 2686 N N . GLY A 1 341 ? 20.562 -21.688 -22.312 1 96.62 341 GLY A N 1
ATOM 2687 C CA . GLY A 1 341 ? 19.797 -20.531 -21.844 1 96.62 341 GLY A CA 1
ATOM 2688 C C . GLY A 1 341 ? 18.359 -20.547 -22.328 1 96.62 341 GLY A C 1
ATOM 2689 O O . GLY A 1 341 ? 17.578 -19.656 -21.969 1 96.62 341 GLY A O 1
ATOM 2690 N N . GLY A 1 342 ? 17.953 -21.516 -23.109 1 95.81 342 GLY A N 1
ATOM 2691 C CA . GLY A 1 342 ? 16.594 -21.609 -23.609 1 95.81 342 GLY A CA 1
ATOM 2692 C C . GLY A 1 342 ? 16.281 -20.625 -24.719 1 95.81 342 GLY A C 1
ATOM 2693 O O . GLY A 1 342 ? 17.203 -20.109 -25.359 1 95.81 342 GLY A O 1
ATOM 2694 N N . LYS A 1 343 ? 14.961 -20.438 -25 1 94.12 343 LYS A N 1
ATOM 2695 C CA . LYS A 1 343 ? 14.555 -19.578 -26.109 1 94.12 343 LYS A CA 1
ATOM 2696 C C . LYS A 1 343 ? 13.625 -18.453 -25.609 1 94.12 343 LYS A C 1
ATOM 2698 O O . LYS A 1 343 ? 12.766 -18.688 -24.766 1 94.12 343 LYS A O 1
ATOM 2703 N N . PRO A 1 344 ? 13.805 -17.281 -26.125 1 91.19 344 PRO A N 1
ATOM 2704 C CA . PRO A 1 344 ? 13.016 -16.125 -25.672 1 91.19 344 PRO A CA 1
ATOM 2705 C C . PRO A 1 344 ? 11.523 -16.266 -25.984 1 91.19 344 PRO A C 1
ATOM 2707 O O . PRO A 1 344 ? 10.695 -15.625 -25.328 1 91.19 344 PRO A O 1
ATOM 2710 N N . TYR A 1 345 ? 11.156 -17.094 -26.922 1 89.12 345 TYR A N 1
ATOM 2711 C CA . TYR A 1 345 ? 9.75 -17.188 -27.312 1 89.12 345 TYR A CA 1
ATOM 2712 C C . TYR A 1 345 ? 9.031 -18.281 -26.516 1 89.12 345 TYR A C 1
ATOM 2714 O O . TYR A 1 345 ? 7.832 -18.484 -26.703 1 89.12 345 TYR A O 1
ATOM 2722 N N . TRP A 1 346 ? 9.758 -19 -25.609 1 94.38 346 TRP A N 1
ATOM 2723 C CA . TRP A 1 346 ? 9.102 -20.031 -24.797 1 94.38 346 TRP A CA 1
ATOM 2724 C C . TRP A 1 346 ? 8.117 -19.391 -23.812 1 94.38 346 TRP A C 1
ATOM 2726 O O . TRP A 1 346 ? 8.422 -18.375 -23.203 1 94.38 346 TRP A O 1
ATOM 2736 N N . SER A 1 347 ? 6.91 -19.969 -23.781 1 93.81 347 SER A N 1
ATOM 2737 C CA . SER A 1 347 ? 5.949 -19.578 -22.75 1 93.81 347 SER A CA 1
ATOM 2738 C C . SER A 1 347 ? 6.391 -20.062 -21.375 1 93.81 347 SER A C 1
ATOM 2740 O O . SER A 1 347 ? 7.312 -20.875 -21.266 1 93.81 347 SER A O 1
ATOM 2742 N N . THR A 1 348 ? 5.781 -19.5 -20.359 1 96.75 348 THR A N 1
ATOM 2743 C CA . THR A 1 348 ? 6.023 -19.953 -18.984 1 96.75 348 THR A CA 1
ATOM 2744 C C . THR A 1 348 ? 5.758 -21.453 -18.875 1 96.75 348 THR A C 1
ATOM 2746 O O . THR A 1 348 ? 6.484 -22.172 -18.172 1 96.75 348 THR A O 1
ATOM 2749 N N . TYR A 1 349 ? 4.836 -22 -19.609 1 97.25 349 TYR A N 1
ATOM 2750 C CA . TYR A 1 349 ? 4.48 -23.406 -19.609 1 97.25 349 TYR A CA 1
ATOM 2751 C C . TYR A 1 349 ? 5.578 -24.25 -20.234 1 97.25 349 TYR A C 1
ATOM 2753 O O . TYR A 1 349 ? 5.871 -25.359 -19.781 1 97.25 349 TYR A O 1
ATOM 2761 N N . ARG A 1 350 ? 6.121 -23.719 -21.266 1 96.44 350 ARG A N 1
ATOM 2762 C CA . ARG A 1 350 ? 7.195 -24.422 -21.953 1 96.44 350 ARG A CA 1
ATOM 2763 C C . ARG A 1 350 ? 8.43 -24.531 -21.078 1 96.44 350 ARG A C 1
ATOM 2765 O O . ARG A 1 350 ? 9.109 -25.562 -21.062 1 96.44 350 ARG A O 1
ATOM 2772 N N . TRP A 1 351 ? 8.75 -23.422 -20.344 1 97.69 351 TRP A N 1
ATOM 2773 C CA . TRP A 1 351 ? 9.836 -23.453 -19.375 1 97.69 351 TRP A CA 1
ATOM 2774 C C . TRP A 1 351 ? 9.57 -24.484 -18.297 1 97.69 351 TRP A C 1
ATOM 2776 O O . TRP A 1 351 ? 10.461 -25.25 -17.906 1 97.69 351 TRP A O 1
ATOM 2786 N N . GLN A 1 352 ? 8.352 -24.5 -17.797 1 98.44 352 GLN A N 1
ATOM 2787 C CA . GLN A 1 352 ? 7.953 -25.469 -16.781 1 98.44 352 GLN A CA 1
ATOM 2788 C C . GLN A 1 352 ? 8.156 -26.906 -17.281 1 98.44 352 GLN A C 1
ATOM 2790 O O . GLN A 1 352 ? 8.672 -27.75 -16.547 1 98.44 352 GLN A O 1
ATOM 2795 N N . LEU A 1 353 ? 7.773 -27.172 -18.531 1 98 353 LEU A N 1
ATOM 2796 C CA . LEU A 1 353 ? 7.914 -28.5 -19.094 1 98 353 LEU A CA 1
ATOM 2797 C C . LEU A 1 353 ? 9.383 -28.922 -19.172 1 98 353 LEU A C 1
ATOM 2799 O O . LEU A 1 353 ? 9.719 -30.078 -18.938 1 98 353 LEU A O 1
ATOM 2803 N N . GLU A 1 354 ? 10.25 -27.953 -19.516 1 97.44 354 GLU A N 1
ATOM 2804 C CA . GLU A 1 354 ? 11.688 -28.203 -19.547 1 97.44 354 GLU A CA 1
ATOM 2805 C C . GLU A 1 354 ? 12.18 -28.719 -18.188 1 97.44 354 GLU A C 1
ATOM 2807 O O . GLU A 1 354 ? 12.891 -29.734 -18.125 1 97.44 354 GLU A O 1
ATOM 2812 N N . ALA A 1 355 ? 11.82 -28.031 -17.141 1 98.31 355 ALA A N 1
ATOM 2813 C CA . ALA A 1 355 ? 12.242 -28.422 -15.797 1 98.31 355 ALA A CA 1
ATOM 2814 C C . ALA A 1 355 ? 11.617 -29.75 -15.383 1 98.31 355 ALA A C 1
ATOM 2816 O O . ALA A 1 355 ? 12.281 -30.594 -14.766 1 98.31 355 ALA A O 1
ATOM 2817 N N . PHE A 1 356 ? 10.375 -29.922 -15.703 1 98.38 356 PHE A N 1
ATOM 2818 C CA . PHE A 1 356 ? 9.672 -31.141 -15.359 1 98.38 356 PHE A CA 1
ATOM 2819 C C . PHE A 1 356 ? 10.352 -32.344 -15.992 1 98.38 356 PHE A C 1
ATOM 2821 O O . PHE A 1 356 ? 10.57 -33.375 -15.328 1 98.38 356 PHE A O 1
ATOM 2828 N N . MET A 1 357 ? 10.688 -32.25 -17.266 1 97.75 357 MET A N 1
ATOM 2829 C CA . MET A 1 357 ? 11.305 -33.375 -17.984 1 97.75 357 MET A CA 1
ATOM 2830 C C . MET A 1 357 ? 12.703 -33.656 -17.438 1 97.75 357 MET A C 1
ATOM 2832 O O . MET A 1 357 ? 13.125 -34.812 -17.391 1 97.75 357 MET A O 1
ATOM 2836 N N . ASP A 1 358 ? 13.414 -32.594 -17.016 1 96.75 358 ASP A N 1
ATOM 2837 C CA . ASP A 1 358 ? 14.688 -32.812 -16.344 1 96.75 358 ASP A CA 1
ATOM 2838 C C . ASP A 1 358 ? 14.508 -33.688 -15.109 1 96.75 358 ASP A C 1
ATOM 2840 O O . ASP A 1 358 ? 15.25 -34.656 -14.922 1 96.75 358 ASP A O 1
ATOM 2844 N N . ARG A 1 359 ? 13.555 -33.406 -14.359 1 97.44 359 ARG A N 1
ATOM 2845 C CA . ARG A 1 359 ? 13.32 -34.156 -13.125 1 97.44 359 ARG A CA 1
ATOM 2846 C C . ARG A 1 359 ? 12.891 -35.594 -13.43 1 97.44 359 ARG A C 1
ATOM 2848 O O . ARG A 1 359 ? 13.352 -36.531 -12.773 1 97.44 359 ARG A O 1
ATOM 2855 N N . VAL A 1 360 ? 12 -35.781 -14.375 1 97.5 360 VAL A N 1
ATOM 2856 C CA . VAL A 1 360 ? 11.5 -37.094 -14.758 1 97.5 360 VAL A CA 1
ATOM 2857 C C . VAL A 1 360 ? 12.656 -37.938 -15.25 1 97.5 360 VAL A C 1
ATOM 2859 O O . VAL A 1 360 ? 12.664 -39.156 -15.039 1 97.5 360 VAL A O 1
ATOM 2862 N N . ARG A 1 361 ? 13.625 -37.344 -15.812 1 95.62 361 ARG A N 1
ATOM 2863 C CA . ARG A 1 361 ? 14.781 -38.062 -16.359 1 95.62 361 ARG A CA 1
ATOM 2864 C C . ARG A 1 361 ? 15.859 -38.25 -15.297 1 95.62 361 ARG A C 1
ATOM 2866 O O . ARG A 1 361 ? 16.984 -38.656 -15.609 1 95.62 361 ARG A O 1
ATOM 2873 N N . GLY A 1 362 ? 15.602 -37.781 -14.148 1 94.75 362 GLY A N 1
ATOM 2874 C CA . GLY A 1 362 ? 16.516 -38 -13.039 1 94.75 362 GLY A CA 1
ATOM 2875 C C . GLY A 1 362 ? 17.547 -36.875 -12.891 1 94.75 362 GLY A C 1
ATOM 2876 O O . GLY A 1 362 ? 18.5 -37.031 -12.125 1 94.75 362 GLY A O 1
ATOM 2877 N N . LYS A 1 363 ? 17.359 -35.812 -13.617 1 95.19 363 LYS A N 1
ATOM 2878 C CA . LYS A 1 363 ? 18.25 -34.656 -13.492 1 95.19 363 LYS A CA 1
ATOM 2879 C C . LYS A 1 363 ? 17.703 -33.625 -12.492 1 95.19 363 LYS A C 1
ATOM 2881 O O . LYS A 1 363 ? 16.51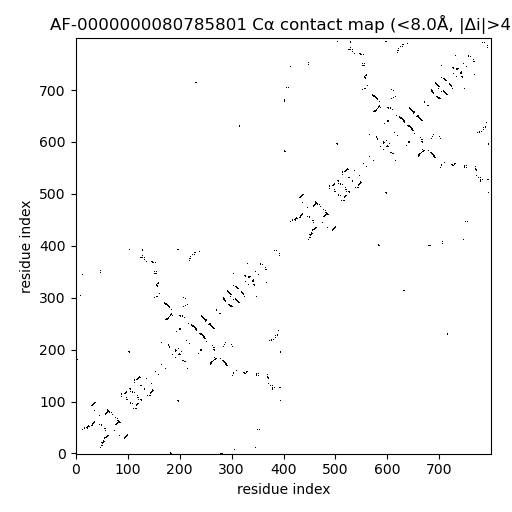6 -33.688 -12.141 1 95.19 363 LYS A O 1
ATOM 2886 N N . GLU A 1 364 ? 18.641 -32.875 -12.023 1 95.19 364 GLU A N 1
ATOM 2887 C CA . GLU A 1 364 ? 18.219 -31.766 -11.148 1 95.19 364 GLU A CA 1
ATOM 2888 C C . GLU A 1 364 ? 17.922 -30.5 -11.953 1 95.19 364 GLU A C 1
ATOM 2890 O O . GLU A 1 364 ? 18.828 -29.906 -12.531 1 95.19 364 GLU A O 1
ATOM 2895 N N . PRO A 1 365 ? 16.703 -30.109 -12.016 1 96.38 365 PRO A N 1
ATOM 2896 C CA . PRO A 1 365 ? 16.406 -28.859 -12.727 1 96.38 365 PRO A CA 1
ATOM 2897 C C . PRO A 1 365 ? 16.938 -27.625 -12 1 96.38 365 PRO A C 1
ATOM 2899 O O . PRO A 1 365 ? 17.125 -27.656 -10.781 1 96.38 365 PRO A O 1
ATOM 2902 N N . PRO A 1 366 ? 17.219 -26.547 -12.734 1 95.75 366 PRO A N 1
ATOM 2903 C CA . PRO A 1 366 ? 17.766 -25.359 -12.094 1 95.75 366 PRO A CA 1
ATOM 2904 C C . PRO A 1 366 ? 16.75 -24.625 -11.234 1 95.75 366 PRO A C 1
ATOM 2906 O O . PRO A 1 366 ? 17.109 -23.797 -10.398 1 95.75 366 PRO A O 1
ATOM 2909 N N . CYS A 1 367 ? 15.5 -24.812 -11.422 1 96.44 367 CYS A N 1
ATOM 2910 C CA . CYS A 1 367 ? 14.406 -24.297 -10.617 1 96.44 367 CYS A CA 1
ATOM 2911 C C . CYS A 1 367 ? 13.281 -25.312 -10.492 1 96.44 367 CYS A C 1
ATOM 2913 O O . CYS A 1 367 ? 13.094 -26.141 -11.383 1 96.44 367 CYS A O 1
ATOM 2915 N N . TRP A 1 368 ? 12.586 -25.203 -9.375 1 97.06 368 TRP A N 1
ATOM 2916 C CA . TRP A 1 368 ? 11.57 -26.203 -9.078 1 97.06 368 TRP A CA 1
ATOM 2917 C C . TRP A 1 368 ? 10.578 -25.672 -8.047 1 97.06 368 TRP A C 1
ATOM 2919 O O . TRP A 1 368 ? 10.953 -24.953 -7.129 1 97.06 368 TRP A O 1
ATOM 2929 N N . VAL A 1 369 ? 9.328 -25.969 -8.219 1 96.75 369 VAL A N 1
ATOM 2930 C CA . VAL A 1 369 ? 8.32 -25.766 -7.176 1 96.75 369 VAL A CA 1
ATOM 2931 C C . VAL A 1 369 ? 8.336 -26.953 -6.215 1 96.75 369 VAL A C 1
ATOM 2933 O O . VAL A 1 369 ? 7.812 -28.031 -6.531 1 96.75 369 VAL A O 1
ATOM 2936 N N . SER A 1 370 ? 8.844 -26.766 -5.062 1 95.56 370 SER A N 1
ATOM 2937 C CA . SER A 1 370 ? 9.023 -27.891 -4.141 1 95.56 370 SER A CA 1
ATOM 2938 C C . SER A 1 370 ? 7.684 -28.344 -3.576 1 95.56 370 SER A C 1
ATOM 2940 O O . SER A 1 370 ? 6.73 -27.578 -3.504 1 95.56 370 SER A O 1
ATOM 2942 N N . SER A 1 371 ? 7.695 -29.641 -3.205 1 96.06 371 SER A N 1
ATOM 2943 C CA . SER A 1 371 ? 6.512 -30.203 -2.562 1 96.06 371 SER A CA 1
ATOM 2944 C C . SER A 1 371 ? 6.164 -29.438 -1.283 1 96.06 371 SER A C 1
ATOM 2946 O O . SER A 1 371 ? 4.988 -29.25 -0.971 1 96.06 371 SER A O 1
ATOM 2948 N N . GLU A 1 372 ? 7.148 -29.016 -0.561 1 95.19 372 GLU A N 1
ATOM 2949 C CA . GLU A 1 372 ? 6.941 -28.25 0.663 1 95.19 372 GLU A CA 1
ATOM 2950 C C . GLU A 1 372 ? 6.254 -26.922 0.371 1 95.19 372 GLU A C 1
ATOM 2952 O O . GLU A 1 372 ? 5.391 -26.484 1.134 1 95.19 372 GLU A O 1
ATOM 2957 N N . ASP A 1 373 ? 6.684 -26.312 -0.698 1 96.19 373 ASP A N 1
ATOM 2958 C CA . ASP A 1 373 ? 6.07 -25.062 -1.101 1 96.19 373 ASP A CA 1
ATOM 2959 C C . ASP A 1 373 ? 4.598 -25.25 -1.448 1 96.19 373 ASP A C 1
ATOM 2961 O O . ASP A 1 373 ? 3.756 -24.422 -1.088 1 96.19 373 ASP A O 1
ATOM 2965 N N . SER A 1 374 ? 4.328 -26.297 -2.184 1 98.12 374 SER A N 1
ATOM 2966 C CA . SER A 1 374 ? 2.951 -26.594 -2.561 1 98.12 374 SER A CA 1
ATOM 2967 C C . SER A 1 374 ? 2.084 -26.844 -1.33 1 98.12 374 SER A C 1
ATOM 2969 O O . SER A 1 374 ? 0.94 -26.391 -1.268 1 98.12 374 SER A O 1
ATOM 2971 N N . ILE A 1 375 ? 2.623 -27.562 -0.359 1 98.5 375 ILE A N 1
ATOM 2972 C CA . ILE A 1 375 ? 1.903 -27.812 0.883 1 98.5 375 ILE A CA 1
ATOM 2973 C C . ILE A 1 375 ? 1.66 -26.5 1.619 1 98.5 375 ILE A C 1
ATOM 2975 O O . ILE A 1 375 ? 0.537 -26.219 2.043 1 98.5 375 ILE A O 1
ATOM 2979 N N . ALA A 1 376 ? 2.676 -25.703 1.737 1 97.81 376 ALA A N 1
ATOM 2980 C CA . ALA A 1 376 ? 2.566 -24.422 2.443 1 97.81 376 ALA A CA 1
ATOM 2981 C C . ALA A 1 376 ? 1.564 -23.5 1.756 1 97.81 376 ALA A C 1
ATOM 2983 O O . ALA A 1 376 ? 0.864 -22.734 2.418 1 97.81 376 ALA A O 1
ATOM 2984 N N . GLN A 1 377 ? 1.584 -23.531 0.437 1 98.38 377 GLN A N 1
ATOM 2985 C CA . GLN A 1 377 ? 0.601 -22.766 -0.319 1 98.38 377 GLN A CA 1
ATOM 2986 C C . GLN A 1 377 ? -0.822 -23.156 0.077 1 98.38 377 GLN A C 1
ATOM 2988 O O . GLN A 1 377 ? -1.647 -22.281 0.365 1 98.38 377 GLN A O 1
ATOM 2993 N N . MET A 1 378 ? -1.09 -24.422 0.127 1 98.69 378 MET A N 1
ATOM 2994 C CA . MET A 1 378 ? -2.428 -24.891 0.472 1 98.69 378 MET A CA 1
ATOM 2995 C C . MET A 1 378 ? -2.738 -24.625 1.941 1 98.69 378 MET A C 1
ATOM 2997 O O . MET A 1 378 ? -3.875 -24.312 2.291 1 98.69 378 MET A O 1
ATOM 3001 N N . GLU A 1 379 ? -1.728 -24.781 2.826 1 98.69 379 GLU A N 1
ATOM 3002 C CA . GLU A 1 379 ? -1.926 -24.438 4.23 1 98.69 379 GLU A CA 1
ATOM 3003 C C . GLU A 1 379 ? -2.307 -22.969 4.398 1 98.69 379 GLU A C 1
ATOM 3005 O O . GLU A 1 379 ? -3.154 -22.641 5.227 1 98.69 379 GLU A O 1
ATOM 3010 N N . SER A 1 380 ? -1.655 -22.141 3.67 1 98.69 380 SER A N 1
ATOM 3011 C CA . SER A 1 380 ? -1.96 -20.703 3.705 1 98.69 380 SER A CA 1
ATOM 3012 C C . SER A 1 380 ? -3.389 -20.438 3.244 1 98.69 380 SER A C 1
ATOM 3014 O O . SER A 1 380 ? -4.113 -19.656 3.871 1 98.69 380 SER A O 1
ATOM 3016 N N . ILE A 1 381 ? -3.766 -21.078 2.145 1 98.81 381 ILE A N 1
ATOM 3017 C CA . ILE A 1 381 ? -5.113 -20.922 1.605 1 98.81 381 ILE A CA 1
ATOM 3018 C C . ILE A 1 381 ? -6.141 -21.359 2.643 1 98.81 381 ILE A C 1
ATOM 3020 O O . ILE A 1 381 ? -7.105 -20.656 2.916 1 98.81 381 ILE A O 1
ATOM 3024 N N . ASP A 1 382 ? -5.914 -22.562 3.273 1 98.75 382 ASP A N 1
ATOM 3025 C CA . ASP A 1 382 ? -6.805 -23.062 4.316 1 98.75 382 ASP A CA 1
ATOM 3026 C C . ASP A 1 382 ? -6.934 -22.062 5.461 1 98.75 382 ASP A C 1
ATOM 3028 O O . ASP A 1 382 ? -8.039 -21.781 5.926 1 98.75 382 ASP A O 1
ATOM 3032 N N . ALA A 1 383 ? -5.832 -21.531 5.879 1 98.69 383 ALA A N 1
ATOM 3033 C CA . ALA A 1 383 ? -5.809 -20.594 6.996 1 98.69 383 ALA A CA 1
ATOM 3034 C C . ALA A 1 383 ? -6.578 -19.328 6.66 1 98.69 383 ALA A C 1
ATOM 3036 O O . ALA A 1 383 ? -7.301 -18.781 7.5 1 98.69 383 ALA A O 1
ATOM 3037 N N . ILE A 1 384 ? -6.422 -18.812 5.465 1 98.75 384 ILE A N 1
ATOM 3038 C CA . ILE A 1 384 ? -7.109 -17.594 5.035 1 98.75 384 ILE A CA 1
ATOM 3039 C C . ILE A 1 384 ? -8.617 -17.844 4.988 1 98.75 384 ILE A C 1
ATOM 3041 O O . ILE A 1 384 ? -9.406 -17.016 5.445 1 98.75 384 ILE A O 1
ATOM 3045 N N . TYR A 1 385 ? -9.023 -19 4.41 1 98.69 385 TYR A N 1
ATOM 3046 C CA . TYR A 1 385 ? -10.445 -19.328 4.387 1 98.69 385 TYR A CA 1
ATOM 3047 C C . TYR A 1 385 ? -11.016 -19.391 5.797 1 98.69 385 TYR A C 1
ATOM 3049 O O . TYR A 1 385 ? -12.062 -18.797 6.07 1 98.69 385 TYR A O 1
ATOM 3057 N N . LYS A 1 386 ? -10.336 -20.094 6.719 1 98.31 386 LYS A N 1
ATOM 3058 C CA . LYS A 1 386 ? -10.797 -20.172 8.102 1 98.31 386 LYS A CA 1
ATOM 3059 C C . LYS A 1 386 ? -10.914 -18.781 8.727 1 98.31 386 LYS A C 1
ATOM 3061 O O . LYS A 1 386 ? -11.922 -18.469 9.375 1 98.31 386 LYS A O 1
ATOM 3066 N N . ALA A 1 387 ? -9.914 -18 8.5 1 97.94 387 ALA A N 1
ATOM 3067 C CA . ALA A 1 387 ? -9.906 -16.641 9.062 1 97.94 387 ALA A CA 1
ATOM 3068 C C . ALA A 1 387 ? -11.047 -15.805 8.5 1 97.94 387 ALA A C 1
ATOM 3070 O O . ALA A 1 387 ? -11.578 -14.922 9.18 1 97.94 387 ALA A O 1
ATOM 3071 N N . ALA A 1 388 ? -11.406 -16.047 7.277 1 97.94 388 ALA A N 1
ATOM 3072 C CA . ALA A 1 388 ? -12.477 -15.312 6.613 1 97.94 388 ALA A CA 1
ATOM 3073 C C . ALA A 1 388 ? -13.852 -15.875 6.977 1 97.94 388 ALA A C 1
ATOM 3075 O O . ALA A 1 388 ? -14.875 -15.398 6.492 1 97.94 388 ALA A O 1
ATOM 3076 N N . GLY A 1 389 ? -13.883 -16.953 7.746 1 97.06 389 GLY A N 1
ATOM 3077 C CA . GLY A 1 389 ? -15.133 -17.594 8.141 1 97.06 389 GLY A CA 1
ATOM 3078 C C . GLY A 1 389 ? -15.727 -18.469 7.055 1 97.06 389 GLY A C 1
ATOM 3079 O O . GLY A 1 389 ? -16.938 -18.672 7.008 1 97.06 389 GLY A O 1
ATOM 3080 N N . LEU A 1 390 ? -14.922 -18.891 6.164 1 97.69 390 LEU A N 1
ATOM 3081 C CA . LEU A 1 390 ? -15.375 -19.766 5.086 1 97.69 390 LEU A CA 1
ATOM 3082 C C . LEU A 1 390 ? -14.914 -21.203 5.324 1 97.69 390 LEU A C 1
ATOM 3084 O O . LEU A 1 390 ? -13.883 -21.422 5.957 1 97.69 390 LEU A O 1
ATOM 3088 N N . PRO A 1 391 ? -15.633 -22.094 4.812 1 97.25 391 PRO A N 1
ATOM 3089 C CA . PRO A 1 391 ? -15.172 -23.484 4.93 1 97.25 391 PRO A CA 1
ATOM 3090 C C . PRO A 1 391 ? -13.969 -23.766 4.043 1 97.25 391 PRO A C 1
ATOM 3092 O O . PRO A 1 391 ? -13.875 -23.266 2.926 1 97.25 391 PRO A O 1
ATOM 3095 N N . VAL A 1 392 ? -13.125 -24.609 4.613 1 97.88 392 VAL A N 1
ATOM 3096 C CA . VAL A 1 392 ? -12.016 -25.125 3.818 1 97.88 392 VAL A CA 1
ATOM 3097 C C . VAL A 1 392 ? -12.555 -26.031 2.717 1 97.88 392 VAL A C 1
ATOM 3099 O O . VAL A 1 392 ? -13.5 -26.797 2.939 1 97.88 392 VAL A O 1
ATOM 3102 N N . ARG A 1 393 ? -11.984 -25.969 1.565 1 98.06 393 ARG A N 1
ATOM 3103 C CA . ARG A 1 393 ? -12.461 -26.75 0.432 1 98.06 393 ARG A CA 1
ATOM 3104 C C . ARG A 1 393 ? -12.164 -28.234 0.635 1 98.06 393 ARG A C 1
ATOM 3106 O O . ARG A 1 393 ? -11.102 -28.594 1.14 1 98.06 393 ARG A O 1
ATOM 3113 N N . GLY A 1 394 ? -13.078 -29.078 0.161 1 95.25 394 GLY A N 1
ATOM 3114 C CA . GLY A 1 394 ? -12.883 -30.516 0.136 1 95.25 394 GLY A CA 1
ATOM 3115 C C . GLY A 1 394 ? -13.156 -31.188 1.472 1 95.25 394 GLY A C 1
ATOM 3116 O O . GLY A 1 394 ? -13.039 -32.406 1.601 1 95.25 394 GLY A O 1
ATOM 3117 N N . ILE A 1 395 ? -13.383 -30.359 2.602 1 85.06 395 ILE A N 1
ATOM 3118 C CA . ILE A 1 395 ? -13.633 -30.969 3.904 1 85.06 395 ILE A CA 1
ATOM 3119 C C . ILE A 1 395 ? -15.133 -30.938 4.207 1 85.06 395 ILE A C 1
ATOM 3121 O O . ILE A 1 395 ? -15.805 -29.938 3.939 1 85.06 395 ILE A O 1
ATOM 3125 N N . SER A 1 396 ? -15.812 -32.031 4.176 1 65.69 396 SER A N 1
ATOM 3126 C CA . SER A 1 396 ? -17.234 -32.156 4.48 1 65.69 396 SER A CA 1
ATOM 3127 C C . SER A 1 396 ? -17.594 -31.406 5.762 1 65.69 396 SER A C 1
ATOM 3129 O O . SER A 1 396 ? -16.812 -31.406 6.723 1 65.69 396 SER A O 1
ATOM 3131 N N . GLY A 1 397 ? -18.109 -30.297 5.809 1 48.41 397 GLY A N 1
ATOM 3132 C CA . GLY A 1 397 ? -18.547 -29.344 6.809 1 48.41 397 GLY A CA 1
ATOM 3133 C C . GLY A 1 397 ? -19.25 -29.984 7.988 1 48.41 397 GLY A C 1
ATOM 3134 O O . GLY A 1 397 ? -19.953 -29.312 8.75 1 48.41 397 GLY A O 1
ATOM 3135 N N . LYS A 1 398 ? -19.609 -31.219 8.57 1 35.94 398 LYS A N 1
ATOM 3136 C CA . LYS A 1 398 ? -20.375 -31.047 9.805 1 35.94 398 LYS A CA 1
ATOM 3137 C C . LYS A 1 398 ? -19.625 -30.141 10.789 1 35.94 398 LYS A C 1
ATOM 3139 O O . LYS A 1 398 ? -18.406 -30.25 10.945 1 35.94 398 LYS A O 1
ATOM 3144 N N . ALA A 1 399 ? -20.188 -28.875 10.945 1 32.91 399 ALA A N 1
ATOM 3145 C CA . ALA A 1 399 ? -19.984 -28.328 12.289 1 32.91 399 ALA A CA 1
ATOM 3146 C C . ALA A 1 399 ? -19.875 -29.453 13.32 1 32.91 399 ALA A C 1
ATOM 3148 O O . ALA A 1 399 ? -20.797 -30.25 13.484 1 32.91 399 ALA A O 1
ATOM 3149 N N . GLY A 1 400 ? -18.672 -30.047 13.516 1 21.28 400 GLY A N 1
ATOM 3150 C CA . GLY A 1 400 ? -18.812 -30.516 14.883 1 21.28 400 GLY A CA 1
ATOM 3151 C C . GLY A 1 400 ? -19.188 -29.422 15.852 1 21.28 400 GLY A C 1
ATOM 3152 O O . GLY A 1 400 ? -18.875 -28.25 15.641 1 21.28 400 GLY A O 1
ATOM 3153 N N . MET B 1 1 ? 2.092 21.094 -6.543 1 46.72 1 MET B N 1
ATOM 3154 C CA . MET B 1 1 ? 0.655 20.953 -6.324 1 46.72 1 MET B CA 1
ATOM 3155 C C . MET B 1 1 ? 0.251 21.547 -4.98 1 46.72 1 MET B C 1
ATOM 3157 O O . MET B 1 1 ? -0.744 22.266 -4.887 1 46.72 1 MET B O 1
ATOM 3161 N N . ALA B 1 2 ? 1.076 21.203 -4.121 1 47.62 2 ALA B N 1
ATOM 3162 C CA . ALA B 1 2 ? 0.769 21.844 -2.84 1 47.62 2 ALA B CA 1
ATOM 3163 C C . ALA B 1 2 ? 0.747 23.359 -2.967 1 47.62 2 ALA B C 1
ATOM 3165 O O . ALA B 1 2 ? -0.123 24.031 -2.398 1 47.62 2 ALA B O 1
ATOM 3166 N N . LEU B 1 3 ? 1.586 23.766 -3.822 1 48.69 3 LEU B N 1
ATOM 3167 C CA . LEU B 1 3 ? 1.647 25.219 -4.016 1 48.69 3 LEU B CA 1
ATOM 3168 C C . LEU B 1 3 ? 0.422 25.719 -4.773 1 48.69 3 LEU B C 1
ATOM 3170 O O . LEU B 1 3 ? -0.107 26.781 -4.469 1 48.69 3 LEU B O 1
ATOM 3174 N N . ALA B 1 4 ? 0.035 24.828 -5.773 1 54.19 4 ALA B N 1
ATOM 3175 C CA . ALA B 1 4 ? -1.167 25.188 -6.523 1 54.19 4 ALA B CA 1
ATOM 3176 C C . ALA B 1 4 ? -2.398 25.172 -5.625 1 54.19 4 ALA B C 1
ATOM 3178 O O . ALA B 1 4 ? -3.246 26.062 -5.711 1 54.19 4 ALA B O 1
ATOM 3179 N N . LEU B 1 5 ? -2.418 24.297 -4.738 1 50.78 5 LEU B N 1
ATOM 3180 C CA . LEU B 1 5 ? -3.523 24.203 -3.791 1 50.78 5 LEU B CA 1
ATOM 3181 C C . LEU B 1 5 ? -3.545 25.406 -2.861 1 50.78 5 LEU B C 1
ATOM 3183 O O . LEU B 1 5 ? -4.613 25.938 -2.549 1 50.78 5 LEU B O 1
ATOM 3187 N N . GLN B 1 6 ? -2.416 25.766 -2.512 1 51.88 6 GLN B N 1
ATOM 3188 C CA . GLN B 1 6 ? -2.32 26.969 -1.681 1 51.88 6 GLN B CA 1
ATOM 3189 C C . GLN B 1 6 ? -2.836 28.203 -2.422 1 51.88 6 GLN B C 1
ATOM 3191 O O . GLN B 1 6 ? -3.561 29.016 -1.851 1 51.88 6 GLN B O 1
ATOM 3196 N N . GLY B 1 7 ? -2.426 28.25 -3.699 1 55.16 7 GLY B N 1
ATOM 3197 C CA . GLY B 1 7 ? -2.912 29.344 -4.52 1 55.16 7 GLY B CA 1
ATOM 3198 C C . GLY B 1 7 ? -4.422 29.359 -4.668 1 55.16 7 GLY B C 1
ATOM 3199 O O . GLY B 1 7 ? -5.055 30.406 -4.547 1 55.16 7 GLY B O 1
ATOM 3200 N N . LEU B 1 8 ? -4.965 28.125 -4.93 1 59.44 8 LEU B N 1
ATOM 3201 C CA . LEU B 1 8 ? -6.41 28.016 -5.074 1 59.44 8 LEU B CA 1
ATOM 3202 C C . LEU B 1 8 ? -7.117 28.344 -3.764 1 59.44 8 LEU B C 1
ATOM 3204 O O . LEU B 1 8 ? -8.188 28.953 -3.768 1 59.44 8 LEU B O 1
ATOM 3208 N N . THR B 1 9 ? -6.469 28 -2.666 1 53.84 9 THR B N 1
ATOM 3209 C CA . THR B 1 9 ? -7.012 28.344 -1.357 1 53.84 9 THR B CA 1
ATOM 3210 C C . THR B 1 9 ? -7.047 29.859 -1.174 1 53.84 9 THR B C 1
ATOM 3212 O O . THR B 1 9 ? -8.039 30.406 -0.681 1 53.84 9 THR B O 1
ATOM 3215 N N . PHE B 1 10 ? -5.965 30.453 -1.634 1 55.97 10 PHE B N 1
ATOM 3216 C CA . PHE B 1 10 ? -5.906 31.922 -1.559 1 55.97 10 PHE B CA 1
ATOM 3217 C C . PHE B 1 10 ? -7.051 32.531 -2.348 1 55.97 10 PHE B C 1
ATOM 3219 O O . PHE B 1 10 ? -7.715 33.469 -1.861 1 55.97 10 PHE B O 1
ATOM 3226 N N . LEU B 1 11 ? -7.242 31.938 -3.494 1 54.78 11 LEU B N 1
ATOM 3227 C CA . LEU B 1 11 ? -8.289 32.469 -4.355 1 54.78 11 LEU B CA 1
ATOM 3228 C C . LEU B 1 11 ? -9.672 32.25 -3.746 1 54.78 11 LEU B C 1
ATOM 3230 O O . LEU B 1 11 ? -10.523 33.125 -3.777 1 54.78 11 LEU B O 1
ATOM 3234 N N . GLN B 1 12 ? -9.867 31.156 -3.217 1 55.91 12 GLN B N 1
ATOM 3235 C CA . GLN B 1 12 ? -11.156 30.828 -2.605 1 55.91 12 GLN B CA 1
ATOM 3236 C C . GLN B 1 12 ? -11.43 31.703 -1.396 1 55.91 12 GLN B C 1
ATOM 3238 O O . GLN B 1 12 ? -12.539 32.219 -1.229 1 55.91 12 GLN B O 1
ATOM 3243 N N . GLN B 1 13 ? -10.383 31.844 -0.646 1 57.72 13 GLN B N 1
ATOM 3244 C CA . GLN B 1 13 ? -10.547 32.656 0.554 1 57.72 13 GLN B CA 1
ATOM 3245 C C . GLN B 1 13 ? -10.781 34.125 0.197 1 57.72 13 GLN B C 1
ATOM 3247 O O . GLN B 1 13 ? -11.594 34.812 0.831 1 57.72 13 GLN B O 1
ATOM 3252 N N . TYR B 1 14 ? -9.969 34.531 -0.767 1 50.06 14 TYR B N 1
ATOM 3253 C CA . TYR B 1 14 ? -10.172 35.875 -1.258 1 50.06 14 TYR B CA 1
ATOM 3254 C C . TYR B 1 14 ? -11.594 36.062 -1.762 1 50.06 14 TYR B C 1
ATOM 3256 O O . TYR B 1 14 ? -12.258 37.031 -1.409 1 50.06 14 TYR B O 1
ATOM 3264 N N . ALA B 1 15 ? -11.969 35.031 -2.506 1 55.97 15 ALA B N 1
ATOM 3265 C CA . ALA B 1 15 ? -13.32 35.094 -3.053 1 55.97 15 ALA B CA 1
ATOM 3266 C C . ALA B 1 15 ? -14.367 35.062 -1.939 1 55.97 15 ALA B C 1
ATOM 3268 O O . ALA B 1 15 ? -15.352 35.812 -1.98 1 55.97 15 ALA B O 1
ATOM 3269 N N . ALA B 1 16 ? -14.141 34.344 -1.034 1 57.34 16 ALA B N 1
ATOM 3270 C CA . ALA B 1 16 ? -15.086 34.25 0.075 1 57.34 16 ALA B CA 1
ATOM 3271 C C . ALA B 1 16 ? -15.133 35.531 0.886 1 57.34 16 ALA B C 1
ATOM 3273 O O . ALA B 1 16 ? -16.203 36 1.262 1 57.34 16 ALA B O 1
ATOM 3274 N N . SER B 1 17 ? -13.906 36.031 1.134 1 54.94 17 SER B N 1
ATOM 3275 C CA . SER B 1 17 ? -13.844 37.281 1.877 1 54.94 17 SER B CA 1
ATOM 3276 C C . SER B 1 17 ? -14.516 38.438 1.105 1 54.94 17 SER B C 1
ATOM 3278 O O . SER B 1 17 ? -15.156 39.312 1.699 1 54.94 17 SER B O 1
ATOM 3280 N N . TRP B 1 18 ? -14.273 38.312 -0.122 1 50.53 18 TRP B N 1
ATOM 3281 C CA . TRP B 1 18 ? -14.891 39.344 -0.979 1 50.53 18 TRP B CA 1
ATOM 3282 C C . TRP B 1 18 ? -16.406 39.156 -1.038 1 50.53 18 TRP B C 1
ATOM 3284 O O . TRP B 1 18 ? -17.156 40.125 -0.945 1 50.53 18 TRP B O 1
ATOM 3294 N N . MET B 1 19 ? -16.766 37.969 -1.215 1 53.94 19 MET B N 1
ATOM 3295 C CA . MET B 1 19 ? -18.188 37.656 -1.412 1 53.94 19 MET B CA 1
ATOM 3296 C C . MET B 1 19 ? -18.953 37.812 -0.103 1 53.94 19 MET B C 1
ATOM 3298 O O . MET B 1 19 ? -20.109 38.25 -0.098 1 53.94 19 MET B O 1
ATOM 3302 N N . HIS B 1 20 ? -18.297 37.406 0.936 1 60.47 20 HIS B N 1
ATOM 3303 C CA . HIS B 1 20 ? -19.047 37.406 2.191 1 60.47 20 HIS B CA 1
ATOM 3304 C C . HIS B 1 20 ? -18.672 38.594 3.061 1 60.47 20 HIS B C 1
ATOM 3306 O O . HIS B 1 20 ? -19.312 38.844 4.078 1 60.47 20 HIS B O 1
ATOM 3312 N N . GLY B 1 21 ? -17.812 39.469 2.57 1 57.78 21 GLY B N 1
ATOM 3313 C CA . GLY B 1 21 ? -17.469 40.75 3.166 1 57.78 21 GLY B CA 1
ATOM 3314 C C . GLY B 1 21 ? -16.719 40.625 4.48 1 57.78 21 GLY B C 1
ATOM 3315 O O . GLY B 1 21 ? -16.734 39.562 5.102 1 57.78 21 GLY B O 1
ATOM 3316 N N . LYS B 1 22 ? -15.922 41.656 4.844 1 71 22 LYS B N 1
ATOM 3317 C CA . LYS B 1 22 ? -15.258 41.812 6.137 1 71 22 LYS B CA 1
ATOM 3318 C C . LYS B 1 22 ? -16.281 41.969 7.262 1 71 22 LYS B C 1
ATOM 3320 O O . LYS B 1 22 ? -17.266 42.688 7.113 1 71 22 LYS B O 1
ATOM 3325 N N . THR B 1 23 ? -16.141 41.125 8.25 1 75 23 THR B N 1
ATOM 3326 C CA . THR B 1 23 ? -17.047 41.188 9.398 1 75 23 THR B CA 1
ATOM 3327 C C . THR B 1 23 ? -16.688 42.375 10.289 1 75 23 THR B C 1
ATOM 3329 O O . THR B 1 23 ? -15.516 42.688 10.469 1 75 23 THR B O 1
ATOM 3332 N N . LYS B 1 24 ? -17.688 43.062 10.727 1 74.38 24 LYS B N 1
ATOM 3333 C CA . LYS B 1 24 ? -17.469 44.156 11.68 1 74.38 24 LYS B CA 1
ATOM 3334 C C . LYS B 1 24 ? -16.906 43.625 12.992 1 74.38 24 LYS B C 1
ATOM 3336 O O . LYS B 1 24 ? -17.359 42.625 13.516 1 74.38 24 LYS B O 1
ATOM 3341 N N . SER B 1 25 ? -15.844 44.312 13.391 1 82.94 25 SER B N 1
ATOM 3342 C CA . SER B 1 25 ? -15.188 43.875 14.625 1 82.94 25 SER B CA 1
ATOM 3343 C C . SER B 1 25 ? -16.125 44.031 15.82 1 82.94 25 SER B C 1
ATOM 3345 O O . SER B 1 25 ? -16.875 45 15.922 1 82.94 25 SER B O 1
ATOM 3347 N N . SER B 1 26 ? -16.078 43.094 16.688 1 84.25 26 SER B N 1
ATOM 3348 C CA . SER B 1 26 ? -16.844 43.156 17.922 1 84.25 26 SER B CA 1
ATOM 3349 C C . SER B 1 26 ? -16.125 44.031 18.953 1 84.25 26 SER B C 1
ATOM 3351 O O . SER B 1 26 ? -14.945 44.344 18.812 1 84.25 26 SER B O 1
ATOM 3353 N N . SER B 1 27 ? -16.844 44.438 19.953 1 85.31 27 SER B N 1
ATOM 3354 C CA . SER B 1 27 ? -16.281 45.281 21.016 1 85.31 27 SER B CA 1
ATOM 3355 C C . SER B 1 27 ? -15.297 44.5 21.875 1 85.31 27 SER B C 1
ATOM 3357 O O . SER B 1 27 ? -14.484 45.094 22.578 1 85.31 27 SER B O 1
ATOM 3359 N N . ARG B 1 28 ? -15.305 43.219 21.703 1 88.75 28 ARG B N 1
ATOM 3360 C CA . ARG B 1 28 ? -14.445 42.375 22.531 1 88.75 28 ARG B CA 1
ATOM 3361 C C . ARG B 1 28 ? -13.305 41.781 21.703 1 88.75 28 ARG B C 1
ATOM 3363 O O . ARG B 1 28 ? -12.625 40.875 22.141 1 88.75 28 ARG B O 1
ATOM 3370 N N . ALA B 1 29 ? -13.125 42.344 20.625 1 93.5 29 ALA B N 1
ATOM 3371 C CA . ALA B 1 29 ? -12.117 41.781 19.719 1 93.5 29 ALA B CA 1
ATOM 3372 C C . ALA B 1 29 ? -10.719 41.906 20.312 1 93.5 29 ALA B C 1
ATOM 3374 O O . ALA B 1 29 ? -10.414 42.875 21.016 1 93.5 29 ALA B O 1
ATOM 3375 N N . LEU B 1 30 ? -9.945 40.938 20.109 1 97.31 30 LEU B N 1
ATOM 3376 C CA . LEU B 1 30 ? -8.555 40.906 20.547 1 97.31 30 LEU B CA 1
ATOM 3377 C C . LEU B 1 30 ? -7.609 41.281 19.422 1 97.31 30 LEU B C 1
ATOM 3379 O O . LEU B 1 30 ? -7.918 41.062 18.25 1 97.31 30 LEU B O 1
ATOM 3383 N N . ASN B 1 31 ? -6.52 41.875 19.812 1 98.31 31 ASN B N 1
ATOM 3384 C CA . ASN B 1 31 ? -5.559 42.406 18.844 1 98.31 31 ASN B CA 1
ATOM 3385 C C . ASN B 1 31 ? -4.535 41.312 18.453 1 98.31 31 ASN B C 1
ATOM 3387 O O . ASN B 1 31 ? -3.82 40.812 19.312 1 98.31 31 ASN B O 1
ATOM 3391 N N . LEU B 1 32 ? -4.473 41.125 17.125 1 98.56 32 LEU B N 1
ATOM 3392 C CA . LEU B 1 32 ? -3.562 40.125 16.578 1 98.56 32 LEU B CA 1
ATOM 3393 C C . LEU B 1 32 ? -2.309 40.781 16.016 1 98.56 32 LEU B C 1
ATOM 3395 O O . LEU B 1 32 ? -2.398 41.75 15.266 1 98.56 32 LEU B O 1
ATOM 3399 N N . GLY B 1 33 ? -1.182 40.281 16.438 1 98.75 33 GLY B N 1
ATOM 3400 C CA . GLY B 1 33 ? 0.078 40.594 15.773 1 98.75 33 GLY B CA 1
ATOM 3401 C C . GLY B 1 33 ? 0.587 39.438 14.914 1 98.75 33 GLY B C 1
ATOM 3402 O O . GLY B 1 33 ? 0.452 38.281 15.281 1 98.75 33 GLY B O 1
ATOM 3403 N N . VAL B 1 34 ? 1.188 39.75 13.766 1 98.62 34 VAL B N 1
ATOM 3404 C CA . VAL B 1 34 ? 1.755 38.75 12.859 1 98.62 34 VAL B CA 1
ATOM 3405 C C . VAL B 1 34 ? 3.264 38.969 12.75 1 98.62 34 VAL B C 1
ATOM 3407 O O . VAL B 1 34 ? 3.73 40.094 12.492 1 98.62 34 VAL B O 1
ATOM 3410 N N . LEU B 1 35 ? 3.951 37.844 13.039 1 97.56 35 LEU B N 1
ATOM 3411 C CA . LEU B 1 35 ? 5.402 37.906 12.898 1 97.56 35 LEU B CA 1
ATOM 3412 C C . LEU B 1 35 ? 5.836 37.406 11.523 1 97.56 35 LEU B C 1
ATOM 3414 O O . LEU B 1 35 ? 5.836 36.188 11.273 1 97.56 35 LEU B O 1
ATOM 3418 N N . SER B 1 36 ? 6.242 38.281 10.656 1 92.06 36 SER B N 1
ATOM 3419 C CA . SER B 1 36 ? 6.82 38.094 9.328 1 92.06 36 SER B CA 1
ATOM 3420 C C . SER B 1 36 ? 5.855 38.531 8.234 1 92.06 36 SER B C 1
ATOM 3422 O O . SER B 1 36 ? 4.727 38.938 8.523 1 92.06 36 SER B O 1
ATOM 3424 N N . THR B 1 37 ? 6.336 38.625 7.055 1 89.94 37 THR B N 1
ATOM 3425 C CA . THR B 1 37 ? 5.566 38.938 5.852 1 89.94 37 THR B CA 1
ATOM 3426 C C . THR B 1 37 ? 5.578 37.75 4.891 1 89.94 37 THR B C 1
ATOM 3428 O O . THR B 1 37 ? 5.746 37.938 3.684 1 89.94 37 THR B O 1
ATOM 3431 N N . ALA B 1 38 ? 5.488 36.625 5.547 1 88.12 38 ALA B N 1
ATOM 3432 C CA . ALA B 1 38 ? 5.496 35.375 4.758 1 88.12 38 ALA B CA 1
ATOM 3433 C C . ALA B 1 38 ? 4.258 35.312 3.869 1 88.12 38 ALA B C 1
ATOM 3435 O O . ALA B 1 38 ? 3.189 35.781 4.23 1 88.12 38 ALA B O 1
ATOM 3436 N N . SER B 1 39 ? 4.355 34.594 2.77 1 83.19 39 SER B N 1
ATOM 3437 C CA . SER B 1 39 ? 3.289 34.469 1.782 1 83.19 39 SER B CA 1
ATOM 3438 C C . SER B 1 39 ? 2.092 33.719 2.355 1 83.19 39 SER B C 1
ATOM 3440 O O . SER B 1 39 ? 0.955 33.938 1.936 1 83.19 39 SER B O 1
ATOM 3442 N N . ILE B 1 40 ? 2.293 32.875 3.299 1 88.62 40 ILE B N 1
ATOM 3443 C CA . ILE B 1 40 ? 1.241 32.031 3.857 1 88.62 40 ILE B CA 1
ATOM 3444 C C . ILE B 1 40 ? 0.287 32.875 4.695 1 88.62 40 ILE B C 1
ATOM 3446 O O . ILE B 1 40 ? -0.822 32.438 5.012 1 88.62 40 ILE B O 1
ATOM 3450 N N . ASN B 1 41 ? 0.683 34.094 5.09 1 93.06 41 ASN B N 1
ATOM 3451 C CA . ASN B 1 41 ? -0.061 34.906 6.051 1 93.06 41 ASN B CA 1
ATOM 3452 C C . ASN B 1 41 ? -1.455 35.25 5.531 1 93.06 41 ASN B C 1
ATOM 3454 O O . ASN B 1 41 ? -2.422 35.25 6.297 1 93.06 41 ASN B O 1
ATOM 3458 N N . ALA B 1 42 ? -1.486 35.531 4.227 1 90.44 42 ALA B N 1
ATOM 3459 C CA . ALA B 1 42 ? -2.775 35.906 3.654 1 90.44 42 ALA B CA 1
ATOM 3460 C C . ALA B 1 42 ? -3.818 34.812 3.877 1 90.44 42 ALA B C 1
ATOM 3462 O O . ALA B 1 42 ? -4.906 35.094 4.391 1 90.44 42 ALA B O 1
ATOM 3463 N N . ALA B 1 43 ? -3.436 33.625 3.615 1 88.88 43 ALA B N 1
ATOM 3464 C CA . ALA B 1 43 ? -4.352 32.5 3.762 1 88.88 43 ALA B CA 1
ATOM 3465 C C . ALA B 1 43 ? -4.395 32.031 5.207 1 88.88 43 ALA B C 1
ATOM 3467 O O . ALA B 1 43 ? -5.449 31.625 5.703 1 88.88 43 ALA B O 1
ATOM 3468 N N . GLY B 1 44 ? -3.34 32.094 5.871 1 94.06 44 GLY B N 1
ATOM 3469 C CA . GLY B 1 44 ? -3.172 31.438 7.156 1 94.06 44 GLY B CA 1
ATOM 3470 C C . GLY B 1 44 ? -3.83 32.188 8.297 1 94.06 44 GLY B C 1
ATOM 3471 O O . GLY B 1 44 ? -4.305 31.562 9.258 1 94.06 44 GLY B O 1
ATOM 3472 N N . ILE B 1 45 ? -3.906 33.562 8.141 1 96.56 45 ILE B N 1
ATOM 3473 C CA . ILE B 1 45 ? -4.383 34.25 9.336 1 96.56 45 ILE B CA 1
ATOM 3474 C C . ILE B 1 45 ? -5.066 35.562 8.945 1 96.56 45 ILE B C 1
ATOM 3476 O O . ILE B 1 45 ? -6.02 35.969 9.594 1 96.56 45 ILE B O 1
ATOM 3480 N N . ILE B 1 46 ? -4.652 36.219 7.844 1 95 46 ILE B N 1
ATOM 3481 C CA . ILE B 1 46 ? -5.148 37.531 7.52 1 95 46 ILE B CA 1
ATOM 3482 C C . ILE B 1 46 ? -6.598 37.469 7.043 1 95 46 ILE B C 1
ATOM 3484 O O . ILE B 1 46 ? -7.5 38 7.672 1 95 46 ILE B O 1
ATOM 3488 N N . HIS B 1 47 ? -6.812 36.656 6.039 1 91.38 47 HIS B N 1
ATOM 3489 C CA . HIS B 1 47 ? -8.172 36.562 5.508 1 91.38 47 HIS B CA 1
ATOM 3490 C C . HIS B 1 47 ? -9.102 35.906 6.516 1 91.38 47 HIS B C 1
ATOM 3492 O O . HIS B 1 47 ? -10.25 36.344 6.684 1 91.38 47 HIS B O 1
ATOM 3498 N N . PRO B 1 48 ? -8.656 34.906 7.215 1 94.69 48 PRO B N 1
ATOM 3499 C CA . PRO B 1 48 ? -9.5 34.344 8.281 1 94.69 48 PRO B CA 1
ATOM 3500 C C . PRO B 1 48 ? -9.883 35.406 9.32 1 94.69 48 PRO B C 1
ATOM 3502 O O . PRO B 1 48 ? -11.031 35.438 9.781 1 94.69 48 PRO B O 1
ATOM 3505 N N . SER B 1 49 ? -9 36.25 9.695 1 95.31 49 SER B N 1
ATOM 3506 C CA . SER B 1 49 ? -9.25 37.281 10.695 1 95.31 49 SER B CA 1
ATOM 3507 C C . SER B 1 49 ? -10.258 38.312 10.195 1 95.31 49 SER B C 1
ATOM 3509 O O . SER B 1 49 ? -11.07 38.812 10.969 1 95.31 49 SER B O 1
ATOM 3511 N N . GLU B 1 50 ? -10.195 38.531 8.898 1 92.31 50 GLU B N 1
ATOM 3512 C CA . GLU B 1 50 ? -11.109 39.5 8.289 1 92.31 50 GLU B CA 1
ATOM 3513 C C . GLU B 1 50 ? -12.562 39.062 8.43 1 92.31 50 GLU B C 1
ATOM 3515 O O . GLU B 1 50 ? -13.469 39.875 8.422 1 92.31 50 GLU B O 1
ATOM 3520 N N . THR B 1 51 ? -12.727 37.75 8.594 1 91 51 THR B N 1
ATOM 3521 C CA . THR B 1 51 ? -14.086 37.25 8.664 1 91 51 THR B CA 1
ATOM 3522 C C . THR B 1 51 ? -14.414 36.781 10.078 1 91 51 THR B C 1
ATOM 3524 O O . THR B 1 51 ? -15.406 36.062 10.289 1 91 51 THR B O 1
ATOM 3527 N N . HIS B 1 52 ? -13.617 37.094 11 1 94.62 52 HIS B N 1
ATOM 3528 C CA . HIS B 1 52 ? -13.844 36.75 12.406 1 94.62 52 HIS B CA 1
ATOM 3529 C C . HIS B 1 52 ? -14.078 38.031 13.227 1 94.62 52 HIS B C 1
ATOM 3531 O O . HIS B 1 52 ? -13.172 38.844 13.383 1 94.62 52 HIS B O 1
ATOM 3537 N N . PRO B 1 53 ? -15.172 38.188 13.82 1 94.19 53 PRO B N 1
ATOM 3538 C CA . PRO B 1 53 ? -15.508 39.438 14.469 1 94.19 53 PRO B CA 1
ATOM 3539 C C . PRO B 1 53 ? -14.672 39.688 15.727 1 94.19 53 PRO B C 1
ATOM 3541 O O . PRO B 1 53 ? -14.57 40.844 16.188 1 94.19 53 PRO B O 1
ATOM 3544 N N . ASP B 1 54 ? -14.047 38.625 16.203 1 95 54 ASP B N 1
ATOM 3545 C CA . ASP B 1 54 ? -13.367 38.781 17.484 1 95 54 ASP B CA 1
ATOM 3546 C C . ASP B 1 54 ? -11.859 38.969 17.297 1 95 54 ASP B C 1
ATOM 3548 O O . ASP B 1 54 ? -11.094 38.812 18.25 1 95 54 ASP B O 1
ATOM 3552 N N . VAL B 1 55 ? -11.445 39.25 16.109 1 97.25 55 VAL B N 1
ATOM 3553 C CA . VAL B 1 55 ? -10.016 39.406 15.859 1 97.25 55 VAL B CA 1
ATOM 3554 C C . VAL B 1 55 ? -9.766 40.719 15.094 1 97.25 55 VAL B C 1
ATOM 3556 O O . VAL B 1 55 ? -10.344 40.938 14.031 1 97.25 55 VAL B O 1
ATOM 3559 N N . ASN B 1 56 ? -8.914 41.531 15.609 1 96.75 56 ASN B N 1
ATOM 3560 C CA . ASN B 1 56 ? -8.453 42.75 14.938 1 96.75 56 ASN B CA 1
ATOM 3561 C C . ASN B 1 56 ? -7.047 42.562 14.367 1 96.75 56 ASN B C 1
ATOM 3563 O O . ASN B 1 56 ? -6.117 42.219 15.094 1 96.75 56 ASN B O 1
ATOM 3567 N N . LEU B 1 57 ? -6.957 42.781 13.086 1 97 57 LEU B N 1
ATOM 3568 C CA . LEU B 1 57 ? -5.617 42.906 12.516 1 97 57 LEU B CA 1
ATOM 3569 C C . LEU B 1 57 ? -4.906 44.156 13.039 1 97 57 LEU B C 1
ATOM 3571 O O . LEU B 1 57 ? -5.082 45.25 12.508 1 97 57 LEU B O 1
ATOM 3575 N N . TYR B 1 58 ? -4.062 43.906 13.984 1 98 58 TYR B N 1
ATOM 3576 C CA . TYR B 1 58 ? -3.537 45.031 14.734 1 98 58 TYR B CA 1
ATOM 3577 C C . TYR B 1 58 ? -2.146 45.438 14.242 1 98 58 TYR B C 1
ATOM 3579 O O . TYR B 1 58 ? -1.896 46.594 13.906 1 98 58 TYR B O 1
ATOM 3587 N N . GLY B 1 59 ? -1.276 44.438 14.219 1 98.19 59 GLY B N 1
ATOM 3588 C CA . GLY B 1 59 ? 0.087 44.781 13.844 1 98.19 59 GLY B CA 1
ATOM 3589 C C . GLY B 1 59 ? 0.778 43.688 13.055 1 98.19 59 GLY B C 1
ATOM 3590 O O . GLY B 1 59 ? 0.471 42.5 13.227 1 98.19 59 GLY B O 1
ATOM 3591 N N . ILE B 1 60 ? 1.77 44.062 12.25 1 98.5 60 ILE B N 1
ATOM 3592 C CA . ILE B 1 60 ? 2.615 43.156 11.5 1 98.5 60 ILE B CA 1
ATOM 3593 C C . ILE B 1 60 ? 4.07 43.594 11.578 1 98.5 60 ILE B C 1
ATOM 3595 O O . ILE B 1 60 ? 4.355 44.812 11.531 1 98.5 60 ILE B O 1
ATOM 3599 N N . ALA B 1 61 ? 4.941 42.625 11.773 1 98.38 61 ALA B N 1
ATOM 3600 C CA . ALA B 1 61 ? 6.359 42.938 11.93 1 98.38 61 ALA B CA 1
ATOM 3601 C C . ALA B 1 61 ? 7.191 42.25 10.852 1 98.38 61 ALA B C 1
ATOM 3603 O O . ALA B 1 61 ? 6.859 41.156 10.406 1 98.38 61 ALA B O 1
ATOM 3604 N N . SER B 1 62 ? 8.25 42.906 10.469 1 96.75 62 SER B N 1
ATOM 3605 C CA . SER B 1 62 ? 9.289 42.375 9.594 1 96.75 62 SER B CA 1
ATOM 3606 C C . SER B 1 62 ? 10.656 42.969 9.953 1 96.75 62 SER B C 1
ATOM 3608 O O . SER B 1 62 ? 10.758 44.031 10.531 1 96.75 62 SER B O 1
ATOM 3610 N N . ARG B 1 63 ? 11.633 42.125 9.625 1 92.81 63 ARG B N 1
ATOM 3611 C CA . ARG B 1 63 ? 12.977 42.688 9.797 1 92.81 63 ARG B CA 1
ATOM 3612 C C . ARG B 1 63 ? 13.219 43.875 8.867 1 92.81 63 ARG B C 1
ATOM 3614 O O . ARG B 1 63 ? 14.047 44.719 9.156 1 92.81 63 ARG B O 1
ATOM 3621 N N . ASP B 1 64 ? 12.469 43.875 7.777 1 94.25 64 ASP B N 1
ATOM 3622 C CA . ASP B 1 64 ? 12.445 44.969 6.84 1 94.25 64 ASP B CA 1
ATOM 3623 C C . ASP B 1 64 ? 11.242 45.875 7.09 1 94.25 64 ASP B C 1
ATOM 3625 O O . ASP B 1 64 ? 10.125 45.562 6.676 1 94.25 64 ASP B O 1
ATOM 3629 N N . ALA B 1 65 ? 11.492 47.062 7.57 1 95.5 65 ALA B N 1
ATOM 3630 C CA . ALA B 1 65 ? 10.422 47.969 7.977 1 95.5 65 ALA B CA 1
ATOM 3631 C C . ALA B 1 65 ? 9.547 48.344 6.785 1 95.5 65 ALA B C 1
ATOM 3633 O O . ALA B 1 65 ? 8.336 48.531 6.926 1 95.5 65 ALA B O 1
ATOM 3634 N N . SER B 1 66 ? 10.211 48.5 5.719 1 96.69 66 SER B N 1
ATOM 3635 C CA . SER B 1 66 ? 9.469 48.906 4.527 1 96.69 66 SER B CA 1
ATOM 3636 C C . SER B 1 66 ? 8.5 47.812 4.09 1 96.69 66 SER B C 1
ATOM 3638 O O . SER B 1 66 ? 7.387 48.125 3.646 1 96.69 66 SER B O 1
ATOM 3640 N N . LYS B 1 67 ? 8.922 46.625 4.254 1 95.62 67 LYS B N 1
ATOM 3641 C CA . LYS B 1 67 ? 8.047 45.5 3.91 1 95.62 67 LYS B CA 1
ATOM 3642 C C . LYS B 1 67 ? 6.867 45.406 4.871 1 95.62 67 LYS B C 1
ATOM 3644 O O . LYS B 1 67 ? 5.738 45.156 4.449 1 95.62 67 LYS B O 1
ATOM 3649 N N . ALA B 1 68 ? 7.156 45.594 6.129 1 96.88 68 ALA B N 1
ATOM 3650 C CA . ALA B 1 68 ? 6.09 45.594 7.129 1 96.88 68 ALA B CA 1
ATOM 3651 C C . ALA B 1 68 ? 5.051 46.656 6.828 1 96.88 68 ALA B C 1
ATOM 3653 O O . ALA B 1 68 ? 3.846 46.406 6.926 1 96.88 68 ALA B O 1
ATOM 3654 N N . GLU B 1 69 ? 5.527 47.812 6.465 1 97.19 69 GLU B N 1
ATOM 3655 C CA . GLU B 1 69 ? 4.637 48.938 6.16 1 97.19 69 GLU B CA 1
ATOM 3656 C C . GLU B 1 69 ? 3.781 48.625 4.934 1 97.19 69 GLU B C 1
ATOM 3658 O O . GLU B 1 69 ? 2.582 48.906 4.922 1 97.19 69 GLU B O 1
ATOM 3663 N N . ALA B 1 70 ? 4.422 48.188 3.99 1 96.75 70 ALA B N 1
ATOM 3664 C CA . ALA B 1 70 ? 3.709 47.844 2.758 1 96.75 70 ALA B CA 1
ATOM 3665 C C . ALA B 1 70 ? 2.615 46.812 3.016 1 96.75 70 ALA B C 1
ATOM 3667 O O . ALA B 1 70 ? 1.503 46.938 2.494 1 96.75 70 ALA B O 1
ATOM 3668 N N . TYR B 1 71 ? 2.949 45.781 3.787 1 95.81 71 TYR B N 1
ATOM 3669 C CA . TYR B 1 71 ? 1.983 44.75 4.105 1 95.81 71 TYR B CA 1
ATOM 3670 C C . TYR B 1 71 ? 0.865 45.281 4.988 1 95.81 71 TYR B C 1
ATOM 3672 O O . TYR B 1 71 ? -0.298 44.906 4.828 1 95.81 71 TYR B O 1
ATOM 3680 N N . ALA B 1 72 ? 1.201 46.094 5.895 1 96.81 72 ALA B N 1
ATOM 3681 C CA . ALA B 1 72 ? 0.194 46.719 6.758 1 96.81 72 ALA B CA 1
ATOM 3682 C C . ALA B 1 72 ? -0.831 47.5 5.941 1 96.81 72 ALA B C 1
ATOM 3684 O O . ALA B 1 72 ? -2.035 47.406 6.188 1 96.81 72 ALA B O 1
ATOM 3685 N N . LYS B 1 73 ? -0.301 48.25 4.992 1 96.56 73 LYS B N 1
ATOM 3686 C CA . LYS B 1 73 ? -1.185 49.031 4.125 1 96.56 73 LYS B CA 1
ATOM 3687 C C . LYS B 1 73 ? -2.039 48.094 3.256 1 96.56 73 LYS B C 1
ATOM 3689 O O . LYS B 1 73 ? -3.246 48.312 3.123 1 96.56 73 LYS B O 1
ATOM 3694 N N . LYS B 1 74 ? -1.438 47.156 2.748 1 95.06 74 LYS B N 1
ATOM 3695 C CA . LYS B 1 74 ? -2.098 46.25 1.818 1 95.06 74 LYS B CA 1
ATOM 3696 C C . LYS B 1 74 ? -3.24 45.5 2.5 1 95.06 74 LYS B C 1
ATOM 3698 O O . LYS B 1 74 ? -4.301 45.312 1.904 1 95.06 74 LYS B O 1
ATOM 3703 N N . TYR B 1 75 ? -3.01 45.062 3.764 1 94.75 75 TYR B N 1
ATOM 3704 C CA . TYR B 1 75 ? -3.959 44.125 4.383 1 94.75 75 TYR B CA 1
ATOM 3705 C C . TYR B 1 75 ? -4.754 44.844 5.484 1 94.75 75 TYR B C 1
ATOM 3707 O O . TYR B 1 75 ? -5.629 44.219 6.102 1 94.75 75 TYR B O 1
ATOM 3715 N N . GLY B 1 76 ? -4.438 46.094 5.746 1 94.5 76 GLY B N 1
ATOM 3716 C CA . GLY B 1 76 ? -5.242 46.875 6.66 1 94.5 76 GLY B CA 1
ATOM 3717 C C . GLY B 1 76 ? -4.883 46.656 8.117 1 94.5 76 GLY B C 1
ATOM 3718 O O . GLY B 1 76 ? -5.762 46.625 8.977 1 94.5 76 GLY B O 1
ATOM 3719 N N . PHE B 1 77 ? -3.615 46.406 8.398 1 97.19 77 PHE B N 1
ATOM 3720 C CA . PHE B 1 77 ? -3.158 46.375 9.781 1 97.19 77 PHE B CA 1
ATOM 3721 C C . PHE B 1 77 ? -3.125 47.781 10.375 1 97.19 77 PHE B C 1
ATOM 3723 O O . PHE B 1 77 ? -2.83 48.75 9.672 1 97.19 77 PHE B O 1
ATOM 3730 N N . LYS B 1 78 ? -3.357 47.906 11.648 1 97.25 78 LYS B N 1
ATOM 3731 C CA . LYS B 1 78 ? -3.344 49.219 12.32 1 97.25 78 LYS B CA 1
ATOM 3732 C C . LYS B 1 78 ? -1.92 49.75 12.461 1 97.25 78 LYS B C 1
ATOM 3734 O O . LYS B 1 78 ? -1.694 50.938 12.391 1 97.25 78 LYS B O 1
ATOM 3739 N N . LYS B 1 79 ? -0.987 48.75 12.703 1 98.19 79 LYS B N 1
ATOM 3740 C CA . LYS B 1 79 ? 0.398 49.156 12.945 1 98.19 79 LYS B CA 1
ATOM 3741 C C . LYS B 1 79 ? 1.367 48.25 12.188 1 98.19 79 LYS B C 1
ATOM 3743 O O . LYS B 1 79 ? 1.031 47.125 11.844 1 98.19 79 LYS B O 1
ATOM 3748 N N . SER B 1 80 ? 2.543 48.844 11.859 1 98.25 80 SER B N 1
ATOM 3749 C CA . SER B 1 80 ? 3.67 48.062 11.344 1 98.25 80 SER B CA 1
ATOM 3750 C C . SER B 1 80 ? 4.914 48.25 12.203 1 98.25 80 SER B C 1
ATOM 3752 O O . SER B 1 80 ? 5.121 49.344 12.773 1 98.25 80 SER B O 1
ATOM 3754 N N . TYR B 1 81 ? 5.676 47.219 12.312 1 98.25 81 TYR B N 1
ATOM 3755 C CA . TYR B 1 81 ? 6.867 47.219 13.156 1 98.25 81 TYR B CA 1
ATOM 3756 C C . TYR B 1 81 ? 8.102 46.812 12.367 1 98.25 81 TYR B C 1
ATOM 3758 O O . TYR B 1 81 ? 8.047 45.875 11.562 1 98.25 81 TYR B O 1
ATOM 3766 N N . GLY B 1 82 ? 9.203 47.438 12.672 1 96.75 82 GLY B N 1
ATOM 3767 C CA . GLY B 1 82 ? 10.453 47.156 11.984 1 96.75 82 GLY B CA 1
ATOM 3768 C C . GLY B 1 82 ? 11.242 46.031 12.656 1 96.75 82 GLY B C 1
ATOM 3769 O O . GLY B 1 82 ? 12.367 45.75 12.258 1 96.75 82 GLY B O 1
ATOM 3770 N N . SER B 1 83 ? 10.672 45.531 13.703 1 97.12 83 SER B N 1
ATOM 3771 C CA . SER B 1 83 ? 11.273 44.375 14.359 1 97.12 83 SER B CA 1
ATOM 3772 C C . SER B 1 83 ? 10.219 43.5 15.047 1 97.12 83 SER B C 1
ATOM 3774 O O . SER B 1 83 ? 9.172 44 15.461 1 97.12 83 SER B O 1
ATOM 3776 N N . TYR B 1 84 ? 10.547 42.219 15.211 1 98.19 84 TYR B N 1
ATOM 3777 C CA . TYR B 1 84 ? 9.641 41.312 15.883 1 98.19 84 TYR B CA 1
ATOM 3778 C C . TYR B 1 84 ? 9.492 41.688 17.359 1 98.19 84 TYR B C 1
ATOM 3780 O O . TYR B 1 84 ? 8.383 41.625 17.906 1 98.19 84 TYR B O 1
ATOM 3788 N N . GLN B 1 85 ? 10.602 42.094 17.922 1 98.25 85 GLN B N 1
ATOM 3789 C CA . GLN B 1 85 ? 10.586 42.438 19.344 1 98.25 85 GLN B CA 1
ATOM 3790 C C . GLN B 1 85 ? 9.695 43.656 19.609 1 98.25 85 GLN B C 1
ATOM 3792 O O . GLN B 1 85 ? 8.992 43.688 20.625 1 98.25 85 GLN B O 1
ATOM 3797 N N . ALA B 1 86 ? 9.773 44.594 18.719 1 98.31 86 ALA B N 1
ATOM 3798 C CA . ALA B 1 86 ? 8.945 45.781 18.875 1 98.31 86 ALA B CA 1
ATOM 3799 C C . ALA B 1 86 ? 7.465 45.438 18.922 1 98.31 86 ALA B C 1
ATOM 3801 O O . ALA B 1 86 ? 6.699 46.031 19.688 1 98.31 86 ALA B O 1
ATOM 3802 N N . LEU B 1 87 ? 7.051 44.531 18.109 1 98.56 87 LEU B N 1
ATOM 3803 C CA . LEU B 1 87 ? 5.664 44.094 18.109 1 98.56 87 LEU B CA 1
ATOM 3804 C C . LEU B 1 87 ? 5.328 43.406 19.438 1 98.56 87 LEU B C 1
ATOM 3806 O O . LEU B 1 87 ? 4.273 43.656 20.016 1 98.56 87 LEU B O 1
ATOM 3810 N N . LEU B 1 88 ? 6.227 42.562 19.969 1 98.62 88 LEU B N 1
ATOM 3811 C CA . LEU B 1 88 ? 5.984 41.812 21.203 1 98.62 88 LEU B CA 1
ATOM 3812 C C . LEU B 1 88 ? 5.941 42.75 22.406 1 98.62 88 LEU B C 1
ATOM 3814 O O . LEU B 1 88 ? 5.273 42.469 23.406 1 98.62 88 LEU B O 1
ATOM 3818 N N . ASP B 1 89 ? 6.613 43.906 22.281 1 98.31 89 ASP B N 1
ATOM 3819 C CA . ASP B 1 89 ? 6.688 44.875 23.375 1 98.31 89 ASP B CA 1
ATOM 3820 C C . ASP B 1 89 ? 5.418 45.719 23.453 1 98.31 89 ASP B C 1
ATOM 3822 O O . ASP B 1 89 ? 5.184 46.406 24.438 1 98.31 89 ASP B O 1
ATOM 3826 N N . ASP B 1 90 ? 4.656 45.719 22.422 1 98.38 90 ASP B N 1
ATOM 3827 C CA . ASP B 1 90 ? 3.416 46.5 22.406 1 98.38 90 ASP B CA 1
ATOM 3828 C C . ASP B 1 90 ? 2.373 45.844 23.328 1 98.38 90 ASP B C 1
ATOM 3830 O O . ASP B 1 90 ? 1.897 44.75 23.062 1 98.38 90 ASP B O 1
ATOM 3834 N N . PRO B 1 91 ? 1.949 46.562 24.344 1 97.88 91 PRO B N 1
ATOM 3835 C CA . PRO B 1 91 ? 1.014 45.969 25.312 1 97.88 91 PRO B CA 1
ATOM 3836 C C . PRO B 1 91 ? -0.383 45.781 24.734 1 97.88 91 PRO B C 1
ATOM 3838 O O . PRO B 1 91 ? -1.197 45.062 25.312 1 97.88 91 PRO B O 1
ATOM 3841 N N . ASP B 1 92 ? -0.626 46.344 23.578 1 97.88 92 ASP B N 1
ATOM 3842 C CA . ASP B 1 92 ? -1.958 46.25 22.984 1 97.88 92 ASP B CA 1
ATOM 3843 C C . ASP B 1 92 ? -2.104 44.969 22.188 1 97.88 92 ASP B C 1
ATOM 3845 O O . ASP B 1 92 ? -3.217 44.562 21.844 1 97.88 92 ASP B O 1
ATOM 3849 N N . VAL B 1 93 ? -1.008 44.281 21.922 1 98.56 93 VAL B N 1
ATOM 3850 C CA . VAL B 1 93 ? -1.062 43 21.219 1 98.56 93 VAL B CA 1
ATOM 3851 C C . VAL B 1 93 ? -1.423 41.906 22.188 1 98.56 93 VAL B C 1
ATOM 3853 O O . VAL B 1 93 ? -0.751 41.719 23.203 1 98.56 93 VAL B O 1
ATOM 3856 N N . ASN B 1 94 ? -2.465 41.094 21.891 1 98.31 94 ASN B N 1
ATOM 3857 C CA . ASN B 1 94 ? -2.936 40.031 22.766 1 98.31 94 ASN B CA 1
ATOM 3858 C C . ASN B 1 94 ? -2.422 38.656 22.328 1 98.31 94 ASN B C 1
ATOM 3860 O O . ASN B 1 94 ? -2.215 37.781 23.156 1 98.31 94 ASN B O 1
ATOM 3864 N N . MET B 1 95 ? -2.373 38.438 21.062 1 98.56 95 MET B N 1
ATOM 3865 C CA . MET B 1 95 ? -1.993 37.156 20.469 1 98.56 95 MET B CA 1
ATOM 3866 C C . MET B 1 95 ? -1.12 37.375 19.234 1 98.56 95 MET B C 1
ATOM 3868 O O . MET B 1 95 ? -1.161 38.438 18.609 1 98.56 95 MET B O 1
ATOM 3872 N N . VAL B 1 96 ? -0.343 36.406 18.953 1 98.81 96 VAL B N 1
ATOM 3873 C CA . VAL B 1 96 ? 0.546 36.531 17.797 1 98.81 96 VAL B CA 1
ATOM 3874 C C . VAL B 1 96 ? 0.448 35.281 16.922 1 98.81 96 VAL B C 1
ATOM 3876 O O . VAL B 1 96 ? 0.224 34.188 17.422 1 98.81 96 VAL B O 1
ATOM 3879 N N . TYR B 1 97 ? 0.508 35.438 15.625 1 98.75 97 TYR B N 1
ATOM 3880 C CA . TYR B 1 97 ? 0.701 34.406 14.625 1 98.75 97 TYR B CA 1
ATOM 3881 C C . TYR B 1 97 ? 2.148 34.375 14.148 1 98.75 97 TYR B C 1
ATOM 3883 O O . TYR B 1 97 ? 2.707 35.406 13.758 1 98.75 97 TYR B O 1
ATOM 3891 N N . ILE B 1 98 ? 2.744 33.219 14.227 1 98.62 98 ILE B N 1
ATOM 3892 C CA . ILE B 1 98 ? 4.156 33.094 13.891 1 98.62 98 ILE B CA 1
ATOM 3893 C C . ILE B 1 98 ? 4.305 32.219 12.633 1 98.62 98 ILE B C 1
ATOM 3895 O O . ILE B 1 98 ? 4.023 31.016 12.656 1 98.62 98 ILE B O 1
ATOM 3899 N N . SER B 1 99 ? 4.773 32.812 11.539 1 97.56 99 SER B N 1
ATOM 3900 C CA . SER B 1 99 ? 5.016 32.125 10.266 1 97.56 99 SER B CA 1
ATOM 3901 C C . SER B 1 99 ? 6.453 32.344 9.797 1 97.56 99 SER B C 1
ATOM 3903 O O . SER B 1 99 ? 6.695 32.594 8.609 1 97.56 99 SER B O 1
ATOM 3905 N N . LEU B 1 100 ? 7.371 32.375 10.734 1 97.25 100 LEU B N 1
ATOM 3906 C CA . LEU B 1 100 ? 8.805 32.5 10.484 1 97.25 100 LEU B CA 1
ATOM 3907 C C . LEU B 1 100 ? 9.398 31.203 9.984 1 97.25 100 LEU B C 1
ATOM 3909 O O . LEU B 1 100 ? 8.727 30.172 9.977 1 97.25 100 LEU B O 1
ATOM 3913 N N . PRO B 1 101 ? 10.656 31.266 9.531 1 96.5 101 PRO B N 1
ATOM 3914 C CA . PRO B 1 101 ? 11.312 29.984 9.258 1 96.5 101 PRO B CA 1
ATOM 3915 C C . PRO B 1 101 ? 11.289 29.047 10.461 1 96.5 101 PRO B C 1
ATOM 3917 O O . PRO B 1 101 ? 11.336 29.5 11.602 1 96.5 101 PRO B O 1
ATOM 3920 N N . ASN B 1 102 ? 11.32 27.781 10.211 1 97.88 102 ASN B N 1
ATOM 3921 C CA . ASN B 1 102 ? 11.109 26.766 11.234 1 97.88 102 ASN B CA 1
ATOM 3922 C C . ASN B 1 102 ? 12.055 26.969 12.414 1 97.88 102 ASN B C 1
ATOM 3924 O O . ASN B 1 102 ? 11.641 26.828 13.57 1 97.88 102 ASN B O 1
ATOM 3928 N N . SER B 1 103 ? 13.25 27.359 12.141 1 98.06 103 SER B N 1
ATOM 3929 C CA . SER B 1 103 ? 14.273 27.438 13.172 1 98.06 103 SER B CA 1
ATOM 3930 C C . SER B 1 103 ? 14 28.594 14.133 1 98.06 103 SER B C 1
ATOM 3932 O O . SER B 1 103 ? 14.594 28.672 15.211 1 98.06 103 SER B O 1
ATOM 3934 N N . LEU B 1 104 ? 13.109 29.422 13.75 1 98.06 104 LEU B N 1
ATOM 3935 C CA . LEU B 1 104 ? 12.859 30.625 14.547 1 98.06 104 LEU B CA 1
ATOM 3936 C C . LEU B 1 104 ? 11.57 30.484 15.344 1 98.06 104 LEU B C 1
ATOM 3938 O O . LEU B 1 104 ? 11.25 31.328 16.172 1 98.06 104 LEU B O 1
ATOM 3942 N N . HIS B 1 105 ? 10.859 29.422 15.125 1 98.69 105 HIS B N 1
ATOM 3943 C CA . HIS B 1 105 ? 9.586 29.25 15.812 1 98.69 105 HIS B CA 1
ATOM 3944 C C . HIS B 1 105 ? 9.773 29.219 17.328 1 98.69 105 HIS B C 1
ATOM 3946 O O . HIS B 1 105 ? 9.086 29.938 18.047 1 98.69 105 HIS B O 1
ATOM 3952 N N . PHE B 1 106 ? 10.711 28.422 17.75 1 98.62 106 PHE B N 1
ATOM 3953 C CA . PHE B 1 106 ? 10.914 28.266 19.188 1 98.62 106 PHE B CA 1
ATOM 3954 C C . PHE B 1 106 ? 11.242 29.594 19.844 1 98.62 106 PHE B C 1
ATOM 3956 O O . PHE B 1 106 ? 10.586 30 20.797 1 98.62 106 PHE B O 1
ATOM 3963 N N . GLU B 1 107 ? 12.211 30.25 19.344 1 98.5 107 GLU B N 1
ATOM 3964 C CA . GLU B 1 107 ? 12.695 31.5 19.922 1 98.5 107 GLU B CA 1
ATOM 3965 C C . GLU B 1 107 ? 11.57 32.531 20.031 1 98.5 107 GLU B C 1
ATOM 3967 O O . GLU B 1 107 ? 11.344 33.094 21.109 1 98.5 107 GLU B O 1
ATOM 3972 N N . TRP B 1 108 ? 10.867 32.719 19 1 98.75 108 TRP B N 1
ATOM 3973 C CA . TRP B 1 108 ? 9.914 33.812 18.953 1 98.75 108 TRP B CA 1
ATOM 3974 C C . TRP B 1 108 ? 8.602 33.438 19.641 1 98.75 108 TRP B C 1
ATOM 3976 O O . TRP B 1 108 ? 7.91 34.281 20.188 1 98.75 108 TRP B O 1
ATOM 3986 N N . ALA B 1 109 ? 8.266 32.188 19.578 1 98.88 109 ALA B N 1
ATOM 3987 C CA . ALA B 1 109 ? 7.141 31.734 20.391 1 98.88 109 ALA B CA 1
ATOM 3988 C C . ALA B 1 109 ? 7.438 31.891 21.891 1 98.88 109 ALA B C 1
ATOM 3990 O O . ALA B 1 109 ? 6.582 32.344 22.656 1 98.88 109 ALA B O 1
ATOM 3991 N N . LYS B 1 110 ? 8.641 31.516 22.234 1 98.88 110 LYS B N 1
ATOM 3992 C CA . LYS B 1 110 ? 9.055 31.672 23.625 1 98.88 110 LYS B CA 1
ATOM 3993 C C . LYS B 1 110 ? 8.984 33.125 24.062 1 98.88 110 LYS B C 1
ATOM 3995 O O . LYS B 1 110 ? 8.422 33.438 25.109 1 98.88 110 LYS B O 1
ATOM 4000 N N . LYS B 1 111 ? 9.523 34 23.297 1 98.88 111 LYS B N 1
ATOM 4001 C CA . LYS B 1 111 ? 9.516 35.406 23.594 1 98.88 111 LYS B CA 1
ATOM 4002 C C . LYS B 1 111 ? 8.086 35.938 23.688 1 98.88 111 LYS B C 1
ATOM 4004 O O . LYS B 1 111 ? 7.785 36.781 24.531 1 98.88 111 LYS B O 1
ATOM 4009 N N . ALA B 1 112 ? 7.27 35.5 22.781 1 98.88 112 ALA B N 1
ATOM 4010 C CA . ALA B 1 112 ? 5.875 35.938 22.797 1 98.88 112 ALA B CA 1
ATOM 4011 C C . ALA B 1 112 ? 5.184 35.5 24.094 1 98.88 112 ALA B C 1
ATOM 4013 O O . ALA B 1 112 ? 4.469 36.281 24.719 1 98.88 112 ALA B O 1
ATOM 4014 N N . LEU B 1 113 ? 5.383 34.281 24.5 1 98.81 113 LEU B N 1
ATOM 4015 C CA . LEU B 1 113 ? 4.801 33.75 25.734 1 98.81 113 LEU B CA 1
ATOM 4016 C C . LEU B 1 113 ? 5.305 34.531 26.938 1 98.81 113 LEU B C 1
ATOM 4018 O O . LEU B 1 113 ? 4.527 34.875 27.828 1 98.81 113 LEU B O 1
ATOM 4022 N N . LEU B 1 114 ? 6.57 34.781 26.922 1 98.75 114 LEU B N 1
ATOM 4023 C CA . LEU B 1 114 ? 7.16 35.531 28.016 1 98.75 114 LEU B CA 1
ATOM 4024 C C . LEU B 1 114 ? 6.578 36.938 28.094 1 98.75 114 LEU B C 1
ATOM 4026 O O . LEU B 1 114 ? 6.473 37.531 29.172 1 98.75 114 LEU B O 1
ATOM 4030 N N . ALA B 1 115 ? 6.156 37.469 26.953 1 98.69 115 ALA B N 1
ATOM 4031 C CA . ALA B 1 115 ? 5.555 38.812 26.875 1 98.69 115 ALA B CA 1
ATOM 4032 C C . ALA B 1 115 ? 4.066 38.75 27.203 1 98.69 115 ALA B C 1
ATOM 4034 O O . ALA B 1 115 ? 3.375 39.781 27.141 1 98.69 115 ALA B O 1
ATOM 4035 N N . GLY B 1 116 ? 3.557 37.594 27.469 1 98.56 116 GLY B N 1
ATOM 4036 C CA . GLY B 1 116 ? 2.178 37.438 27.906 1 98.56 116 GLY B CA 1
ATOM 4037 C C . GLY B 1 116 ? 1.2 37.312 26.75 1 98.56 116 GLY B C 1
ATOM 4038 O O . GLY B 1 116 ? 0.016 37.594 26.891 1 98.56 116 GLY B O 1
ATOM 4039 N N . LYS B 1 117 ? 1.682 36.906 25.641 1 98.75 117 LYS B N 1
ATOM 4040 C CA . LYS B 1 117 ? 0.836 36.844 24.453 1 98.75 117 LYS B CA 1
ATOM 4041 C C . LYS B 1 117 ? 0.465 35.375 24.125 1 98.75 117 LYS B C 1
ATOM 4043 O O . LYS B 1 117 ? 1.293 34.469 24.25 1 98.75 117 LYS B O 1
ATOM 4048 N N . HIS B 1 118 ? -0.815 35.094 23.734 1 98.81 118 HIS B N 1
ATOM 4049 C CA . HIS B 1 118 ? -1.184 33.812 23.156 1 98.81 118 HIS B CA 1
ATOM 4050 C C . HIS B 1 118 ? -0.505 33.594 21.812 1 98.81 118 HIS B C 1
ATOM 4052 O O . HIS B 1 118 ? -0.198 34.562 21.109 1 98.81 118 HIS B O 1
ATOM 4058 N N . VAL B 1 119 ? -0.267 32.312 21.469 1 98.88 119 VAL B N 1
ATOM 4059 C CA . VAL B 1 119 ? 0.545 32.062 20.281 1 98.88 119 VAL B CA 1
ATOM 4060 C C . VAL B 1 119 ? -0.145 31.031 19.391 1 98.88 119 VAL B C 1
ATOM 4062 O O . VAL B 1 119 ? -0.521 29.953 19.844 1 98.88 119 VAL B O 1
ATOM 4065 N N . LEU B 1 120 ? -0.387 31.328 18.156 1 98.81 120 LEU B N 1
ATOM 4066 C CA . LEU B 1 120 ? -0.655 30.422 17.047 1 98.81 120 LEU B CA 1
ATOM 4067 C C . LEU B 1 120 ? 0.567 30.281 16.156 1 98.81 120 LEU B C 1
ATOM 4069 O O . LEU B 1 120 ? 0.895 31.203 15.398 1 98.81 120 LEU B O 1
ATOM 4073 N N . CYS B 1 121 ? 1.223 29.141 16.219 1 98.62 121 CYS B N 1
ATOM 4074 C CA . CYS B 1 121 ? 2.504 28.938 15.555 1 98.62 121 CYS B CA 1
ATOM 4075 C C . CYS B 1 121 ? 2.352 28 14.359 1 98.62 121 CYS B C 1
ATOM 4077 O O . CYS B 1 121 ? 1.779 26.906 14.492 1 98.62 121 CYS B O 1
ATOM 4079 N N . GLU B 1 122 ? 2.844 28.344 13.258 1 98 122 GLU B N 1
ATOM 4080 C CA . GLU B 1 122 ? 2.807 27.5 12.062 1 98 122 GLU B CA 1
ATOM 4081 C C . GLU B 1 122 ? 3.502 26.172 12.297 1 98 122 GLU B C 1
ATOM 4083 O O . GLU B 1 122 ? 4.34 26.047 13.195 1 98 122 GLU B O 1
ATOM 4088 N N . LYS B 1 123 ? 3.092 25.219 11.531 1 97.94 123 LYS B N 1
ATOM 4089 C CA . LYS B 1 123 ? 3.775 23.938 11.508 1 97.94 123 LYS B CA 1
ATOM 4090 C C . LYS B 1 123 ? 4.996 23.969 10.594 1 97.94 123 LYS B C 1
ATOM 4092 O O . LYS B 1 123 ? 5.047 24.766 9.648 1 97.94 123 LYS B O 1
ATOM 4097 N N . PRO B 1 124 ? 5.949 23.188 10.805 1 98.06 124 PRO B N 1
ATOM 4098 C CA . PRO B 1 124 ? 6.105 22.375 12.008 1 98.06 124 PRO B CA 1
ATOM 4099 C C . PRO B 1 124 ? 6.309 23.219 13.266 1 98.06 124 PRO B C 1
ATOM 4101 O O . PRO B 1 124 ? 6.781 24.359 13.18 1 98.06 124 PRO B O 1
ATOM 4104 N N . PHE B 1 125 ? 6.074 22.625 14.336 1 98.19 125 PHE B N 1
ATOM 4105 C CA . PHE B 1 125 ? 5.965 23.359 15.602 1 98.19 125 PHE B CA 1
ATOM 4106 C C . PHE B 1 125 ? 7.285 24.031 15.953 1 98.19 125 PHE B C 1
ATOM 4108 O O . PHE B 1 125 ? 7.328 25.234 16.203 1 98.19 125 PHE B O 1
ATOM 4115 N N . THR B 1 126 ? 8.328 23.25 15.992 1 98.62 126 THR B N 1
ATOM 4116 C CA . THR B 1 126 ? 9.695 23.656 16.312 1 98.62 126 THR B CA 1
ATOM 4117 C C . THR B 1 126 ? 10.695 22.859 15.484 1 98.62 126 THR B C 1
ATOM 4119 O O . THR B 1 126 ? 10.312 22.062 14.625 1 98.62 126 THR B O 1
ATOM 4122 N N . SER B 1 127 ? 11.953 23.156 15.734 1 98.56 127 SER B N 1
ATOM 4123 C CA . SER B 1 127 ? 12.984 22.438 15 1 98.56 127 SER B CA 1
ATOM 4124 C C . SER B 1 127 ? 13.094 20.984 15.484 1 98.56 127 SER B C 1
ATOM 4126 O O . SER B 1 127 ? 13.508 20.109 14.727 1 98.56 127 SER B O 1
ATOM 4128 N N . ASN B 1 128 ? 12.789 20.766 16.719 1 98.5 128 ASN B N 1
ATOM 4129 C CA . ASN B 1 128 ? 12.914 19.438 17.312 1 98.5 128 ASN B CA 1
ATOM 4130 C C . ASN B 1 128 ? 12.016 19.281 18.531 1 98.5 128 ASN B C 1
ATOM 4132 O O . ASN B 1 128 ? 11.367 20.234 18.969 1 98.5 128 ASN B O 1
ATOM 4136 N N . ALA B 1 129 ? 12 18.078 19.078 1 98.62 129 ALA B N 1
ATOM 4137 C CA . ALA B 1 129 ? 11.094 17.719 20.156 1 98.62 129 ALA B CA 1
ATOM 4138 C C . ALA B 1 129 ? 11.492 18.422 21.453 1 98.62 129 ALA B C 1
ATOM 4140 O O . ALA B 1 129 ? 10.641 18.781 22.266 1 98.62 129 ALA B O 1
ATOM 4141 N N . LYS B 1 130 ? 12.75 18.562 21.656 1 98.5 130 LYS B N 1
ATOM 4142 C CA . LYS B 1 130 ? 13.219 19.234 22.875 1 98.5 130 LYS B CA 1
ATOM 4143 C C . LYS B 1 130 ? 12.672 20.656 22.969 1 98.5 130 LYS B C 1
ATOM 4145 O O . LYS B 1 130 ? 12.18 21.062 24.016 1 98.5 130 LYS B O 1
ATOM 4150 N N . GLU B 1 131 ? 12.742 21.344 21.875 1 98.75 131 GLU B N 1
ATOM 4151 C CA . GLU B 1 131 ? 12.203 22.703 21.812 1 98.75 131 GLU B CA 1
ATOM 4152 C C . GLU B 1 131 ? 10.688 22.703 22.047 1 98.75 131 GLU B C 1
ATOM 4154 O O . GLU B 1 131 ? 10.172 23.547 22.766 1 98.75 131 GLU B O 1
ATOM 4159 N N . ALA B 1 132 ? 10.055 21.781 21.438 1 98.81 132 ALA B N 1
ATOM 4160 C CA . ALA B 1 132 ? 8.602 21.672 21.578 1 98.81 132 ALA B CA 1
ATOM 4161 C C . ALA B 1 132 ? 8.203 21.5 23.031 1 98.81 132 ALA B C 1
ATOM 4163 O O . ALA B 1 132 ? 7.305 22.188 23.531 1 98.81 132 ALA B O 1
ATOM 4164 N N . LYS B 1 133 ? 8.867 20.578 23.703 1 98.75 133 LYS B N 1
ATOM 4165 C CA . LYS B 1 133 ? 8.57 20.297 25.109 1 98.75 133 LYS B CA 1
ATOM 4166 C C . LYS B 1 133 ? 8.773 21.531 25.969 1 98.75 133 LYS B C 1
ATOM 4168 O O . LYS B 1 133 ? 7.969 21.812 26.859 1 98.75 133 LYS B O 1
ATOM 4173 N N . GLN B 1 134 ? 9.805 22.25 25.688 1 98.62 134 GLN B N 1
ATOM 4174 C CA . GLN B 1 134 ? 10.102 23.469 26.453 1 98.62 134 GLN B CA 1
ATOM 4175 C C . GLN B 1 134 ? 9.016 24.516 26.25 1 98.62 134 GLN B C 1
ATOM 4177 O O . GLN B 1 134 ? 8.586 25.172 27.203 1 98.62 134 GLN B O 1
ATOM 4182 N N . LEU B 1 135 ? 8.641 24.672 25.031 1 98.69 135 LEU B N 1
ATOM 4183 C CA . LEU B 1 135 ? 7.625 25.672 24.719 1 98.69 135 LEU B CA 1
ATOM 4184 C C . LEU B 1 135 ? 6.301 25.328 25.391 1 98.69 135 LEU B C 1
ATOM 4186 O O . LEU B 1 135 ? 5.625 26.203 25.922 1 98.69 135 LEU B O 1
ATOM 4190 N N . VAL B 1 136 ? 5.922 24.094 25.312 1 98.62 136 VAL B N 1
ATOM 4191 C CA . VAL B 1 136 ? 4.668 23.625 25.891 1 98.62 136 VAL B CA 1
ATOM 4192 C C . VAL B 1 136 ? 4.691 23.844 27.406 1 98.62 136 VAL B C 1
ATOM 4194 O O . VAL B 1 136 ? 3.707 24.312 27.984 1 98.62 136 VAL B O 1
ATOM 4197 N N . LYS B 1 137 ? 5.781 23.5 28.031 1 98.69 137 LYS B N 1
ATOM 4198 C CA . LYS B 1 137 ? 5.934 23.703 29.469 1 98.69 137 LYS B CA 1
ATOM 4199 C C . LYS B 1 137 ? 5.766 25.172 29.828 1 98.69 137 LYS B C 1
ATOM 4201 O O . LYS B 1 137 ? 5.062 25.516 30.781 1 98.69 137 LYS B O 1
ATOM 4206 N N . LEU B 1 138 ? 6.387 26.016 29.062 1 98.75 138 LEU B N 1
ATOM 4207 C CA . LEU B 1 138 ? 6.324 27.453 29.328 1 98.75 138 LEU B CA 1
ATOM 4208 C C . LEU B 1 138 ? 4.898 27.969 29.172 1 98.75 138 LEU B C 1
ATOM 4210 O O . LEU B 1 138 ? 4.441 28.781 29.984 1 98.75 138 LEU B O 1
ATOM 4214 N N . ALA B 1 139 ? 4.238 27.594 28.156 1 98.75 139 ALA B N 1
ATOM 4215 C CA . ALA B 1 139 ? 2.865 28.031 27.938 1 98.75 139 ALA B CA 1
ATOM 4216 C C . ALA B 1 139 ? 1.969 27.641 29.109 1 98.75 139 ALA B C 1
ATOM 4218 O O . ALA B 1 139 ? 1.112 28.422 29.531 1 98.75 139 ALA B O 1
ATOM 4219 N N . LYS B 1 140 ? 2.164 26.438 29.594 1 98.12 140 LYS B N 1
ATOM 4220 C CA . LYS B 1 140 ? 1.403 25.969 30.734 1 98.12 140 LYS B CA 1
ATOM 4221 C C . LYS B 1 140 ? 1.697 26.812 31.969 1 98.12 140 LYS B C 1
ATOM 4223 O O . LYS B 1 140 ? 0.78 27.203 32.688 1 98.12 140 LYS B O 1
ATOM 4228 N N . GLU B 1 141 ? 2.908 27.109 32.188 1 98.31 141 GLU B N 1
ATOM 4229 C CA . GLU B 1 141 ? 3.33 27.922 33.344 1 98.31 141 GLU B CA 1
ATOM 4230 C C . GLU B 1 141 ? 2.73 29.312 33.281 1 98.31 141 GLU B C 1
ATOM 4232 O O . GLU B 1 141 ? 2.334 29.875 34.281 1 98.31 141 GLU B O 1
ATOM 4237 N N . LYS B 1 142 ? 2.637 29.844 32.094 1 98.31 142 LYS B N 1
ATOM 4238 C CA . LYS B 1 142 ? 2.16 31.219 31.875 1 98.31 142 LYS B CA 1
ATOM 4239 C C . LYS B 1 142 ? 0.641 31.25 31.75 1 98.31 142 LYS B C 1
ATOM 4241 O O . LYS B 1 142 ? 0.038 32.312 31.75 1 98.31 142 LYS B O 1
ATOM 4246 N N . LYS B 1 143 ? 0.061 30.031 31.672 1 98 143 LYS B N 1
ATOM 4247 C CA . LYS B 1 143 ? -1.377 29.891 31.469 1 98 143 LYS B CA 1
ATOM 4248 C C . LYS B 1 143 ? -1.825 30.625 30.203 1 98 143 LYS B C 1
ATOM 4250 O O . LYS B 1 143 ? -2.801 31.391 30.234 1 98 143 LYS B O 1
ATOM 4255 N N . LEU B 1 144 ? 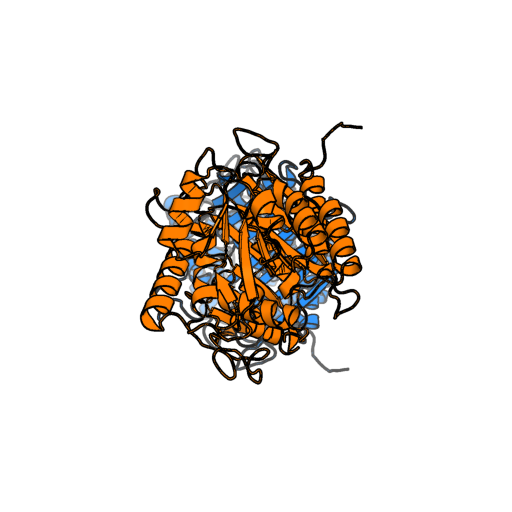-1.077 30.5 29.141 1 98.62 144 LEU B N 1
ATOM 4256 C CA . LEU B 1 144 ? -1.371 31.094 27.844 1 98.62 144 LEU B CA 1
ATOM 4257 C C . LEU B 1 144 ? -1.673 30 26.812 1 98.62 144 LEU B C 1
ATOM 4259 O O . LEU B 1 144 ? -1.244 28.859 26.969 1 98.62 144 LEU B O 1
ATOM 4263 N N . VAL B 1 145 ? -2.428 30.359 25.828 1 98.62 145 VAL B N 1
ATOM 4264 C CA . VAL B 1 145 ? -2.773 29.453 24.75 1 98.62 145 VAL B CA 1
ATOM 4265 C C . VAL B 1 145 ? -1.618 29.359 23.75 1 98.62 145 VAL B C 1
ATOM 4267 O O . VAL B 1 145 ? -1.075 30.391 23.328 1 98.62 145 VAL B O 1
ATOM 4270 N N . LEU B 1 146 ? -1.162 28.156 23.484 1 98.69 146 LEU B N 1
ATOM 4271 C CA . LEU B 1 146 ? -0.171 27.828 22.469 1 98.69 146 LEU B CA 1
ATOM 4272 C C . LEU B 1 146 ? -0.694 26.734 21.531 1 98.69 146 LEU B C 1
ATOM 4274 O O . LEU B 1 146 ? -1.034 25.641 21.984 1 98.69 146 LEU B O 1
ATOM 4278 N N . GLU B 1 147 ? -0.791 27.062 20.281 1 98.19 147 GLU B N 1
ATOM 4279 C CA . GLU B 1 147 ? -1.33 26.094 19.328 1 98.19 147 GLU B CA 1
ATOM 4280 C C . GLU B 1 147 ? -0.42 25.953 18.109 1 98.19 147 GLU B C 1
ATOM 4282 O O . GLU B 1 147 ? 0.049 26.953 17.562 1 98.19 147 GLU B O 1
ATOM 4287 N N . GLU B 1 148 ? -0.053 24.688 17.797 1 98.5 148 GLU B N 1
ATOM 4288 C CA . GLU B 1 148 ? 0.535 24.406 16.484 1 98.5 148 GLU B CA 1
ATOM 4289 C C . GLU B 1 148 ? -0.523 24.438 15.391 1 98.5 148 GLU B C 1
ATOM 4291 O O . GLU B 1 148 ? -1.582 23.828 15.523 1 98.5 148 GLU B O 1
ATOM 4296 N N . ALA B 1 149 ? -0.231 25.031 14.297 1 97.94 149 ALA B N 1
ATOM 4297 C CA . ALA B 1 149 ? -1.231 25.344 13.273 1 97.94 149 ALA B CA 1
ATOM 4298 C C . ALA B 1 149 ? -1.371 24.188 12.289 1 97.94 149 ALA B C 1
ATOM 4300 O O . ALA B 1 149 ? -1.13 24.344 11.086 1 97.94 149 ALA B O 1
ATOM 4301 N N . PHE B 1 150 ? -1.862 23.062 12.695 1 98 150 PHE B N 1
ATOM 4302 C CA . PHE B 1 150 ? -2.348 22.031 11.789 1 98 150 PHE B CA 1
ATOM 4303 C C . PHE B 1 150 ? -3.791 22.297 11.383 1 98 150 PHE B C 1
ATOM 4305 O O . PHE B 1 150 ? -4.695 21.531 11.734 1 98 150 PHE B O 1
ATOM 4312 N N . HIS B 1 151 ? -3.98 23.203 10.531 1 97.94 151 HIS B N 1
ATOM 4313 C CA . HIS B 1 151 ? -5.258 23.812 10.203 1 97.94 151 HIS B CA 1
ATOM 4314 C C . HIS B 1 151 ? -6.238 22.797 9.641 1 97.94 151 HIS B C 1
ATOM 4316 O O . HIS B 1 151 ? -7.441 22.875 9.891 1 97.94 151 HIS B O 1
ATOM 4322 N N . TRP B 1 152 ? -5.789 21.719 9.008 1 97.69 152 TRP B N 1
ATOM 4323 C CA . TRP B 1 152 ? -6.648 20.75 8.336 1 97.69 152 TRP B CA 1
ATOM 4324 C C . TRP B 1 152 ? -7.48 19.969 9.344 1 97.69 152 TRP B C 1
ATOM 4326 O O . TRP B 1 152 ? -8.594 19.531 9.039 1 97.69 152 TRP B O 1
ATOM 4336 N N . GLN B 1 153 ? -7.008 19.844 10.547 1 98.44 153 GLN B N 1
ATOM 4337 C CA . GLN B 1 153 ? -7.668 19.031 11.555 1 98.44 153 GLN B CA 1
ATOM 4338 C C . GLN B 1 153 ? -8.938 19.703 12.062 1 98.44 153 GLN B C 1
ATOM 4340 O O . GLN B 1 153 ? -9.758 19.062 12.742 1 98.44 153 GLN B O 1
ATOM 4345 N N . PHE B 1 154 ? -9.117 20.922 11.727 1 98.44 154 PHE B N 1
ATOM 4346 C CA . PHE B 1 154 ? -10.258 21.672 12.242 1 98.44 154 PHE B CA 1
ATOM 4347 C C . PHE B 1 154 ? -11.406 21.656 11.25 1 98.44 154 PHE B C 1
ATOM 4349 O O . PHE B 1 154 ? -12.539 22.016 11.594 1 98.44 154 PHE B O 1
ATOM 4356 N N . HIS B 1 155 ? -11.133 21.297 10.039 1 98.19 155 HIS B N 1
ATOM 4357 C CA . HIS B 1 155 ? -12.172 21.266 9.016 1 98.19 155 HIS B CA 1
ATOM 4358 C C . HIS B 1 155 ? -13.125 20.094 9.234 1 98.19 155 HIS B C 1
ATOM 4360 O O . HIS B 1 155 ? -12.703 19 9.602 1 98.19 155 HIS B O 1
ATOM 4366 N N . PRO B 1 156 ? -14.43 20.266 8.961 1 98.44 156 PRO B N 1
ATOM 4367 C CA . PRO B 1 156 ? -15.438 19.219 9.188 1 98.44 156 PRO B CA 1
ATOM 4368 C C . PRO B 1 156 ? -15.109 17.922 8.453 1 98.44 156 PRO B C 1
ATOM 4370 O O . PRO B 1 156 ? -15.445 16.844 8.938 1 98.44 156 PRO B O 1
ATOM 4373 N N . ALA B 1 157 ? -14.445 17.969 7.344 1 98.25 157 ALA B N 1
ATOM 4374 C CA . ALA B 1 157 ? -14.102 16.766 6.594 1 98.25 157 ALA B CA 1
ATOM 4375 C C . ALA B 1 157 ? -13.164 15.859 7.395 1 98.25 157 ALA B C 1
ATOM 4377 O O . ALA B 1 157 ? -13.281 14.633 7.352 1 98.25 157 ALA B O 1
ATOM 4378 N N . ALA B 1 158 ? -12.203 16.453 8.062 1 98.69 158 ALA B N 1
ATOM 4379 C CA . ALA B 1 158 ? -11.305 15.68 8.914 1 98.69 158 ALA B CA 1
ATOM 4380 C C . ALA B 1 158 ? -12.078 14.961 10.023 1 98.69 158 ALA B C 1
ATOM 4382 O O . ALA B 1 158 ? -11.773 13.82 10.367 1 98.69 158 ALA B O 1
ATOM 4383 N N . HIS B 1 159 ? -13.078 15.648 10.531 1 98.56 159 HIS B N 1
ATOM 4384 C CA . HIS B 1 159 ? -13.875 15.086 11.617 1 98.56 159 HIS B CA 1
ATOM 4385 C C . HIS B 1 159 ? -14.758 13.945 11.117 1 98.56 159 HIS B C 1
ATOM 4387 O O . HIS B 1 159 ? -14.953 12.953 11.828 1 98.56 159 HIS B O 1
ATOM 4393 N N . LEU B 1 160 ? -15.273 14.148 9.93 1 98.44 160 LEU B N 1
ATOM 4394 C CA . LEU B 1 160 ? -16.031 13.047 9.336 1 98.44 160 LEU B CA 1
ATOM 4395 C C . LEU B 1 160 ? -15.133 11.836 9.133 1 98.44 160 LEU B C 1
ATOM 4397 O O . LEU B 1 160 ? -15.523 10.711 9.453 1 98.44 160 LEU B O 1
ATOM 4401 N N . PHE B 1 161 ? -13.984 12.07 8.586 1 98.56 161 PHE B N 1
ATOM 4402 C CA . PHE B 1 161 ? -13 11.016 8.359 1 98.56 161 PHE B CA 1
ATOM 4403 C C . PHE B 1 161 ? -12.727 10.258 9.656 1 98.56 161 PHE B C 1
ATOM 4405 O O . PHE B 1 161 ? -12.797 9.031 9.688 1 98.56 161 PHE B O 1
ATOM 4412 N N . ARG B 1 162 ? -12.414 10.992 10.703 1 96.69 162 ARG B N 1
ATOM 4413 C CA . ARG B 1 162 ? -12.156 10.391 12.008 1 96.69 162 ARG B CA 1
ATOM 4414 C C . ARG B 1 162 ? -13.375 9.609 12.492 1 96.69 162 ARG B C 1
ATOM 4416 O O . ARG B 1 162 ? -13.234 8.508 13.023 1 96.69 162 ARG B O 1
ATOM 4423 N N . SER B 1 163 ? -14.539 10.188 12.375 1 97.38 163 SER B N 1
ATOM 4424 C CA . SER B 1 163 ? -15.758 9.539 12.836 1 97.38 163 SER B CA 1
ATOM 4425 C C . SER B 1 163 ? -15.984 8.211 12.125 1 97.38 163 SER B C 1
ATOM 4427 O O . SER B 1 163 ? -16.469 7.246 12.734 1 97.38 163 SER B O 1
ATOM 4429 N N . ILE B 1 164 ? -15.656 8.148 10.875 1 97.75 164 ILE B N 1
ATOM 4430 C CA . ILE B 1 164 ? -15.781 6.914 10.102 1 97.75 164 ILE B CA 1
ATOM 4431 C C . ILE B 1 164 ? -14.82 5.863 10.656 1 97.75 164 ILE B C 1
ATOM 4433 O O . ILE B 1 164 ? -15.219 4.723 10.914 1 97.75 164 ILE B O 1
ATOM 4437 N N . LEU B 1 165 ? -13.594 6.23 10.914 1 96.25 165 LEU B N 1
ATOM 4438 C CA . LEU B 1 165 ? -12.57 5.312 11.391 1 96.25 165 LEU B CA 1
ATOM 4439 C C . LEU B 1 165 ? -12.891 4.812 12.789 1 96.25 165 LEU B C 1
ATOM 4441 O O . LEU B 1 165 ? -12.586 3.67 13.133 1 96.25 165 LEU B O 1
ATOM 4445 N N . GLU B 1 166 ? -13.578 5.629 13.57 1 94 166 GLU B N 1
ATOM 4446 C CA . GLU B 1 166 ? -13.828 5.301 14.969 1 94 166 GLU B CA 1
ATOM 4447 C C . GLU B 1 166 ? -15.203 4.664 15.148 1 94 166 GLU B C 1
ATOM 4449 O O . GLU B 1 166 ? -15.562 4.262 16.25 1 94 166 GLU B O 1
ATOM 4454 N N . SER B 1 167 ? -15.953 4.574 14.148 1 94.31 167 SER B N 1
ATOM 4455 C CA . SER B 1 167 ? -17.328 4.082 14.234 1 94.31 167 SER B CA 1
ATOM 4456 C C . SER B 1 167 ? -17.359 2.609 14.641 1 94.31 167 SER B C 1
ATOM 4458 O O . SER B 1 167 ? -18.391 2.107 15.086 1 94.31 167 SER B O 1
ATOM 4460 N N . GLY B 1 168 ? -16.219 1.893 14.367 1 91.25 168 GLY B N 1
ATOM 4461 C CA . GLY B 1 168 ? -16.203 0.458 14.602 1 91.25 168 GLY B CA 1
ATOM 4462 C C . GLY B 1 168 ? -16.828 -0.341 13.469 1 91.25 168 GLY B C 1
ATOM 4463 O O . GLY B 1 168 ? -16.656 -1.561 13.398 1 91.25 168 GLY B O 1
ATOM 4464 N N . LYS B 1 169 ? -17.438 0.341 12.594 1 94.5 169 LYS B N 1
ATOM 4465 C CA . LYS B 1 169 ? -18.188 -0.302 11.516 1 94.5 169 LYS B CA 1
ATOM 4466 C C . LYS B 1 169 ? -17.266 -1.133 10.633 1 94.5 169 LYS B C 1
ATOM 4468 O O . LYS B 1 169 ? -17.672 -2.154 10.078 1 94.5 169 LYS B O 1
ATOM 4473 N N . TYR B 1 170 ? -16.031 -0.792 10.547 1 95.56 170 TYR B N 1
ATOM 4474 C CA . TYR B 1 170 ? -15.18 -1.392 9.531 1 95.56 170 TYR B CA 1
ATOM 4475 C C . TYR B 1 170 ? -14.023 -2.146 10.172 1 95.56 170 TYR B C 1
ATOM 4477 O O . TYR B 1 170 ? -13.102 -2.588 9.477 1 95.56 170 TYR B O 1
ATOM 4485 N N . GLY B 1 171 ? -14.055 -2.309 11.461 1 93.06 171 GLY B N 1
ATOM 4486 C CA . GLY B 1 171 ? -13.016 -3.051 12.164 1 93.06 171 GLY B CA 1
ATOM 4487 C C . GLY B 1 171 ? -11.789 -2.219 12.461 1 93.06 171 GLY B C 1
ATOM 4488 O O . GLY B 1 171 ? -11.82 -0.99 12.359 1 93.06 171 GLY B O 1
ATOM 4489 N N . LYS B 1 172 ? -10.75 -2.848 12.859 1 93.19 172 LYS B N 1
ATOM 4490 C CA . LYS B 1 172 ? -9.539 -2.168 13.305 1 93.19 172 LYS B CA 1
ATOM 4491 C C . LYS B 1 172 ? -8.719 -1.681 12.117 1 93.19 172 LYS B C 1
ATOM 4493 O O . LYS B 1 172 ? -8.812 -2.232 11.016 1 93.19 172 LYS B O 1
ATOM 4498 N N . ILE B 1 173 ? -7.898 -0.644 12.32 1 95.5 173 ILE B N 1
ATOM 4499 C CA . ILE B 1 173 ? -6.973 -0.141 11.312 1 95.5 173 ILE B CA 1
ATOM 4500 C C . ILE B 1 173 ? -5.785 -1.094 11.18 1 95.5 173 ILE B C 1
ATOM 4502 O O . ILE B 1 173 ? -5.133 -1.42 12.172 1 95.5 173 ILE B O 1
ATOM 4506 N N . ILE B 1 174 ? -5.492 -1.515 9.977 1 94.81 174 ILE B N 1
ATOM 4507 C CA . ILE B 1 174 ? -4.391 -2.434 9.711 1 94.81 174 ILE B CA 1
ATOM 4508 C C . ILE B 1 174 ? -3.176 -1.651 9.211 1 94.81 174 ILE B C 1
ATOM 4510 O O . ILE B 1 174 ? -2.049 -1.905 9.641 1 94.81 174 ILE B O 1
ATOM 4514 N N . SER B 1 175 ? -3.426 -0.719 8.359 1 96.31 175 SER B N 1
ATOM 4515 C CA . SER B 1 175 ? -2.318 0.038 7.789 1 96.31 175 SER B CA 1
ATOM 4516 C C . SER B 1 175 ? -2.779 1.41 7.305 1 96.31 175 SER B C 1
ATOM 4518 O O . SER B 1 175 ? -3.975 1.635 7.105 1 96.31 175 SER B O 1
ATOM 4520 N N . THR B 1 176 ? -1.848 2.32 7.238 1 97.69 176 THR B N 1
ATOM 4521 C CA . THR B 1 176 ? -2.066 3.637 6.648 1 97.69 176 THR B CA 1
ATOM 4522 C C . THR B 1 176 ? -0.994 3.949 5.605 1 97.69 176 THR B C 1
ATOM 4524 O O . THR B 1 176 ? 0.129 3.449 5.695 1 97.69 176 THR B O 1
ATOM 4527 N N . ASP B 1 177 ? -1.323 4.672 4.586 1 97.75 177 ASP B N 1
ATOM 4528 C CA . ASP B 1 177 ? -0.427 5.188 3.557 1 97.75 177 ASP B CA 1
ATOM 4529 C C . ASP B 1 177 ? -0.712 6.66 3.268 1 97.75 177 ASP B C 1
ATOM 4531 O O . ASP B 1 177 ? -1.754 6.992 2.697 1 97.75 177 ASP B O 1
ATOM 4535 N N . ALA B 1 178 ? 0.179 7.496 3.701 1 98.25 178 ALA B N 1
ATOM 4536 C CA . ALA B 1 178 ? -0.025 8.938 3.553 1 98.25 178 ALA B CA 1
ATOM 4537 C C . ALA B 1 178 ? 1.141 9.578 2.809 1 98.25 178 ALA B C 1
ATOM 4539 O O . ALA B 1 178 ? 2.285 9.141 2.934 1 98.25 178 ALA B O 1
ATOM 4540 N N . TRP B 1 179 ? 0.801 10.633 1.999 1 96.19 179 TRP B N 1
ATOM 4541 C CA . TRP B 1 179 ? 1.86 11.281 1.237 1 96.19 179 TRP B CA 1
ATOM 4542 C C . TRP B 1 179 ? 1.556 12.766 1.038 1 96.19 179 TRP B C 1
ATOM 4544 O O . TRP B 1 179 ? 0.396 13.18 1.099 1 96.19 179 TRP B O 1
ATOM 4554 N N . MET B 1 180 ? 2.547 13.477 0.924 1 94.44 180 MET B N 1
ATOM 4555 C CA . MET B 1 180 ? 2.533 14.859 0.453 1 94.44 180 MET B CA 1
ATOM 4556 C C . MET B 1 180 ? 3.766 15.156 -0.397 1 94.44 180 MET B C 1
ATOM 4558 O O . MET B 1 180 ? 4.895 15 0.067 1 94.44 180 MET B O 1
ATOM 4562 N N . THR B 1 181 ? 3.523 15.508 -1.621 1 90.69 181 THR B N 1
ATOM 4563 C CA . THR B 1 181 ? 4.594 15.844 -2.555 1 90.69 181 THR B CA 1
ATOM 4564 C C . THR B 1 181 ? 4.34 17.188 -3.217 1 90.69 181 THR B C 1
ATOM 4566 O O . THR B 1 181 ? 3.205 17.672 -3.244 1 90.69 181 THR B O 1
ATOM 4569 N N . VAL B 1 182 ? 5.379 17.797 -3.574 1 84.12 182 VAL B N 1
ATOM 4570 C CA . VAL B 1 182 ? 5.273 19.094 -4.234 1 84.12 182 VAL B CA 1
ATOM 4571 C C . VAL B 1 182 ? 5.746 18.984 -5.68 1 84.12 182 VAL B C 1
ATOM 4573 O O . VAL B 1 182 ? 6.855 18.5 -5.945 1 84.12 182 VAL B O 1
ATOM 4576 N N . SER B 1 183 ? 4.84 19.312 -6.621 1 77.56 183 SER B N 1
ATOM 4577 C CA . SER B 1 183 ? 5.16 19.375 -8.047 1 77.56 183 SER B CA 1
ATOM 4578 C C . SER B 1 183 ? 4.602 20.641 -8.695 1 77.56 183 SER B C 1
ATOM 4580 O O . SER B 1 183 ? 3.412 20.922 -8.57 1 77.56 183 SER B O 1
ATOM 4582 N N . PRO B 1 184 ? 5.441 21.5 -9.344 1 78.06 184 PRO B N 1
ATOM 4583 C CA . PRO B 1 184 ? 6.891 21.391 -9.516 1 78.06 184 PRO B CA 1
ATOM 4584 C C . PRO B 1 184 ? 7.652 21.547 -8.203 1 78.06 184 PRO B C 1
ATOM 4586 O O . PRO B 1 184 ? 7.105 22.062 -7.223 1 78.06 184 PRO B O 1
ATOM 4589 N N . GLY B 1 185 ? 8.812 21.156 -8.227 1 80.81 185 GLY B N 1
ATOM 4590 C CA . GLY B 1 185 ? 9.633 21.172 -7.031 1 80.81 185 GLY B CA 1
ATOM 4591 C C . GLY B 1 185 ? 9.859 22.562 -6.477 1 80.81 185 GLY B C 1
ATOM 4592 O O . GLY B 1 185 ? 9.766 23.547 -7.211 1 80.81 185 GLY B O 1
ATOM 4593 N N . ILE B 1 186 ? 10.188 22.609 -5.18 1 87.94 186 ILE B N 1
ATOM 4594 C CA . ILE B 1 186 ? 10.508 23.859 -4.496 1 87.94 186 ILE B CA 1
ATOM 4595 C C . ILE B 1 186 ? 11.734 24.5 -5.141 1 87.94 186 ILE B C 1
ATOM 4597 O O . ILE B 1 186 ? 12.742 23.828 -5.371 1 87.94 186 ILE B O 1
ATOM 4601 N N . PRO B 1 187 ? 11.602 25.734 -5.484 1 88.06 187 PRO B N 1
ATOM 4602 C CA . PRO B 1 187 ? 12.727 26.406 -6.133 1 88.06 187 PRO B CA 1
ATOM 4603 C C . PRO B 1 187 ? 13.992 26.406 -5.27 1 88.06 187 PRO B C 1
ATOM 4605 O O . PRO B 1 187 ? 13.898 26.422 -4.039 1 88.06 187 PRO B O 1
ATOM 4608 N N . GLU B 1 188 ? 14.977 26.594 -6.012 1 86.44 188 GLU B N 1
ATOM 4609 C CA . GLU B 1 188 ? 16.266 26.672 -5.324 1 86.44 188 GLU B CA 1
ATOM 4610 C C . GLU B 1 188 ? 16.359 27.922 -4.465 1 86.44 188 GLU B C 1
ATOM 4612 O O . GLU B 1 188 ? 15.703 28.938 -4.746 1 86.44 188 GLU B O 1
ATOM 4617 N N . GLY B 1 189 ? 17.016 27.984 -3.424 1 90.12 189 GLY B N 1
ATOM 4618 C CA . GLY B 1 189 ? 17.203 29.141 -2.561 1 90.12 189 GLY B CA 1
ATOM 4619 C C . GLY B 1 189 ? 16.125 29.266 -1.492 1 90.12 189 GLY B C 1
ATOM 4620 O O . GLY B 1 189 ? 16.297 30.016 -0.528 1 90.12 189 GLY B O 1
ATOM 4621 N N . ASP B 1 190 ? 15.078 28.516 -1.766 1 93.5 190 ASP B N 1
ATOM 4622 C CA . ASP B 1 190 ? 13.992 28.531 -0.787 1 93.5 190 ASP B CA 1
ATOM 4623 C C . ASP B 1 190 ? 14.484 28.078 0.585 1 93.5 190 ASP B C 1
ATOM 4625 O O . ASP B 1 190 ? 15.383 27.234 0.68 1 93.5 190 ASP B O 1
ATOM 4629 N N . ILE B 1 191 ? 13.883 28.625 1.638 1 93.44 191 ILE B N 1
ATOM 4630 C CA . ILE B 1 191 ? 14.289 28.359 3.012 1 93.44 191 ILE B CA 1
ATOM 4631 C C . ILE B 1 191 ? 14.117 26.875 3.322 1 93.44 191 ILE B C 1
ATOM 4633 O O . ILE B 1 191 ? 14.734 26.344 4.254 1 93.44 191 ILE B O 1
ATOM 4637 N N . ARG B 1 192 ? 13.383 26.234 2.67 1 94.81 192 ARG B N 1
ATOM 4638 C CA . ARG B 1 192 ? 13.094 24.812 2.895 1 94.81 192 ARG B CA 1
ATOM 4639 C C . ARG B 1 192 ? 14.297 23.953 2.537 1 94.81 192 ARG B C 1
ATOM 4641 O O . ARG B 1 192 ? 14.375 22.797 2.936 1 94.81 192 ARG B O 1
ATOM 4648 N N . TRP B 1 193 ? 15.188 24.531 1.816 1 96.75 193 TRP B N 1
ATOM 4649 C CA . TRP B 1 193 ? 16.406 23.812 1.448 1 96.75 193 TRP B CA 1
ATOM 4650 C C . TRP B 1 193 ? 17.547 24.156 2.395 1 96.75 193 TRP B C 1
ATOM 4652 O O . TRP B 1 193 ? 18.688 23.766 2.168 1 96.75 193 TRP B O 1
ATOM 4662 N N . LYS B 1 194 ? 17.312 24.859 3.43 1 96.88 194 LYS B N 1
ATOM 4663 C CA . LYS B 1 194 ? 18.359 25.344 4.32 1 96.88 194 LYS B CA 1
ATOM 4664 C C . LYS B 1 194 ? 18.328 24.609 5.656 1 96.88 194 LYS B C 1
ATOM 4666 O O . LYS B 1 194 ? 17.375 24.75 6.422 1 96.88 194 LYS B O 1
ATOM 4671 N N . PHE B 1 195 ? 19.391 23.938 5.926 1 97.25 195 PHE B N 1
ATOM 4672 C CA . PHE B 1 195 ? 19.484 23.141 7.141 1 97.25 195 PHE B CA 1
ATOM 4673 C C . PHE B 1 195 ? 19.406 24.016 8.383 1 97.25 195 PHE B C 1
ATOM 4675 O O . PHE B 1 195 ? 18.719 23.688 9.344 1 97.25 195 PHE B O 1
ATOM 4682 N N . ASP B 1 196 ? 20.062 25.141 8.375 1 96.38 196 ASP B N 1
ATOM 4683 C CA . ASP B 1 196 ? 20.141 26.031 9.523 1 96.38 196 ASP B CA 1
ATOM 4684 C C . ASP B 1 196 ? 18.781 26.656 9.836 1 96.38 196 ASP B C 1
ATOM 4686 O O . ASP B 1 196 ? 18.562 27.172 10.93 1 96.38 196 ASP B O 1
ATOM 4690 N N . LEU B 1 197 ? 17.938 26.609 8.883 1 97.62 197 LEU B N 1
ATOM 4691 C CA . LEU B 1 197 ? 16.594 27.109 9.086 1 97.62 197 LEU B CA 1
ATOM 4692 C C . LEU B 1 197 ? 15.602 25.969 9.312 1 97.62 197 LEU B C 1
ATOM 4694 O O . LEU B 1 197 ? 14.391 26.156 9.188 1 97.62 197 LEU B O 1
ATOM 4698 N N . SER B 1 198 ? 16.172 24.797 9.562 1 98.38 198 SER B N 1
ATOM 4699 C CA . SER B 1 198 ? 15.406 23.594 9.875 1 98.38 198 SER B CA 1
ATOM 4700 C C . SER B 1 198 ? 14.516 23.188 8.703 1 98.38 198 SER B C 1
ATOM 4702 O O . SER B 1 198 ? 13.336 22.875 8.891 1 98.38 198 SER B O 1
ATOM 4704 N N . GLY B 1 199 ? 15.133 23.266 7.512 1 97.56 199 GLY B N 1
ATOM 4705 C CA . GLY B 1 199 ? 14.438 22.859 6.301 1 97.56 199 GLY B CA 1
ATOM 4706 C C . GLY B 1 199 ? 14.414 21.344 6.105 1 97.56 199 GLY B C 1
ATOM 4707 O O . GLY B 1 199 ? 14.953 20.609 6.926 1 97.56 199 GLY B O 1
ATOM 4708 N N . GLY B 1 200 ? 13.672 20.906 4.984 1 97.94 200 GLY B N 1
ATOM 4709 C CA . GLY B 1 200 ? 13.523 19.5 4.633 1 97.94 200 GLY B CA 1
ATOM 4710 C C . GLY B 1 200 ? 12.094 19.109 4.309 1 97.94 200 GLY B C 1
ATOM 4711 O O . GLY B 1 200 ? 11.148 19.719 4.828 1 97.94 200 GLY B O 1
ATOM 4712 N N . SER B 1 201 ? 11.984 18.078 3.492 1 97.62 201 SER B N 1
ATOM 4713 C CA . SER B 1 201 ? 10.656 17.641 3.076 1 97.62 201 SER B CA 1
ATOM 4714 C C . SER B 1 201 ? 9.844 17.141 4.266 1 97.62 201 SER B C 1
ATOM 4716 O O . SER B 1 201 ? 8.648 17.438 4.379 1 97.62 201 SER B O 1
ATOM 4718 N N . LEU B 1 202 ? 10.469 16.359 5.188 1 98.5 202 LEU B N 1
ATOM 4719 C CA . LEU B 1 202 ? 9.758 15.812 6.336 1 98.5 202 LEU B CA 1
ATOM 4720 C C . LEU B 1 202 ? 9.281 16.922 7.27 1 98.5 202 LEU B C 1
ATOM 4722 O O . LEU B 1 202 ? 8.258 16.781 7.938 1 98.5 202 LEU B O 1
ATOM 4726 N N . MET B 1 203 ? 10.031 18.031 7.305 1 98.44 203 MET B N 1
ATOM 4727 C CA . MET B 1 203 ? 9.641 19.188 8.094 1 98.44 203 MET B CA 1
ATOM 4728 C C . MET B 1 203 ? 8.492 19.938 7.43 1 98.44 203 MET B C 1
ATOM 4730 O O . MET B 1 203 ? 7.418 20.078 8.008 1 98.44 203 MET B O 1
ATOM 4734 N N . ASP B 1 204 ? 8.664 20.281 6.207 1 96.25 204 ASP B N 1
ATOM 4735 C CA . ASP B 1 204 ? 7.676 21.094 5.504 1 96.25 204 ASP B CA 1
ATOM 4736 C C . ASP B 1 204 ? 6.406 20.297 5.219 1 96.25 204 ASP B C 1
ATOM 4738 O O . ASP B 1 204 ? 5.301 20.844 5.301 1 96.25 204 ASP B O 1
ATOM 4742 N N . GLN B 1 205 ? 6.566 19.078 4.766 1 96.44 205 GLN B N 1
ATOM 4743 C CA . GLN B 1 205 ? 5.441 18.234 4.395 1 96.44 205 GLN B CA 1
ATOM 4744 C C . GLN B 1 205 ? 5.074 17.281 5.531 1 96.44 205 GLN B C 1
ATOM 4746 O O . GLN B 1 205 ? 4.625 16.156 5.289 1 96.44 205 GLN B O 1
ATOM 4751 N N . THR B 1 206 ? 5.254 17.734 6.758 1 97.69 206 THR B N 1
ATOM 4752 C CA . THR B 1 206 ? 5 16.938 7.945 1 97.69 206 THR B CA 1
ATOM 4753 C C . THR B 1 206 ? 3.537 16.5 8.008 1 97.69 206 THR B C 1
ATOM 4755 O O . THR B 1 206 ? 3.17 15.648 8.812 1 97.69 206 THR B O 1
ATOM 4758 N N . TYR B 1 207 ? 2.701 16.984 7.082 1 97.81 207 TYR B N 1
ATOM 4759 C CA . TYR B 1 207 ? 1.284 16.641 7.023 1 97.81 207 TYR B CA 1
ATOM 4760 C C . TYR B 1 207 ? 1.094 15.133 6.832 1 97.81 207 TYR B C 1
ATOM 4762 O O . TYR B 1 207 ? 0.144 14.555 7.359 1 97.81 207 TYR B O 1
ATOM 4770 N N . ALA B 1 208 ? 1.962 14.523 6.09 1 98 208 ALA B N 1
ATOM 4771 C CA . ALA B 1 208 ? 1.838 13.086 5.883 1 98 208 ALA B CA 1
ATOM 4772 C C . ALA B 1 208 ? 1.843 12.336 7.215 1 98 208 ALA B C 1
ATOM 4774 O O . ALA B 1 208 ? 1.035 11.43 7.426 1 98 208 ALA B O 1
ATOM 4775 N N . LEU B 1 209 ? 2.744 12.75 8.07 1 98.56 209 LEU B N 1
ATOM 4776 C CA . LEU B 1 209 ? 2.812 12.164 9.406 1 98.56 209 LEU B CA 1
ATOM 4777 C C . LEU B 1 209 ? 1.597 12.562 10.234 1 98.56 209 LEU B C 1
ATOM 4779 O O . LEU B 1 209 ? 1.047 11.742 10.969 1 98.56 209 LEU B O 1
ATOM 4783 N N . SER B 1 210 ? 1.226 13.781 10.07 1 98.31 210 SER B N 1
ATOM 4784 C CA . SER B 1 210 ? 0.064 14.281 10.805 1 98.31 210 SER B CA 1
ATOM 4785 C C . SER B 1 210 ? -1.2 13.523 10.414 1 98.31 210 SER B C 1
ATOM 4787 O O . SER B 1 210 ? -1.986 13.133 11.281 1 98.31 210 SER B O 1
ATOM 4789 N N . PHE B 1 211 ? -1.437 13.281 9.086 1 98.38 211 PHE B N 1
ATOM 4790 C CA . PHE B 1 211 ? -2.561 12.477 8.617 1 98.38 211 PHE B CA 1
ATOM 4791 C C . PHE B 1 211 ? -2.561 11.102 9.289 1 98.38 211 PHE B C 1
ATOM 4793 O O . PHE B 1 211 ? -3.602 10.633 9.742 1 98.38 211 PHE B O 1
ATOM 4800 N N . THR B 1 212 ? -1.414 10.539 9.359 1 98.12 212 THR B N 1
ATOM 4801 C CA . THR B 1 212 ? -1.228 9.188 9.875 1 98.12 212 THR B CA 1
ATOM 4802 C C . THR B 1 212 ? -1.571 9.125 11.359 1 98.12 212 THR B C 1
ATOM 4804 O O . THR B 1 212 ? -2.395 8.305 11.781 1 98.12 212 THR B O 1
ATOM 4807 N N . ARG B 1 213 ? -1.006 10.008 12.125 1 97.25 213 ARG B N 1
ATOM 4808 C CA . ARG B 1 213 ? -1.232 10.008 13.562 1 97.25 213 ARG B CA 1
ATOM 4809 C C . ARG B 1 213 ? -2.678 10.367 13.891 1 97.25 213 ARG B C 1
ATOM 4811 O O . ARG B 1 213 ? -3.254 9.836 14.844 1 97.25 213 ARG B O 1
ATOM 4818 N N . TYR B 1 214 ? -3.23 11.25 13.094 1 96.75 214 TYR B N 1
ATOM 4819 C CA . TYR B 1 214 ? -4.633 11.609 13.266 1 96.75 214 TYR B CA 1
ATOM 4820 C C . TYR B 1 214 ? -5.543 10.422 13 1 96.75 214 TYR B C 1
ATOM 4822 O O . TYR B 1 214 ? -6.477 10.164 13.766 1 96.75 214 TYR B O 1
ATOM 4830 N N . ALA B 1 215 ? -5.258 9.68 11.961 1 96.62 215 ALA B N 1
ATOM 4831 C CA . ALA B 1 215 ? -6.066 8.516 11.602 1 96.62 215 ALA B CA 1
ATOM 4832 C C . ALA B 1 215 ? -6.02 7.457 12.695 1 96.62 215 ALA B C 1
ATOM 4834 O O . ALA B 1 215 ? -7.051 6.871 13.047 1 96.62 215 ALA B O 1
ATOM 4835 N N . ILE B 1 216 ? -4.863 7.242 13.219 1 94.69 216 ILE B N 1
ATOM 4836 C CA . ILE B 1 216 ? -4.664 6.211 14.234 1 94.69 216 ILE B CA 1
ATOM 4837 C C . ILE B 1 216 ? -5.16 6.711 15.586 1 94.69 216 ILE B C 1
ATOM 4839 O O . ILE B 1 216 ? -5.398 5.918 16.5 1 94.69 216 ILE B O 1
ATOM 4843 N N . HIS B 1 217 ? -5.328 8.055 15.711 1 92 217 HIS B N 1
ATOM 4844 C CA . HIS B 1 217 ? -5.715 8.727 16.938 1 92 217 HIS B CA 1
ATOM 4845 C C . HIS B 1 217 ? -4.719 8.438 18.062 1 92 217 HIS B C 1
ATOM 4847 O O . HIS B 1 217 ? -5.113 8.039 19.156 1 92 217 HIS B O 1
ATOM 4853 N N . THR B 1 218 ? -3.471 8.578 17.703 1 90.88 218 THR B N 1
ATOM 4854 C CA . THR B 1 218 ? -2.426 8.336 18.688 1 90.88 218 THR B CA 1
ATOM 4855 C C . THR B 1 218 ? -1.793 9.648 19.141 1 90.88 218 THR B C 1
ATOM 4857 O O . THR B 1 218 ? -1.73 10.609 18.375 1 90.88 218 THR B O 1
ATOM 4860 N N . THR B 1 219 ? -1.375 9.695 20.344 1 87.62 219 THR B N 1
ATOM 4861 C CA . THR B 1 219 ? -0.644 10.844 20.875 1 87.62 219 THR B CA 1
ATOM 4862 C C . THR B 1 219 ? 0.807 10.469 21.172 1 87.62 219 THR B C 1
ATOM 4864 O O . THR B 1 219 ? 1.515 11.211 21.859 1 87.62 219 THR B O 1
ATOM 4867 N N . SER B 1 220 ? 1.202 9.258 20.656 1 92.25 220 SER B N 1
ATOM 4868 C CA . SER B 1 220 ? 2.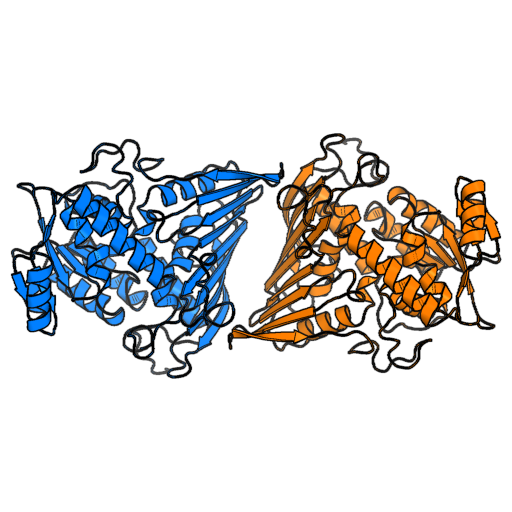559 8.773 20.891 1 92.25 220 SER B CA 1
ATOM 4869 C C . SER B 1 220 ? 3.332 8.656 19.578 1 92.25 220 SER B C 1
ATOM 4871 O O . SER B 1 220 ? 2.736 8.523 18.5 1 92.25 220 SER B O 1
ATOM 4873 N N . PRO B 1 221 ? 4.637 8.828 19.719 1 95.5 221 PRO B N 1
ATOM 4874 C CA . PRO B 1 221 ? 5.449 8.523 18.531 1 95.5 221 PRO B CA 1
ATOM 4875 C C . PRO B 1 221 ? 5.375 7.055 18.125 1 95.5 221 PRO B C 1
ATOM 4877 O O . PRO B 1 221 ? 4.816 6.234 18.859 1 95.5 221 PRO B O 1
ATOM 4880 N N . PRO B 1 222 ? 5.867 6.754 16.969 1 96.25 222 PRO B N 1
ATOM 4881 C CA . PRO B 1 222 ? 5.855 5.344 16.578 1 96.25 222 PRO B CA 1
ATOM 4882 C C . PRO B 1 222 ? 6.66 4.461 17.531 1 96.25 222 PRO B C 1
ATOM 4884 O O . PRO B 1 222 ? 7.703 4.883 18.031 1 96.25 222 PRO B O 1
ATOM 4887 N N . GLN B 1 223 ? 6.16 3.287 17.719 1 94 223 GLN B N 1
ATOM 4888 C CA . GLN B 1 223 ? 6.867 2.316 18.547 1 94 223 GLN B CA 1
ATOM 4889 C C . GLN B 1 223 ? 8.164 1.867 17.891 1 94 223 GLN B C 1
ATOM 4891 O O . GLN B 1 223 ? 9.18 1.673 18.562 1 94 223 GLN B O 1
ATOM 4896 N N . THR B 1 224 ? 8.055 1.654 16.609 1 94.19 224 THR B N 1
ATOM 4897 C CA . THR B 1 224 ? 9.203 1.182 15.844 1 94.19 224 THR B CA 1
ATOM 4898 C C . THR B 1 224 ? 9.273 1.887 14.5 1 94.19 224 THR B C 1
ATOM 4900 O O . THR B 1 224 ? 8.25 2.1 13.844 1 94.19 224 THR B O 1
ATOM 4903 N N . ILE B 1 225 ? 10.477 2.287 14.164 1 96.94 225 ILE B N 1
ATOM 4904 C CA . ILE B 1 225 ? 10.758 2.721 12.797 1 96.94 225 ILE B CA 1
ATOM 4905 C C . ILE B 1 225 ? 11.359 1.564 12 1 96.94 225 ILE B C 1
ATOM 4907 O O . ILE B 1 225 ? 12.516 1.193 12.211 1 96.94 225 ILE B O 1
ATOM 4911 N N . LEU B 1 226 ? 10.586 1.042 11.078 1 94.44 226 LEU B N 1
ATOM 4912 C CA . LEU B 1 226 ? 11.031 -0.109 10.297 1 94.44 226 LEU B CA 1
ATOM 4913 C C . LEU B 1 226 ? 12.055 0.308 9.242 1 94.44 226 LEU B C 1
ATOM 4915 O O . LEU B 1 226 ? 12.984 -0.448 8.938 1 94.44 226 LEU B O 1
ATOM 4919 N N . SER B 1 227 ? 11.82 1.439 8.703 1 96.19 227 SER B N 1
ATOM 4920 C CA . SER B 1 227 ? 12.719 1.977 7.684 1 96.19 227 SER B CA 1
ATOM 4921 C C . SER B 1 227 ? 12.523 3.48 7.516 1 96.19 227 SER B C 1
ATOM 4923 O O . SER B 1 227 ? 11.414 3.99 7.672 1 96.19 227 SER B O 1
ATOM 4925 N N . ALA B 1 228 ? 13.594 4.168 7.301 1 98.12 228 ALA B N 1
ATOM 4926 C CA . ALA B 1 228 ? 13.617 5.582 6.926 1 98.12 228 ALA B CA 1
ATOM 4927 C C . ALA B 1 228 ? 14.734 5.859 5.918 1 98.12 228 ALA B C 1
ATOM 4929 O O . ALA B 1 228 ? 15.914 5.66 6.219 1 98.12 228 ALA B O 1
ATOM 4930 N N . VAL B 1 229 ? 14.328 6.312 4.75 1 97.94 229 VAL B N 1
ATOM 4931 C CA . VAL B 1 229 ? 15.305 6.531 3.68 1 97.94 229 VAL B CA 1
ATOM 4932 C C . VAL B 1 229 ? 15.117 7.926 3.09 1 97.94 229 VAL B C 1
ATOM 4934 O O . VAL B 1 229 ? 14.016 8.289 2.67 1 97.94 229 VAL B O 1
ATOM 4937 N N . CYS B 1 230 ? 16.156 8.617 3.061 1 96.62 230 CYS B N 1
ATOM 4938 C CA . CYS B 1 230 ? 16.172 9.992 2.559 1 96.62 230 CYS B CA 1
ATOM 4939 C C . CYS B 1 230 ? 16.75 10.047 1.146 1 96.62 230 CYS B C 1
ATOM 4941 O O . CYS B 1 230 ? 17.719 9.352 0.842 1 96.62 230 CYS B O 1
ATOM 4943 N N . ARG B 1 231 ? 16.062 10.758 0.263 1 97.12 231 ARG B N 1
ATOM 4944 C CA . ARG B 1 231 ? 16.781 11.297 -0.886 1 97.12 231 ARG B CA 1
ATOM 4945 C C . ARG B 1 231 ? 17.375 12.664 -0.562 1 97.12 231 ARG B C 1
ATOM 4947 O O . ARG B 1 231 ? 16.641 13.648 -0.43 1 97.12 231 ARG B O 1
ATOM 4954 N N . PRO B 1 232 ? 18.672 12.711 -0.417 1 96.56 232 PRO B N 1
ATOM 4955 C CA . PRO B 1 232 ? 19.297 13.969 0.001 1 96.56 232 PRO B CA 1
ATOM 4956 C C . PRO B 1 232 ? 19.266 15.031 -1.097 1 96.56 232 PRO B C 1
ATOM 4958 O O . PRO B 1 232 ? 19.297 14.695 -2.285 1 96.56 232 PRO B O 1
ATOM 4961 N N . SER B 1 233 ? 19.203 16.266 -0.619 1 95 233 SER B N 1
ATOM 4962 C CA . SER B 1 233 ? 19.406 17.375 -1.547 1 95 233 SER B CA 1
ATOM 4963 C C . SER B 1 233 ? 20.797 17.344 -2.16 1 95 233 SER B C 1
ATOM 4965 O O . SER B 1 233 ? 21.766 16.969 -1.493 1 95 233 SER B O 1
ATOM 4967 N N . THR B 1 234 ? 20.844 17.812 -3.385 1 90.88 234 THR B N 1
ATOM 4968 C CA . THR B 1 234 ? 22.125 17.797 -4.074 1 90.88 234 THR B CA 1
ATOM 4969 C C . THR B 1 234 ? 23.047 18.875 -3.51 1 90.88 234 THR B C 1
ATOM 4971 O O . THR B 1 234 ? 24.266 18.734 -3.52 1 90.88 234 THR B O 1
ATOM 4974 N N . ARG B 1 235 ? 22.562 19.891 -2.965 1 92.94 235 ARG B N 1
ATOM 4975 C CA . ARG B 1 235 ? 23.344 21.031 -2.502 1 92.94 235 ARG B CA 1
ATOM 4976 C C . ARG B 1 235 ? 23.766 20.844 -1.048 1 92.94 235 ARG B C 1
ATOM 4978 O O . ARG B 1 235 ? 24.875 21.234 -0.663 1 92.94 235 ARG B O 1
ATOM 4985 N N . ASP B 1 236 ? 22.953 20.312 -0.204 1 95.75 236 ASP B N 1
ATOM 4986 C CA . ASP B 1 236 ? 23.219 20.047 1.206 1 95.75 236 ASP B CA 1
ATOM 4987 C C . ASP B 1 236 ? 22.672 18.672 1.615 1 95.75 236 ASP B C 1
ATOM 4989 O O . ASP B 1 236 ? 21.469 18.531 1.843 1 95.75 236 ASP B O 1
ATOM 4993 N N . PRO B 1 237 ? 23.5 17.703 1.707 1 95.38 237 PRO B N 1
ATOM 4994 C CA . PRO B 1 237 ? 23.031 16.344 1.974 1 95.38 237 PRO B CA 1
ATOM 4995 C C . PRO B 1 237 ? 22.375 16.188 3.344 1 95.38 237 PRO B C 1
ATOM 4997 O O . PRO B 1 237 ? 21.766 15.164 3.633 1 95.38 237 PRO B O 1
ATOM 5000 N N . ARG B 1 238 ? 22.5 17.234 4.168 1 96.44 238 ARG B N 1
ATOM 5001 C CA . ARG B 1 238 ? 21.828 17.203 5.457 1 96.44 238 ARG B CA 1
ATOM 5002 C C . ARG B 1 238 ? 20.328 17.453 5.293 1 96.44 238 ARG B C 1
ATOM 5004 O O . ARG B 1 238 ? 19.547 17.203 6.215 1 96.44 238 ARG B O 1
ATOM 5011 N N . ILE B 1 239 ? 19.906 17.922 4.082 1 97.69 239 ILE B N 1
ATOM 5012 C CA . ILE B 1 239 ? 18.5 18.234 3.781 1 97.69 239 ILE B CA 1
ATOM 5013 C C . ILE B 1 239 ? 17.859 17.078 3.021 1 97.69 239 ILE B C 1
ATOM 5015 O O . ILE B 1 239 ? 18.391 16.625 1.996 1 97.69 239 ILE B O 1
ATOM 5019 N N . ASP B 1 240 ? 16.781 16.609 3.535 1 98.12 240 ASP B N 1
ATOM 5020 C CA . ASP B 1 240 ? 16.031 15.602 2.803 1 98.12 240 ASP B CA 1
ATOM 5021 C C . ASP B 1 240 ? 15.172 16.234 1.704 1 98.12 240 ASP B C 1
ATOM 5023 O O . ASP B 1 240 ? 14.211 16.938 1.993 1 98.12 240 ASP B O 1
ATOM 5027 N N . ALA B 1 241 ? 15.523 15.914 0.458 1 97.44 241 ALA B N 1
ATOM 5028 C CA . ALA B 1 241 ? 14.656 16.297 -0.654 1 97.44 241 ALA B CA 1
ATOM 5029 C C . ALA B 1 241 ? 13.375 15.469 -0.658 1 97.44 241 ALA B C 1
ATOM 5031 O O . ALA B 1 241 ? 12.312 15.953 -1.053 1 97.44 241 ALA B O 1
ATOM 5032 N N . ALA B 1 242 ? 13.523 14.281 -0.236 1 97.44 242 ALA B N 1
ATOM 5033 C CA . ALA B 1 242 ? 12.406 13.359 -0.044 1 97.44 242 ALA B CA 1
ATOM 5034 C C . ALA B 1 242 ? 12.664 12.422 1.132 1 97.44 242 ALA B C 1
ATOM 5036 O O . ALA B 1 242 ? 13.812 12.211 1.521 1 97.44 242 ALA B O 1
ATOM 5037 N N . MET B 1 243 ? 11.617 11.898 1.727 1 98.31 243 MET B N 1
ATOM 5038 C CA . MET B 1 243 ? 11.695 10.961 2.844 1 98.31 243 MET B CA 1
ATOM 5039 C C . MET B 1 243 ? 10.672 9.844 2.691 1 98.31 243 MET B C 1
ATOM 5041 O O . MET B 1 243 ? 9.492 10.102 2.43 1 98.31 243 MET B O 1
ATOM 5045 N N . HIS B 1 244 ? 11.141 8.641 2.689 1 98 244 HIS B N 1
ATOM 5046 C CA . HIS B 1 244 ? 10.312 7.441 2.809 1 98 244 HIS B CA 1
ATOM 5047 C C . HIS B 1 244 ? 10.445 6.82 4.195 1 98 244 HIS B C 1
ATOM 5049 O O . HIS B 1 244 ? 11.547 6.508 4.641 1 98 244 HIS B O 1
ATOM 5055 N N . ALA B 1 245 ? 9.336 6.605 4.879 1 98.44 245 ALA B N 1
ATOM 5056 C CA . ALA B 1 245 ? 9.422 5.98 6.199 1 98.44 245 ALA B CA 1
ATOM 5057 C C . ALA B 1 245 ? 8.312 4.957 6.395 1 98.44 245 ALA B C 1
ATOM 5059 O O . ALA B 1 245 ? 7.18 5.168 5.957 1 98.44 245 ALA B O 1
ATOM 5060 N N . HIS B 1 246 ? 8.648 3.855 6.961 1 97.38 246 HIS B N 1
ATOM 5061 C CA . HIS B 1 246 ? 7.73 2.818 7.43 1 97.38 246 HIS B CA 1
ATOM 5062 C C . HIS B 1 246 ? 7.738 2.719 8.953 1 97.38 246 HIS B C 1
ATOM 5064 O O . HIS B 1 246 ? 8.781 2.455 9.555 1 97.38 246 HIS B O 1
ATOM 5070 N N . LEU B 1 247 ? 6.586 2.908 9.469 1 97.75 247 LEU B N 1
ATOM 5071 C CA . LEU B 1 247 ? 6.461 3.078 10.914 1 97.75 247 LEU B CA 1
ATOM 5072 C C . LEU B 1 247 ? 5.453 2.094 11.492 1 97.75 247 LEU B C 1
ATOM 5074 O O . LEU B 1 247 ? 4.441 1.786 10.859 1 97.75 247 LEU B O 1
ATOM 5078 N N . LEU B 1 248 ? 5.707 1.615 12.727 1 95.44 248 LEU B N 1
ATOM 5079 C CA . LEU B 1 248 ? 4.738 0.846 13.5 1 95.44 248 LEU B CA 1
ATOM 5080 C C . LEU B 1 248 ? 4.188 1.673 14.656 1 95.44 248 LEU B C 1
ATOM 5082 O O . LEU B 1 248 ? 4.953 2.178 15.484 1 95.44 248 LEU B O 1
ATOM 5086 N N . P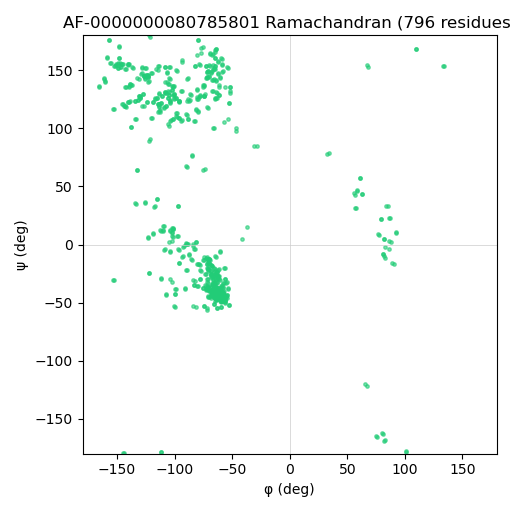HE B 1 249 ? 2.879 1.844 14.586 1 95.62 249 PHE B N 1
ATOM 5087 C CA . PHE B 1 249 ? 2.201 2.533 15.68 1 95.62 249 PHE B CA 1
ATOM 5088 C C . PHE B 1 249 ? 1.36 1.558 16.5 1 95.62 249 PHE B C 1
ATOM 5090 O O . PHE B 1 249 ? 0.953 0.509 15.992 1 95.62 249 PHE B O 1
ATOM 5097 N N . THR B 1 250 ? 1.17 1.856 17.703 1 87.75 250 THR B N 1
ATOM 5098 C CA . THR B 1 250 ? 0.183 1.165 18.531 1 87.75 250 THR B CA 1
ATOM 5099 C C . THR B 1 250 ? -1.089 1.998 18.656 1 87.75 250 THR B C 1
ATOM 5101 O O . THR B 1 250 ? -1.026 3.225 18.766 1 87.75 250 THR B O 1
ATOM 5104 N N . SER B 1 251 ? -2.162 1.249 18.516 1 74.44 251 SER B N 1
ATOM 5105 C CA . SER B 1 251 ? -3.439 1.937 18.672 1 74.44 251 SER B CA 1
ATOM 5106 C C . SER B 1 251 ? -3.789 2.117 20.141 1 74.44 251 SER B C 1
ATOM 5108 O O . SER B 1 251 ? -3.623 1.194 20.938 1 74.44 251 SER B O 1
ATOM 5110 N N . PRO B 1 252 ? -4.188 3.326 20.422 1 71.5 252 PRO B N 1
ATOM 5111 C CA . PRO B 1 252 ? -4.59 3.498 21.812 1 71.5 252 PRO B CA 1
ATOM 5112 C C . PRO B 1 252 ? -5.871 2.74 22.156 1 71.5 252 PRO B C 1
ATOM 5114 O O . PRO B 1 252 ? -6.105 2.408 23.328 1 71.5 252 PRO B O 1
ATOM 5117 N N . THR B 1 253 ? -6.688 2.553 21.156 1 69.12 253 THR B N 1
ATOM 5118 C CA . THR B 1 253 ? -8.008 1.985 21.406 1 69.12 253 THR B CA 1
ATOM 5119 C C . THR B 1 253 ? -7.969 0.462 21.312 1 69.12 253 THR B C 1
ATOM 5121 O O . THR B 1 253 ? -8.875 -0.216 21.797 1 69.12 253 THR B O 1
ATOM 5124 N N . THR B 1 254 ? -7.062 -0.054 20.672 1 70 254 THR B N 1
ATOM 5125 C CA . THR B 1 254 ? -6.945 -1.504 20.562 1 70 254 THR B CA 1
ATOM 5126 C C . THR B 1 254 ? -5.598 -1.982 21.094 1 70 254 THR B C 1
ATOM 5128 O O . THR B 1 254 ? -4.625 -2.072 20.344 1 70 254 THR B O 1
ATOM 5131 N N . PRO B 1 255 ? -5.621 -2.271 22.359 1 66.12 255 PRO B N 1
ATOM 5132 C CA . PRO B 1 255 ? -4.352 -2.705 22.953 1 66.12 255 PRO B CA 1
ATOM 5133 C C . PRO B 1 255 ? -3.699 -3.846 22.172 1 66.12 255 PRO B C 1
ATOM 5135 O O . PRO B 1 255 ? -4.398 -4.723 21.641 1 66.12 255 PRO B O 1
ATOM 5138 N N . ASN B 1 256 ? -2.438 -3.781 21.938 1 73.25 256 ASN B N 1
ATOM 5139 C CA . ASN B 1 256 ? -1.604 -4.824 21.344 1 73.25 256 ASN B CA 1
ATOM 5140 C C . ASN B 1 256 ? -1.801 -4.914 19.844 1 73.25 256 ASN B C 1
ATOM 5142 O O . ASN B 1 256 ? -1.432 -5.91 19.219 1 73.25 256 ASN B O 1
ATOM 5146 N N . HIS B 1 257 ? -2.557 -3.867 19.422 1 85.62 257 HIS B N 1
ATOM 5147 C CA . HIS B 1 257 ? -2.707 -3.838 17.984 1 85.62 257 HIS B CA 1
ATOM 5148 C C . HIS B 1 257 ? -1.688 -2.904 17.328 1 85.62 257 HIS B C 1
ATOM 5150 O O . HIS B 1 257 ? -1.56 -1.746 17.734 1 85.62 257 HIS B O 1
ATOM 5156 N N . THR B 1 258 ? -0.955 -3.469 16.469 1 89.44 258 THR B N 1
ATOM 5157 C CA . THR B 1 258 ? 0.065 -2.693 15.766 1 89.44 258 THR B CA 1
ATOM 5158 C C . THR B 1 258 ? -0.41 -2.307 14.367 1 89.44 258 THR B C 1
ATOM 5160 O O . THR B 1 258 ? -0.958 -3.137 13.641 1 89.44 258 THR B O 1
ATOM 5163 N N . THR B 1 259 ? -0.278 -1.035 14.07 1 94.38 259 THR B N 1
ATOM 5164 C CA . THR B 1 259 ? -0.638 -0.515 12.758 1 94.38 259 THR B CA 1
ATOM 5165 C C . THR B 1 259 ? 0.61 -0.229 11.93 1 94.38 259 THR B C 1
ATOM 5167 O O . THR B 1 259 ? 1.541 0.427 12.406 1 94.38 259 THR B O 1
ATOM 5170 N N . TYR B 1 260 ? 0.643 -0.747 10.711 1 94.62 260 TYR B N 1
ATOM 5171 C CA . TYR B 1 260 ? 1.725 -0.473 9.773 1 94.62 260 TYR B CA 1
ATOM 5172 C C . TYR B 1 260 ? 1.452 0.801 8.977 1 94.62 260 TYR B C 1
ATOM 5174 O O . TYR B 1 260 ? 0.423 0.914 8.312 1 94.62 260 TYR B O 1
ATOM 5182 N N . SER B 1 261 ? 2.43 1.758 9.047 1 97.62 261 SER B N 1
ATOM 5183 C CA . SER B 1 261 ? 2.17 3.039 8.391 1 97.62 261 SER B CA 1
ATOM 5184 C C . SER B 1 261 ? 3.303 3.418 7.445 1 97.62 261 SER B C 1
ATOM 5186 O O . SER B 1 261 ? 4.477 3.332 7.809 1 97.62 261 SER B O 1
ATOM 5188 N N . ARG B 1 262 ? 2.936 3.76 6.25 1 97.69 262 ARG B N 1
ATOM 5189 C CA . ARG B 1 262 ? 3.865 4.312 5.27 1 97.69 262 ARG B CA 1
ATOM 5190 C C . ARG B 1 262 ? 3.66 5.812 5.105 1 97.69 262 ARG B C 1
ATOM 5192 O O . ARG B 1 262 ? 2.527 6.277 4.973 1 97.69 262 ARG B O 1
ATOM 5199 N N . ILE B 1 263 ? 4.715 6.559 5.148 1 98.06 263 ILE B N 1
ATOM 5200 C CA . ILE B 1 263 ? 4.648 7.98 4.844 1 98.06 263 ILE B CA 1
ATOM 5201 C C . ILE B 1 263 ? 5.668 8.328 3.762 1 98.06 263 ILE B C 1
ATOM 5203 O O . ILE B 1 263 ? 6.77 7.77 3.738 1 98.06 263 ILE B O 1
ATOM 5207 N N . TYR B 1 264 ? 5.332 9.273 2.879 1 97.25 264 TYR B N 1
ATOM 5208 C CA . TYR B 1 264 ? 6.199 9.719 1.794 1 97.25 264 TYR B CA 1
ATOM 5209 C C . TYR B 1 264 ? 6.098 11.227 1.601 1 97.25 264 TYR B C 1
ATOM 5211 O O . TYR B 1 264 ? 5 11.773 1.449 1 97.25 264 TYR B O 1
ATOM 5219 N N . THR B 1 265 ? 7.199 11.891 1.696 1 97.31 265 THR B N 1
ATOM 5220 C CA . THR B 1 265 ? 7.289 13.32 1.416 1 97.31 265 THR B CA 1
ATOM 5221 C C . THR B 1 265 ? 8.328 13.594 0.337 1 97.31 265 THR B C 1
ATOM 5223 O O . THR B 1 265 ? 9.344 12.898 0.25 1 97.31 265 THR B O 1
ATOM 5226 N N . ASP B 1 266 ? 8.031 14.602 -0.532 1 95.38 266 ASP B N 1
ATOM 5227 C CA . ASP B 1 266 ? 8.953 14.938 -1.613 1 95.38 266 ASP B CA 1
ATOM 5228 C C . ASP B 1 266 ? 8.812 16.406 -2.023 1 95.38 266 ASP B C 1
ATOM 5230 O O . ASP B 1 266 ? 7.773 16.812 -2.539 1 95.38 266 ASP B O 1
ATOM 5234 N N . GLN B 1 267 ? 9.859 17.141 -1.823 1 93.38 267 GLN B N 1
ATOM 5235 C CA . GLN B 1 267 ? 9.75 18.562 -2.162 1 93.38 267 GLN B CA 1
ATOM 5236 C C . GLN B 1 267 ? 10.414 18.859 -3.504 1 93.38 267 GLN B C 1
ATOM 5238 O O . GLN B 1 267 ? 10.547 20.016 -3.893 1 93.38 267 GLN B O 1
ATOM 5243 N N . SER B 1 268 ? 10.883 17.859 -4.27 1 88.06 268 SER B N 1
ATOM 5244 C CA . SER B 1 268 ? 11.562 18.078 -5.543 1 88.06 268 SER B CA 1
ATOM 5245 C C . SER B 1 268 ? 11.023 17.141 -6.625 1 88.06 268 SER B C 1
ATOM 5247 O O . SER B 1 268 ? 11.766 16.688 -7.496 1 88.06 268 SER B O 1
ATOM 5249 N N . ARG B 1 269 ? 9.852 16.875 -6.586 1 75.56 269 ARG B N 1
ATOM 5250 C CA . ARG B 1 269 ? 9.312 15.961 -7.586 1 75.56 269 ARG B CA 1
ATOM 5251 C C . ARG B 1 269 ? 9.203 16.641 -8.945 1 75.56 269 ARG B C 1
ATOM 5253 O O . ARG B 1 269 ? 8.82 17.797 -9.031 1 75.56 269 ARG B O 1
ATOM 5260 N N . SER B 1 270 ? 9.75 15.922 -9.891 1 63.34 270 SER B N 1
ATOM 5261 C CA . SER B 1 270 ? 9.688 16.438 -11.25 1 63.34 270 SER B CA 1
ATOM 5262 C C . SER B 1 270 ? 8.258 16.422 -11.789 1 63.34 270 SER B C 1
ATOM 5264 O O . SER B 1 270 ? 7.414 15.672 -11.289 1 63.34 270 SER B O 1
ATOM 5266 N N . ARG B 1 271 ? 7.934 17.375 -12.656 1 53.25 271 ARG B N 1
ATOM 5267 C CA . ARG B 1 271 ? 6.625 17.453 -13.305 1 53.25 271 ARG B CA 1
ATOM 5268 C C . ARG B 1 271 ? 6.316 16.156 -14.055 1 53.25 271 ARG B C 1
ATOM 5270 O O . ARG B 1 271 ? 7.227 15.477 -14.531 1 53.25 271 ARG B O 1
ATOM 5277 N N . ALA B 1 272 ? 5.078 15.688 -13.883 1 52.59 272 ALA B N 1
ATOM 5278 C CA . ALA B 1 272 ? 4.668 14.539 -14.688 1 52.59 272 ALA B CA 1
ATOM 5279 C C . ALA B 1 272 ? 4.633 14.891 -16.172 1 52.59 272 ALA B C 1
ATOM 5281 O O . ALA B 1 272 ? 4.461 16.062 -16.531 1 52.59 272 ALA B O 1
ATOM 5282 N N . PHE B 1 273 ? 4.555 13.828 -17.141 1 46.22 273 PHE B N 1
ATOM 5283 C CA . PHE B 1 273 ? 4.402 13.867 -18.594 1 46.22 273 PHE B CA 1
ATOM 5284 C C . PHE B 1 273 ? 5.109 15.078 -19.172 1 46.22 273 PHE B C 1
ATOM 5286 O O . PHE B 1 273 ? 4.461 16.047 -19.594 1 46.22 273 PHE B O 1
ATOM 5293 N N . PHE B 1 274 ? 6.277 15.078 -19.328 1 43.19 274 PHE B N 1
ATOM 5294 C CA . PHE B 1 274 ? 7.152 16.047 -19.984 1 43.19 274 PHE B CA 1
ATOM 5295 C C . PHE B 1 274 ? 6.996 17.422 -19.375 1 43.19 274 PHE B C 1
ATOM 5297 O O . PHE B 1 274 ? 6.992 18.438 -20.078 1 43.19 274 PHE B O 1
ATOM 5304 N N . GLY B 1 275 ? 6.707 17.531 -18.141 1 44.97 275 GLY B N 1
ATOM 5305 C CA . GLY B 1 275 ? 6.75 18.828 -17.453 1 44.97 275 GLY B CA 1
ATOM 5306 C C . GLY B 1 275 ? 5.449 19.594 -17.547 1 44.97 275 GLY B C 1
ATOM 5307 O O . GLY B 1 275 ? 5.363 20.734 -17.109 1 44.97 275 GLY B O 1
ATOM 5308 N N . LEU B 1 276 ? 4.391 18.969 -18.203 1 44.31 276 LEU B N 1
ATOM 5309 C CA . LEU B 1 276 ? 3.322 19.891 -18.594 1 44.31 276 LEU B CA 1
ATOM 5310 C C . LEU B 1 276 ? 2.123 19.766 -17.672 1 44.31 276 LEU B C 1
ATOM 5312 O O . LEU B 1 276 ? 1.318 20.688 -17.562 1 44.31 276 LEU B O 1
ATOM 5316 N N . LEU B 1 277 ? 1.886 18.5 -17.078 1 47.09 277 LEU B N 1
ATOM 5317 C CA . LEU B 1 277 ? 0.593 18.453 -16.391 1 47.09 277 LEU B CA 1
ATOM 5318 C C . LEU B 1 277 ? 0.772 18.281 -14.891 1 47.09 277 LEU B C 1
ATOM 5320 O O . LEU B 1 277 ? 1.58 17.453 -14.453 1 47.09 277 LEU B O 1
ATOM 5324 N N . PRO B 1 278 ? 0.22 19.297 -14.188 1 49.28 278 PRO B N 1
ATOM 5325 C CA . PRO B 1 278 ? 0.204 19.109 -12.734 1 49.28 278 PRO B CA 1
ATOM 5326 C C . PRO B 1 278 ? -0.401 17.781 -12.312 1 49.28 278 PRO B C 1
ATOM 5328 O O . PRO B 1 278 ? -1.306 17.266 -12.977 1 49.28 278 PRO B O 1
ATOM 5331 N N . ARG B 1 279 ? 0.237 17.062 -11.484 1 58.03 279 ARG B N 1
ATOM 5332 C CA . ARG B 1 279 ? -0.245 15.781 -10.992 1 58.03 279 ARG B CA 1
ATOM 5333 C C . ARG B 1 279 ? -1.382 15.969 -9.992 1 58.03 279 ARG B C 1
ATOM 5335 O O . ARG B 1 279 ? -1.223 15.68 -8.805 1 58.03 279 ARG B O 1
ATOM 5342 N N . ILE B 1 280 ? -2.479 16.469 -10.383 1 53.12 280 ILE B N 1
ATOM 5343 C CA . ILE B 1 280 ? -3.613 16.828 -9.531 1 53.12 280 ILE B CA 1
ATOM 5344 C C . ILE B 1 280 ? -4.066 15.594 -8.742 1 53.12 280 ILE B C 1
ATOM 5346 O O . ILE B 1 280 ? -4.66 15.719 -7.672 1 53.12 280 ILE B O 1
ATOM 5350 N N . TRP B 1 281 ? -3.68 14.422 -9.242 1 51.81 281 TRP B N 1
ATOM 5351 C CA . TRP B 1 281 ? -4.082 13.18 -8.594 1 51.81 281 TRP B CA 1
ATOM 5352 C C . TRP B 1 281 ? -3.174 12.867 -7.41 1 51.81 281 TRP B C 1
ATOM 5354 O O . TRP B 1 281 ? -3.422 11.914 -6.664 1 51.81 281 TRP B O 1
ATOM 5364 N N . GLU B 1 282 ? -2.273 13.805 -7.23 1 66.12 282 GLU B N 1
ATOM 5365 C CA . GLU B 1 282 ? -1.33 13.516 -6.152 1 66.12 282 GLU B CA 1
ATOM 5366 C C . GLU B 1 282 ? -1.435 14.547 -5.035 1 66.12 282 GLU B C 1
ATOM 5368 O O . GLU B 1 282 ? -0.436 14.875 -4.395 1 66.12 282 GLU B O 1
ATOM 5373 N N . LEU B 1 283 ? -2.604 15.047 -4.816 1 84.69 283 LEU B N 1
ATOM 5374 C CA . LEU B 1 283 ? -2.758 15.945 -3.68 1 84.69 283 LEU B CA 1
ATOM 5375 C C . LEU B 1 283 ? -2.557 15.203 -2.363 1 84.69 283 LEU B C 1
ATOM 5377 O O . LEU B 1 283 ? -2.746 13.984 -2.299 1 84.69 283 LEU B O 1
ATOM 5381 N N . PRO B 1 284 ? -2.084 15.945 -1.338 1 92.56 284 PRO B N 1
ATOM 5382 C CA . PRO B 1 284 ? -1.805 15.273 -0.067 1 92.56 284 PRO B CA 1
ATOM 5383 C C . PRO B 1 284 ? -2.996 14.469 0.452 1 92.56 284 PRO B C 1
ATOM 5385 O O . PRO B 1 284 ? -4.102 15.008 0.576 1 92.56 284 PRO B O 1
ATOM 5388 N N . SER B 1 285 ? -2.828 13.242 0.644 1 96.12 285 SER B N 1
ATOM 5389 C CA . SER B 1 285 ? -3.922 12.328 0.945 1 96.12 285 SER B CA 1
ATOM 5390 C C . SER B 1 285 ? -3.459 11.195 1.855 1 96.12 285 SER B C 1
ATOM 5392 O O . SER B 1 285 ? -2.266 11.062 2.131 1 96.12 285 SER B O 1
ATOM 5394 N N . ILE B 1 286 ? -4.418 10.438 2.334 1 98.31 286 ILE B N 1
ATOM 5395 C CA . ILE B 1 286 ? -4.141 9.266 3.164 1 98.31 286 ILE B CA 1
ATOM 5396 C C . ILE B 1 286 ? -5.133 8.156 2.83 1 98.31 286 ILE B C 1
ATOM 5398 O O . ILE B 1 286 ? -6.32 8.414 2.613 1 98.31 286 ILE B O 1
ATOM 5402 N N . GLU B 1 287 ? -4.645 6.973 2.705 1 98.12 287 GLU B N 1
ATOM 5403 C CA . GLU B 1 287 ? -5.43 5.746 2.615 1 98.12 287 GLU B CA 1
ATOM 5404 C C . GLU B 1 287 ? -5.301 4.914 3.889 1 98.12 287 GLU B C 1
ATOM 5406 O O . GLU B 1 287 ? -4.199 4.715 4.395 1 98.12 287 GLU B O 1
ATOM 5411 N N . VAL B 1 288 ? -6.434 4.504 4.406 1 98.25 288 VAL B N 1
ATOM 5412 C CA . VAL B 1 288 ? -6.469 3.682 5.609 1 98.25 288 VAL B CA 1
ATOM 5413 C C . VAL B 1 288 ? -7.125 2.336 5.301 1 98.25 288 VAL B C 1
ATOM 5415 O O . VAL B 1 288 ? -8.25 2.289 4.801 1 98.25 288 VAL B O 1
ATOM 5418 N N . GLU B 1 289 ? -6.387 1.315 5.555 1 97.19 289 GLU B N 1
ATOM 5419 C CA . GLU B 1 289 ? -6.914 -0.04 5.422 1 97.19 289 GLU B CA 1
ATOM 5420 C C . GLU B 1 289 ? -7.406 -0.571 6.766 1 97.19 289 GLU B C 1
ATOM 5422 O O . GLU B 1 289 ? -6.66 -0.577 7.75 1 97.19 289 GLU B O 1
ATOM 5427 N N . THR B 1 290 ? -8.641 -0.958 6.789 1 96.44 290 THR B N 1
ATOM 5428 C CA . THR B 1 290 ? -9.211 -1.613 7.961 1 96.44 290 THR B CA 1
ATOM 5429 C C . THR B 1 290 ? -9.539 -3.074 7.66 1 96.44 290 THR B C 1
ATOM 5431 O O . THR B 1 290 ? -9.266 -3.562 6.562 1 96.44 290 THR B O 1
ATOM 5434 N N . ASP B 1 291 ? -10.086 -3.748 8.641 1 94.31 291 ASP B N 1
ATOM 5435 C CA . ASP B 1 291 ? -10.445 -5.148 8.445 1 94.31 291 ASP B CA 1
ATOM 5436 C C . ASP B 1 291 ? -11.383 -5.312 7.25 1 94.31 291 ASP B C 1
ATOM 5438 O O . ASP B 1 291 ? -11.148 -6.16 6.387 1 94.31 291 ASP B O 1
ATOM 5442 N N . THR B 1 292 ? -12.375 -4.402 7.172 1 96.94 292 THR B N 1
ATOM 5443 C CA . THR B 1 292 ? -13.43 -4.719 6.215 1 96.94 292 THR B CA 1
ATOM 5444 C C . THR B 1 292 ? -13.586 -3.594 5.195 1 96.94 292 THR B C 1
ATOM 5446 O O . THR B 1 292 ? -14.477 -3.639 4.348 1 96.94 292 THR B O 1
ATOM 5449 N N . ALA B 1 293 ? -12.648 -2.518 5.234 1 97.94 293 ALA B N 1
ATOM 5450 C CA . ALA B 1 293 ? -12.812 -1.432 4.27 1 97.94 293 ALA B CA 1
ATOM 5451 C C . ALA B 1 293 ? -11.469 -0.77 3.957 1 97.94 293 ALA B C 1
ATOM 5453 O O . ALA B 1 293 ? -10.516 -0.904 4.719 1 97.94 293 ALA B O 1
ATOM 5454 N N . THR B 1 294 ? -11.406 -0.205 2.795 1 97.81 294 THR B N 1
ATOM 5455 C CA . THR B 1 294 ? -10.398 0.79 2.455 1 97.81 294 THR B CA 1
ATOM 5456 C C . THR B 1 294 ? -11 2.191 2.445 1 97.81 294 THR B C 1
ATOM 5458 O O . THR B 1 294 ? -11.977 2.449 1.738 1 97.81 294 THR B O 1
ATOM 5461 N N . ILE B 1 295 ? -10.43 3.051 3.26 1 98.62 295 ILE B N 1
ATOM 5462 C CA . ILE B 1 295 ? -10.922 4.414 3.404 1 98.62 295 ILE B CA 1
ATOM 5463 C C . ILE B 1 295 ? -9.875 5.402 2.9 1 98.62 295 ILE B C 1
ATOM 5465 O O . ILE B 1 295 ? -8.719 5.355 3.32 1 98.62 295 ILE B O 1
ATOM 5469 N N . PHE B 1 296 ? -10.281 6.277 1.982 1 98 296 PHE B N 1
ATOM 5470 C CA . PHE B 1 296 ? -9.359 7.207 1.333 1 98 296 PHE B CA 1
ATOM 5471 C C . PHE B 1 296 ? -9.828 8.648 1.515 1 98 296 PHE B C 1
ATOM 5473 O O . PHE B 1 296 ? -10.977 8.977 1.201 1 98 296 PHE B O 1
ATOM 5480 N N . PHE B 1 297 ? -8.977 9.492 2.105 1 98.25 297 PHE B N 1
ATOM 5481 C CA . PHE B 1 297 ? -9.242 10.914 2.248 1 98.25 297 PHE B CA 1
ATOM 5482 C C . PHE B 1 297 ? -8.406 11.727 1.266 1 98.25 297 PHE B C 1
ATOM 5484 O O . PHE B 1 297 ? -7.234 12.016 1.532 1 98.25 297 PHE B O 1
ATOM 5491 N N . TYR B 1 298 ? -9.062 12.164 0.198 1 94.81 298 TYR B N 1
ATOM 5492 C CA . TYR B 1 298 ? -8.391 12.891 -0.876 1 94.81 298 TYR B CA 1
ATOM 5493 C C . TYR B 1 298 ? -8.32 14.383 -0.562 1 94.81 298 TYR B C 1
ATOM 5495 O O . TYR B 1 298 ? -9.328 15 -0.215 1 94.81 298 TYR B O 1
ATOM 5503 N N . ASN B 1 299 ? -7.098 14.922 -0.68 1 93.38 299 ASN B N 1
ATOM 5504 C CA . ASN B 1 299 ? -6.828 16.328 -0.436 1 93.38 299 ASN B CA 1
ATOM 5505 C C . ASN B 1 299 ? -7.152 16.734 1.002 1 93.38 299 ASN B C 1
ATOM 5507 O O . ASN B 1 299 ? -7.93 17.656 1.235 1 93.38 299 ASN B O 1
ATOM 5511 N N . ALA B 1 300 ? -6.527 16.047 1.907 1 95.56 300 ALA B N 1
ATOM 5512 C CA . ALA B 1 300 ? -6.82 16.188 3.33 1 95.56 300 ALA B CA 1
ATOM 5513 C C . ALA B 1 300 ? -6.328 17.531 3.857 1 95.56 300 ALA B C 1
ATOM 5515 O O . ALA B 1 300 ? -6.844 18.047 4.855 1 95.56 300 ALA B O 1
ATOM 5516 N N . ILE B 1 301 ? -5.402 18.125 3.174 1 93.94 301 ILE B N 1
ATOM 5517 C CA . ILE B 1 301 ? -4.781 19.359 3.672 1 93.94 301 ILE B CA 1
ATOM 5518 C C . ILE B 1 301 ? -5.695 20.547 3.396 1 93.94 301 ILE B C 1
ATOM 5520 O O . ILE B 1 301 ? -5.734 21.5 4.176 1 93.94 301 ILE B O 1
ATOM 5524 N N . MET B 1 302 ? -6.398 20.484 2.207 1 92.12 302 MET B N 1
ATOM 5525 C CA . MET B 1 302 ? -7.238 21.609 1.816 1 92.12 302 MET B CA 1
ATOM 5526 C C . MET B 1 302 ? -8.617 21.125 1.371 1 92.12 302 MET B C 1
ATOM 5528 O O . MET B 1 302 ? -9.055 21.438 0.26 1 92.12 302 MET B O 1
ATOM 5532 N N . PRO B 1 303 ? -9.266 20.578 2.287 1 93.5 303 PRO B N 1
ATOM 5533 C CA . PRO B 1 303 ? -10.57 20.016 1.918 1 93.5 303 PRO B CA 1
ATOM 5534 C C . PRO B 1 303 ? -11.594 21.094 1.561 1 93.5 303 PRO B C 1
ATOM 5536 O O . PRO B 1 303 ? -12.609 20.797 0.923 1 93.5 303 PRO B O 1
ATOM 5539 N N . HIS B 1 304 ? -11.336 22.297 1.944 1 90.69 304 HIS B N 1
ATOM 5540 C CA . HIS B 1 304 ? -12.273 23.375 1.642 1 90.69 304 HIS B CA 1
ATOM 5541 C C . HIS B 1 304 ? -12.305 23.672 0.146 1 90.69 304 HIS B C 1
ATOM 5543 O O . HIS B 1 304 ? -13.266 24.266 -0.351 1 90.69 304 HIS B O 1
ATOM 5549 N N . LEU B 1 305 ? -11.289 23.328 -0.581 1 86 305 LEU B N 1
ATOM 5550 C CA . LEU B 1 305 ? -11.273 23.531 -2.027 1 86 305 LEU B CA 1
ATOM 5551 C C . LEU B 1 305 ? -11.984 22.375 -2.734 1 86 305 LEU B C 1
ATOM 5553 O O . LEU B 1 305 ? -12.836 22.594 -3.596 1 86 305 LEU B O 1
ATOM 5557 N N . TYR B 1 306 ? -11.578 21.203 -2.439 1 86.75 306 TYR B N 1
ATOM 5558 C CA . TYR B 1 306 ? -12.148 19.969 -2.959 1 86.75 306 TYR B CA 1
ATOM 5559 C C . TYR B 1 306 ? -11.672 18.766 -2.154 1 86.75 306 TYR B C 1
ATOM 5561 O O . TYR B 1 306 ? -10.5 18.703 -1.769 1 86.75 306 TYR B O 1
ATOM 5569 N N . HIS B 1 307 ? -12.602 17.969 -1.895 1 92.19 307 HIS B N 1
ATOM 5570 C CA . HIS B 1 307 ? -12.211 16.734 -1.206 1 92.19 307 HIS B CA 1
ATOM 5571 C C . HIS B 1 307 ? -13.258 15.641 -1.404 1 92.19 307 HIS B C 1
ATOM 5573 O O . HIS B 1 307 ? -14.375 15.914 -1.843 1 92.19 307 HIS B O 1
ATOM 5579 N N . TYR B 1 308 ? -12.852 14.492 -1.184 1 94.31 308 TYR B N 1
ATOM 5580 C CA . TYR B 1 308 ? -13.797 13.422 -0.901 1 94.31 308 TYR B CA 1
ATOM 5581 C C . TYR B 1 308 ? -13.18 12.383 0.028 1 94.31 308 TYR B C 1
ATOM 5583 O O . TYR B 1 308 ? -11.953 12.305 0.157 1 94.31 308 TYR B O 1
ATOM 5591 N N . ILE B 1 309 ? -14.047 11.688 0.71 1 97.38 309 ILE B N 1
ATOM 5592 C CA . ILE B 1 309 ? -13.719 10.484 1.461 1 97.38 309 ILE B CA 1
ATOM 5593 C C . ILE B 1 309 ? -14.406 9.281 0.819 1 97.38 309 ILE B C 1
ATOM 5595 O O . ILE B 1 309 ? -15.633 9.242 0.706 1 97.38 309 ILE B O 1
ATOM 5599 N N . SER B 1 310 ? -13.617 8.406 0.326 1 97.69 310 SER B N 1
ATOM 5600 C CA . SER B 1 310 ? -14.195 7.195 -0.239 1 97.69 310 SER B CA 1
ATOM 5601 C C . SER B 1 310 ? -14.062 6.02 0.721 1 97.69 310 SER B C 1
ATOM 5603 O O . SER B 1 310 ? -13.039 5.875 1.396 1 97.69 310 SER B O 1
ATOM 5605 N N . VAL B 1 311 ? -15.117 5.266 0.845 1 98.12 311 VAL B N 1
ATOM 5606 C CA . VAL B 1 311 ? -15.148 4.043 1.642 1 98.12 311 VAL B CA 1
ATOM 5607 C C . VAL B 1 311 ? -15.5 2.854 0.751 1 98.12 311 VAL B C 1
ATOM 5609 O O . VAL B 1 311 ? -16.625 2.736 0.276 1 98.12 311 VAL B O 1
ATOM 5612 N N . THR B 1 312 ? -14.531 2.006 0.513 1 97.19 312 THR B N 1
ATOM 5613 C CA . THR B 1 312 ? -14.773 0.769 -0.221 1 97.19 312 THR B CA 1
ATOM 5614 C C . THR B 1 312 ? -14.945 -0.405 0.74 1 97.19 312 THR B C 1
ATOM 5616 O O . THR B 1 312 ? -13.992 -0.803 1.416 1 97.19 312 THR B O 1
ATOM 5619 N N . ASP B 1 313 ? -16.156 -0.95 0.777 1 96.94 313 ASP B N 1
ATOM 5620 C CA . ASP B 1 313 ? -16.453 -2.094 1.631 1 96.94 313 ASP B CA 1
ATOM 5621 C C . ASP B 1 313 ? -16 -3.4 0.981 1 96.94 313 ASP B C 1
ATOM 5623 O O . ASP B 1 313 ? -16.516 -3.783 -0.074 1 96.94 313 ASP B O 1
ATOM 5627 N N . LYS B 1 314 ? -15.07 -4.074 1.579 1 96.12 314 LYS B N 1
ATOM 5628 C CA . LYS B 1 314 ? -14.461 -5.289 1.039 1 96.12 314 LYS B CA 1
ATOM 5629 C C . LYS B 1 314 ? -15.484 -6.41 0.921 1 96.12 314 LYS B C 1
ATOM 5631 O O . LYS B 1 314 ? -15.328 -7.32 0.104 1 96.12 314 LYS B O 1
ATOM 5636 N N . ARG B 1 315 ? -16.547 -6.449 1.721 1 95.31 315 ARG B N 1
ATOM 5637 C CA . ARG B 1 315 ? -17.547 -7.516 1.791 1 95.31 315 ARG B CA 1
ATOM 5638 C C . ARG B 1 315 ? -18.516 -7.441 0.617 1 95.31 315 ARG B C 1
ATOM 5640 O O . ARG B 1 315 ? -19.141 -8.438 0.261 1 95.31 315 ARG B O 1
ATOM 5647 N N . THR B 1 316 ? -18.578 -6.199 0.054 1 94.25 316 THR B N 1
ATOM 5648 C CA . THR B 1 316 ? -19.562 -6.016 -1.009 1 94.25 316 THR B CA 1
ATOM 5649 C C . THR B 1 316 ? -18.875 -5.547 -2.295 1 94.25 316 THR B C 1
ATOM 5651 O O . THR B 1 316 ? -19.453 -5.66 -3.381 1 94.25 316 THR B O 1
ATOM 5654 N N . GLY B 1 317 ? -17.719 -4.926 -2.145 1 90.81 317 GLY B N 1
ATOM 5655 C CA . GLY B 1 317 ? -17.047 -4.336 -3.283 1 90.81 317 GLY B CA 1
ATOM 5656 C C . GLY B 1 317 ? -17.578 -2.965 -3.656 1 90.81 317 GLY B C 1
ATOM 5657 O O . GLY B 1 317 ? -17.094 -2.346 -4.609 1 90.81 317 GLY B O 1
ATOM 5658 N N . LYS B 1 318 ? -18.469 -2.457 -2.895 1 93.62 318 LYS B N 1
ATOM 5659 C CA . LYS B 1 318 ? -19.094 -1.169 -3.191 1 93.62 318 LYS B CA 1
ATOM 5660 C C . LYS B 1 318 ? -18.297 -0.021 -2.572 1 93.62 318 LYS B C 1
ATOM 5662 O O . LYS B 1 318 ? -17.766 -0.153 -1.468 1 93.62 318 LYS B O 1
ATOM 5667 N N . THR B 1 319 ? -18.234 1.084 -3.316 1 94.75 319 THR B N 1
ATOM 5668 C CA . THR B 1 319 ? -17.578 2.291 -2.836 1 94.75 319 THR B CA 1
ATOM 5669 C C . THR B 1 319 ? -18.594 3.416 -2.629 1 94.75 319 THR B C 1
ATOM 5671 O O . THR B 1 319 ? -19.422 3.678 -3.498 1 94.75 319 THR B O 1
ATOM 5674 N N . GLU B 1 320 ? -18.516 4.016 -1.462 1 96.56 320 GLU B N 1
ATOM 5675 C CA . GLU B 1 320 ? -19.297 5.219 -1.162 1 96.56 320 GLU B CA 1
ATOM 5676 C C . GLU B 1 320 ? -18.391 6.449 -1.101 1 96.56 320 GLU B C 1
ATOM 5678 O O . GLU B 1 320 ? -17.25 6.371 -0.628 1 96.56 320 GLU B O 1
ATOM 5683 N N . TYR B 1 321 ? -18.859 7.531 -1.625 1 96 321 TYR B N 1
ATOM 5684 C CA . TYR B 1 321 ? -18.141 8.805 -1.568 1 96 321 TYR B CA 1
ATOM 5685 C C . TYR B 1 321 ? -18.859 9.797 -0.665 1 96 321 TYR B C 1
ATOM 5687 O O . TYR B 1 321 ? -20.062 10.023 -0.812 1 96 321 TYR B O 1
ATOM 5695 N N . LEU B 1 322 ? -18.094 10.344 0.268 1 96.69 322 LEU B N 1
ATOM 5696 C CA . LEU B 1 322 ? -18.641 11.266 1.251 1 96.69 322 LEU B CA 1
ATOM 5697 C C . LEU B 1 322 ? -17.875 12.586 1.247 1 96.69 322 LEU B C 1
ATOM 5699 O O . LEU B 1 322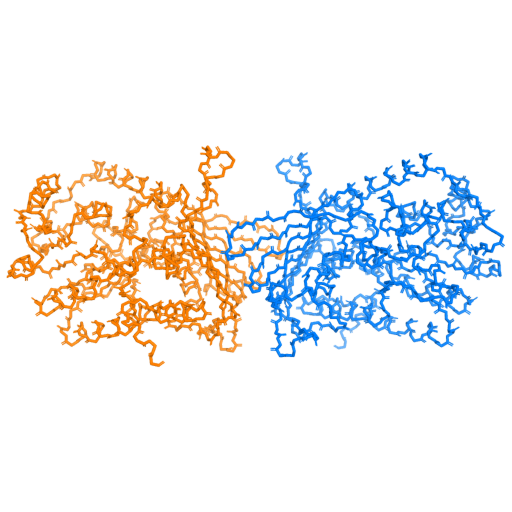 ? -16.703 12.633 0.854 1 96.69 322 LEU B O 1
ATOM 5703 N N . THR B 1 323 ? -18.531 13.648 1.609 1 95.62 323 THR B N 1
ATOM 5704 C CA . THR B 1 323 ? -17.953 14.969 1.805 1 95.62 323 THR B CA 1
ATOM 5705 C C . THR B 1 323 ? -18.562 15.656 3.025 1 95.62 323 THR B C 1
ATOM 5707 O O . THR B 1 323 ? -19.609 15.242 3.518 1 95.62 323 THR B O 1
ATOM 5710 N N . GLN B 1 324 ? -17.859 16.562 3.607 1 95.69 324 GLN B N 1
ATOM 5711 C CA . GLN B 1 324 ? -18.344 17.406 4.707 1 95.69 324 GLN B CA 1
ATOM 5712 C C . GLN B 1 324 ? -17.75 18.812 4.625 1 95.69 324 GLN B C 1
ATOM 5714 O O . GLN B 1 324 ? -16.531 18.984 4.723 1 95.69 324 GLN B O 1
ATOM 5719 N N . GLN B 1 325 ? -18.594 19.812 4.52 1 92.75 325 GLN B N 1
ATOM 5720 C CA . GLN B 1 325 ? -18.094 21.172 4.328 1 92.75 325 GLN B CA 1
ATOM 5721 C C . GLN B 1 325 ? -18.359 22.031 5.562 1 92.75 325 GLN B C 1
ATOM 5723 O O . GLN B 1 325 ? -17.703 23.047 5.766 1 92.75 325 GLN B O 1
ATOM 5728 N N . SER B 1 326 ? -19.438 21.734 6.324 1 94.06 326 SER B N 1
ATOM 5729 C CA . SER B 1 326 ? -19.781 22.422 7.562 1 94.06 326 SER B CA 1
ATOM 5730 C C . SER B 1 326 ? -20.469 21.484 8.555 1 94.06 326 SER B C 1
ATOM 5732 O O . SER B 1 326 ? -20.859 20.375 8.188 1 94.06 326 SER B O 1
ATOM 5734 N N . GLY B 1 327 ? -20.453 21.891 9.844 1 96.12 327 GLY B N 1
ATOM 5735 C CA . GLY B 1 327 ? -21.094 21.062 10.867 1 96.12 327 GLY B CA 1
ATOM 5736 C C . GLY B 1 327 ? -20.375 19.734 11.07 1 96.12 327 GLY B C 1
ATOM 5737 O O . GLY B 1 327 ? -19.172 19.703 11.32 1 96.12 327 GLY B O 1
ATOM 5738 N N . GLY B 1 328 ? -21.219 18.688 10.836 1 95.5 328 GLY B N 1
ATOM 5739 C CA . GLY B 1 328 ? -20.641 17.359 11.008 1 95.5 328 GLY B CA 1
ATOM 5740 C C . GLY B 1 328 ? -20.594 16.922 12.461 1 95.5 328 GLY B C 1
ATOM 5741 O O . GLY B 1 328 ? -21.266 17.484 13.312 1 95.5 328 GLY B O 1
ATOM 5742 N N . PRO B 1 329 ? -19.797 15.938 12.68 1 96.75 329 PRO B N 1
ATOM 5743 C CA . PRO B 1 329 ? -19.844 15.266 13.977 1 96.75 329 PRO B CA 1
ATOM 5744 C C . PRO B 1 329 ? -19.297 16.125 15.117 1 96.75 329 PRO B C 1
ATOM 5746 O O . PRO B 1 329 ? -19.609 15.883 16.281 1 96.75 329 PRO B O 1
ATOM 5749 N N . VAL B 1 330 ? -18.469 17.094 14.742 1 97.38 330 VAL B N 1
ATOM 5750 C CA . VAL B 1 330 ? -17.797 17.828 15.812 1 97.38 330 VAL B CA 1
ATOM 5751 C C . VAL B 1 330 ? -18.391 19.234 15.922 1 97.38 330 VAL B C 1
ATOM 5753 O O . VAL B 1 330 ? -18.797 19.656 17 1 97.38 330 VAL B O 1
ATOM 5756 N N . TRP B 1 331 ? -18.641 19.938 14.781 1 97.25 331 TRP B N 1
ATOM 5757 C CA . TRP B 1 331 ? -19.062 21.328 14.773 1 97.25 331 TRP B CA 1
ATOM 5758 C C . TRP B 1 331 ? -20.578 21.438 14.734 1 97.25 331 TRP B C 1
ATOM 5760 O O . TRP B 1 331 ? -21.141 22.5 14.969 1 97.25 331 TRP B O 1
ATOM 5770 N N . GLY B 1 332 ? -21.297 20.312 14.492 1 94.44 332 GLY B N 1
ATOM 5771 C CA . GLY B 1 332 ? -22.703 20.328 14.109 1 94.44 332 GLY B CA 1
ATOM 5772 C C . GLY B 1 332 ? -23.578 21.109 15.086 1 94.44 332 GLY B C 1
ATOM 5773 O O . GLY B 1 332 ? -24.422 21.906 14.672 1 94.44 332 GLY B O 1
ATOM 5774 N N . ASP B 1 333 ? -23.406 20.891 16.359 1 93.12 333 ASP B N 1
ATOM 5775 C CA . ASP B 1 333 ? -24.266 21.531 17.344 1 93.12 333 ASP B CA 1
ATOM 5776 C C . ASP B 1 333 ? -23.547 22.688 18.047 1 93.12 333 ASP B C 1
ATOM 5778 O O . ASP B 1 333 ? -24.094 23.281 18.984 1 93.12 333 ASP B O 1
ATOM 5782 N N . ARG B 1 334 ? -22.453 23.047 17.5 1 95.5 334 ARG B N 1
ATOM 5783 C CA . ARG B 1 334 ? -21.656 24.094 18.141 1 95.5 334 ARG B CA 1
ATOM 5784 C C . ARG B 1 334 ? -21.984 25.453 17.562 1 95.5 334 ARG B C 1
ATOM 5786 O O . ARG B 1 334 ? -22.094 25.609 16.344 1 95.5 334 ARG B O 1
ATOM 5793 N N . TRP B 1 335 ? -22.203 26.406 18.453 1 95.25 335 TRP B N 1
ATOM 5794 C CA . TRP B 1 335 ? -22.344 27.781 18.016 1 95.25 335 TRP B CA 1
ATOM 5795 C C . TRP B 1 335 ? -20.984 28.406 17.703 1 95.25 335 TRP B C 1
ATOM 5797 O O . TRP B 1 335 ? -20.047 28.312 18.516 1 95.25 335 TRP B O 1
ATOM 5807 N N . THR B 1 336 ? -20.875 28.984 16.531 1 95.12 336 THR B N 1
ATOM 5808 C CA . THR B 1 336 ? -19.688 29.688 16.078 1 95.12 336 THR B CA 1
ATOM 5809 C C . THR B 1 336 ? -20 31.141 15.719 1 95.12 336 THR B C 1
ATOM 5811 O O . THR B 1 336 ? -21.156 31.562 15.789 1 95.12 336 THR B O 1
ATOM 5814 N N . THR B 1 337 ? -18.984 31.875 15.328 1 94.19 337 THR B N 1
ATOM 5815 C CA . THR B 1 337 ? -19.203 33.25 14.891 1 94.19 337 THR B CA 1
ATOM 5816 C C . THR B 1 337 ? -19.922 33.281 13.555 1 94.19 337 THR B C 1
ATOM 5818 O O . THR B 1 337 ? -20.422 34.344 13.141 1 94.19 337 THR B O 1
ATOM 5821 N N . GLY B 1 338 ? -20.031 32.156 12.859 1 92.12 338 GLY B N 1
ATOM 5822 C CA . GLY B 1 338 ? -20.797 32.031 11.617 1 92.12 338 GLY B CA 1
ATOM 5823 C C . GLY B 1 338 ? -22.141 31.359 11.797 1 92.12 338 GLY B C 1
ATOM 5824 O O . GLY B 1 338 ? -22.766 30.953 10.82 1 92.12 338 GLY B O 1
ATOM 5825 N N . GLY B 1 339 ? -22.516 31.172 13.039 1 94.31 339 GLY B N 1
ATOM 5826 C CA . GLY B 1 339 ? -23.734 30.453 13.32 1 94.31 339 GLY B CA 1
ATOM 5827 C C . GLY B 1 339 ? -23.5 29 13.727 1 94.31 339 GLY B C 1
ATOM 5828 O O . GLY B 1 339 ? -22.344 28.594 13.906 1 94.31 339 GLY B O 1
ATOM 5829 N N . LYS B 1 340 ? -24.594 28.375 13.93 1 95.81 340 LYS B N 1
ATOM 5830 C CA . LYS B 1 340 ? -24.5 26.969 14.336 1 95.81 340 LYS B CA 1
ATOM 5831 C C . LYS B 1 340 ? -23.891 26.109 13.227 1 95.81 340 LYS B C 1
ATOM 5833 O O . LYS B 1 340 ? -24.328 26.172 12.07 1 95.81 340 LYS B O 1
ATOM 5838 N N . GLY B 1 341 ? -22.875 25.422 13.57 1 96.56 341 GLY B N 1
ATOM 5839 C CA . GLY B 1 341 ? -22.281 24.5 12.617 1 96.56 341 GLY B CA 1
ATOM 5840 C C . GLY B 1 341 ? -21.266 25.172 11.703 1 96.56 341 GLY B C 1
ATOM 5841 O O . GLY B 1 341 ? -20.625 24.516 10.875 1 96.56 341 GLY B O 1
ATOM 5842 N N . GLY B 1 342 ? -21.094 26.469 11.805 1 95.81 342 GLY B N 1
ATOM 5843 C CA . GLY B 1 342 ? -20.141 27.203 10.969 1 95.81 342 GLY B CA 1
ATOM 5844 C C . GLY B 1 342 ? -20.625 27.406 9.547 1 95.81 342 GLY B C 1
ATOM 5845 O O . GLY B 1 342 ? -21.828 27.312 9.273 1 95.81 342 GLY B O 1
ATOM 5846 N N . LYS B 1 343 ? -19.688 27.797 8.648 1 94.12 343 LYS B N 1
ATOM 5847 C CA . LYS B 1 343 ? -20.062 28.094 7.27 1 94.12 343 LYS B CA 1
ATOM 5848 C C . LYS B 1 343 ? -19.281 27.219 6.289 1 94.12 343 LYS B C 1
ATOM 5850 O O . LYS B 1 343 ? -18.094 26.953 6.488 1 94.12 343 LYS B O 1
ATOM 5855 N N . PRO B 1 344 ? -19.938 26.766 5.25 1 91.31 344 PRO B N 1
ATOM 5856 C CA . PRO B 1 344 ? -19.312 25.844 4.301 1 91.31 344 PRO B CA 1
ATOM 5857 C C . PRO B 1 344 ? -18.156 26.484 3.533 1 91.31 344 PRO B C 1
ATOM 5859 O O . PRO B 1 344 ? -17.281 25.781 3.01 1 91.31 344 PRO B O 1
ATOM 5862 N N . TYR B 1 345 ? -18.094 27.781 3.475 1 89.19 345 TYR B N 1
ATOM 5863 C CA . TYR B 1 345 ? -17.078 28.438 2.668 1 89.19 345 TYR B CA 1
ATOM 5864 C C . TYR B 1 345 ? -15.836 28.75 3.504 1 89.19 345 TYR B C 1
ATOM 5866 O O . TYR B 1 345 ? -14.852 29.297 2.992 1 89.19 345 TYR B O 1
ATOM 5874 N N . TRP B 1 346 ? -15.859 28.422 4.844 1 94.38 346 TRP B N 1
ATOM 5875 C CA . TRP B 1 346 ? -14.688 28.672 5.68 1 94.38 346 TRP B CA 1
ATOM 5876 C C . TRP B 1 346 ? -13.523 27.781 5.258 1 94.38 346 TRP B C 1
ATOM 5878 O O . TRP B 1 346 ? -13.711 26.594 4.988 1 94.38 346 TRP B O 1
ATOM 5888 N N . SER B 1 347 ? -12.352 28.406 5.113 1 93.69 347 SER B N 1
ATOM 5889 C CA . SER B 1 347 ? -11.133 27.625 4.91 1 93.69 347 SER B CA 1
ATOM 5890 C C . SER B 1 347 ? -10.742 26.859 6.168 1 93.69 347 SER B C 1
ATOM 5892 O O . SER B 1 347 ? -11.289 27.109 7.246 1 93.69 347 SER B O 1
ATOM 5894 N N . THR B 1 348 ? -9.867 25.891 6.004 1 96.75 348 THR B N 1
ATOM 5895 C CA . THR B 1 348 ? -9.32 25.172 7.148 1 96.75 348 THR B CA 1
ATOM 5896 C C . THR B 1 348 ? -8.703 26.141 8.156 1 96.75 348 THR B C 1
ATOM 5898 O O . THR B 1 348 ? -8.836 25.953 9.367 1 96.75 348 THR B O 1
ATOM 5901 N N . TYR B 1 349 ? -8.156 27.234 7.719 1 97.25 349 TYR B N 1
ATOM 5902 C CA . TYR B 1 349 ? -7.531 28.234 8.562 1 97.25 349 TYR B CA 1
ATOM 5903 C C . TYR B 1 349 ? -8.578 29.016 9.359 1 97.25 349 TYR B C 1
ATOM 5905 O O . TYR B 1 349 ? -8.367 29.344 10.523 1 97.25 349 TYR B O 1
ATOM 5913 N N . ARG B 1 350 ? -9.648 29.266 8.703 1 96.44 350 ARG B N 1
ATOM 5914 C CA . ARG B 1 350 ? -10.734 29.984 9.375 1 96.44 350 ARG B CA 1
ATOM 5915 C C . ARG B 1 350 ? -11.344 29.141 10.484 1 96.44 350 ARG B C 1
ATOM 5917 O O . ARG B 1 350 ? -11.688 29.672 11.547 1 96.44 350 ARG B O 1
ATOM 5924 N N . TRP B 1 351 ? -11.508 27.828 10.227 1 97.69 351 TRP B N 1
ATOM 5925 C CA . TRP B 1 351 ? -11.969 26.906 11.266 1 97.69 351 TRP B CA 1
ATOM 5926 C C . TRP B 1 351 ? -10.992 26.875 12.43 1 97.69 351 TRP B C 1
ATOM 5928 O O . TRP B 1 351 ? -11.406 26.906 13.594 1 97.69 351 TRP B O 1
ATOM 5938 N N . GLN B 1 352 ? -9.719 26.812 12.109 1 98.44 352 GLN B N 1
ATOM 5939 C CA . GLN B 1 352 ? -8.688 26.828 13.133 1 98.44 352 GLN B CA 1
ATOM 5940 C C . GLN B 1 352 ? -8.773 28.078 14 1 98.44 352 GLN B C 1
ATOM 5942 O O . GLN B 1 352 ? -8.672 28 15.227 1 98.44 352 GLN B O 1
ATOM 5947 N N . LEU B 1 353 ? -8.992 29.234 13.375 1 98 353 LEU B N 1
ATOM 5948 C CA . LEU B 1 353 ? -9.078 30.484 14.102 1 98 353 LEU B CA 1
ATOM 5949 C C . LEU B 1 353 ? -10.273 30.484 15.047 1 98 353 LEU B C 1
ATOM 5951 O O . LEU B 1 353 ? -10.195 31 16.156 1 98 353 LEU B O 1
ATOM 5955 N N . GLU B 1 354 ? -11.383 29.875 14.602 1 97.44 354 GLU B N 1
ATOM 5956 C CA . GLU B 1 354 ? -12.562 29.75 15.453 1 97.44 354 GLU B CA 1
ATOM 5957 C C . GLU B 1 354 ? -12.227 29.016 16.75 1 97.44 354 GLU B C 1
ATOM 5959 O O . GLU B 1 354 ? -12.586 29.484 17.828 1 97.44 354 GLU B O 1
ATOM 5964 N N . ALA B 1 355 ? -11.57 27.906 16.609 1 98.31 355 ALA B N 1
ATOM 5965 C CA . ALA B 1 355 ? -11.203 27.094 17.781 1 98.31 355 ALA B CA 1
ATOM 5966 C C . ALA B 1 355 ? -10.18 27.812 18.641 1 98.31 355 ALA B C 1
ATOM 5968 O O . ALA B 1 355 ? -10.266 27.781 19.875 1 98.31 355 ALA B O 1
ATOM 5969 N N . PHE B 1 356 ? -9.25 28.438 18.016 1 98.38 356 PHE B N 1
ATOM 5970 C CA . PHE B 1 356 ? -8.211 29.172 18.734 1 98.38 356 PHE B CA 1
ATOM 5971 C C . PHE B 1 356 ? -8.82 30.266 19.594 1 98.38 356 PHE B C 1
ATOM 5973 O O . PHE B 1 356 ? -8.461 30.406 20.766 1 98.38 356 PHE B O 1
ATOM 5980 N N . MET B 1 357 ? -9.727 31.047 19.047 1 97.81 357 MET B N 1
ATOM 5981 C CA . MET B 1 357 ? -10.344 32.156 19.766 1 97.81 357 MET B CA 1
ATOM 5982 C C . MET B 1 357 ? -11.211 31.641 20.922 1 97.81 357 MET B C 1
ATOM 5984 O O . MET B 1 357 ? -11.289 32.281 21.969 1 97.81 357 MET B O 1
ATOM 5988 N N . ASP B 1 358 ? -11.852 30.469 20.703 1 96.81 358 ASP B N 1
ATOM 5989 C CA . ASP B 1 358 ? -12.562 29.844 21.812 1 96.81 358 ASP B CA 1
ATOM 5990 C C . ASP B 1 358 ? -11.633 29.594 23 1 96.81 358 ASP B C 1
ATOM 5992 O O . ASP B 1 358 ? -11.961 29.922 24.141 1 96.81 358 ASP B O 1
ATOM 5996 N N . ARG B 1 359 ? -10.531 29.078 22.719 1 97.44 359 ARG B N 1
ATOM 5997 C CA . ARG B 1 359 ? -9.578 28.734 23.766 1 97.44 359 ARG B CA 1
ATOM 5998 C C . ARG B 1 359 ? -9.031 30 24.438 1 97.44 359 ARG B C 1
ATOM 6000 O O . ARG B 1 359 ? -8.906 30.047 25.656 1 97.44 359 ARG B O 1
ATOM 6007 N N . VAL B 1 360 ? -8.695 31 23.656 1 97.5 360 VAL B N 1
ATOM 6008 C CA . VAL B 1 360 ? -8.148 32.25 24.172 1 97.5 360 VAL B CA 1
ATOM 6009 C C . VAL B 1 360 ? -9.172 32.906 25.078 1 97.5 360 VAL B C 1
ATOM 6011 O O . VAL B 1 360 ? -8.805 33.562 26.062 1 97.5 360 VAL B O 1
ATOM 6014 N N . ARG B 1 361 ? -10.406 32.688 24.828 1 95.69 361 ARG B N 1
ATOM 6015 C CA . ARG B 1 361 ? -11.484 33.312 25.609 1 95.69 361 ARG B CA 1
ATOM 6016 C C . ARG B 1 361 ? -11.859 32.406 26.797 1 95.69 361 ARG B C 1
ATOM 6018 O O . ARG B 1 361 ? -12.859 32.688 27.469 1 95.69 361 ARG B O 1
ATOM 6025 N N . GLY B 1 362 ? -11.203 31.344 26.906 1 94.75 362 GLY B N 1
ATOM 6026 C CA . GLY B 1 362 ? -11.406 30.484 28.078 1 94.75 362 GLY B CA 1
ATOM 6027 C C . GLY B 1 362 ? -12.461 29.422 27.844 1 94.75 362 GLY B C 1
ATOM 6028 O O . GLY B 1 362 ? -12.875 28.734 28.797 1 94.75 362 GLY B O 1
ATOM 6029 N N . LYS B 1 363 ? -12.891 29.266 26.609 1 95.25 363 LYS B N 1
ATOM 6030 C CA . LYS B 1 363 ? -13.836 28.203 26.266 1 95.25 363 LYS B CA 1
ATOM 6031 C C . LYS B 1 363 ? -13.117 26.953 25.797 1 95.25 363 LYS B C 1
ATOM 6033 O O . LYS B 1 363 ? -11.93 27 25.469 1 95.25 363 LYS B O 1
ATOM 6038 N N . GLU B 1 364 ? -13.875 25.891 25.922 1 95.12 364 GLU B N 1
ATOM 6039 C CA . GLU B 1 364 ? -13.344 24.641 25.391 1 95.12 364 GLU B CA 1
ATOM 6040 C C . GLU B 1 364 ? -13.75 24.453 23.938 1 95.12 364 GLU B C 1
ATOM 6042 O O . GLU B 1 364 ? -14.93 24.25 23.641 1 95.12 364 GLU B O 1
ATOM 6047 N N . PRO B 1 365 ? -12.844 24.5 23.031 1 96.38 365 PRO B N 1
ATOM 6048 C CA . PRO B 1 365 ? -13.219 24.25 21.641 1 96.38 365 PRO B CA 1
ATOM 6049 C C . PRO B 1 365 ? -13.594 22.797 21.391 1 96.38 365 PRO B C 1
ATOM 6051 O O . PRO B 1 365 ? -13.172 21.906 22.125 1 96.38 365 PRO B O 1
ATOM 6054 N N . PRO B 1 366 ? -14.414 22.562 20.375 1 95.69 366 PRO B N 1
ATOM 6055 C CA . PRO B 1 366 ? -14.844 21.188 20.109 1 95.69 366 PRO B CA 1
ATOM 6056 C C . PRO B 1 366 ? -13.727 20.312 19.531 1 95.69 366 PRO B C 1
ATOM 6058 O O . PRO B 1 366 ? -13.828 19.078 19.562 1 95.69 366 PRO B O 1
ATOM 6061 N N . CYS B 1 367 ? -12.711 20.844 18.984 1 96.38 367 CYS B N 1
ATOM 6062 C CA . CYS B 1 367 ? -11.516 20.172 18.516 1 96.38 367 CYS B CA 1
ATOM 6063 C C . CYS B 1 367 ? -10.273 21.016 18.766 1 96.38 367 CYS B C 1
ATOM 6065 O O . CYS B 1 367 ? -10.344 22.234 18.828 1 96.38 367 CYS B O 1
ATOM 6067 N N . TRP B 1 368 ? -9.18 20.312 18.938 1 97.06 368 TRP B N 1
ATOM 6068 C CA . TRP B 1 368 ? -7.949 20.984 19.328 1 97.06 368 TRP B CA 1
ATOM 6069 C C . TRP B 1 368 ? -6.73 20.125 19.016 1 97.06 368 TRP B C 1
ATOM 6071 O O . TRP B 1 368 ? -6.777 18.891 19.141 1 97.06 368 TRP B O 1
ATOM 6081 N N . VAL B 1 369 ? -5.68 20.703 18.547 1 96.75 369 VAL B N 1
ATOM 6082 C CA . VAL B 1 369 ? -4.375 20.062 18.469 1 96.75 369 VAL B CA 1
ATOM 6083 C C . VAL B 1 369 ? -3.664 20.156 19.812 1 96.75 369 VAL B C 1
ATOM 6085 O O . VAL B 1 369 ? -3.119 21.203 20.156 1 96.75 369 VAL B O 1
ATOM 6088 N N . SER B 1 370 ? -3.588 19.094 20.5 1 95.56 370 SER B N 1
ATOM 6089 C CA . SER B 1 370 ? -3.047 19.141 21.859 1 95.56 370 SER B CA 1
ATOM 6090 C C . SER B 1 370 ? -1.536 19.344 21.844 1 95.56 370 SER B C 1
ATOM 6092 O O . SER B 1 370 ? -0.866 19 20.859 1 95.56 370 SER B O 1
ATOM 6094 N N . SER B 1 371 ? -1.091 19.938 22.953 1 95.94 371 SER B N 1
ATOM 6095 C CA . SER B 1 371 ? 0.347 20.109 23.125 1 95.94 371 SER B CA 1
ATOM 6096 C C . SER B 1 371 ? 1.082 18.781 23.078 1 95.94 371 SER B C 1
ATOM 6098 O O . SER B 1 371 ? 2.189 18.688 22.547 1 95.94 371 SER B O 1
ATOM 6100 N N . GLU B 1 372 ? 0.497 17.766 23.609 1 95.19 372 GLU B N 1
ATOM 6101 C CA . GLU B 1 372 ? 1.079 16.422 23.594 1 95.19 372 GLU B CA 1
ATOM 6102 C C . GLU B 1 372 ? 1.227 15.898 22.172 1 95.19 372 GLU B C 1
ATOM 6104 O O . GLU B 1 372 ? 2.225 15.258 21.828 1 95.19 372 GLU B O 1
ATOM 6109 N N . ASP B 1 373 ? 0.216 16.156 21.391 1 96.19 373 ASP B N 1
ATOM 6110 C CA . ASP B 1 373 ? 0.261 15.75 20 1 96.19 373 ASP B CA 1
ATOM 6111 C C . ASP B 1 373 ? 1.393 16.453 19.25 1 96.19 373 ASP B C 1
ATOM 6113 O O . ASP B 1 373 ? 2.09 15.844 18.438 1 96.19 373 ASP B O 1
ATOM 6117 N N . SER B 1 374 ? 1.509 17.75 19.5 1 98.06 374 SER B N 1
ATOM 6118 C CA . SER B 1 374 ? 2.57 18.531 18.859 1 98.06 374 SER B CA 1
ATOM 6119 C C . SER B 1 374 ? 3.947 18 19.25 1 98.06 374 SER B C 1
ATOM 6121 O O . SER B 1 374 ? 4.848 17.906 18.422 1 98.06 374 SER B O 1
ATOM 6123 N N . ILE B 1 375 ? 4.113 17.656 20.531 1 98.5 375 ILE B N 1
ATOM 6124 C CA . ILE B 1 375 ? 5.375 17.109 21 1 98.5 375 ILE B CA 1
ATOM 6125 C C . ILE B 1 375 ? 5.637 15.766 20.328 1 98.5 375 ILE B C 1
ATOM 6127 O O . ILE B 1 375 ? 6.73 15.523 19.812 1 98.5 375 ILE B O 1
ATOM 6131 N N . ALA B 1 376 ? 4.652 14.922 20.297 1 97.88 376 ALA B N 1
ATOM 6132 C CA . ALA B 1 376 ? 4.793 13.602 19.703 1 97.88 376 ALA B CA 1
ATOM 6133 C C . ALA B 1 376 ? 5.113 13.703 18.219 1 97.88 376 ALA B C 1
ATOM 6135 O O . ALA B 1 376 ? 5.852 12.875 17.672 1 97.88 376 ALA B O 1
ATOM 6136 N N . GLN B 1 377 ? 4.477 14.656 17.562 1 98.38 377 GLN B N 1
ATOM 6137 C CA . GLN B 1 377 ? 4.785 14.906 16.156 1 98.38 377 GLN B CA 1
ATOM 6138 C C . GLN B 1 377 ? 6.273 15.195 15.961 1 98.38 377 GLN B C 1
ATOM 6140 O O . GLN B 1 377 ? 6.918 14.602 15.102 1 98.38 377 GLN B O 1
ATOM 6145 N N . MET B 1 378 ? 6.809 16.062 16.781 1 98.69 378 MET B N 1
ATOM 6146 C CA . MET B 1 378 ? 8.219 16.422 16.656 1 98.69 378 MET B CA 1
ATOM 6147 C C . MET B 1 378 ? 9.117 15.273 17.078 1 98.69 378 MET B C 1
ATOM 6149 O O . MET B 1 378 ? 10.18 15.062 16.484 1 98.69 378 MET B O 1
ATOM 6153 N N . GLU B 1 379 ? 8.711 14.516 18.109 1 98.75 379 GLU B N 1
ATOM 6154 C CA . GLU B 1 379 ? 9.469 13.328 18.5 1 98.75 379 GLU B CA 1
ATOM 6155 C C . GLU B 1 379 ? 9.547 12.32 17.344 1 98.75 379 GLU B C 1
ATOM 6157 O O . GLU B 1 379 ? 10.586 11.695 17.141 1 98.75 379 GLU B O 1
ATOM 6162 N N . SER B 1 380 ? 8.461 12.141 16.688 1 98.69 380 SER B N 1
ATOM 6163 C CA . SER B 1 380 ? 8.422 11.242 15.539 1 98.69 380 SER B CA 1
ATOM 6164 C C . SER B 1 380 ? 9.359 11.711 14.43 1 98.69 380 SER B C 1
ATOM 6166 O O . SER B 1 380 ? 10.094 10.906 13.852 1 98.69 380 SER B O 1
ATOM 6168 N N . ILE B 1 381 ? 9.305 13.008 14.141 1 98.81 381 ILE B N 1
ATOM 6169 C CA . ILE B 1 381 ? 10.156 13.586 13.109 1 98.81 381 ILE B CA 1
ATOM 6170 C C . ILE B 1 381 ? 11.625 13.367 13.477 1 98.81 381 ILE B C 1
ATOM 6172 O O . ILE B 1 381 ? 12.422 12.914 12.656 1 98.81 381 ILE B O 1
ATOM 6176 N N . ASP B 1 382 ? 12 13.664 14.773 1 98.75 382 ASP B N 1
ATOM 6177 C CA . ASP B 1 382 ? 13.359 13.453 15.25 1 98.75 382 ASP B CA 1
ATOM 6178 C C . ASP B 1 382 ? 13.789 12 15.055 1 98.75 382 ASP B C 1
ATOM 6180 O O . ASP B 1 382 ? 14.883 11.727 14.562 1 98.75 382 ASP B O 1
ATOM 6184 N N . ALA B 1 383 ? 12.93 11.102 15.414 1 98.69 383 ALA B N 1
ATOM 6185 C CA . ALA B 1 383 ? 13.234 9.68 15.328 1 98.69 383 ALA B CA 1
ATOM 6186 C C . ALA B 1 383 ? 13.445 9.25 13.875 1 98.69 383 ALA B C 1
ATOM 6188 O O . ALA B 1 383 ? 14.344 8.453 13.586 1 98.69 383 ALA B O 1
ATOM 6189 N N . ILE B 1 384 ? 12.633 9.727 12.969 1 98.75 384 ILE B N 1
ATOM 6190 C CA . ILE B 1 384 ? 12.742 9.383 11.562 1 98.75 384 ILE B CA 1
ATOM 6191 C C . ILE B 1 384 ? 14.062 9.914 11 1 98.75 384 ILE B C 1
ATOM 6193 O O . ILE B 1 384 ? 14.766 9.211 10.266 1 98.75 384 ILE B O 1
ATOM 6197 N N . TYR B 1 385 ? 14.383 11.188 11.328 1 98.69 385 TYR B N 1
ATOM 6198 C CA . TYR B 1 385 ? 15.656 11.742 10.883 1 98.69 385 TYR B CA 1
ATOM 6199 C C . TYR B 1 385 ? 16.828 10.898 11.383 1 98.69 385 TYR B C 1
ATOM 6201 O O . TYR B 1 385 ? 17.719 10.547 10.602 1 98.69 385 TYR B O 1
ATOM 6209 N N . LYS B 1 386 ? 16.844 10.555 12.68 1 98.31 386 LYS B N 1
ATOM 6210 C CA . LYS B 1 386 ? 17.906 9.727 13.234 1 98.31 386 LYS B CA 1
ATOM 6211 C C . LYS B 1 386 ? 18 8.383 12.508 1 98.31 386 LYS B C 1
ATOM 6213 O O . LYS B 1 386 ? 19.094 7.938 12.148 1 98.31 386 LYS B O 1
ATOM 6218 N N . ALA B 1 387 ? 16.859 7.793 12.297 1 98 387 ALA B N 1
ATOM 6219 C CA . ALA B 1 387 ? 16.812 6.496 11.625 1 98 387 ALA B CA 1
ATOM 6220 C C . ALA B 1 387 ? 17.328 6.598 10.195 1 98 387 ALA B C 1
ATOM 6222 O O . ALA B 1 387 ? 17.906 5.645 9.664 1 98 387 ALA B O 1
ATOM 6223 N N . ALA B 1 388 ? 17.125 7.719 9.562 1 97.94 388 ALA B N 1
ATOM 6224 C CA . ALA B 1 388 ? 17.562 7.938 8.188 1 97.94 388 ALA B CA 1
ATOM 6225 C C . ALA B 1 388 ? 19.031 8.359 8.141 1 97.94 388 ALA B C 1
ATOM 6227 O O . ALA B 1 388 ? 19.578 8.617 7.059 1 97.94 388 ALA B O 1
ATOM 6228 N N . GLY B 1 389 ? 19.656 8.547 9.289 1 97.06 389 GLY B N 1
ATOM 6229 C CA . GLY B 1 389 ? 21.047 8.969 9.359 1 97.06 389 GLY B CA 1
ATOM 6230 C C . GLY B 1 389 ? 21.234 10.453 9.141 1 97.06 389 GLY B C 1
ATOM 6231 O O . GLY B 1 389 ? 22.297 10.898 8.695 1 97.06 389 GLY B O 1
ATOM 6232 N N . LEU B 1 390 ? 20.219 11.18 9.359 1 97.75 390 LEU B N 1
ATOM 6233 C CA . LEU B 1 390 ? 20.281 12.633 9.219 1 97.75 390 LEU B CA 1
ATOM 6234 C C . LEU B 1 390 ? 20.328 13.312 10.586 1 97.75 390 LEU B C 1
ATOM 6236 O O . LEU B 1 390 ? 19.797 12.781 11.562 1 97.75 390 LEU B O 1
ATOM 6240 N N . PRO B 1 391 ? 20.891 14.43 10.625 1 97.25 391 PRO B N 1
ATOM 6241 C CA . PRO B 1 391 ? 20.859 15.164 11.891 1 97.25 391 PRO B CA 1
ATOM 6242 C C . PRO B 1 391 ? 19.484 15.727 12.219 1 97.25 391 PRO B C 1
ATOM 6244 O O . PRO B 1 391 ? 18.75 16.156 11.32 1 97.25 391 PRO B O 1
ATOM 6247 N N . VAL B 1 392 ? 19.219 15.688 13.492 1 97.88 392 VAL B N 1
ATOM 6248 C CA . VAL B 1 392 ? 18.016 16.359 13.984 1 97.88 392 VAL B CA 1
ATOM 6249 C C . VAL B 1 392 ? 18.156 17.875 13.805 1 97.88 392 VAL B C 1
ATOM 6251 O O . VAL B 1 392 ? 19.234 18.422 14.016 1 97.88 392 VAL B O 1
ATOM 6254 N N . ARG B 1 393 ? 17.109 18.516 13.445 1 98.12 393 ARG B N 1
ATOM 6255 C CA . ARG B 1 393 ? 17.141 19.953 13.203 1 98.12 393 ARG B CA 1
ATOM 6256 C C . ARG B 1 393 ? 17.328 20.719 14.5 1 98.12 393 ARG B C 1
ATOM 6258 O O . ARG B 1 393 ? 16.75 20.359 15.531 1 98.12 393 ARG B O 1
ATOM 6265 N N . GLY B 1 394 ? 18.078 21.828 14.438 1 95.5 394 GLY B N 1
ATOM 6266 C CA . GLY B 1 394 ? 18.219 22.75 15.547 1 95.5 394 GLY B CA 1
ATOM 6267 C C . GLY B 1 394 ? 19.234 22.297 16.578 1 95.5 394 GLY B C 1
ATOM 6268 O O . GLY B 1 394 ? 19.453 22.984 17.578 1 95.5 394 GLY B O 1
ATOM 6269 N N . ILE B 1 395 ? 19.781 21 16.453 1 85.31 395 ILE B N 1
ATOM 6270 C CA . ILE B 1 395 ? 20.75 20.516 17.438 1 85.31 395 ILE B CA 1
ATOM 6271 C C . ILE B 1 395 ? 22.156 20.625 16.859 1 85.31 395 ILE B C 1
ATOM 6273 O O . ILE B 1 395 ? 22.391 20.281 15.695 1 85.31 395 ILE B O 1
ATOM 6277 N N . SER B 1 396 ? 22.984 21.531 17.297 1 66.06 396 SER B N 1
ATOM 6278 C CA . SER B 1 396 ? 24.359 21.703 16.875 1 66.06 396 SER B CA 1
ATOM 6279 C C . SER B 1 396 ? 25.109 20.375 16.844 1 66.06 396 SER B C 1
ATOM 6281 O O . SER B 1 396 ? 24.891 19.516 17.703 1 66.06 396 SER B O 1
ATOM 6283 N N . GLY B 1 397 ? 25.297 19.672 15.82 1 49.31 397 GLY B N 1
ATOM 6284 C CA . GLY B 1 397 ? 25.953 18.422 15.477 1 49.31 397 GLY B CA 1
ATOM 6285 C C . GLY B 1 397 ? 27.25 18.203 16.25 1 49.31 397 GLY B C 1
ATOM 6286 O O . GLY B 1 397 ? 28.078 17.391 15.852 1 49.31 397 GLY B O 1
ATOM 6287 N N . LYS B 1 398 ? 27.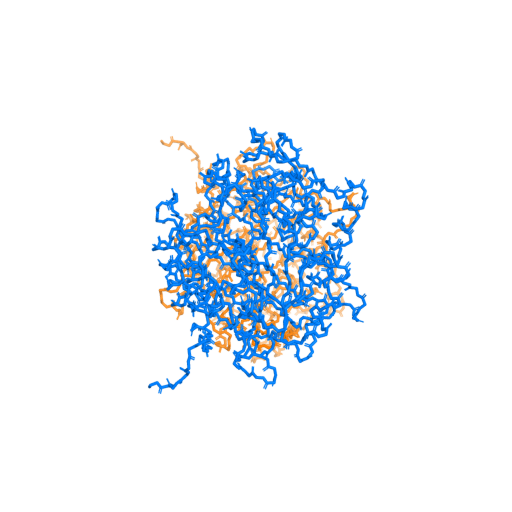953 18.641 17.328 1 35.75 398 LYS B N 1
ATOM 6288 C CA . LYS B 1 398 ? 29.172 17.875 17.516 1 35.75 398 LYS B CA 1
ATOM 6289 C C . LYS B 1 398 ? 28.859 16.375 17.656 1 35.75 398 LYS B C 1
ATOM 6291 O O . LYS B 1 398 ? 27.922 16 18.359 1 35.75 398 LYS B O 1
ATOM 6296 N N . ALA B 1 399 ? 29.172 15.656 16.547 1 32.16 399 ALA B N 1
ATOM 6297 C CA . ALA B 1 399 ? 29.484 14.273 16.875 1 32.16 399 ALA B CA 1
ATOM 6298 C C . ALA B 1 399 ? 30.109 14.172 18.266 1 32.16 399 ALA B C 1
ATOM 6300 O O . ALA B 1 399 ? 31.156 14.773 18.516 1 32.16 399 ALA B O 1
ATOM 6301 N N . GLY B 1 400 ? 29.312 14.109 19.359 1 21.47 400 GLY B N 1
ATOM 6302 C CA . GLY B 1 400 ? 30.141 13.438 20.344 1 21.47 400 GLY B CA 1
ATOM 6303 C C . GLY B 1 400 ? 30.641 12.086 19.875 1 21.47 400 GLY B C 1
ATOM 6304 O O . GLY B 1 400 ? 29.984 11.43 19.062 1 21.47 400 GLY B O 1
#

Sequence (800 aa):
MALALQGLTFLQQYAASWMHGKTKSSSRALNLGVLSTASINAAGIIHPSETHPDVNLYGIASRDASKAEAYAKKYGFKKSYGSYQALLDDPDVNMVYISLPNSLHFEWAKKALLAGKHVLCEKPFTSNAKEAKQLVKLAKEKKLVLEEAFHWQFHPAAHLFRSILESGKYGKIISTDAWMTVSPGIPEGDIRWKFDLSGGSLMDQTYALSFTRYAIHTTSPPQTILSAVCRPSTRDPRIDAAMHAHLLFTSPTTPNHTTYSRIYTDQSRSRAFFGLLPRIWELPSIEVETDTATIFFYNAIMPHLYHYISVTDKRTGKTEYLTQQSGGPVWGDRWTTGGKGGKPYWSTYRWQLEAFMDRVRGKEPPCWVSSEDSIAQMESIDAIYKAAGLPVRGISGKAGMALALQGLTFLQQYAASWMHGKTKSSSRALNLGVLSTASINAAGIIHPSETHPDVNLYGIASRDASKAEAYAKKYGFKKSYGSYQALLDDPDVNMVYISLPNSLHFEWAKKALLAGKHVLCEKPFTSNAKEAKQLVKLAKEKKLVLEEAFHWQFHPAAHLFRSILESGKYGKIISTDAWMTVSPGIPEGDIRWKFDLSGGSLMDQTYALSFTRYAIHTTSPPQTILSAVCRPSTRDPRIDAAMHAHLLFTSPTTPNHTTYSRIYTDQSRSRAFFGLLPRIWELPSIEVETDTATIFFYNAIMPHLYHYISVTDKRTGKTEYLTQQSGGPVWGDRWTTGGKGGKPYWSTYRWQLEAFMDRVRGKEPPCWVSSEDSIAQMESIDAIYKAAGLPVRGISGKAG

Foldseek 3Di:
DVVVLLVVLLVLLVVCCVVVDFDAADPQAAEEEEEAPDPSCSNQPLSLQRNANRYAQAEYEDCCQVSRVVVCVVRVHNYYYNHLVVVLQDPRHAAYEYDDQQACQLVSLLSSVVSNHAYEYEFPRHLFLVSLVVSQVSCVVSVHHYAYCLLLCLFQQVVQLLCVLPVCPFAHWAEKEWEAEDPQFDDPPDSLLPQQSSHAQCRVVVVRVVSVCSSLVDLAAFPDWPAKAFDADPVDRLYGQKIWTWTWHARPVDPPRIYIYIYITHRHDAQPPVRPDHPQVPATWMWIDHNFWIWIWHNSSWPLSPIWIWIQGNVVRDIDIDHDQWAHDQQQQPQWPCGRGHDSSDTSSSSVVRQSVCVNVPHHHSDGCDSSSSSNSSNNSCVSCVRNVHHRGPDDDPPD/DVVVLLVVLLVLLVVCCVVVDFDAADPQAAEEEEEAPDPSCSNQPLSLQRNANRYAQAEYEDCCQVSRVVVCVVSVHNYYYNHLVVVLQDPRHAAYEYDDQQACQLVSLLSSVVSNHAYEYEFPRHLFLVSLVVSQVSCVVSVHHYAYCLLLCLFQQVVQLLCVLPVCPFAHWAEKEWEAEDPQFDDPPDSLLPQQSSHAQCRVVVVRVVSVCSSLVDLAAFPDWPAKAFDADPVDRLYGQKIWTWTWHARPVDPPRIYIYIYITHRHDAQPPVRDDHPQVDATWMWIDHNFWIWIWHNSSWPLSPIWIWIQGNVVRDIDIDHDQWAHDQQQQPQWPCGRGHDSSDTSSSSVVRQSVCVNVPHHHSDGCDSSSSSNSSNNSCVSCVRNVHHRGPDDDPPD

Secondary structure (DSSP, 8-state):
-HHHHHHHHHHHHHHHHHHH-PPPPPTTPEEEEEES--THHIIIIIHHHHT-TTEEEEEEE-SSHHHHHHHHHHHT-SEEESSHHHHHH-TT--EEEE-S-HHHHHHHHHHHHHTT-EEEEESS-SSSHHHHHHHHHHHHHHT--EEEE-GGGGSHHHHHHHHHHHTSTT--EEEEEEEEE-SSPPPTT-GGG-GGGT--HHHHTTHHHHHHHHHHT--S--SEEEEEEEEE-SS-TTSEEEEEEEEEEE-SSSTT-EEEEEEEEES-PPPBTTTTB--GGGSSEEEEEESSEEEEEET-S-TTTS-EEEEEETTT--EEEE--SS-HHHHTT-EETTEET--TT--HHHHHHHHHHHHHTT---SS---HHHHHHHHHHHHHHHHHTT-PPTTS-----/-HHHHHHHHHHHHHHHHHHH-PPPPPTTPEEEEEES--THHIIIIIHHHHT-TTEEEEEEE-SSHHHHHHHHHHHT-SEEESSHHHHHH-TT--EEEE-S-HHHHHHHHHHHHHTT-EEEEESS-SSSHHHHHHHHHHHHHHT--EEEE-GGGGSHHHHHHHHHHHTSTT--EEEEEEEEE-SSPPPTT-GGG-GGGT--HHHHTTHHHHHHHHHHT--S--SEEEEEEEEE-SS-TTSEEEEEEEEEEE-SSSTT-EEEEEEEEES-PPPBTTTTB--GGGSSEEEEEESSEEEEEET-S-TTTS-EEEEEETTT--EEEE--SS-HHHHTT-EETTEET--TT--HHHHHHHHHHHHHTT---SS---HHHHHHHHHHHHHHHHHTT-PPTTS-----

Nearest PDB structures (foldseek):
  4had-assembly1_C  TM=8.799E-01  e=2.380E-24  Rhizobium etli CFN 42
  4had-assembly1_D  TM=8.856E-01  e=4.459E-24  Rhizobium etli CFN 42
  2o48-assembly1_X  TM=8.589E-01  e=2.005E-21  Macaca fascicularis
  5yaq-assembly1_D  TM=7.729E-01  e=7.310E-20  Paracoccus laeviglucosivorans
  3ezy-assembly1_B  TM=7.549E-01  e=7.448E-18  Thermotoga maritima

InterPro domains:
  IPR000683 Gfo/Idh/MocA-like oxidoreductase, N-terminal [PF01408] (50-147)
  IPR036291 NAD(P)-binding domain superfamily [SSF51735] (17-180)
  IPR050984 Gfo/Idh/MocA domain-containing protein [PTHR22604] (18-393)

Radius of gyration: 31.87 Å; Cα contacts (8 Å, |Δi|>4): 1870; chains: 2; bounding box: 56×98×70 Å

pLDDT: mean 90.99, std 13.97, range [21.28, 98.88]